Protein AF-0000000076347669 (afdb_homodimer)

Radius of gyration: 30.79 Å; Cα contacts (8 Å, |Δi|>4): 2193; chains: 2; bounding box: 63×97×78 Å

Organism: NCBI:txid165179

Sequence (1134 aa):
MANYYSNHPEIEFHLNHPLMKRVVDLKERNYVEKDQFEDAPVNYEDAIENYKRLLDITGDVAANIIEPNSEDVDLEGPHLENGRMIYASKTFENLDATRKAGLWGLSMPRRYGGLNLPNAIFSMASEIIAAADAGFQNIWSLQSCIDTLYEFGSEEQRQKYIPRICAGETMSMDLTEPDAGSDLQRVMLKATQDEDGTWRLNGVKRFITNGDSDIHLVLARSEEGTKDGRGLSMFIYDKRDGGVTVRHIEHKLGIHGSPTCELVYKNAKAELCGNTRLGLIKYVMALMNGARLGIAAQSVGVEQEAYNEGLAYAKERAQFGEKIINFPAVYDMLSRMKAKLDAGRSLLYCCARYVDIYKALEDIARDSKLTPEERQEMKKYTRLADAFTPLAKGMNSEYANQNAYDAISIHGGSGFIMEYKCQRLFRDARIFSIYEGTTQLQVVAAIRYITNGTYLNIIKEMLESEVSDELKALKARVAKLADLYEAAINKVKEANDQAVHDFLARRLYNMTGDIVMSLLILDDATKSPELFAKSANVYVRMAEEEVLGHSAYIQNFQVEDLDNFKAMANYYSNHPEIEFHLNHPLMKRVVDLKERNYVEKDQFEDAPVNYEDAIENYKRLLDITGDVAANIIEPNSEDVDLEGPHLENGRMIYASKTFENLDATRKAGLWGLSMPRRYGGLNLPNAIFSMASEIIAAADAGFQNIWSLQSCIDTLYEFGSEEQRQKYIPRICAGETMSMDLTEPDAGSDLQRVMLKATQDEDGTWRLNGVKRFITNGDSDIHLVLARSEEGTKDGRGLSMFIYDKRDGGVTVRHIEHKLGIHGSPTCELVYKNAKAELCGNTRLGLIKYVMALMNGARLGIAAQSVGVEQEAYNEGLAYAKERAQFGEKIINFPAVYDMLSRMKAKLDAGRSLLYCCARYVDIYKALEDIARDSKLTPEERQEMKKYTRLADAFTPLAKGMNSEYANQNAYDAISIHGGSGFIMEYKCQRLFRDARIFSIYEGTTQLQVVAAIRYITNGTYLNIIKEMLESEVSDELKALKARVAKLADLYEAAINKVKEANDQAVHDFLARRLYNMTGDIVMSLLILDDATKSPELFAKSANVYVRMAEEEVLGHSAYIQNFQVEDLDNFKA

Secondary structure (DSSP, 8-state):
---TTTT-HHHHHHHT-THHHHHHHHHTGGGGGGGT-TTS-SSHHHHHHHHHHHHHHHHHHIIIIIHHHHHHHHHH--EEETTEEE--HHHHHHHHHHHHTT-SS-SS-GGGT-----HHHHHHHHHHHHHH-HHHHHHHGGGGGHHHHHHHS-HHHHHHHHHHHHTT--EEEE--BTTBSS-GGG---EEEE-TTS-EEEEEEEEEEETTT-SEEEEEEE-STT--SGGGEEEEEEEGGG--EEEEEE--BSS-TTS-EEEEEEEEEEEEEES-TT-IIIIIIHHHHHHHHHHHHHHHHHHHHHHHHHHHHHHHH-EETTEEGGGSHHHHHHHHHHHHHHHHHHHHHHHHHHHHHHHHHHHHHHHHSPPPHHHHHHHHHHHHHHHHHHHHHHHHHHHHHHHHHHHHHHHHGGGGGBTTSHHHHHHHHHGGGGTTTS-HHHHHHHHHHHHHTTHHHHHHHHHHTS---GGGHHHHHHHHHHHHHHHHHHHHHHHT--HHHHHHHHHHHHHHHHHHHHHHHHHHHHHH-HHHHHHHHHHHHHHHHHHHHHHHHHHHH--GGGGGGT--/---TTTT-HHHHHHHT-THHHHHHHHHTGGGGGGGT-TTS-SSHHHHHHHHHHHHHHHHHHIIIIIHHHHHHHHHH--EEETTEEE--HHHHHHHHHHHHTT-SS-SS-GGGT-----HHHHHHHHHHHHHH-HHHHHHHGGGGGHHHHHHHS-HHHHHHHHHHHHTT--EEEE--BTTBSS-GGG---EEEE-TTS-EEEEEEEEEEETTT-SEEEEEEE-STT--SGGGEEEEEEEGGG--EEEEEE--BSS-TTS-EEEEEEEEEEEEEES-TT-IIIIIIHHHHHHHHHHHHHHHHHHHHHHHHHHHHHHHH-EETTEEGGGSHHHHHHHHHHHHHHHHHHHHHHHHHHHHHHHHHHHHHHHHSPPPHHHHHHHHHHHHHHHHHHHHHHHHHHHHHHHHHHHHHHHHGGGGGBTTSHHHHHHHHHGGGGTTTS-HHHHHHHHHHHHHTTHHHHHHHHHHTS---GGGHHHHHHHHHHHHHHHHHHHHHHHT--HHHHHHHHHHHHHHHHHHHHHHHHHHHHHH-HHHHHHHHHHHHHHHHHHHHHHHHHHHH--GGGGGGT--

Nearest PDB structures (foldseek):
  6ks9-assembly1_A  TM=8.276E-01  e=3.907E-28  Mycolicibacterium smegmatis
  5idu-assembly1_B  TM=8.616E-01  e=1.183E-20  Paraburkholderia phymatum STM815
  5jsc-assembly1_D  TM=8.800E-01  e=2.875E-20  Paraburkholderia xenovorans LB400
  5jsc-assembly1_A-2  TM=8.813E-01  e=6.115E-20  Paraburkholderia xenovorans LB400
  5jsc-assembly1_C  TM=8.609E-01  e=9.118E-20  Paraburkholderia xenovorans LB400

Solvent-accessible surface area (backbone atoms only — not comparable to full-atom values): 55102 Å² total; per-residue (Å²): 130,72,29,55,34,80,75,36,63,70,60,58,54,63,66,65,38,75,66,43,57,58,38,48,40,51,63,43,55,72,34,68,44,36,86,76,35,91,84,39,36,74,45,70,71,48,41,53,51,52,50,52,51,52,41,44,52,48,8,35,47,18,44,71,47,39,33,75,34,35,65,58,19,50,71,62,20,42,48,78,56,95,45,35,70,39,72,17,76,52,48,54,52,42,52,51,51,38,43,76,67,62,71,30,27,47,63,37,51,55,94,46,57,19,65,44,39,53,51,43,57,52,37,51,47,36,18,36,33,8,37,35,28,49,20,55,29,59,49,62,56,31,55,58,59,52,52,48,42,63,74,45,33,50,71,68,52,36,68,64,47,46,38,47,35,24,68,51,49,43,28,23,62,42,62,32,26,91,85,9,62,94,39,57,39,56,50,69,28,33,38,46,65,46,96,87,61,49,33,28,32,38,42,58,37,30,75,16,53,33,59,73,35,47,36,33,43,34,55,26,27,58,38,86,92,55,70,44,40,64,18,17,16,29,28,38,35,47,52,91,67,42,38,63,36,40,78,42,71,65,57,55,66,34,37,39,44,36,45,27,18,27,38,39,33,53,68,14,50,40,40,77,40,54,50,80,36,34,14,48,77,45,51,46,50,56,46,44,53,54,48,23,46,49,47,16,21,33,17,42,9,39,21,50,40,19,42,51,52,28,52,57,48,25,68,64,42,60,53,87,92,36,48,38,44,74,36,49,70,44,16,50,51,51,33,50,37,48,11,49,40,53,22,39,44,44,41,39,50,52,30,27,48,29,43,31,42,21,52,33,48,52,54,48,45,76,78,40,84,63,51,74,66,52,49,52,50,28,55,51,24,44,53,49,23,61,46,34,36,31,46,26,21,35,54,22,10,52,45,14,39,50,25,15,50,48,20,20,59,68,49,36,73,57,19,43,25,65,88,33,66,39,40,56,49,37,37,36,27,59,50,49,41,35,59,83,52,29,43,68,50,23,34,64,63,30,43,61,38,54,72,72,38,52,52,57,54,50,50,56,54,57,67,68,57,84,57,41,79,91,42,44,67,57,50,53,53,50,52,54,48,52,54,44,48,53,52,35,51,50,53,48,61,67,61,76,39,70,66,56,41,54,52,48,34,56,51,54,44,49,39,50,49,36,52,52,27,37,53,46,25,41,52,48,16,49,77,37,45,93,80,23,38,43,32,33,57,46,36,40,51,52,32,49,23,50,36,53,8,41,36,53,43,54,71,70,57,52,78,78,57,54,66,50,34,58,119,129,72,28,56,34,81,75,35,63,69,60,60,54,63,66,65,38,75,67,43,56,59,36,47,40,51,62,43,57,71,34,68,46,36,85,75,36,92,82,39,36,74,45,70,71,49,39,53,51,52,51,51,51,53,41,44,51,48,8,36,47,18,45,72,47,38,31,75,34,34,65,58,19,49,71,63,21,42,48,78,55,94,45,35,70,38,72,17,74,52,48,53,52,44,53,49,52,38,42,76,68,62,71,31,28,48,62,36,52,54,95,47,57,19,66,46,39,55,52,42,56,53,37,51,46,36,17,34,32,8,38,34,28,50,21,54,31,58,48,61,55,29,55,58,60,52,52,47,43,63,73,45,33,50,73,69,52,37,68,64,47,48,38,46,34,24,67,52,48,43,27,24,61,41,61,31,26,92,86,9,64,92,38,57,39,57,50,68,28,34,38,45,64,48,96,86,61,49,33,26,30,38,43,57,38,30,76,15,52,35,59,72,34,48,36,32,43,33,56,27,26,57,38,87,90,54,71,45,41,63,18,18,16,29,29,38,35,46,52,89,67,42,38,63,38,41,78,42,70,66,57,54,66,34,36,40,45,36,46,26,17,28,36,39,32,53,69,14,51,40,41,78,42,56,51,79,37,34,14,49,78,44,50,44,50,56,44,46,54,54,47,23,47,49,47,16,20,33,17,43,9,40,22,50,40,20,43,50,51,28,52,57,45,26,67,66,42,60,53,86,90,36,47,40,44,75,36,48,69,45,15,50,52,52,34,50,37,48,10,48,39,53,24,38,45,45,40,40,51,51,30,27,48,29,42,32,42,21,52,32,46,52,53,47,46,75,80,41,86,64,51,74,67,52,50,51,49,28,54,51,24,44,52,49,23,60,46,33,34,32,46,27,21,34,55,23,10,51,45,15,40,51,24,13,50,49,20,20,59,68,48,38,72,57,19,44,25,65,88,32,67,39,39,55,49,35,36,37,26,60,51,49,39,35,59,82,53,29,44,67,49,23,34,62,63,29,44,63,39,53,72,72,39,53,52,57,54,50,49,56,55,58,67,69,56,84,57,42,79,92,44,45,67,59,50,53,53,51,54,54,48,51,53,46,48,53,52,36,51,52,53,48,59,67,61,75,39,69,68,56,42,54,52,50,34,56,52,54,45,49,39,50,50,37,53,53,27,35,54,46,25,40,51,49,15,48,77,36,46,93,81,23,38,41,31,33,57,47,36,39,51,52,30,50,22,50,37,52,8,41,36,52,43,55,72,70,58,52,79,78,56,54,66,50,34,56,118

InterPro domains:
  IPR006091 Acyl-CoA dehydrogenase/oxidase, middle domain [PF02770] (173-267)
  IPR009075 Acyl-CoA dehydrogenase/oxidase, C-terminal [PF00441] (282-443)
  IPR009100 Acyl-CoA dehydrogenase/oxidase, N-terminal and middle domain superfamily [SSF56645] (50-269)
  IPR013786 Acyl-CoA dehydrogenase/oxidase, N-terminal [PF02771] (93-169)
  IPR020964 Acyl-CoA dehydrogenase, C-terminal [PF12186] (451-562)
  IPR036250 Acyl-CoA dehydrogenase-like, C-terminal [SSF47203] (282-453)
  IPR036797 Acyl-CoA dehydrogenase, C-terminal domain superfamily [G3DSA:1.20.120.470] (447-567)
  IPR036797 Acyl-CoA dehydrogenase, C-terminal domain superfamily [SSF158494] (442-563)
  IPR037069 Acyl-CoA dehydrogenase/oxidase, N-terminal domain superfamily [G3DSA:1.10.540.10] (45-170)
  IPR046373 Acyl-CoA oxidase/dehydrogenase, middle domain superfamily [G3DSA:2.40.110.10] (172-283)
  IPR052166 Diverse substrate specificity acyl-CoA dehydrogenase [PTHR42803] (1-557)

pLDDT: mean 97.21, std 2.48, range [75.25, 98.94]

Foldseek 3Di:
DFFLQVVACLLVLLLPDPLVQVLLCLLCVNVPCVPVDVLGANHDVRVSVSLVVLSRLLRCLLVPQLLVCALVQFVQFWDDDPLAIGFRPSLVVSLVSCLVSQVWQACPDVVLPHVSDALLSVLSSLLSNLLSPLLSSLFRSQSCLVVLLVQAADPVSSNVPSNVRSNRFTEWEFQADPVPDPNSQQAAFAWDADPVGWIFTFDKTFFIWQVNTQKYWYWHFHAPPGRGLQRIFIKIAGPVQDQKGFPDWDDALASRRTTTTMMGGGRGTIGTGHDGSCHVVPSVVVVLLSVLLSLLSSLLSLLVSLLVLLVVQQQPDDDPRGRNCPPPVSVLLSLQSLLLSSLLSLLSSVLSSLVSLLVSLSVVVVVDPDDPVSVVSNVVSVVVNQQSSLLSQLSSLVSQLSSLVSSLVSVDPVSVDSPRCSVNSNSHSPCSCPPSHHSLRSLVSNLVCLLVCVLLVVLVVLLPDDFDPVCVVLSVLLVVLSVLLVVLSVLQVVLVDVLSSSVLSSLSSLSSSLSSSLSSLRVSCRVPVVSRVSSSVSSSVVSSVSSVVSSVVSNPDHPVCVVVVDD/DFFLQVVDCLLVLLLPDPLVQVLLCLLCVNVPCVPVDVLGANHDVRVSVSLVVLSRLLRCLLVPQLLVCALVQFVQFWDDDPLAIGFRPSLVVSLVSCLVSQVWQACPDVVLPHVSDALLSVLSSLLSNLLSHLLSSLFRSQSCLVVLCVQAADPVSSNVPSNVRSNRFTEWEFQADPVPDPNSQQAAFAWDADPVGWIFTFDKTFFIWQVNTQKYWYWHFHAPPGRGLQRIFIKIAGVVQDQKGFPDWDDALASRRTTTTMMGGGRGTIGTGHDGSCHVVPSVVVVLLSVLLSLLSSLLSLLVSLLVLLVVQQQPDDDPRGRNCPPPVSVLLSLQSLLLSSLLSLLSSVLSSLVSLLVSLSVVVVVDPDDPVSVVSNVVSVVVNQQSSLLSQLSSLVSQLSSLVSSLVSVDPNSVDSPRCSVNSNSHSPCSCPPSHHSLRSLVSNLVCLLVCVLLVVLVVLLPDDFDPVCVVLSVLLVVLSVLLVVLSVLQVVLVDVLSSSVLSSLSSLSSSLSSSLSSLRVSCRVPVVSRVSSSVSSSVVSSVSSVVSSVVSNPDHPVCVVVVDD

Structure (mmCIF, N/CA/C/O backbone):
data_AF-0000000076347669-model_v1
#
loop_
_entity.id
_entity.type
_entity.pdbx_description
1 polymer 'Acyl-CoA dehydrogenase'
#
loop_
_atom_site.group_PDB
_atom_site.id
_atom_site.type_symbol
_atom_site.label_atom_id
_atom_site.label_alt_id
_atom_site.label_comp_id
_atom_site.label_asym_id
_atom_site.label_entity_id
_atom_site.label_seq_id
_atom_site.pdbx_PDB_ins_code
_atom_site.Cartn_x
_atom_site.Cartn_y
_atom_site.Cartn_z
_atom_site.occupancy
_atom_site.B_iso_or_equiv
_atom_site.auth_seq_id
_atom_site.auth_comp_id
_atom_site.auth_asym_id
_atom_site.auth_atom_id
_atom_site.pdbx_PDB_model_num
ATOM 1 N N . MET A 1 1 ? 29.5 13.734 10.719 1 75.25 1 MET A N 1
ATOM 2 C CA . MET A 1 1 ? 28.453 12.984 11.383 1 75.25 1 MET A CA 1
ATOM 3 C C . MET A 1 1 ? 27.141 13.078 10.609 1 75.25 1 MET A C 1
ATOM 5 O O . MET A 1 1 ? 26.859 14.094 9.969 1 75.25 1 MET A O 1
ATOM 9 N N . ALA A 1 2 ? 26.328 12.141 10.562 1 90.38 2 ALA A N 1
ATOM 10 C CA . ALA A 1 2 ? 25.047 12.117 9.867 1 90.38 2 ALA A CA 1
ATOM 11 C C . ALA A 1 2 ? 24.109 13.211 10.383 1 90.38 2 ALA A C 1
ATOM 13 O O . ALA A 1 2 ? 24.094 13.5 11.586 1 90.38 2 ALA A O 1
ATOM 14 N N . ASN A 1 3 ? 23.547 13.992 9.594 1 97.5 3 ASN A N 1
ATOM 15 C CA . ASN A 1 3 ? 22.609 15.055 9.938 1 97.5 3 ASN A CA 1
ATOM 16 C C . ASN A 1 3 ? 21.422 15.086 8.977 1 97.5 3 ASN A C 1
ATOM 18 O O . ASN A 1 3 ? 21.594 15.32 7.781 1 97.5 3 ASN A O 1
ATOM 22 N N . TYR A 1 4 ? 20.219 14.961 9.5 1 97.94 4 TYR A N 1
ATOM 23 C CA . TYR A 1 4 ? 19 14.828 8.688 1 97.94 4 TYR A CA 1
ATOM 24 C C . TYR A 1 4 ? 18.625 16.156 8.047 1 97.94 4 TYR A C 1
ATOM 26 O O . TYR A 1 4 ? 17.75 16.203 7.184 1 97.94 4 TYR A O 1
ATOM 34 N N . TYR A 1 5 ? 19.281 17.266 8.453 1 98.06 5 TYR A N 1
ATOM 35 C CA . TYR A 1 5 ? 19.062 18.547 7.809 1 98.06 5 TYR A CA 1
ATOM 36 C C . TYR A 1 5 ? 20.141 18.828 6.762 1 98.06 5 TYR A C 1
ATOM 38 O O . TYR A 1 5 ? 19.828 18.953 5.574 1 98.06 5 TYR A O 1
ATOM 46 N N . SER A 1 6 ? 21.406 18.812 7.129 1 97.06 6 SER A N 1
ATOM 47 C CA . SER A 1 6 ? 22.484 19.203 6.234 1 97.06 6 SER A CA 1
ATOM 48 C C . SER A 1 6 ? 22.672 18.188 5.113 1 97.06 6 SER A C 1
ATOM 50 O O . SER A 1 6 ? 23.234 18.516 4.059 1 97.06 6 SER A O 1
ATOM 52 N N . ASN A 1 7 ? 22.188 16.953 5.316 1 96.62 7 ASN A N 1
ATOM 53 C CA . ASN A 1 7 ? 22.266 15.938 4.273 1 96.62 7 ASN A CA 1
ATOM 54 C C . ASN A 1 7 ? 21.203 16.125 3.211 1 96.62 7 ASN A C 1
ATOM 56 O O . ASN A 1 7 ? 21.219 15.461 2.176 1 96.62 7 ASN A O 1
ATOM 60 N N . HIS A 1 8 ? 20.266 17.062 3.414 1 96.88 8 HIS A N 1
ATOM 61 C CA . HIS A 1 8 ? 19.156 17.297 2.484 1 96.88 8 HIS A CA 1
ATOM 62 C C . HIS A 1 8 ? 19.047 18.781 2.137 1 96.88 8 HIS A C 1
ATOM 64 O O . HIS A 1 8 ? 18.15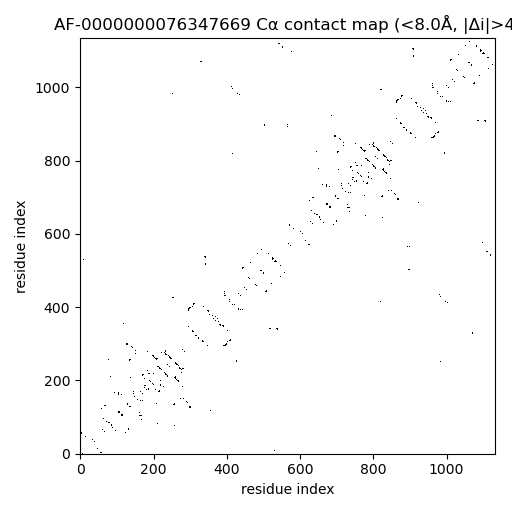6 19.469 2.643 1 96.88 8 HIS A O 1
ATOM 70 N N . PRO A 1 9 ? 19.844 19.188 1.197 1 97.44 9 PRO A N 1
ATOM 71 C CA . PRO A 1 9 ? 19.875 20.609 0.826 1 97.44 9 PRO A CA 1
ATOM 72 C C . PRO A 1 9 ? 18.516 21.125 0.353 1 97.44 9 PRO A C 1
ATOM 74 O O . PRO A 1 9 ? 18.297 22.344 0.31 1 97.44 9 PRO A O 1
ATOM 77 N N . GLU A 1 10 ? 17.578 20.266 -0.02 1 97.94 10 GLU A N 1
ATOM 78 C CA . GLU A 1 10 ? 16.25 20.641 -0.469 1 97.94 10 GLU A CA 1
ATOM 79 C C . GLU A 1 10 ? 15.5 21.406 0.62 1 97.94 10 GLU A C 1
ATOM 81 O O . GLU A 1 10 ? 14.711 22.312 0.323 1 97.94 10 GLU A O 1
ATOM 86 N N . ILE A 1 11 ? 15.75 21.047 1.915 1 98.06 11 ILE A N 1
ATOM 87 C CA . ILE A 1 11 ? 15.086 21.734 3.021 1 98.06 11 ILE A CA 1
ATOM 88 C C . ILE A 1 11 ? 15.562 23.172 3.098 1 98.06 11 ILE A C 1
ATOM 90 O O . ILE A 1 11 ? 14.758 24.109 3.186 1 98.06 11 ILE A O 1
ATOM 94 N N . GLU A 1 12 ? 16.891 23.359 3.059 1 97.06 12 GLU A N 1
ATOM 95 C CA . GLU A 1 12 ? 17.453 24.703 3.098 1 97.06 12 GLU A CA 1
ATOM 96 C C . GLU A 1 12 ? 16.969 25.547 1.924 1 97.06 12 GLU A C 1
ATOM 98 O O . GLU A 1 12 ? 16.766 26.766 2.059 1 97.06 12 GLU A O 1
ATOM 103 N N . PHE A 1 13 ? 16.781 24.969 0.773 1 98 13 PHE A N 1
ATOM 104 C CA . PHE A 1 13 ? 16.25 25.656 -0.398 1 98 13 PHE A CA 1
ATOM 105 C C . PHE A 1 13 ? 14.953 26.375 -0.06 1 98 13 PHE A C 1
ATOM 107 O O . PHE A 1 13 ? 14.781 27.547 -0.408 1 98 13 PHE A O 1
ATOM 114 N N . HIS A 1 14 ? 14.047 25.703 0.633 1 97.19 14 HIS A N 1
ATOM 115 C CA . HIS A 1 14 ? 12.727 26.266 0.92 1 97.19 14 HIS A CA 1
ATOM 116 C C . HIS A 1 14 ? 12.812 27.328 2.014 1 97.19 14 HIS A C 1
ATOM 118 O O . HIS A 1 14 ? 11.938 28.203 2.113 1 97.19 14 HIS A O 1
ATOM 124 N N . LEU A 1 15 ? 13.836 27.25 2.84 1 95.25 15 LEU A N 1
ATOM 125 C CA . LEU A 1 15 ? 14.062 28.266 3.855 1 95.25 15 LEU A CA 1
ATOM 126 C C . LEU A 1 15 ? 14.352 29.625 3.211 1 95.25 15 LEU A C 1
ATOM 128 O O . LEU A 1 15 ? 14.062 30.672 3.795 1 95.25 15 LEU A O 1
ATOM 132 N N . ASN A 1 16 ? 14.859 29.578 1.988 1 93.88 16 ASN A N 1
ATOM 133 C CA . ASN A 1 16 ? 15.297 30.797 1.311 1 93.88 16 ASN A CA 1
ATOM 134 C C . ASN A 1 16 ? 14.25 31.297 0.324 1 93.88 16 ASN A C 1
ATOM 136 O O . ASN A 1 16 ? 14.523 32.188 -0.478 1 93.88 16 ASN A O 1
ATOM 140 N N . HIS A 1 17 ? 13.086 30.75 0.32 1 95.5 17 HIS A N 1
ATOM 141 C CA . HIS A 1 17 ? 12.008 31.25 -0.528 1 95.5 17 HIS A CA 1
ATOM 142 C C . HIS A 1 17 ? 11.727 32.719 -0.267 1 95.5 17 HIS A C 1
ATOM 144 O O . HIS A 1 17 ? 11.75 33.156 0.881 1 95.5 17 HIS A O 1
ATOM 150 N N . PRO A 1 18 ? 11.367 33.469 -1.249 1 94.75 18 PRO A N 1
ATOM 151 C CA . PRO A 1 18 ? 11.188 34.906 -1.103 1 94.75 18 PRO A CA 1
ATOM 152 C C . PRO A 1 18 ? 10.078 35.281 -0.119 1 94.75 18 PRO A C 1
ATOM 154 O O . PRO A 1 18 ? 10.172 36.281 0.587 1 94.75 18 PRO A O 1
ATOM 157 N N . LEU A 1 19 ? 9.102 34.438 -0.042 1 96.81 19 LEU A N 1
ATOM 158 C CA . LEU A 1 19 ? 7.973 34.719 0.837 1 96.81 19 LEU A CA 1
ATOM 159 C C . LEU A 1 19 ? 8.391 34.625 2.303 1 96.81 19 LEU A C 1
ATOM 161 O O . LEU A 1 19 ? 7.676 35.125 3.186 1 96.81 19 LEU A O 1
ATOM 165 N N . MET A 1 20 ? 9.539 34.031 2.57 1 97.81 20 MET A N 1
ATOM 166 C CA . MET A 1 20 ? 10.008 33.875 3.945 1 97.81 20 MET A CA 1
ATOM 167 C C . MET A 1 20 ? 10.336 35.219 4.559 1 97.81 20 MET A C 1
ATOM 169 O O . MET A 1 20 ? 10.188 35.438 5.766 1 97.81 20 MET A O 1
ATOM 173 N N . LYS A 1 21 ? 10.758 36.188 3.719 1 97.69 21 LYS A N 1
ATOM 174 C CA . LYS A 1 21 ? 11.023 37.5 4.254 1 97.69 21 LYS A CA 1
ATOM 175 C C . LYS A 1 21 ? 9.766 38.125 4.879 1 97.69 21 LYS A C 1
ATOM 177 O O . LYS A 1 21 ? 9.805 38.625 5.992 1 97.69 21 LYS A O 1
ATOM 182 N N . ARG A 1 22 ? 8.641 38.031 4.098 1 97.88 22 ARG A N 1
ATOM 183 C CA . ARG A 1 22 ? 7.375 38.531 4.621 1 97.88 22 ARG A CA 1
ATOM 184 C C . ARG A 1 22 ? 6.977 37.781 5.887 1 97.88 22 ARG A C 1
ATOM 186 O O . ARG A 1 22 ? 6.527 38.375 6.863 1 97.88 22 ARG A O 1
ATOM 193 N N . VAL A 1 23 ? 7.121 36.438 5.91 1 98.31 23 VAL A N 1
ATOM 194 C CA . VAL A 1 23 ? 6.789 35.594 7.055 1 98.31 23 VAL A CA 1
ATOM 195 C C . VAL A 1 23 ? 7.598 36.031 8.273 1 98.31 23 VAL A C 1
ATOM 197 O O . VAL A 1 23 ? 7.039 36.25 9.359 1 98.31 23 VAL A O 1
ATOM 200 N N . VAL A 1 24 ? 8.914 36.281 8.07 1 98.06 24 VAL A N 1
ATOM 201 C CA . VAL A 1 24 ? 9.812 36.594 9.164 1 98.06 24 VAL A CA 1
ATOM 202 C C . VAL A 1 24 ? 9.5 38 9.688 1 98.06 24 VAL A C 1
ATOM 204 O O . VAL A 1 24 ? 9.453 38.219 10.898 1 98.06 24 VAL A O 1
ATOM 207 N N . ASP A 1 25 ? 9.289 38.938 8.742 1 97 25 ASP A N 1
ATOM 208 C CA . ASP A 1 25 ? 8.977 40.312 9.141 1 97 25 ASP A CA 1
ATOM 209 C C . ASP A 1 25 ? 7.703 40.375 9.977 1 97 25 ASP A C 1
ATOM 211 O O . ASP A 1 25 ? 7.629 41.125 10.961 1 97 25 ASP A O 1
ATOM 215 N N . LEU A 1 26 ? 6.723 39.594 9.555 1 97.31 26 LEU A N 1
ATOM 216 C CA . LEU A 1 26 ? 5.465 39.594 10.297 1 97.31 26 LEU A CA 1
ATOM 217 C C . LEU A 1 26 ? 5.637 38.906 11.648 1 97.31 26 LEU A C 1
ATOM 219 O O . LEU A 1 26 ? 5.195 39.438 12.672 1 97.31 26 LEU A O 1
ATOM 223 N N . LYS A 1 27 ? 6.312 37.719 11.672 1 96.69 27 LYS A N 1
ATOM 224 C CA . LYS A 1 27 ? 6.465 36.938 12.883 1 96.69 27 LYS A CA 1
ATOM 225 C C . LYS A 1 27 ? 7.285 37.688 13.938 1 96.69 27 LYS A C 1
ATOM 227 O O . LYS A 1 27 ? 6.984 37.594 15.133 1 96.69 27 LYS A O 1
ATOM 232 N N . GLU A 1 28 ? 8.312 38.469 13.492 1 96.75 28 GLU A N 1
ATOM 233 C CA . GLU A 1 28 ? 9.219 39.188 14.383 1 96.75 28 GLU A CA 1
ATOM 234 C C . GLU A 1 28 ? 8.75 40.625 14.625 1 96.75 28 GLU A C 1
ATOM 236 O O . GLU A 1 28 ? 9.43 41.375 15.312 1 96.75 28 GLU A O 1
ATOM 241 N N . ARG A 1 29 ? 7.629 40.938 14.086 1 94.56 29 ARG A N 1
ATOM 242 C CA . ARG A 1 29 ? 7.082 42.281 14.242 1 94.56 29 ARG A CA 1
ATOM 243 C C . ARG A 1 29 ? 8.125 43.344 13.898 1 94.56 29 ARG A C 1
ATOM 245 O O . ARG A 1 29 ? 8.375 44.25 14.695 1 94.56 29 ARG A O 1
ATOM 252 N N . ASN A 1 30 ? 8.633 43.094 12.719 1 93.56 30 ASN A N 1
ATOM 253 C CA . ASN A 1 30 ? 9.68 44 12.227 1 93.56 30 ASN A CA 1
ATOM 254 C C . ASN A 1 30 ? 10.781 44.188 13.258 1 93.56 30 ASN A C 1
ATOM 256 O O . ASN A 1 30 ? 11.242 45.312 13.477 1 93.56 30 ASN A O 1
ATOM 260 N N . TYR A 1 31 ? 11.094 43.219 14.078 1 95.81 31 TYR A N 1
ATOM 261 C CA . TYR A 1 31 ? 12.258 43 14.938 1 95.81 31 TYR A CA 1
ATOM 262 C C . TYR A 1 31 ? 12.188 43.906 16.156 1 95.81 31 TYR A C 1
ATOM 264 O O . TYR A 1 31 ? 13.211 44.406 16.625 1 95.81 31 TYR A O 1
ATOM 272 N N . VAL A 1 32 ? 11.047 44.156 16.641 1 93.38 32 VAL A N 1
ATOM 273 C CA . VAL A 1 32 ? 10.836 45.062 17.766 1 93.38 32 VAL A CA 1
ATOM 274 C C . VAL A 1 32 ? 11.375 44.406 19.047 1 93.38 32 VAL A C 1
ATOM 276 O O . VAL A 1 32 ? 11.703 45.094 20.016 1 93.38 32 VAL A O 1
ATOM 279 N N . GLU A 1 33 ? 11.531 43.094 19.078 1 94.12 33 GLU A N 1
ATOM 280 C CA . GLU A 1 33 ? 11.914 42.406 20.312 1 94.12 33 GLU A CA 1
ATOM 281 C C . GLU A 1 33 ? 13.43 42.25 20.422 1 94.12 33 GLU A C 1
ATOM 283 O O . GLU A 1 33 ? 13.93 41.656 21.359 1 94.12 33 GLU A O 1
ATOM 288 N N . LYS A 1 34 ? 14.156 42.812 19.469 1 93 34 LYS A N 1
ATOM 289 C CA . LYS A 1 34 ? 15.602 42.625 19.391 1 93 34 LYS A CA 1
ATOM 290 C C . LYS A 1 34 ? 16.297 43.062 20.672 1 93 34 LYS A C 1
ATOM 292 O O . LYS A 1 34 ? 17.344 42.531 21.031 1 93 34 LYS A O 1
ATOM 297 N N . ASP A 1 35 ? 15.695 44 21.406 1 93.25 35 ASP A N 1
ATOM 298 C CA . ASP A 1 35 ? 16.328 44.5 22.609 1 93.25 35 ASP A CA 1
ATOM 299 C C . ASP A 1 35 ? 15.703 43.906 23.859 1 93.25 35 ASP A C 1
ATOM 301 O O . ASP A 1 35 ? 16.172 44.156 24.984 1 93.25 35 ASP A O 1
ATOM 305 N N . GLN A 1 36 ? 14.742 43.188 23.672 1 94.06 36 GLN A N 1
ATOM 306 C CA . GLN A 1 36 ? 14.008 42.625 24.812 1 94.06 36 GLN A CA 1
ATOM 307 C C . GLN A 1 36 ? 14.438 41.188 25.094 1 94.06 36 GLN A C 1
ATOM 309 O O . GLN A 1 36 ? 14.43 40.75 26.25 1 94.06 36 GLN A O 1
ATOM 314 N N . PHE A 1 37 ? 14.727 40.469 24.047 1 94.88 37 PHE A N 1
ATOM 315 C CA . PHE A 1 37 ? 15.102 39.062 24.188 1 94.88 37 PHE A CA 1
ATOM 316 C C . PHE A 1 37 ? 16.438 38.781 23.5 1 94.88 37 PHE A C 1
ATOM 318 O O . PHE A 1 37 ? 16.656 39.25 22.375 1 94.88 37 PHE A O 1
ATOM 325 N N . GLU A 1 38 ? 17.281 38.062 24.141 1 90 38 GLU A N 1
ATOM 326 C CA . GLU A 1 38 ? 18.625 37.781 23.641 1 90 38 GLU A CA 1
ATOM 327 C C . GLU A 1 38 ? 18.578 36.969 22.344 1 90 38 GLU A C 1
ATOM 329 O O . GLU A 1 38 ? 19.438 37.156 21.469 1 90 38 GLU A O 1
ATOM 334 N N . ASP A 1 39 ? 17.609 36.188 22.219 1 89.94 39 ASP A N 1
ATOM 335 C CA . ASP A 1 39 ? 17.547 35.312 21.078 1 89.94 39 ASP A CA 1
ATOM 336 C C . ASP A 1 39 ? 16.703 35.906 19.953 1 89.94 39 ASP A C 1
ATOM 338 O O . ASP A 1 39 ? 16.531 35.281 18.891 1 89.94 39 ASP A O 1
ATOM 342 N N . ALA A 1 40 ? 16.141 37.062 20.141 1 96.25 40 ALA A N 1
ATOM 343 C CA . ALA A 1 40 ? 15.359 37.719 19.094 1 96.25 40 ALA A CA 1
ATOM 344 C C . ALA A 1 40 ? 16.266 38.25 17.969 1 96.25 40 ALA A C 1
ATOM 346 O O . ALA A 1 40 ? 17.281 38.875 18.234 1 96.25 40 ALA A O 1
ATOM 347 N N . PRO A 1 41 ? 15.914 37.906 16.797 1 97.19 41 PRO A N 1
ATOM 348 C CA . PRO A 1 41 ? 16.75 38.375 15.688 1 97.19 41 PRO A CA 1
ATOM 349 C C . PRO A 1 41 ? 16.688 39.875 15.484 1 97.19 41 PRO A C 1
ATOM 351 O O . PRO A 1 41 ? 15.664 40.5 15.766 1 97.19 41 PRO A O 1
ATOM 354 N N . VAL A 1 42 ? 17.75 40.469 14.898 1 97 42 VAL A N 1
ATOM 355 C CA . VAL A 1 42 ? 17.844 41.906 14.742 1 97 42 VAL A CA 1
ATOM 356 C C . VAL A 1 42 ? 17.438 42.312 13.32 1 97 42 VAL A C 1
ATOM 358 O O . VAL A 1 42 ? 17.109 43.469 13.062 1 97 42 VAL A O 1
ATOM 361 N N . ASN A 1 43 ? 17.5 41.406 12.422 1 96.88 43 ASN A N 1
ATOM 362 C CA . ASN A 1 43 ? 17.078 41.562 11.031 1 96.88 43 ASN A CA 1
ATOM 363 C C . ASN A 1 43 ? 16.781 40.219 10.375 1 96.88 43 ASN A C 1
ATOM 365 O O . ASN A 1 43 ? 16.797 39.188 11.039 1 96.88 43 ASN A O 1
ATOM 369 N N . TYR A 1 44 ? 16.391 40.25 9.125 1 97 44 TYR A N 1
ATOM 370 C CA . TYR A 1 44 ? 15.984 39.062 8.391 1 97 44 TYR A CA 1
ATOM 371 C C . TYR A 1 44 ? 17.109 38.031 8.336 1 97 44 TYR A C 1
ATOM 373 O O . TYR A 1 44 ? 16.906 36.844 8.586 1 97 44 TYR A O 1
ATOM 381 N N . GLU A 1 45 ? 18.344 38.469 8.031 1 97.19 45 GLU A N 1
ATOM 382 C CA . GLU A 1 45 ? 19.5 37.562 7.902 1 97.19 45 GLU A CA 1
ATOM 383 C C . GLU A 1 45 ? 19.781 36.844 9.219 1 97.19 45 GLU A C 1
ATOM 385 O O . GLU A 1 45 ? 20.109 35.656 9.227 1 97.19 45 GLU A O 1
ATOM 390 N N . ASP A 1 46 ? 19.641 37.656 10.266 1 97.38 46 ASP A N 1
ATOM 391 C CA . ASP A 1 46 ? 19.859 37.094 11.594 1 97.38 46 ASP A CA 1
ATOM 392 C C . ASP A 1 46 ? 18.797 36.031 11.906 1 97.38 46 ASP A C 1
ATOM 394 O O . ASP A 1 46 ? 19.125 35 12.492 1 97.38 46 ASP A O 1
ATOM 398 N N . ALA A 1 47 ? 17.562 36.25 11.57 1 97.5 47 ALA A N 1
ATOM 399 C CA . ALA A 1 47 ? 16.5 35.281 11.773 1 97.5 47 ALA A CA 1
ATOM 400 C C . ALA A 1 47 ? 16.766 34 11.008 1 97.5 47 ALA A C 1
ATOM 402 O O . ALA A 1 47 ? 16.641 32.906 11.562 1 97.5 47 ALA A O 1
ATOM 403 N N . ILE A 1 48 ? 17.125 34.125 9.734 1 97.62 48 ILE A N 1
ATOM 404 C CA . ILE A 1 48 ? 17.375 32.969 8.883 1 97.62 48 ILE A CA 1
ATOM 405 C C . ILE A 1 48 ? 18.531 32.156 9.461 1 97.62 48 ILE A C 1
ATOM 407 O O . ILE A 1 48 ? 18.484 30.922 9.453 1 97.62 48 ILE A O 1
ATOM 411 N N . GLU A 1 49 ? 19.547 32.844 9.938 1 97.19 49 GLU A N 1
ATOM 412 C CA . GLU A 1 49 ? 20.672 32.125 10.547 1 97.19 49 GLU A CA 1
ATOM 413 C C . GLU A 1 49 ? 20.234 31.375 11.789 1 97.19 49 GLU A C 1
ATOM 415 O O . GLU A 1 49 ? 20.688 30.25 12.031 1 97.19 49 GLU A O 1
ATOM 420 N N . ASN A 1 50 ? 19.375 32 12.609 1 96.94 50 ASN A N 1
ATOM 421 C CA . ASN A 1 50 ? 18.812 31.312 13.766 1 96.94 50 ASN A CA 1
ATOM 422 C C . ASN A 1 50 ? 18.047 30.062 13.352 1 96.94 50 ASN A C 1
ATOM 424 O O . ASN A 1 50 ? 18.156 29.016 14 1 96.94 50 ASN A O 1
ATOM 428 N N . TYR A 1 51 ? 17.234 30.188 12.281 1 98.12 51 TYR A N 1
ATOM 429 C CA . TYR A 1 51 ? 16.469 29.047 11.781 1 98.12 51 TYR A CA 1
ATOM 430 C C . TYR A 1 51 ? 17.391 27.922 11.328 1 98.12 51 TYR A C 1
ATOM 432 O O . TYR A 1 51 ? 17.156 26.75 11.633 1 98.12 51 TYR A O 1
ATOM 440 N N . LYS A 1 52 ? 18.453 28.266 10.609 1 97.94 52 LYS A N 1
ATOM 441 C CA . LYS A 1 52 ? 19.422 27.266 10.141 1 97.94 52 LYS A CA 1
ATOM 442 C C . LYS A 1 52 ? 20.062 26.531 11.312 1 97.94 52 LYS A C 1
ATOM 444 O O . LYS A 1 52 ? 20.234 25.312 11.266 1 97.94 52 LYS A O 1
ATOM 449 N N . ARG A 1 53 ? 20.438 27.281 12.305 1 97.38 53 ARG A N 1
ATOM 450 C CA . ARG A 1 53 ? 21.047 26.688 13.484 1 97.38 53 ARG A CA 1
ATOM 451 C C . ARG A 1 53 ? 20.094 25.719 14.18 1 97.38 53 ARG A C 1
ATOM 453 O O . ARG A 1 53 ? 20.5 24.625 14.57 1 97.38 53 ARG A O 1
ATOM 460 N N . LEU A 1 54 ? 18.875 26.172 14.352 1 97.81 54 LEU A N 1
ATOM 461 C CA . LEU A 1 54 ? 17.859 25.328 14.969 1 97.81 54 LEU A CA 1
ATOM 462 C C . LEU A 1 54 ? 17.656 24.031 14.172 1 97.81 54 LEU A C 1
ATOM 464 O O . LEU A 1 54 ? 17.578 22.953 14.75 1 97.81 54 LEU A O 1
ATOM 468 N N . LEU A 1 55 ? 17.547 24.125 12.859 1 98.62 55 LEU A N 1
ATOM 469 C CA . LEU A 1 55 ? 17.328 22.969 12 1 98.62 55 LEU A CA 1
ATOM 470 C C . LEU A 1 55 ? 18.531 22.047 12.016 1 98.62 55 LEU A C 1
ATOM 472 O O . LEU A 1 55 ? 18.391 20.828 11.93 1 98.62 55 LEU A O 1
ATOM 476 N N . ASP A 1 56 ? 19.719 22.656 12.109 1 98.56 56 ASP A N 1
ATOM 477 C CA . ASP A 1 56 ? 20.938 21.859 12.219 1 98.56 56 ASP A CA 1
ATOM 478 C C . ASP A 1 56 ? 20.953 21.047 13.508 1 98.56 56 ASP A C 1
ATOM 480 O O . ASP A 1 56 ? 21.312 19.859 13.5 1 98.56 56 ASP A O 1
ATOM 484 N N . ILE A 1 57 ? 20.578 21.688 14.602 1 98.5 57 ILE A N 1
ATOM 485 C CA . ILE A 1 57 ? 20.469 21 15.883 1 98.5 57 ILE A CA 1
ATOM 486 C C . ILE A 1 57 ? 19.438 19.891 15.797 1 98.5 57 ILE A C 1
ATOM 488 O O . ILE A 1 57 ? 19.672 18.766 16.266 1 98.5 57 ILE A O 1
ATOM 492 N N . THR A 1 58 ? 18.281 20.203 15.203 1 98.81 58 THR A N 1
ATOM 493 C CA . THR A 1 58 ? 17.219 19.219 15.016 1 98.81 58 THR A CA 1
ATOM 494 C C . THR A 1 58 ? 17.734 18.031 14.211 1 98.81 58 THR A C 1
ATOM 496 O O . THR A 1 58 ? 17.484 16.875 14.562 1 98.81 58 THR A O 1
ATOM 499 N N . GLY A 1 59 ? 18.422 18.328 13.078 1 98.81 59 GLY A N 1
ATOM 500 C CA . GLY A 1 59 ? 18.984 17.281 12.242 1 98.81 59 GLY A CA 1
ATOM 501 C C . GLY A 1 59 ? 19.969 16.391 12.977 1 98.81 59 GLY A C 1
ATOM 502 O O . GLY A 1 59 ? 20.016 15.172 12.75 1 98.81 59 GLY A O 1
ATOM 503 N N . ASP A 1 60 ? 20.766 17.016 13.828 1 98.69 60 ASP A N 1
ATOM 504 C CA . ASP A 1 60 ? 21.75 16.266 14.617 1 98.69 60 ASP A CA 1
ATOM 505 C C . ASP A 1 60 ? 21.078 15.344 15.617 1 98.69 60 ASP A C 1
ATOM 507 O O . ASP A 1 60 ? 21.422 14.164 15.711 1 98.69 60 ASP A O 1
ATOM 511 N N . VAL A 1 61 ? 20.109 15.859 16.359 1 98.81 61 VAL A N 1
ATOM 512 C CA . VAL A 1 61 ? 19.359 15.07 17.344 1 98.81 61 VAL A CA 1
ATOM 513 C C . VAL A 1 61 ? 18.641 13.93 16.625 1 98.81 61 VAL A C 1
ATOM 515 O O . VAL A 1 61 ? 18.609 12.797 17.125 1 98.81 61 VAL A O 1
ATOM 518 N N . ALA A 1 62 ? 18.047 14.203 15.477 1 98.81 62 ALA A N 1
ATOM 519 C CA . ALA A 1 62 ? 17.328 13.195 14.703 1 98.81 62 ALA A CA 1
ATOM 520 C C . ALA A 1 62 ? 18.266 12.07 14.258 1 98.81 62 ALA A C 1
ATOM 522 O O . ALA A 1 62 ? 17.938 10.891 14.398 1 98.81 62 ALA A O 1
ATOM 523 N N . ALA A 1 63 ? 19.438 12.422 13.789 1 98.56 63 ALA A N 1
ATOM 524 C CA . ALA A 1 63 ? 20.359 11.461 13.18 1 98.56 63 ALA A CA 1
ATOM 525 C C . ALA A 1 63 ? 21.062 10.633 14.25 1 98.56 63 ALA A C 1
ATOM 527 O O . ALA A 1 63 ? 21.344 9.453 14.039 1 98.56 63 ALA A O 1
ATOM 528 N N . ASN A 1 64 ? 21.344 11.203 15.406 1 98.44 64 ASN A N 1
ATOM 529 C CA . ASN A 1 64 ? 22.297 10.578 16.312 1 98.44 64 ASN A CA 1
ATOM 530 C C . ASN A 1 64 ? 21.625 10.094 17.594 1 98.44 64 ASN A C 1
ATOM 532 O O . ASN A 1 64 ? 22.234 9.383 18.391 1 98.44 64 ASN A O 1
ATOM 536 N N . ILE A 1 65 ? 20.375 10.406 17.766 1 98.62 65 ILE A N 1
ATOM 537 C CA . ILE A 1 65 ? 19.672 9.922 18.953 1 98.62 65 ILE A CA 1
ATOM 538 C C . ILE A 1 65 ? 18.359 9.266 18.531 1 98.62 65 ILE A C 1
ATOM 540 O O . ILE A 1 65 ? 18.141 8.07 18.766 1 98.62 65 ILE A O 1
ATOM 544 N N . ILE A 1 66 ? 17.5 9.977 17.844 1 98.81 66 ILE A N 1
ATOM 545 C CA . ILE A 1 66 ? 16.141 9.516 17.562 1 98.81 66 ILE A CA 1
ATOM 546 C C . ILE A 1 66 ? 16.188 8.32 16.609 1 98.81 66 ILE A C 1
ATOM 548 O O . ILE A 1 66 ? 15.578 7.285 16.875 1 98.81 66 ILE A O 1
ATOM 552 N N . GLU A 1 67 ? 16.906 8.445 15.477 1 98.69 67 GLU A N 1
ATOM 553 C CA . GLU A 1 67 ? 16.969 7.383 14.477 1 98.69 67 GLU A CA 1
ATOM 554 C C . GLU A 1 67 ? 17.578 6.113 15.062 1 98.69 67 GLU A C 1
ATOM 556 O O . GLU A 1 67 ? 17.031 5.023 14.914 1 98.69 67 GLU A O 1
ATOM 561 N N . PRO A 1 68 ? 18.688 6.184 15.789 1 98.38 68 PRO A N 1
ATOM 562 C CA . PRO A 1 68 ? 19.266 4.969 16.359 1 98.38 68 PRO A CA 1
ATOM 563 C C . PRO A 1 68 ? 18.312 4.266 17.328 1 98.38 68 PRO A C 1
ATOM 565 O O . PRO A 1 68 ? 18.422 3.049 17.516 1 98.38 68 PRO A O 1
ATOM 568 N N . ASN A 1 69 ? 17.359 5.016 17.938 1 98.69 69 ASN A N 1
ATOM 569 C CA . ASN A 1 69 ? 16.438 4.473 18.922 1 98.69 69 ASN A CA 1
ATOM 570 C C . ASN A 1 69 ? 15.195 3.889 18.25 1 98.69 69 ASN A C 1
ATOM 572 O O . ASN A 1 69 ? 14.43 3.154 18.891 1 98.69 69 ASN A O 1
ATOM 576 N N . SER A 1 70 ? 14.961 4.203 17.047 1 98.56 70 SER A N 1
ATOM 577 C CA . SER A 1 70 ? 13.664 4.039 16.406 1 98.56 70 SER A CA 1
ATOM 578 C C . SER A 1 70 ? 13.258 2.568 16.344 1 98.56 70 SER A C 1
ATOM 580 O O . SER A 1 70 ? 12.094 2.23 16.562 1 98.56 70 SER A O 1
ATOM 582 N N . GLU A 1 71 ? 14.148 1.61 15.992 1 98 71 GLU A N 1
ATOM 583 C CA . GLU A 1 71 ? 13.812 0.195 15.883 1 98 71 GLU A CA 1
ATOM 584 C C . GLU A 1 71 ? 13.445 -0.393 17.25 1 98 71 GLU A C 1
ATOM 586 O O . GLU A 1 71 ? 12.516 -1.194 17.359 1 98 71 GLU A O 1
ATOM 591 N N . ASP A 1 72 ? 14.195 -0.012 18.266 1 98.19 72 ASP A N 1
ATOM 592 C CA . ASP A 1 72 ? 13.898 -0.479 19.625 1 98.19 72 ASP A CA 1
ATOM 593 C C . ASP A 1 72 ? 12.531 0.028 20.094 1 98.19 72 ASP A C 1
ATOM 595 O O . ASP A 1 72 ? 11.789 -0.697 20.75 1 98.19 72 ASP A O 1
ATOM 599 N N . VAL A 1 73 ? 12.266 1.276 19.781 1 98.69 73 VAL A N 1
ATOM 600 C CA . VAL A 1 73 ? 10.984 1.865 20.141 1 98.69 73 VAL A CA 1
ATOM 601 C C . VAL A 1 73 ? 9.852 1.111 19.453 1 98.69 73 VAL A C 1
ATOM 603 O O . VAL A 1 73 ? 8.805 0.855 20.047 1 98.69 73 VAL A O 1
ATOM 606 N N . ASP A 1 74 ? 10.055 0.739 18.203 1 98.19 74 ASP A N 1
ATOM 607 C CA . ASP A 1 74 ? 9.055 -0.003 17.438 1 98.19 74 ASP A CA 1
ATOM 608 C C . ASP A 1 74 ? 8.789 -1.373 18.062 1 98.19 74 ASP A C 1
ATOM 610 O O . ASP A 1 74 ? 7.652 -1.844 18.078 1 98.19 74 ASP A O 1
ATOM 614 N N . LEU A 1 75 ? 9.805 -2 18.516 1 97.25 75 LEU A N 1
ATOM 615 C CA . LEU A 1 75 ? 9.711 -3.344 19.078 1 97.25 75 LEU A CA 1
ATOM 616 C C . LEU A 1 75 ? 9.07 -3.311 20.469 1 97.25 75 LEU A C 1
ATOM 618 O O . LEU A 1 75 ? 8.211 -4.145 20.781 1 97.25 75 LEU A O 1
ATOM 622 N N . GLU A 1 76 ? 9.445 -2.377 21.328 1 97.88 76 GLU A N 1
ATOM 623 C CA . GLU A 1 76 ? 9 -2.322 22.719 1 97.88 76 GLU A CA 1
ATOM 624 C C . GLU A 1 76 ? 7.605 -1.715 22.828 1 97.88 76 GLU A C 1
ATOM 626 O O . GLU A 1 76 ? 6.738 -2.26 23.516 1 97.88 76 GLU A O 1
ATOM 631 N N . GLY A 1 77 ? 7.375 -0.541 22.156 1 97.88 77 GLY A N 1
ATOM 632 C CA . GLY A 1 77 ? 6.133 0.205 22.25 1 97.88 77 GLY A CA 1
ATOM 633 C C . GLY A 1 77 ? 5.793 0.637 23.656 1 97.88 77 GLY A C 1
ATOM 634 O O . GLY A 1 77 ? 6.496 0.282 24.609 1 97.88 77 GLY A O 1
ATOM 635 N N . PRO A 1 78 ? 4.797 1.45 23.766 1 98.38 78 PRO A N 1
ATOM 636 C CA . PRO A 1 78 ? 4.312 1.843 25.094 1 98.38 78 PRO A CA 1
ATOM 637 C C . PRO A 1 78 ? 3.523 0.733 25.781 1 98.38 78 PRO A C 1
ATOM 639 O O . PRO A 1 78 ? 3.127 -0.242 25.141 1 98.38 78 PRO A O 1
ATOM 642 N N . HIS A 1 79 ? 3.342 0.849 27.078 1 97.81 79 HIS A N 1
ATOM 643 C CA . HIS A 1 79 ? 2.531 -0.128 27.797 1 97.81 79 HIS A CA 1
ATOM 644 C C . HIS A 1 79 ? 1.738 0.531 28.922 1 97.81 79 HIS A C 1
ATOM 646 O O . HIS A 1 79 ? 1.948 1.707 29.219 1 97.81 79 HIS A O 1
ATOM 652 N N . LEU A 1 80 ? 0.774 -0.201 29.406 1 97.88 80 LEU A N 1
ATOM 653 C CA . LEU A 1 80 ? -0.145 0.292 30.422 1 97.88 80 LEU A CA 1
ATOM 654 C C . LEU A 1 80 ? 0.239 -0.235 31.797 1 97.88 80 LEU A C 1
ATOM 656 O O . LEU A 1 80 ? 0.488 -1.431 31.969 1 97.88 80 LEU A O 1
ATOM 660 N N . GLU A 1 81 ? 0.369 0.589 32.75 1 97.12 81 GLU A N 1
ATOM 661 C CA . GLU A 1 81 ? 0.573 0.23 34.156 1 97.12 81 GLU A CA 1
ATOM 662 C C . GLU A 1 81 ? -0.326 1.054 35.062 1 97.12 81 GLU A C 1
ATOM 664 O O . GLU A 1 81 ? -0.205 2.279 35.125 1 97.12 81 GLU A O 1
ATOM 669 N N . ASN A 1 82 ? -1.184 0.407 35.812 1 96.62 82 ASN A N 1
ATOM 670 C CA . ASN A 1 82 ? -2.027 1.038 36.812 1 96.62 82 ASN A CA 1
ATOM 671 C C . ASN A 1 82 ? -2.84 2.189 36.219 1 96.62 82 ASN A C 1
ATOM 673 O O . ASN A 1 82 ? -2.857 3.289 36.781 1 96.62 82 ASN A O 1
ATOM 677 N N . GLY A 1 83 ? -3.336 1.952 35.031 1 97.19 83 GLY A N 1
ATOM 678 C CA . GLY A 1 83 ? -4.223 2.926 34.438 1 97.19 83 GLY A CA 1
ATOM 679 C C . GLY A 1 83 ? -3.482 4.105 33.812 1 97.19 83 GLY A C 1
ATOM 680 O O . GLY A 1 83 ? -4.094 5.121 33.5 1 97.19 83 GLY A O 1
ATOM 681 N N . ARG A 1 84 ? -2.176 3.934 33.719 1 98.12 84 ARG A N 1
ATOM 682 C CA . ARG A 1 84 ? -1.334 4.977 33.125 1 98.12 84 ARG A CA 1
ATOM 683 C C . ARG A 1 84 ? -0.511 4.434 31.969 1 98.12 84 ARG A C 1
ATOM 685 O O . ARG A 1 84 ? -0.061 3.285 32 1 98.12 84 ARG A O 1
ATOM 692 N N . MET A 1 85 ? -0.367 5.234 31.016 1 98.31 85 MET A N 1
ATOM 693 C CA . MET A 1 85 ? 0.46 4.887 29.875 1 98.31 85 MET A CA 1
ATOM 694 C C . MET A 1 85 ? 1.936 5.137 30.156 1 98.31 85 MET A C 1
ATOM 696 O O . MET A 1 85 ? 2.295 6.184 30.703 1 98.31 85 MET A O 1
ATOM 700 N N . ILE A 1 86 ? 2.783 4.207 29.906 1 98.25 86 ILE A N 1
ATOM 701 C CA . ILE A 1 86 ? 4.23 4.34 30.031 1 98.25 86 ILE A CA 1
ATOM 702 C C . ILE A 1 86 ? 4.879 4.258 28.656 1 98.25 86 ILE A C 1
ATOM 704 O O . ILE A 1 86 ? 4.691 3.275 27.938 1 98.25 86 ILE A O 1
ATOM 708 N N . TYR A 1 87 ? 5.637 5.262 28.297 1 98.38 87 TYR A N 1
ATOM 709 C CA . TYR A 1 87 ? 6.336 5.258 27.016 1 98.38 87 TYR A CA 1
ATOM 710 C C . TYR A 1 87 ? 7.32 4.098 26.938 1 98.38 87 TYR A C 1
ATOM 712 O O . TYR A 1 87 ? 7.734 3.553 27.953 1 98.38 87 TYR A O 1
ATOM 720 N N . ALA A 1 88 ? 7.672 3.748 25.688 1 98.19 88 ALA A N 1
ATOM 721 C CA . ALA A 1 88 ? 8.836 2.889 25.516 1 98.19 88 ALA A CA 1
ATOM 722 C C . ALA A 1 88 ? 10.086 3.525 26.109 1 98.19 88 ALA A C 1
ATOM 724 O O . ALA A 1 88 ? 10.219 4.754 26.125 1 98.19 88 ALA A O 1
ATOM 725 N N . SER A 1 89 ? 11.031 2.746 26.531 1 98.19 89 SER A N 1
ATOM 726 C CA . SER A 1 89 ? 12.219 3.211 27.25 1 98.19 89 SER A CA 1
ATOM 727 C C . SER A 1 89 ? 12.984 4.238 26.422 1 98.19 89 SER A C 1
ATOM 729 O O . SER A 1 89 ? 13.367 5.293 26.938 1 98.19 89 SER A O 1
ATOM 731 N N . LYS A 1 90 ? 13.148 3.977 25.156 1 98.62 90 LYS A N 1
ATOM 732 C CA . LYS A 1 90 ? 13.961 4.855 24.312 1 98.62 90 LYS A CA 1
ATOM 733 C C . LYS A 1 90 ? 13.172 6.074 23.859 1 98.62 90 LYS A C 1
ATOM 735 O O . LYS A 1 90 ? 13.75 7.07 23.422 1 98.62 90 LYS A O 1
ATOM 740 N N . THR A 1 91 ? 11.836 6.035 23.984 1 98.62 91 THR A N 1
ATOM 741 C CA . THR A 1 91 ? 11.047 7.242 23.766 1 98.62 91 THR A CA 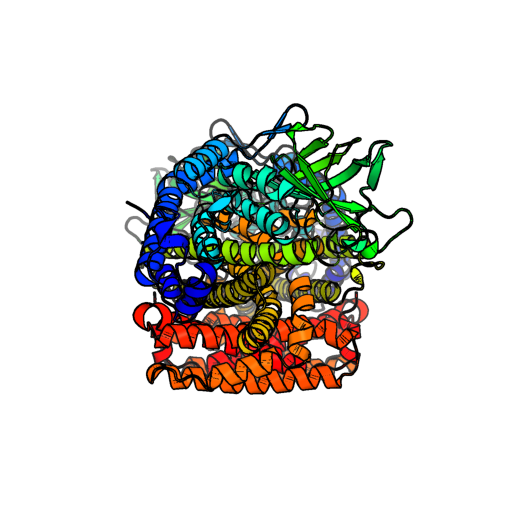1
ATOM 742 C C . THR A 1 91 ? 11.352 8.289 24.828 1 98.62 91 THR A C 1
ATOM 744 O O . THR A 1 91 ? 11.391 9.492 24.531 1 98.62 91 THR A O 1
ATOM 747 N N . PHE A 1 92 ? 11.602 7.859 26.094 1 97.94 92 PHE A N 1
ATOM 748 C CA . PHE A 1 92 ? 11.992 8.773 27.156 1 97.94 92 PHE A CA 1
ATOM 749 C C . PHE A 1 92 ? 13.312 9.461 26.828 1 97.94 92 PHE A C 1
ATOM 751 O O . PHE A 1 92 ? 13.477 10.656 27.078 1 97.94 92 PHE A O 1
ATOM 758 N N . GLU A 1 93 ? 14.195 8.695 26.203 1 98.56 93 GLU A N 1
ATOM 759 C CA . GLU A 1 93 ? 15.477 9.258 25.781 1 98.56 93 GLU A CA 1
ATOM 760 C C . GLU A 1 93 ? 15.289 10.328 24.719 1 98.56 93 GLU A C 1
ATOM 762 O O . GLU A 1 93 ? 15.961 11.367 24.75 1 98.56 93 GLU A O 1
ATOM 767 N N . ASN A 1 94 ? 14.43 10.039 23.797 1 98.88 94 ASN A N 1
ATOM 768 C CA . ASN A 1 94 ? 14.148 11 22.734 1 98.88 94 ASN A CA 1
ATOM 769 C C . ASN A 1 94 ? 13.539 12.281 23.281 1 98.88 94 ASN A C 1
ATOM 771 O O . ASN A 1 94 ? 13.891 13.383 22.859 1 98.88 94 ASN A O 1
ATOM 775 N N . LEU A 1 95 ? 12.578 12.125 24.234 1 98.62 95 LEU A N 1
ATOM 776 C CA . LEU A 1 95 ? 11.961 13.281 24.875 1 98.62 95 LEU A CA 1
ATOM 777 C C . LEU A 1 95 ? 13 14.109 25.625 1 98.62 95 LEU A C 1
ATOM 779 O O . LEU A 1 95 ? 13.047 15.336 25.484 1 98.62 95 LEU A O 1
ATOM 783 N N . ASP A 1 96 ? 13.828 13.43 26.359 1 98.5 96 ASP A N 1
ATOM 784 C CA . ASP A 1 96 ? 14.867 14.109 27.109 1 98.5 96 ASP A CA 1
ATOM 785 C C . ASP A 1 96 ? 15.828 14.859 26.188 1 98.5 96 ASP A C 1
ATOM 787 O O . ASP A 1 96 ? 16.188 16 26.438 1 98.5 96 ASP A O 1
ATOM 791 N N . ALA A 1 97 ? 16.219 14.188 25.094 1 98.69 97 ALA A N 1
ATOM 792 C CA . ALA A 1 97 ? 17.141 14.781 24.141 1 98.69 97 ALA A CA 1
ATOM 793 C C . ALA A 1 97 ? 16.547 16.031 23.516 1 98.69 97 ALA A C 1
ATOM 795 O O . ALA A 1 97 ? 17.25 17.031 23.328 1 98.69 97 ALA A O 1
ATOM 796 N N . THR A 1 98 ? 15.297 16.031 23.156 1 98.75 98 THR A N 1
ATOM 797 C CA . THR A 1 98 ? 14.672 17.172 22.516 1 98.75 98 THR A CA 1
ATOM 798 C C . THR A 1 98 ? 14.469 18.312 23.516 1 98.75 98 THR A C 1
ATOM 800 O O . THR A 1 98 ? 14.555 19.484 23.156 1 98.75 98 THR A O 1
ATOM 803 N N . ARG A 1 99 ? 14.227 17.969 24.766 1 98.38 99 ARG A N 1
ATOM 804 C CA . ARG A 1 99 ? 14.133 18.984 25.812 1 98.38 99 ARG A CA 1
ATOM 805 C C . ARG A 1 99 ? 15.461 19.688 26.016 1 98.38 99 ARG A C 1
ATOM 807 O O . ARG A 1 99 ? 15.523 20.922 26.016 1 98.38 99 ARG A O 1
ATOM 814 N N . LYS A 1 100 ? 16.5 18.891 26.094 1 98.31 100 LYS A N 1
ATOM 815 C CA . LYS A 1 100 ? 17.828 19.438 26.312 1 98.31 100 LYS A CA 1
ATOM 816 C C . LYS A 1 100 ? 18.281 20.281 25.125 1 98.31 100 LYS A C 1
ATOM 818 O O . LYS A 1 100 ? 19 21.266 25.297 1 98.31 100 LYS A O 1
ATOM 823 N N . ALA A 1 101 ? 17.781 19.906 23.969 1 98.25 101 ALA A N 1
ATOM 824 C CA . ALA A 1 101 ? 18.156 20.609 22.75 1 98.25 101 ALA A CA 1
ATOM 825 C C . ALA A 1 101 ? 17.312 21.859 22.547 1 98.25 101 ALA A C 1
ATOM 827 O O . ALA A 1 101 ? 17.547 22.641 21.625 1 98.25 101 ALA A O 1
ATOM 828 N N . GLY A 1 102 ? 16.312 22.078 23.406 1 97.31 102 GLY A N 1
ATOM 829 C CA . GLY A 1 102 ? 15.461 23.266 23.297 1 97.31 102 GLY A CA 1
ATOM 830 C C . GLY A 1 102 ? 14.5 23.188 22.125 1 97.31 102 GLY A C 1
ATOM 831 O O . GLY A 1 102 ? 14.211 24.219 21.5 1 97.31 102 GLY A O 1
ATOM 832 N N . LEU A 1 103 ? 13.984 22.047 21.797 1 98.56 103 LEU A N 1
ATOM 833 C CA . LEU A 1 103 ? 13.141 21.875 20.609 1 98.56 103 LEU A CA 1
ATOM 834 C C . LEU A 1 103 ? 11.672 21.844 21 1 98.56 103 LEU A C 1
ATOM 836 O O . LEU A 1 103 ? 10.875 21.125 20.391 1 98.56 103 LEU A O 1
ATOM 840 N N . TRP A 1 104 ? 11.289 22.516 22.047 1 98.5 104 TRP A N 1
ATOM 841 C CA . TRP A 1 104 ? 9.906 22.625 22.5 1 98.5 104 TRP A CA 1
ATOM 842 C C . TRP A 1 104 ? 9.461 24.078 22.562 1 98.5 104 TRP A C 1
ATOM 844 O O . TRP A 1 104 ? 10.297 24.984 22.688 1 98.5 104 TRP A O 1
ATOM 854 N N . GLY A 1 105 ? 8.141 24.297 22.422 1 97.88 105 GLY A N 1
ATOM 855 C CA . GLY A 1 105 ? 7.609 25.656 22.375 1 97.88 105 GLY A CA 1
ATOM 856 C C . GLY A 1 105 ? 8.07 26.438 21.156 1 97.88 105 GLY A C 1
ATOM 857 O O . GLY A 1 105 ? 8.297 27.641 21.234 1 97.88 105 GLY A O 1
ATOM 858 N N . LEU A 1 106 ? 8.258 25.766 20.062 1 97.62 106 LEU A N 1
ATOM 859 C CA . LEU A 1 106 ? 8.922 26.328 18.891 1 97.62 106 LEU A CA 1
ATOM 860 C C . LEU A 1 106 ? 8.156 27.531 18.359 1 97.62 106 LEU A C 1
ATOM 862 O O . LEU A 1 106 ? 8.758 28.562 18.016 1 97.62 106 LEU A O 1
ATOM 866 N N . SER A 1 107 ? 6.844 27.422 18.281 1 96 107 SER A N 1
ATOM 867 C CA . SER A 1 107 ? 6.051 28.453 17.625 1 96 107 SER A CA 1
ATOM 868 C C . SER A 1 107 ? 5.543 29.484 18.625 1 96 107 SER A C 1
ATOM 870 O O . SER A 1 107 ? 4.988 30.516 18.234 1 96 107 SER A O 1
ATOM 872 N N . MET A 1 108 ? 5.695 29.281 19.953 1 97.81 108 MET A N 1
ATOM 873 C CA . MET A 1 108 ? 5.121 30.156 20.969 1 97.81 108 MET A CA 1
ATOM 874 C C . MET A 1 108 ? 5.957 31.422 21.141 1 97.81 108 MET A C 1
ATOM 876 O O . MET A 1 108 ? 7.176 31.391 20.969 1 97.81 108 MET A O 1
ATOM 880 N N . PRO A 1 109 ? 5.348 32.531 21.5 1 96.94 109 PRO A N 1
ATOM 881 C CA . PRO A 1 109 ? 6.074 33.781 21.734 1 96.94 109 PRO A CA 1
ATOM 882 C C . PRO A 1 109 ? 7.137 33.656 22.828 1 96.94 109 PRO A C 1
ATOM 884 O O . PRO A 1 109 ? 6.953 32.906 23.781 1 96.94 109 PRO A O 1
ATOM 887 N N . ARG A 1 110 ? 8.133 34.469 22.672 1 97.25 110 ARG A N 1
ATOM 888 C CA . ARG A 1 110 ? 9.25 34.469 23.609 1 97.25 110 ARG A CA 1
ATOM 889 C C . ARG A 1 110 ? 8.797 34.875 25.016 1 97.25 110 ARG A C 1
ATOM 891 O O . ARG A 1 110 ? 9.328 34.375 26.016 1 97.25 110 ARG A O 1
ATOM 898 N N . ARG A 1 111 ? 7.766 35.75 25.109 1 95.69 111 ARG A N 1
ATOM 899 C CA . ARG A 1 111 ? 7.281 36.219 26.406 1 95.69 111 ARG A CA 1
ATOM 900 C C . ARG A 1 111 ? 6.75 35.062 27.25 1 95.69 111 ARG A C 1
ATOM 902 O O . ARG A 1 111 ? 6.648 35.156 28.469 1 95.69 111 ARG A O 1
ATOM 909 N N . TYR A 1 112 ? 6.418 33.875 26.641 1 97.5 112 TYR A N 1
ATOM 910 C CA . TYR A 1 112 ? 5.941 32.688 27.359 1 97.5 112 TYR A CA 1
ATOM 911 C C . TYR A 1 112 ? 7.016 31.625 27.422 1 97.5 112 TYR A C 1
ATOM 913 O O . TYR A 1 112 ? 6.75 30.5 27.844 1 97.5 112 TYR A O 1
ATOM 921 N N . GLY A 1 113 ? 8.188 31.938 26.922 1 96.56 113 GLY A N 1
ATOM 922 C CA . GLY A 1 113 ? 9.289 30.984 26.953 1 96.56 113 GLY A CA 1
ATOM 923 C C . GLY A 1 113 ? 9.477 30.234 25.641 1 96.56 113 GLY A C 1
ATOM 924 O O . GLY A 1 113 ? 10.266 29.297 25.578 1 96.56 113 GLY A O 1
ATOM 925 N N . GLY A 1 114 ? 8.773 30.609 24.625 1 97.56 114 GLY A N 1
ATOM 926 C CA . GLY A 1 114 ? 8.891 29.953 23.328 1 97.56 114 GLY A CA 1
ATOM 927 C C . GLY A 1 114 ? 10.008 30.531 22.469 1 97.56 114 GLY A C 1
ATOM 928 O O . GLY A 1 114 ? 10.766 31.391 22.922 1 97.56 114 GLY A O 1
ATOM 929 N N . LEU A 1 115 ? 10.109 29.969 21.266 1 97.12 115 LEU A N 1
ATOM 930 C CA . LEU A 1 115 ? 11.188 30.375 20.375 1 97.12 115 LEU A CA 1
ATOM 931 C C . LEU A 1 115 ? 10.664 31.297 19.281 1 97.12 115 LEU A C 1
ATOM 933 O O . LEU A 1 115 ? 11.453 31.844 18.5 1 97.12 115 LEU A O 1
ATOM 937 N N . ASN A 1 116 ? 9.352 31.484 19.188 1 97.56 116 ASN A N 1
ATOM 938 C CA . ASN A 1 116 ? 8.68 32.406 18.281 1 97.56 116 ASN A CA 1
ATOM 939 C C . ASN A 1 116 ? 9.008 32.094 16.828 1 97.56 116 ASN A C 1
ATOM 941 O O . ASN A 1 116 ? 9.203 33 16.016 1 97.56 116 ASN A O 1
ATOM 945 N N . LEU A 1 117 ? 9.078 30.812 16.484 1 97.62 117 LEU A N 1
ATOM 946 C CA . LEU A 1 117 ? 9.414 30.375 15.125 1 97.62 117 LEU A CA 1
ATOM 947 C C . LEU A 1 117 ? 8.156 30.266 14.266 1 97.62 117 LEU A C 1
ATOM 949 O O . LEU A 1 117 ? 7.074 29.953 14.781 1 97.62 117 LEU A O 1
ATOM 953 N N . PRO A 1 118 ? 8.289 30.547 12.945 1 97.62 118 PRO A N 1
ATOM 954 C CA . PRO A 1 118 ? 7.172 30.312 12.016 1 97.62 118 PRO A CA 1
ATOM 955 C C . PRO A 1 118 ? 6.805 28.844 11.883 1 97.62 118 PRO A C 1
ATOM 957 O O . PRO A 1 118 ? 7.625 27.969 12.18 1 97.62 118 PRO A O 1
ATOM 960 N N . ASN A 1 119 ? 5.59 28.578 11.422 1 97.25 119 ASN A N 1
ATOM 961 C CA . ASN A 1 119 ? 5.121 27.219 11.172 1 97.25 119 ASN A CA 1
ATOM 962 C C . ASN A 1 119 ? 5.957 26.531 10.102 1 97.25 119 ASN A C 1
ATOM 964 O O . ASN A 1 119 ? 6.137 25.312 10.141 1 97.25 119 ASN A O 1
ATOM 968 N N . ALA A 1 120 ? 6.445 27.25 9.141 1 98.44 120 ALA A N 1
ATOM 969 C CA . ALA A 1 120 ? 7.312 26.672 8.117 1 98.44 120 ALA A CA 1
ATOM 970 C C . ALA A 1 120 ? 8.508 25.969 8.75 1 98.44 120 ALA A C 1
ATOM 972 O O . ALA A 1 120 ? 8.867 24.859 8.344 1 98.44 120 ALA A O 1
ATOM 973 N N . ILE A 1 121 ? 9.133 26.625 9.773 1 98.5 121 ILE A N 1
ATOM 974 C CA . ILE A 1 121 ? 10.289 26.047 10.445 1 98.5 121 ILE A CA 1
ATOM 975 C C . ILE A 1 121 ? 9.859 24.844 11.281 1 98.5 121 ILE A C 1
ATOM 977 O O . ILE A 1 121 ? 10.562 23.828 11.328 1 98.5 121 ILE A O 1
ATOM 981 N N . PHE A 1 122 ? 8.711 24.984 11.93 1 98.31 122 PHE A N 1
ATOM 982 C CA . PHE A 1 122 ? 8.164 23.859 12.664 1 98.31 122 PHE A CA 1
ATOM 983 C C . PHE A 1 122 ? 7.918 22.672 11.734 1 98.31 122 PHE A C 1
ATOM 985 O O . PHE A 1 122 ? 8.188 21.531 12.094 1 98.31 122 PHE A O 1
ATOM 992 N N . SER A 1 123 ? 7.395 22.906 10.539 1 98.62 123 SER A N 1
ATOM 993 C CA . SER A 1 123 ? 7.156 21.875 9.539 1 98.62 123 SER A CA 1
ATOM 994 C C . SER A 1 123 ? 8.461 21.234 9.086 1 98.62 123 SER A C 1
ATOM 996 O O . SER A 1 123 ? 8.531 20.016 8.898 1 98.62 123 SER A O 1
ATOM 998 N N . MET A 1 124 ? 9.516 22.062 8.898 1 98.81 124 MET A N 1
ATOM 999 C CA . MET A 1 124 ? 10.82 21.531 8.523 1 98.81 124 MET A CA 1
ATOM 1000 C C . MET A 1 124 ? 11.367 20.609 9.617 1 98.81 124 MET A C 1
ATOM 1002 O O . MET A 1 124 ? 11.859 19.531 9.328 1 98.81 124 MET A O 1
ATOM 1006 N N . ALA A 1 125 ? 11.266 21.094 10.859 1 98.81 125 ALA A N 1
ATOM 1007 C CA . ALA A 1 125 ? 11.719 20.281 11.977 1 98.81 125 ALA A CA 1
ATOM 1008 C C . ALA A 1 125 ? 10.922 18.969 12.055 1 98.81 125 ALA A C 1
ATOM 1010 O O . ALA A 1 125 ? 11.484 17.906 12.336 1 98.81 125 ALA A O 1
ATOM 1011 N N . SER A 1 126 ? 9.633 19.062 11.805 1 98.81 126 SER A N 1
ATOM 1012 C CA . SER A 1 126 ? 8.766 17.891 11.82 1 98.81 126 SER A CA 1
ATOM 1013 C C . SER A 1 126 ? 9.164 16.891 10.734 1 98.81 126 SER A C 1
ATOM 1015 O O . SER A 1 126 ? 9.172 15.68 10.969 1 98.81 126 SER A O 1
ATOM 1017 N N . GLU A 1 127 ? 9.414 17.391 9.531 1 98.81 127 GLU A N 1
ATOM 1018 C CA . GLU A 1 127 ? 9.883 16.531 8.445 1 98.81 127 GLU A CA 1
ATOM 1019 C C . GLU A 1 127 ? 11.156 15.781 8.836 1 98.81 127 GLU A C 1
ATOM 1021 O O . GLU A 1 127 ? 11.266 14.578 8.617 1 98.81 127 GLU A O 1
ATOM 1026 N N . ILE A 1 128 ? 12.086 16.5 9.461 1 98.88 128 ILE A N 1
ATOM 1027 C CA . ILE A 1 128 ? 13.383 15.961 9.852 1 98.88 128 ILE A CA 1
ATOM 1028 C C . ILE A 1 128 ? 13.188 14.859 10.898 1 98.88 128 ILE A C 1
ATOM 1030 O O . ILE A 1 128 ? 13.711 13.75 10.75 1 98.88 128 ILE A O 1
ATOM 1034 N N . ILE A 1 129 ? 12.391 15.133 11.922 1 98.88 129 ILE A N 1
ATOM 1035 C CA . ILE A 1 129 ? 12.18 14.18 13 1 98.88 129 ILE A CA 1
ATOM 1036 C C . ILE A 1 129 ? 11.383 12.984 12.477 1 98.88 129 ILE A C 1
ATOM 1038 O O . ILE A 1 129 ? 11.656 11.836 12.852 1 98.88 129 ILE A O 1
ATOM 1042 N N . ALA A 1 130 ? 10.422 13.211 11.617 1 98.88 130 ALA A N 1
ATOM 1043 C CA . ALA A 1 130 ? 9.609 12.133 11.062 1 98.88 130 ALA A CA 1
ATOM 1044 C C . ALA A 1 130 ? 10.453 11.188 10.211 1 98.88 130 ALA A C 1
ATOM 1046 O O . ALA A 1 130 ? 10.203 9.977 10.188 1 98.88 130 ALA A O 1
ATOM 1047 N N . ALA A 1 131 ? 11.406 11.75 9.453 1 98.75 131 ALA A N 1
ATOM 1048 C CA . ALA A 1 131 ? 12.305 10.906 8.672 1 98.75 131 ALA A CA 1
ATOM 1049 C C . ALA A 1 131 ? 13.07 9.945 9.57 1 98.75 131 ALA A C 1
ATOM 1051 O O . ALA A 1 131 ? 13.32 8.797 9.195 1 98.75 131 ALA A O 1
ATOM 1052 N N . ALA A 1 132 ? 13.422 10.414 10.773 1 98.69 132 ALA A N 1
ATOM 1053 C CA . ALA A 1 132 ? 14.133 9.578 11.734 1 98.69 132 ALA A CA 1
ATOM 1054 C C . ALA A 1 132 ? 13.195 8.57 12.391 1 98.69 132 ALA A C 1
ATOM 1056 O O . ALA A 1 132 ? 13.531 7.387 12.5 1 98.69 132 ALA A O 1
ATOM 1057 N N . ASP A 1 133 ? 12.039 9.062 12.859 1 98.81 133 ASP A N 1
ATOM 1058 C CA . ASP A 1 133 ? 11.023 8.227 13.5 1 98.81 133 ASP A CA 1
ATOM 1059 C C . ASP A 1 133 ? 9.664 8.922 13.492 1 98.81 133 ASP A C 1
ATOM 1061 O O . ASP A 1 133 ? 9.406 9.812 14.305 1 98.81 133 ASP A O 1
ATOM 1065 N N . ALA A 1 134 ? 8.781 8.43 12.688 1 98.75 134 ALA A N 1
ATOM 1066 C CA . ALA A 1 134 ? 7.473 9.055 12.523 1 98.75 134 ALA A CA 1
ATOM 1067 C C . ALA A 1 134 ? 6.637 8.938 13.789 1 98.75 134 ALA A C 1
ATOM 1069 O O . ALA A 1 134 ? 5.844 9.828 14.109 1 98.75 134 ALA A O 1
ATOM 1070 N N . GLY A 1 135 ? 6.773 7.828 14.539 1 98.5 135 GLY A N 1
ATOM 1071 C CA . GLY A 1 135 ? 6.074 7.676 15.805 1 98.5 135 GLY A CA 1
ATOM 1072 C C . GLY A 1 135 ? 6.453 8.727 16.828 1 98.5 135 GLY A C 1
ATOM 1073 O O . GLY A 1 135 ? 5.586 9.273 17.516 1 98.5 135 GLY A O 1
ATOM 1074 N N . PHE A 1 136 ? 7.734 9.016 16.891 1 98.88 136 PHE A N 1
ATOM 1075 C CA . PHE A 1 136 ? 8.172 10.039 17.828 1 98.88 136 PHE A CA 1
ATOM 1076 C C . PHE A 1 136 ? 7.719 11.422 17.391 1 98.88 136 PHE A C 1
ATOM 1078 O O . PHE A 1 136 ? 7.328 12.25 18.203 1 98.88 136 PHE A O 1
ATOM 1085 N N . GLN A 1 137 ? 7.863 11.648 16.094 1 98.81 137 GLN A N 1
ATOM 1086 C CA . GLN A 1 137 ? 7.395 12.922 15.578 1 98.81 137 GLN A CA 1
ATOM 1087 C C . GLN A 1 137 ? 5.934 13.172 15.953 1 98.81 137 GLN A C 1
ATOM 1089 O O . GLN A 1 137 ? 5.543 14.297 16.25 1 98.81 137 GLN A O 1
ATOM 1094 N N . ASN A 1 138 ? 5.137 12.109 15.945 1 98.19 138 ASN A N 1
ATOM 1095 C CA . ASN A 1 138 ? 3.725 12.203 16.297 1 98.19 138 ASN A CA 1
ATOM 1096 C C . ASN A 1 138 ? 3.541 12.695 17.734 1 98.19 138 ASN A C 1
ATOM 1098 O O . ASN A 1 138 ? 2.646 13.5 18.016 1 98.19 138 ASN A O 1
ATOM 1102 N N . ILE A 1 139 ? 4.344 12.242 18.672 1 98.38 139 ILE A N 1
ATOM 1103 C CA . ILE A 1 139 ? 4.312 12.656 20.062 1 98.38 139 ILE A CA 1
ATOM 1104 C C . ILE A 1 139 ? 4.805 14.102 20.188 1 98.38 139 ILE A C 1
ATOM 1106 O O . ILE A 1 139 ? 4.105 14.961 20.719 1 98.38 139 ILE A O 1
ATOM 1110 N N . TRP A 1 140 ? 5.961 14.328 19.578 1 98.69 140 TRP A N 1
ATOM 1111 C CA . TRP A 1 140 ? 6.676 15.594 19.719 1 98.69 140 TRP A CA 1
ATOM 1112 C C . TRP A 1 140 ? 5.883 16.734 19.078 1 98.69 140 TRP A C 1
ATOM 1114 O O . TRP A 1 140 ? 5.832 17.844 19.641 1 98.69 140 TRP A O 1
ATOM 1124 N N . SER A 1 141 ? 5.234 16.469 17.969 1 98.06 141 SER A N 1
ATOM 1125 C CA . SER A 1 141 ? 4.586 17.531 17.219 1 98.06 141 SER A CA 1
ATOM 1126 C C . SER A 1 141 ? 3.277 17.953 17.875 1 98.06 141 SER A C 1
ATOM 1128 O O . SER A 1 141 ? 2.752 19.031 17.578 1 98.06 141 SER A O 1
ATOM 1130 N N . LEU A 1 142 ? 2.816 17.219 18.844 1 97.94 142 LEU A N 1
ATOM 1131 C CA . LEU A 1 142 ? 1.574 17.578 19.531 1 97.94 142 LEU A CA 1
ATOM 1132 C C . LEU A 1 142 ? 1.753 18.828 20.375 1 97.94 142 LEU A C 1
ATOM 1134 O O . LEU A 1 142 ? 0.771 19.438 20.812 1 97.94 142 LEU A O 1
ATOM 1138 N N . GLN A 1 143 ? 2.99 19.266 20.5 1 97.75 143 GLN A N 1
ATOM 1139 C CA . GLN A 1 143 ? 3.201 20.547 21.156 1 97.75 143 GLN A CA 1
ATOM 1140 C C . GLN A 1 143 ? 2.449 21.656 20.422 1 97.75 143 GLN A C 1
ATOM 1142 O O . GLN A 1 143 ? 2.105 22.688 21.031 1 97.75 143 GLN A O 1
ATOM 1147 N N . SER A 1 144 ? 2.092 21.391 19.172 1 96.56 144 SER A N 1
ATOM 1148 C CA . SER A 1 144 ? 1.414 22.406 18.375 1 96.56 144 SER A CA 1
ATOM 1149 C C . SER A 1 144 ? -0.024 22.609 18.844 1 96.56 144 SER A C 1
ATOM 1151 O O . SER A 1 144 ? -0.659 23.609 18.5 1 96.56 144 SER A O 1
ATOM 1153 N N . CYS A 1 145 ? -0.537 21.703 19.656 1 96.69 145 CYS A N 1
ATOM 1154 C CA . CYS A 1 145 ? -1.862 21.891 20.234 1 96.69 145 CYS A CA 1
ATOM 1155 C C . CYS A 1 145 ? -1.919 23.172 21.047 1 96.69 145 CYS A C 1
ATOM 1157 O O . CYS A 1 145 ? -2.979 23.797 21.172 1 96.69 145 CYS A O 1
ATOM 1159 N N . ILE A 1 146 ? -0.764 23.609 21.547 1 97.19 146 ILE A N 1
ATOM 1160 C CA . ILE A 1 146 ? -0.687 24.781 22.406 1 97.19 146 ILE A CA 1
ATOM 1161 C C . ILE A 1 146 ? -1.066 26.031 21.625 1 97.19 146 ILE A C 1
ATOM 1163 O O . ILE A 1 146 ? -1.46 27.047 22.219 1 97.19 146 ILE A O 1
ATOM 1167 N N . ASP A 1 147 ? -0.985 25.922 20.266 1 96.5 147 ASP A N 1
ATOM 1168 C CA . ASP A 1 147 ? -1.387 27.031 19.422 1 96.5 147 ASP A CA 1
ATOM 1169 C C . ASP A 1 147 ? -2.855 27.391 19.641 1 96.5 147 ASP A C 1
ATOM 1171 O O . ASP A 1 147 ? -3.225 28.562 19.609 1 96.5 147 ASP A O 1
ATOM 1175 N N . THR A 1 148 ? -3.637 26.391 19.812 1 95.5 148 THR A N 1
ATOM 1176 C CA . THR A 1 148 ? -5.059 26.609 20.047 1 95.5 148 THR A CA 1
ATOM 1177 C C . THR A 1 148 ? -5.281 27.375 21.344 1 95.5 148 THR A C 1
ATOM 1179 O O . THR A 1 148 ? -6.098 28.297 21.406 1 95.5 148 THR A O 1
ATOM 1182 N N . LEU A 1 149 ? -4.562 27.016 22.344 1 95.94 149 LEU A N 1
ATOM 1183 C CA . LEU A 1 149 ? -4.66 27.719 23.625 1 95.94 149 LEU A CA 1
ATOM 1184 C C . LEU A 1 149 ? -4.129 29.141 23.5 1 95.94 149 LEU A C 1
ATOM 1186 O O . LEU A 1 149 ? -4.668 30.062 24.109 1 95.94 149 LEU A O 1
ATOM 1190 N N . TYR A 1 150 ? -3.104 29.297 22.781 1 97.25 150 TYR A N 1
ATOM 1191 C CA . TYR A 1 150 ? -2.555 30.625 22.547 1 97.25 150 TYR A CA 1
ATOM 1192 C C . TYR A 1 150 ? -3.574 31.516 21.844 1 97.25 150 TYR A C 1
ATOM 1194 O O . TYR A 1 150 ? -3.74 32.688 22.203 1 97.25 150 TYR A O 1
ATOM 1202 N N . GLU A 1 151 ? -4.27 30.984 20.891 1 96.38 151 GLU A N 1
ATOM 1203 C CA . GLU A 1 151 ? -5.168 31.766 20.031 1 96.38 151 GLU A CA 1
ATOM 1204 C C . GLU A 1 151 ? -6.484 32.062 20.75 1 96.38 151 GLU A C 1
ATOM 1206 O O . GLU A 1 151 ? -7.07 33.125 20.562 1 96.38 151 GLU A O 1
ATOM 1211 N N . PHE A 1 152 ? -6.934 31.109 21.625 1 96.81 152 PHE A N 1
ATOM 1212 C CA . PHE A 1 152 ? -8.312 31.266 22.078 1 96.81 152 PHE A CA 1
ATOM 1213 C C . PHE A 1 152 ? -8.383 31.281 23.609 1 96.81 152 PHE A C 1
ATOM 1215 O O . PHE A 1 152 ? -9.422 31.609 24.188 1 96.81 152 PHE A O 1
ATOM 1222 N N . GLY A 1 153 ? -7.309 30.953 24.25 1 96.94 153 GLY A N 1
ATOM 1223 C CA . GLY A 1 153 ? -7.293 30.969 25.703 1 96.94 153 GLY A CA 1
ATOM 1224 C C . GLY A 1 153 ? -7.176 32.375 26.281 1 96.94 153 GLY A C 1
ATOM 1225 O O . GLY A 1 153 ? -6.902 33.344 25.562 1 96.94 153 GLY A O 1
ATOM 1226 N N . SER A 1 154 ? -7.434 32.5 27.609 1 96.88 154 SER A N 1
ATOM 1227 C CA . SER A 1 154 ? -7.227 33.75 28.344 1 96.88 154 SER A CA 1
ATOM 1228 C C . SER A 1 154 ? -5.746 33.969 28.641 1 96.88 154 SER A C 1
ATOM 1230 O O . SER A 1 154 ? -4.941 33.062 28.531 1 96.88 154 SER A O 1
ATOM 1232 N N . GLU A 1 155 ? -5.453 35.188 29 1 96.94 155 GLU A N 1
ATOM 1233 C CA . GLU A 1 155 ? -4.07 35.5 29.359 1 96.94 155 GLU A CA 1
ATOM 1234 C C . GLU A 1 155 ? -3.627 34.656 30.562 1 96.94 155 GLU A C 1
ATOM 1236 O O . GLU A 1 155 ? -2.479 34.219 30.625 1 96.94 155 GLU A O 1
ATOM 1241 N N . GLU A 1 156 ? -4.523 34.5 31.469 1 98 156 GLU A N 1
ATOM 1242 C CA . GLU A 1 156 ? -4.227 33.656 32.625 1 98 156 GLU A CA 1
ATOM 1243 C C . GLU A 1 156 ? -3.895 32.219 32.188 1 98 156 GLU A C 1
ATOM 1245 O O . GLU A 1 156 ? -2.957 31.625 32.719 1 98 156 GLU A O 1
ATOM 1250 N N . GLN A 1 157 ? -4.652 31.688 31.328 1 98.06 157 GLN A N 1
ATOM 1251 C CA . GLN A 1 157 ? -4.422 30.344 30.812 1 98.06 157 GLN A CA 1
ATOM 1252 C C . GLN A 1 157 ? -3.105 30.25 30.062 1 98.06 157 GLN A C 1
ATOM 1254 O O . GLN A 1 157 ? -2.361 29.281 30.203 1 98.06 157 GLN A O 1
ATOM 1259 N N . ARG A 1 158 ? -2.82 31.266 29.203 1 98.19 158 ARG A N 1
ATOM 1260 C CA . ARG A 1 158 ? -1.562 31.297 28.469 1 98.19 158 ARG A CA 1
ATOM 1261 C C . ARG A 1 158 ? -0.369 31.25 29.422 1 98.19 158 ARG A C 1
ATOM 1263 O O . ARG A 1 158 ? 0.557 30.469 29.219 1 98.19 158 ARG A O 1
ATOM 1270 N N . GLN A 1 159 ? -0.45 32.062 30.453 1 98.12 159 GLN A N 1
ATOM 1271 C CA . GLN A 1 159 ? 0.638 32.156 31.422 1 98.12 159 GLN A CA 1
ATOM 1272 C C . GLN A 1 159 ? 0.783 30.859 32.188 1 98.12 159 GLN A C 1
ATOM 1274 O O . GLN A 1 159 ? 1.89 30.484 32.594 1 98.12 159 GLN A O 1
ATOM 1279 N N . LYS A 1 160 ? -0.271 30.219 32.344 1 98.19 160 LYS A N 1
ATOM 1280 C CA . LYS A 1 160 ? -0.301 29 33.156 1 98.19 160 LYS A CA 1
ATOM 1281 C C . LYS A 1 160 ? 0.236 27.812 32.375 1 98.19 160 LYS A C 1
ATOM 1283 O O . LYS A 1 160 ? 0.975 26.984 32.938 1 98.19 160 LYS A O 1
ATOM 1288 N N . TYR A 1 161 ? -0.092 27.609 31.125 1 98.56 161 TYR A N 1
ATOM 1289 C CA . TYR A 1 161 ? 0.111 26.328 30.438 1 98.56 161 TYR A CA 1
ATOM 1290 C C . TYR A 1 161 ? 1.233 26.453 29.406 1 98.56 161 TYR A C 1
ATOM 1292 O O . TYR A 1 161 ? 1.996 25.5 29.203 1 98.56 161 TYR A O 1
ATOM 1300 N N . ILE A 1 162 ? 1.386 27.578 28.688 1 98.62 162 ILE A N 1
ATOM 1301 C CA . ILE A 1 162 ? 2.287 27.672 27.547 1 98.62 162 ILE A CA 1
ATOM 1302 C C . ILE A 1 162 ? 3.729 27.453 28.016 1 98.62 162 ILE A C 1
ATOM 1304 O O . ILE A 1 162 ? 4.477 26.703 27.391 1 98.62 162 ILE A O 1
ATOM 1308 N N . PRO A 1 163 ? 4.203 28.125 29.141 1 98.69 163 PRO A N 1
ATOM 1309 C CA . PRO A 1 163 ? 5.574 27.875 29.594 1 98.69 163 PRO A CA 1
ATOM 1310 C C . PRO A 1 163 ? 5.848 26.406 29.891 1 98.69 163 PRO A C 1
ATOM 1312 O O . PRO A 1 163 ? 6.973 25.938 29.719 1 98.69 163 PRO A O 1
ATOM 1315 N N . ARG A 1 164 ? 4.84 25.625 30.328 1 98.62 164 ARG A N 1
ATOM 1316 C CA . ARG A 1 164 ? 4.992 24.203 30.641 1 98.62 164 ARG A CA 1
ATOM 1317 C C . ARG A 1 164 ? 5.297 23.406 29.375 1 98.62 164 ARG A C 1
ATOM 1319 O O . ARG A 1 164 ? 6.16 22.531 29.375 1 98.62 164 ARG A O 1
ATOM 1326 N N . ILE A 1 165 ? 4.602 23.75 28.312 1 98.62 165 ILE A N 1
ATOM 1327 C CA . ILE A 1 165 ? 4.836 23.094 27.031 1 98.62 165 ILE A CA 1
ATOM 1328 C C . ILE A 1 165 ? 6.215 23.469 26.5 1 98.62 165 ILE A C 1
ATOM 1330 O O . ILE A 1 165 ? 6.941 22.625 25.969 1 98.62 165 ILE A O 1
ATOM 1334 N N . CYS A 1 166 ? 6.594 24.766 26.625 1 98.25 166 CYS A N 1
ATOM 1335 C CA . CYS A 1 166 ? 7.906 25.234 26.203 1 98.25 166 CYS A CA 1
ATOM 1336 C C . CYS A 1 166 ? 9.016 24.5 26.938 1 98.25 166 CYS A C 1
ATOM 1338 O O . CYS A 1 166 ? 10.117 24.328 26.422 1 98.25 166 CYS A O 1
ATOM 1340 N N . ALA A 1 167 ? 8.68 24.062 28.141 1 97.94 167 ALA A N 1
ATOM 1341 C CA . ALA A 1 167 ? 9.648 23.344 28.969 1 97.94 167 ALA A CA 1
ATOM 1342 C C . ALA A 1 167 ? 9.648 21.844 28.656 1 97.94 167 ALA A C 1
ATOM 1344 O O . ALA A 1 167 ? 10.461 21.094 29.188 1 97.94 167 ALA A O 1
ATOM 1345 N N . GLY A 1 168 ? 8.75 21.375 27.828 1 98.31 168 GLY A N 1
ATOM 1346 C CA . GLY A 1 168 ? 8.844 20.016 27.328 1 98.31 168 GLY A CA 1
ATOM 1347 C C . GLY A 1 168 ? 7.695 19.125 27.781 1 98.31 168 GLY A C 1
ATOM 1348 O O . GLY A 1 168 ? 7.711 17.922 27.547 1 98.31 168 GLY A O 1
ATOM 1349 N N . GLU A 1 169 ? 6.668 19.672 28.453 1 98.31 169 GLU A N 1
ATOM 1350 C CA . GLU A 1 169 ? 5.492 18.859 28.766 1 98.31 169 GLU A CA 1
ATOM 1351 C C . GLU A 1 169 ? 4.691 18.547 27.516 1 98.31 169 GLU A C 1
ATOM 1353 O O . GLU A 1 169 ? 4.688 19.312 26.562 1 98.31 169 GLU A O 1
ATOM 1358 N N . THR A 1 170 ? 4.051 17.375 27.5 1 98.5 170 THR A N 1
ATOM 1359 C CA . THR A 1 170 ? 3.432 16.859 26.297 1 98.5 170 THR A CA 1
ATOM 1360 C C . THR A 1 170 ? 1.935 17.156 26.281 1 98.5 170 THR A C 1
ATOM 1362 O O . THR A 1 170 ? 1.366 17.547 27.312 1 98.5 170 THR A O 1
ATOM 1365 N N . MET A 1 171 ? 1.335 17.062 25.125 1 98.5 171 MET A N 1
ATOM 1366 C CA . MET A 1 171 ? -0.077 17.391 24.969 1 98.5 171 MET A CA 1
ATOM 1367 C C . MET A 1 171 ? -0.806 16.312 24.188 1 98.5 171 MET A C 1
ATOM 1369 O O . MET A 1 171 ? -0.172 15.469 23.547 1 98.5 171 MET A O 1
ATOM 1373 N N . SER A 1 172 ? -2.086 16.297 24.266 1 98.12 172 SER A N 1
ATOM 1374 C CA . SER A 1 172 ? -2.971 15.508 23.406 1 98.12 172 SER A CA 1
ATOM 1375 C C . SER A 1 172 ? -4.23 16.297 23.047 1 98.12 172 SER A C 1
ATOM 1377 O O . SER A 1 172 ? -4.578 17.25 23.719 1 98.12 172 SER A O 1
ATOM 1379 N N . MET A 1 173 ? -4.793 16.047 21.969 1 97.25 173 MET A N 1
ATOM 1380 C CA . MET A 1 173 ? -6.125 16.484 21.578 1 97.25 173 MET A CA 1
ATOM 1381 C C . MET A 1 173 ? -7.133 15.344 21.672 1 97.25 173 MET A C 1
ATOM 1383 O O . MET A 1 173 ? -6.992 14.328 21 1 97.25 173 MET A O 1
ATOM 1387 N N . ASP A 1 174 ? -8.086 15.5 22.484 1 98.12 174 ASP A N 1
ATOM 1388 C CA . ASP A 1 174 ? -9.07 14.453 22.781 1 98.12 174 ASP A CA 1
ATOM 1389 C C . ASP A 1 174 ? -10.398 14.742 22.094 1 98.12 174 ASP A C 1
ATOM 1391 O O . ASP A 1 174 ? -11.312 15.297 22.703 1 98.12 174 ASP A O 1
ATOM 1395 N N . LEU A 1 175 ? -10.562 14.219 20.938 1 97 175 LEU A N 1
ATOM 1396 C CA . LEU A 1 175 ? -11.742 14.547 20.141 1 97 175 LEU A CA 1
ATOM 1397 C C . LEU A 1 175 ? -12.602 13.312 19.922 1 97 175 LEU A C 1
ATOM 1399 O O . LEU A 1 175 ? -13.797 13.312 20.25 1 97 175 LEU A O 1
ATOM 1403 N N . THR A 1 176 ? -11.992 12.242 19.469 1 95.19 176 THR A N 1
ATOM 1404 C CA . THR A 1 176 ? -12.672 11.078 18.922 1 95.19 176 THR A CA 1
ATOM 1405 C C . THR A 1 176 ? -13.297 10.242 20.047 1 95.19 176 THR A C 1
ATOM 1407 O O . THR A 1 176 ? -12.727 10.117 21.125 1 95.19 176 THR A O 1
ATOM 1410 N N . GLU A 1 177 ? -14.438 9.812 19.781 1 95.62 177 GLU A N 1
ATOM 1411 C CA . GLU A 1 177 ? -15.164 8.867 20.625 1 95.62 177 GLU A CA 1
ATOM 1412 C C . GLU A 1 177 ? -15.578 7.633 19.828 1 95.62 177 GLU A C 1
ATOM 1414 O O . GLU A 1 177 ? -15.484 7.609 18.609 1 95.62 177 GLU A O 1
ATOM 1419 N N . PRO A 1 178 ? -15.93 6.562 20.469 1 88.25 178 PRO A N 1
ATOM 1420 C CA . PRO A 1 178 ? -16.281 5.332 19.766 1 88.25 178 PRO A CA 1
ATOM 1421 C C . PRO A 1 178 ? -17.312 5.559 18.656 1 88.25 178 PRO A C 1
ATOM 1423 O O . PRO A 1 178 ? -17.172 5.035 17.547 1 88.25 178 PRO A O 1
ATOM 1426 N N . ASP A 1 179 ? -18.281 6.395 18.875 1 86 179 ASP A N 1
ATOM 1427 C CA . ASP A 1 179 ? -19.359 6.578 17.906 1 86 179 ASP A CA 1
ATOM 1428 C C . ASP A 1 179 ? -19.188 7.887 17.125 1 86 179 ASP A C 1
ATOM 1430 O O . ASP A 1 179 ? -20.047 8.258 16.328 1 86 179 ASP A O 1
ATOM 1434 N N . ALA A 1 180 ? -18.125 8.641 17.453 1 88.25 180 ALA A N 1
ATOM 1435 C CA . ALA A 1 180 ? -17.844 9.906 16.781 1 88.25 180 ALA A CA 1
ATOM 1436 C C . ALA A 1 180 ? -16.391 9.961 16.297 1 88.25 180 ALA A C 1
ATOM 1438 O O . ALA A 1 180 ? -15.508 10.406 17.031 1 88.25 180 ALA A O 1
ATOM 1439 N N . GLY A 1 181 ? -16.172 9.586 15.086 1 87 181 GLY A N 1
ATOM 1440 C CA . GLY A 1 181 ? -14.875 9.695 14.438 1 87 181 GLY A CA 1
ATOM 1441 C C . GLY A 1 181 ? -14.742 10.945 13.586 1 87 181 GLY A C 1
ATOM 1442 O O . GLY A 1 181 ? -14.492 12.031 14.109 1 87 181 GLY A O 1
ATOM 1443 N N . SER A 1 182 ? -15.102 10.789 12.305 1 83.75 182 SER A N 1
ATOM 1444 C CA . SER A 1 182 ? -15.109 11.938 11.406 1 83.75 182 SER A CA 1
ATOM 1445 C C . SER A 1 182 ? -16.266 12.875 11.719 1 83.75 182 SER A C 1
ATOM 1447 O O . SER A 1 182 ? -16.172 14.086 11.484 1 83.75 182 SER A O 1
ATOM 1449 N N . ASP A 1 183 ? -17.297 12.359 12.289 1 90.25 183 ASP A N 1
ATOM 1450 C CA . ASP A 1 183 ? -18.484 13.125 12.648 1 90.25 183 ASP A CA 1
ATOM 1451 C C . ASP A 1 183 ? -18.391 13.641 14.078 1 90.25 183 ASP A C 1
ATOM 1453 O O . ASP A 1 183 ? -19.172 13.234 14.945 1 90.25 183 ASP A O 1
ATOM 1457 N N . LEU A 1 184 ? -17.672 14.664 14.344 1 92.44 184 LEU A N 1
ATOM 1458 C CA . LEU A 1 184 ? -17.375 15.18 15.672 1 92.44 184 LEU A CA 1
ATOM 1459 C C . LEU A 1 184 ? -18.609 15.828 16.297 1 92.44 184 LEU A C 1
ATOM 1461 O O . LEU A 1 184 ? -18.656 16.047 17.5 1 92.44 184 LEU A O 1
ATOM 1465 N N . GLN A 1 185 ? -19.562 16.172 15.445 1 92.81 185 GLN A N 1
ATOM 1466 C CA . GLN A 1 185 ? -20.766 16.797 16 1 92.81 185 GLN A CA 1
ATOM 1467 C C . GLN A 1 185 ? -21.5 15.852 16.938 1 92.81 185 GLN A C 1
ATOM 1469 O O . GLN A 1 185 ? -22.281 16.281 17.781 1 92.81 185 GLN A O 1
ATOM 1474 N N . ARG A 1 186 ? -21.203 14.57 16.859 1 92.69 186 ARG A N 1
ATOM 1475 C CA . ARG A 1 186 ? -21.906 13.547 17.609 1 92.69 186 ARG A CA 1
ATOM 1476 C C . ARG A 1 186 ? -21.219 13.281 18.953 1 92.69 186 ARG A C 1
ATOM 1478 O O . ARG A 1 186 ? -21.688 12.461 19.75 1 92.69 186 ARG A O 1
ATOM 1485 N N . VAL A 1 187 ? -20.203 13.992 19.266 1 95.62 187 VAL A N 1
ATOM 1486 C CA . VAL A 1 187 ? -19.484 13.836 20.531 1 95.62 187 VAL A CA 1
ATOM 1487 C C . VAL A 1 187 ? -20.469 13.914 21.703 1 95.62 187 VAL A C 1
ATOM 1489 O O . VAL A 1 187 ? -21.344 14.773 21.719 1 95.62 187 VAL A O 1
ATOM 1492 N N . MET A 1 188 ? -20.219 12.984 22.703 1 95.31 188 MET A N 1
ATOM 1493 C CA . MET A 1 188 ? -21.188 12.883 23.797 1 95.31 188 MET A CA 1
ATOM 1494 C C . MET A 1 188 ? -20.5 13.109 25.141 1 95.31 188 MET A C 1
ATOM 1496 O O . MET A 1 188 ? -21.188 13.32 26.156 1 95.31 188 MET A O 1
ATOM 1500 N N . LEU A 1 189 ? -19.156 13.031 25.234 1 97.94 189 LEU A N 1
ATOM 1501 C CA . LEU A 1 189 ? -18.516 13.336 26.5 1 97.94 189 LEU A CA 1
ATOM 1502 C C . LEU A 1 189 ? -19.109 14.594 27.125 1 97.94 189 LEU A C 1
ATOM 1504 O O . LEU A 1 189 ? -19.172 15.641 26.484 1 97.94 189 LEU A O 1
ATOM 1508 N N . LYS A 1 190 ? -19.5 14.492 28.375 1 98.06 190 LYS A N 1
ATOM 1509 C CA . LYS A 1 190 ? -20.281 15.539 29 1 98.06 190 LYS A CA 1
ATOM 1510 C C . LYS A 1 190 ? -19.406 16.469 29.828 1 98.06 190 LYS A C 1
ATOM 1512 O O . LYS A 1 190 ? -18.5 16.016 30.531 1 98.06 190 LYS A O 1
ATOM 1517 N N . ALA A 1 191 ? -19.656 17.734 29.672 1 98.56 191 ALA A N 1
ATOM 1518 C CA . ALA A 1 191 ? -19.094 18.766 30.531 1 98.56 191 ALA A CA 1
ATOM 1519 C C . ALA A 1 191 ? -20.172 19.422 31.391 1 98.56 191 ALA A C 1
ATOM 1521 O O . ALA A 1 191 ? -21.156 19.969 30.859 1 98.56 191 ALA A O 1
ATOM 1522 N N . THR A 1 192 ? -20.031 19.281 32.625 1 97.44 192 THR A N 1
ATOM 1523 C CA . THR A 1 192 ? -20.953 19.906 33.562 1 97.44 192 THR A CA 1
ATOM 1524 C C . THR A 1 192 ? -20.188 20.828 34.531 1 97.44 192 THR A C 1
ATOM 1526 O O . THR A 1 192 ? -18.969 20.812 34.562 1 97.44 192 THR A O 1
ATOM 1529 N N . GLN A 1 193 ? -20.984 21.641 35.219 1 96.44 193 GLN A N 1
ATOM 1530 C CA . GLN A 1 193 ? -20.359 22.547 36.188 1 96.44 193 GLN A CA 1
ATOM 1531 C C . GLN A 1 193 ? -20.812 22.234 37.594 1 96.44 193 GLN A C 1
ATOM 1533 O O . GLN A 1 193 ? -22 22.016 37.844 1 96.44 193 GLN A O 1
ATOM 1538 N N . ASP A 1 194 ? -19.844 22.234 38.469 1 96.25 194 ASP A N 1
ATOM 1539 C CA . ASP A 1 194 ? -20.156 22.203 39.875 1 96.25 194 ASP A CA 1
ATOM 1540 C C . ASP A 1 194 ? -20.766 23.531 40.344 1 96.25 194 ASP A C 1
ATOM 1542 O O . ASP A 1 194 ? -20.781 24.5 39.594 1 96.25 194 ASP A O 1
ATOM 1546 N N . GLU A 1 195 ? -21.156 23.516 41.656 1 95.94 195 GLU A N 1
ATOM 1547 C CA . GLU A 1 195 ? -21.781 24.703 42.25 1 95.94 195 GLU A CA 1
ATOM 1548 C C . GLU A 1 195 ? -20.812 25.875 42.25 1 95.94 195 GLU A C 1
ATOM 1550 O O . GLU A 1 195 ? -21.219 27.031 42.094 1 95.94 195 GLU A O 1
ATOM 1555 N N . ASP A 1 196 ? -19.609 25.562 42.344 1 95.12 196 ASP A N 1
ATOM 1556 C CA . ASP A 1 196 ? -18.609 26.625 42.438 1 95.12 196 ASP A CA 1
ATOM 1557 C C . ASP A 1 196 ? -18.109 27.047 41.031 1 95.12 196 ASP A C 1
ATOM 1559 O O . ASP A 1 196 ? -17.188 27.844 40.938 1 95.12 196 ASP A O 1
ATOM 1563 N N . GLY A 1 197 ? -18.578 26.438 40.062 1 95.19 197 GLY A N 1
ATOM 1564 C CA . GLY A 1 197 ? -18.266 26.844 38.688 1 95.19 197 GLY A CA 1
ATOM 1565 C C . GLY A 1 197 ? -17.219 25.953 38.031 1 95.19 197 GLY A C 1
ATOM 1566 O O . GLY A 1 197 ? -16.922 26.109 36.844 1 95.19 197 GLY A O 1
ATOM 1567 N N . THR A 1 198 ? -16.781 25.062 38.781 1 96.5 198 THR A N 1
ATOM 1568 C CA . THR A 1 198 ? -15.75 24.172 38.25 1 96.5 198 THR A CA 1
ATOM 1569 C C . THR A 1 198 ? -16.344 23.219 37.219 1 96.5 198 THR A C 1
ATOM 1571 O O . THR A 1 198 ? -17.359 22.562 37.5 1 96.5 198 THR A O 1
ATOM 1574 N N . TRP A 1 199 ? -15.672 23.109 36.062 1 98.25 199 TRP A N 1
ATOM 1575 C CA . TRP A 1 199 ? -16.125 22.172 35.031 1 98.25 199 TRP A CA 1
ATOM 1576 C C . TRP A 1 199 ? -15.664 20.75 35.344 1 98.25 199 TRP A C 1
ATOM 1578 O O . TRP A 1 199 ? -14.547 20.547 35.812 1 98.25 199 TRP A O 1
ATOM 1588 N N . ARG A 1 200 ? -16.547 19.812 35.094 1 98.56 200 ARG A N 1
ATOM 1589 C CA . ARG A 1 200 ? -16.297 18.391 35.25 1 98.56 200 ARG A CA 1
ATOM 1590 C C . ARG A 1 200 ? -16.562 17.641 33.938 1 98.56 200 ARG A C 1
ATOM 1592 O O . ARG A 1 200 ? -17.609 17.844 33.312 1 98.56 200 ARG A O 1
ATOM 1599 N N . LEU A 1 201 ? -15.633 16.844 33.562 1 98.81 201 LEU A N 1
ATOM 1600 C CA . LEU A 1 201 ? -15.805 16.031 32.344 1 98.81 201 LEU A CA 1
ATOM 1601 C C . LEU A 1 201 ? -16.109 14.586 32.719 1 98.81 201 LEU A C 1
ATOM 1603 O O . LEU A 1 201 ? -15.484 14.023 33.625 1 98.81 201 LEU A O 1
ATOM 1607 N N . ASN A 1 202 ? -17.078 13.984 32.125 1 98.69 202 ASN A N 1
ATOM 1608 C CA . ASN A 1 202 ? -17.469 12.594 32.312 1 98.69 202 ASN A CA 1
ATOM 1609 C C . ASN A 1 202 ? -17.75 11.914 30.969 1 98.69 202 ASN A C 1
ATOM 1611 O O . ASN A 1 202 ? -18.516 12.43 30.156 1 98.69 202 ASN A O 1
ATOM 1615 N N . GLY A 1 203 ? -17.125 10.844 30.734 1 98.12 203 GLY A N 1
ATOM 1616 C CA . GLY A 1 203 ? -17.328 10.109 29.5 1 98.12 203 GLY A CA 1
ATOM 1617 C C . GLY A 1 203 ? -16.078 9.391 29.016 1 98.12 203 GLY A C 1
ATOM 1618 O O . GLY A 1 203 ? -15.219 9.023 29.812 1 98.12 203 GLY A O 1
ATOM 1619 N N . VAL A 1 204 ? -16.062 9.078 27.719 1 97.94 204 VAL A N 1
ATOM 1620 C CA . VAL A 1 204 ? -14.984 8.258 27.188 1 97.94 204 VAL A CA 1
ATOM 1621 C C . VAL A 1 204 ? -14.469 8.852 25.875 1 97.94 204 VAL A C 1
ATOM 1623 O O . VAL A 1 204 ? -15.25 9.406 25.094 1 97.94 204 VAL A O 1
ATOM 1626 N N . LYS A 1 205 ? -13.219 8.891 25.719 1 98.12 205 LYS A N 1
ATOM 1627 C CA . LYS A 1 205 ? -12.555 9.164 24.453 1 98.12 205 LYS A CA 1
ATOM 1628 C C . LYS A 1 205 ? -11.797 7.941 23.938 1 98.12 205 LYS A C 1
ATOM 1630 O O . LYS A 1 205 ? -11.352 7.105 24.734 1 98.12 205 LYS A O 1
ATOM 1635 N N . ARG A 1 206 ? -11.742 7.844 22.641 1 95.75 206 ARG A N 1
ATOM 1636 C CA . ARG A 1 206 ? -11.047 6.734 21.984 1 95.75 206 ARG A CA 1
ATOM 1637 C C . ARG A 1 206 ? -10.102 7.238 20.906 1 95.75 206 ARG A C 1
ATOM 1639 O O . ARG A 1 206 ? -10.328 8.297 20.312 1 95.75 206 ARG A O 1
ATOM 1646 N N . PHE A 1 207 ? -8.992 6.492 20.672 1 97.69 207 PHE A N 1
ATOM 1647 C CA . PHE A 1 207 ? -8.008 6.797 19.656 1 97.69 207 PHE A CA 1
ATOM 1648 C C . PHE A 1 207 ? -7.324 8.133 19.938 1 97.69 207 PHE A C 1
ATOM 1650 O O . PHE A 1 207 ? -7.133 8.945 19.031 1 97.69 207 PHE A O 1
ATOM 1657 N N . ILE A 1 208 ? -6.977 8.305 21.172 1 98.25 208 ILE A N 1
ATOM 1658 C CA . ILE A 1 208 ? -6.316 9.555 21.531 1 98.25 208 ILE A CA 1
ATOM 1659 C C . ILE A 1 208 ? -4.801 9.375 21.484 1 98.25 208 ILE A C 1
ATOM 1661 O O . ILE A 1 208 ? -4.219 8.695 22.328 1 98.25 208 ILE A O 1
ATOM 1665 N N . THR A 1 209 ? -4.188 9.961 20.469 1 98.12 209 THR A N 1
ATOM 1666 C CA . THR A 1 209 ? -2.732 9.945 20.359 1 98.12 209 THR A CA 1
ATOM 1667 C C . THR A 1 209 ? -2.09 10.625 21.562 1 98.12 209 THR A C 1
ATOM 1669 O O . THR A 1 209 ? -2.455 11.75 21.906 1 98.12 209 THR A O 1
ATOM 1672 N N . ASN A 1 210 ? -1.243 9.961 22.188 1 98.44 210 ASN A N 1
ATOM 1673 C CA . ASN A 1 210 ? -0.549 10.445 23.375 1 98.44 210 ASN A CA 1
ATOM 1674 C C . ASN A 1 210 ? -1.523 10.742 24.516 1 98.44 210 ASN A C 1
ATOM 1676 O O . ASN A 1 210 ? -1.418 11.781 25.172 1 98.44 210 ASN A O 1
ATOM 1680 N N . GLY A 1 211 ? -2.516 9.859 24.75 1 97.69 211 GLY A N 1
ATOM 1681 C CA . GLY A 1 211 ? -3.709 10.07 25.547 1 97.69 211 GLY A CA 1
ATOM 1682 C C . GLY A 1 211 ? -3.41 10.219 27.031 1 97.69 211 GLY A C 1
ATOM 1683 O O . GLY A 1 211 ? -4.281 10.602 27.812 1 97.69 211 GLY A O 1
ATOM 1684 N N . ASP A 1 212 ? -2.184 10.008 27.531 1 98 212 ASP A N 1
ATOM 1685 C CA . ASP A 1 212 ? -1.817 10.219 28.922 1 98 212 ASP A CA 1
ATOM 1686 C C . ASP A 1 212 ? -0.78 11.328 29.062 1 98 212 ASP A C 1
ATOM 1688 O O . ASP A 1 212 ? 0.065 11.289 29.953 1 98 212 ASP A O 1
ATOM 1692 N N . SER A 1 213 ? -0.834 12.281 28.141 1 98.44 213 SER A N 1
ATOM 1693 C CA . SER A 1 213 ? 0.052 13.445 28.156 1 98.44 213 SER A CA 1
ATOM 1694 C C . SER A 1 213 ? -0.234 14.352 29.344 1 98.44 213 SER A C 1
ATOM 1696 O O . SER A 1 213 ? -1.155 14.094 30.125 1 98.44 213 SER A O 1
ATOM 1698 N N . ASP A 1 214 ? 0.53 15.391 29.5 1 98.62 214 ASP A N 1
ATOM 1699 C CA . ASP A 1 214 ? 0.44 16.281 30.656 1 98.62 214 ASP A CA 1
ATOM 1700 C C . ASP A 1 214 ? -0.787 17.188 30.562 1 98.62 214 ASP A C 1
ATOM 1702 O O . ASP A 1 214 ? -1.472 17.422 31.547 1 98.62 214 ASP A O 1
ATOM 1706 N N . ILE A 1 215 ? -1.001 17.766 29.422 1 98.75 215 ILE A N 1
ATOM 1707 C CA . ILE A 1 215 ? -2.102 18.688 29.188 1 98.75 215 ILE A CA 1
ATOM 1708 C C . ILE A 1 215 ? -2.938 18.234 28 1 98.75 215 ILE A C 1
ATOM 1710 O O . ILE A 1 215 ? -2.391 17.844 26.969 1 98.75 215 ILE A O 1
ATOM 1714 N N . HIS A 1 216 ? -4.258 18.203 28.125 1 98.69 216 HIS A N 1
ATOM 1715 C CA . HIS A 1 216 ? -5.172 17.781 27.062 1 98.69 216 HIS A CA 1
ATOM 1716 C C . HIS A 1 216 ? -6.074 18.922 26.625 1 98.69 216 HIS A C 1
ATOM 1718 O O . HIS A 1 216 ? -6.523 19.719 27.453 1 98.69 216 HIS A O 1
ATOM 1724 N N . LEU A 1 217 ? -6.289 19.047 25.375 1 98.38 217 LEU A N 1
ATOM 1725 C CA . LEU A 1 217 ? -7.445 19.766 24.859 1 98.38 217 LEU A CA 1
ATOM 1726 C C . LEU A 1 217 ? -8.586 18.812 24.531 1 98.38 217 LEU A C 1
ATOM 1728 O O . LEU A 1 217 ? -8.43 17.922 23.688 1 98.38 217 LEU A O 1
ATOM 1732 N N . VAL A 1 218 ? -9.719 18.984 25.172 1 98.56 218 VAL A N 1
ATOM 1733 C CA . VAL A 1 218 ? -10.789 17.984 25.141 1 98.56 218 VAL A CA 1
ATOM 1734 C C . VAL A 1 218 ? -12.055 18.625 24.562 1 98.56 218 VAL A C 1
ATOM 1736 O O . VAL A 1 218 ? -12.523 19.656 25.047 1 98.56 218 VAL A O 1
ATOM 1739 N N . LEU A 1 219 ? -12.602 18.047 23.516 1 98.44 219 LEU A N 1
ATOM 1740 C CA . LEU A 1 219 ? -13.914 18.438 23.016 1 98.44 219 LEU A CA 1
ATOM 1741 C C . LEU A 1 219 ? -15.023 17.75 23.797 1 98.44 219 LEU A C 1
ATOM 1743 O O . LEU A 1 219 ? -15.039 16.516 23.906 1 98.44 219 LEU A O 1
ATOM 1747 N N . ALA A 1 220 ? -15.883 18.516 24.375 1 98.5 220 ALA A N 1
ATOM 1748 C CA . ALA A 1 220 ? -16.969 17.938 25.172 1 98.5 220 ALA A CA 1
ATOM 1749 C C . ALA A 1 220 ? -18.266 18.719 24.984 1 98.5 220 ALA A C 1
ATOM 1751 O O . ALA A 1 220 ? -18.234 19.891 24.578 1 98.5 220 ALA A O 1
ATOM 1752 N N . ARG A 1 221 ? -19.328 18.031 25.266 1 98.25 221 ARG A N 1
ATOM 1753 C CA . ARG A 1 221 ? -20.641 18.656 25.125 1 98.25 221 ARG A CA 1
ATOM 1754 C C . ARG A 1 221 ? -21.016 19.422 26.391 1 98.25 221 ARG A C 1
ATOM 1756 O O . ARG A 1 221 ? -21.281 18.828 27.438 1 98.25 221 ARG A O 1
ATOM 1763 N N . SER A 1 222 ? -21.094 20.719 26.297 1 97.75 222 SER A N 1
ATOM 1764 C CA . SER A 1 222 ? -21.359 21.594 27.438 1 97.75 222 SER A CA 1
ATOM 1765 C C . SER A 1 222 ? -22.812 22.031 27.469 1 97.75 222 SER A C 1
ATOM 1767 O O . SER A 1 222 ? -23.281 22.578 28.469 1 97.75 222 SER A O 1
ATOM 1769 N N . GLU A 1 223 ? -23.484 21.906 26.266 1 96.62 223 GLU A N 1
ATOM 1770 C CA . GLU A 1 223 ? -24.891 22.281 26.188 1 96.62 223 GLU A CA 1
ATOM 1771 C C . GLU A 1 223 ? -25.797 21.047 26.172 1 96.62 223 GLU A C 1
ATOM 1773 O O . GLU A 1 223 ? -26 20.438 25.125 1 96.62 223 GLU A O 1
ATOM 1778 N N . GLU A 1 224 ? -26.422 20.812 27.312 1 91.75 224 GLU A N 1
ATOM 1779 C CA . GLU A 1 224 ? -27.266 19.641 27.438 1 91.75 224 GLU A CA 1
ATOM 1780 C C . GLU A 1 224 ? -28.375 19.641 26.391 1 91.75 224 GLU A C 1
ATOM 1782 O O . GLU A 1 224 ? -28.953 20.688 26.109 1 91.75 224 GLU A O 1
ATOM 1787 N N . GLY A 1 225 ? -28.656 18.547 25.891 1 92.25 225 GLY A N 1
ATOM 1788 C CA . GLY A 1 225 ? -29.781 18.391 24.984 1 92.25 225 GLY A CA 1
ATOM 1789 C C . GLY A 1 225 ? -29.422 18.688 23.547 1 92.25 225 GLY A C 1
ATOM 1790 O O . GLY A 1 225 ? -30.234 18.484 22.641 1 92.25 225 GLY A O 1
ATOM 1791 N N . THR A 1 226 ? -28.25 19.188 23.297 1 93.44 226 THR A N 1
ATOM 1792 C CA . THR A 1 226 ? -27.844 19.484 21.922 1 93.44 226 THR A CA 1
ATOM 1793 C C . THR A 1 226 ? -27.234 18.25 21.281 1 93.44 226 THR A C 1
ATOM 1795 O O . THR A 1 226 ? -26.781 17.328 21.969 1 93.44 226 THR A O 1
ATOM 1798 N N . LYS A 1 227 ? -27.375 18.219 19.938 1 89.44 227 LYS A N 1
ATOM 1799 C CA . LYS A 1 227 ? -26.844 17.062 19.203 1 89.44 227 LYS A CA 1
ATOM 1800 C C . LYS A 1 227 ? -25.938 17.516 18.062 1 89.44 227 LYS A C 1
ATOM 1802 O O . LYS A 1 227 ? -25.484 16.688 17.266 1 89.44 227 LYS A O 1
ATOM 1807 N N . ASP A 1 228 ? -25.734 18.828 18.047 1 93.19 228 ASP A N 1
ATOM 1808 C CA . ASP A 1 228 ? -24.922 19.359 16.953 1 93.19 228 ASP A CA 1
ATOM 1809 C C . ASP A 1 228 ? -23.688 20.094 17.5 1 93.19 228 ASP A C 1
ATOM 1811 O O . ASP A 1 228 ? -23.438 20.094 18.703 1 93.19 228 ASP A O 1
ATOM 1815 N N . GLY A 1 229 ? -22.922 20.641 16.609 1 93.94 229 GLY A N 1
ATOM 1816 C CA . GLY A 1 229 ? -21.641 21.234 16.938 1 93.94 229 GLY A CA 1
ATOM 1817 C C . GLY A 1 229 ? -21.766 22.438 17.844 1 93.94 229 GLY A C 1
ATOM 1818 O O . GLY A 1 229 ? -20.828 22.781 18.562 1 93.94 229 GLY A O 1
ATOM 1819 N N . ARG A 1 230 ? -22.891 23.062 17.953 1 94.12 230 ARG A N 1
ATOM 1820 C CA . ARG A 1 230 ? -23.109 24.266 18.75 1 94.12 230 ARG A CA 1
ATOM 1821 C C . ARG A 1 230 ? -23.219 23.922 20.234 1 94.12 230 ARG A C 1
ATOM 1823 O O . ARG A 1 230 ? -23.141 24.812 21.078 1 94.12 230 ARG A O 1
ATOM 1830 N N . GLY A 1 231 ? -23.297 22.734 20.469 1 96.75 231 GLY A N 1
ATOM 1831 C CA . GLY A 1 231 ? -23.344 22.297 21.859 1 96.75 231 GLY A CA 1
ATOM 1832 C C . GLY A 1 231 ? -22 21.891 22.406 1 96.75 231 GLY A C 1
ATOM 1833 O O . GLY A 1 231 ? -21.875 21.484 23.547 1 96.75 231 GLY A O 1
ATOM 1834 N N . LEU A 1 232 ? -21 22.047 21.578 1 98.06 232 LEU A N 1
ATOM 1835 C CA . LEU A 1 232 ? -19.688 21.516 21.938 1 98.06 232 LEU A CA 1
ATOM 1836 C C . LEU A 1 232 ? -18.719 22.656 22.297 1 98.06 232 LEU A C 1
ATOM 1838 O O . LEU A 1 232 ? -18.734 23.703 21.641 1 98.06 232 LEU A O 1
ATOM 1842 N N . SER A 1 233 ? -18 22.469 23.312 1 98.31 233 SER A N 1
ATOM 1843 C CA . SER A 1 233 ? -16.984 23.406 23.797 1 98.31 233 SER A CA 1
ATOM 1844 C C . SER A 1 233 ? -15.633 22.719 23.953 1 98.31 233 SER A C 1
ATOM 1846 O O . SER A 1 233 ? -15.555 21.484 23.953 1 98.31 233 SER A O 1
ATOM 1848 N N . MET A 1 234 ? -14.594 23.484 23.984 1 98.12 234 MET A N 1
ATOM 1849 C CA . MET A 1 234 ? -13.234 22.984 24.172 1 98.12 234 MET A CA 1
ATOM 1850 C C . MET A 1 234 ? -12.773 23.188 25.609 1 98.12 234 MET A C 1
ATOM 1852 O O . MET A 1 234 ? -12.984 24.25 26.188 1 98.12 234 MET A O 1
ATOM 1856 N N . PHE A 1 235 ? -12.195 22.172 26.188 1 98.62 235 PHE A N 1
ATOM 1857 C CA . PHE A 1 235 ? -11.75 22.234 27.578 1 98.62 235 PHE A CA 1
ATOM 1858 C C . PHE A 1 235 ? -10.273 21.875 27.672 1 98.62 235 PHE A C 1
ATOM 1860 O O . PHE A 1 235 ? -9.727 21.188 26.812 1 98.62 235 PHE A O 1
ATOM 1867 N N . ILE A 1 236 ? -9.625 22.375 28.703 1 98.69 236 ILE A N 1
ATOM 1868 C CA . ILE A 1 236 ? -8.258 22.031 29.078 1 98.69 236 ILE A CA 1
ATOM 1869 C C . ILE A 1 236 ? -8.266 21.109 30.281 1 98.69 236 ILE A C 1
ATOM 1871 O O . ILE A 1 236 ? -8.812 21.453 31.328 1 98.69 236 ILE A O 1
ATOM 1875 N N . TYR A 1 237 ? -7.738 19.969 30.172 1 98.69 237 TYR A N 1
ATOM 1876 C CA . TYR A 1 237 ? -7.547 19.031 31.281 1 98.69 237 TYR A CA 1
ATOM 1877 C C . TYR A 1 237 ? -6.07 18.891 31.625 1 98.69 237 TYR A C 1
ATOM 1879 O O . TYR A 1 237 ? -5.238 18.656 30.75 1 98.69 237 TYR A O 1
ATOM 1887 N N . ASP A 1 238 ? -5.699 19.109 32.844 1 98.69 238 ASP A N 1
ATOM 1888 C CA . ASP A 1 238 ? -4.363 18.906 33.375 1 98.69 238 ASP A CA 1
ATOM 1889 C C . ASP A 1 238 ? -4.262 17.562 34.094 1 98.69 238 ASP A C 1
ATOM 1891 O O . ASP A 1 238 ? -4.957 17.328 35.094 1 98.69 238 ASP A O 1
ATOM 1895 N N . LYS A 1 239 ? -3.412 16.781 33.625 1 98.38 239 LYS A N 1
ATOM 1896 C CA . LYS A 1 239 ? -3.26 15.438 34.156 1 98.38 239 LYS A CA 1
ATOM 1897 C C . LYS A 1 239 ? -3.062 15.484 35.688 1 98.38 239 LYS A C 1
ATOM 1899 O O . LYS A 1 239 ? -3.5 14.586 36.406 1 98.38 239 LYS A O 1
ATOM 1904 N N . ARG A 1 240 ? -2.482 16.484 36.25 1 97.56 240 ARG A N 1
ATOM 1905 C CA . ARG A 1 240 ? -2.193 16.656 37.656 1 97.56 240 ARG A CA 1
ATOM 1906 C C . ARG A 1 240 ? -3.48 16.719 38.469 1 97.56 240 ARG A C 1
ATOM 1908 O O . ARG A 1 240 ? -3.471 16.469 39.688 1 97.56 240 ARG A O 1
ATOM 1915 N N . ASP A 1 241 ? -4.574 17.031 37.812 1 97.44 241 ASP A N 1
ATOM 1916 C CA . ASP A 1 241 ? -5.848 17.188 38.531 1 97.44 241 ASP A CA 1
ATOM 1917 C C . ASP A 1 241 ? -6.543 15.852 38.719 1 97.44 241 ASP A C 1
ATOM 1919 O O . ASP A 1 241 ? -7.508 15.742 39.469 1 97.44 241 ASP A O 1
ATOM 1923 N N . GLY A 1 242 ? -6.09 14.82 38.031 1 97.31 242 GLY A N 1
ATOM 1924 C CA . GLY A 1 242 ? -6.707 13.508 38.156 1 97.31 242 GLY A CA 1
ATOM 1925 C C . GLY A 1 242 ? -8.062 13.422 37.5 1 97.31 242 GLY A C 1
ATOM 1926 O O . GLY A 1 242 ? -8.484 14.359 36.812 1 97.31 242 GLY A O 1
ATOM 1927 N N . GLY A 1 243 ? -8.68 12.219 37.625 1 98.31 243 GLY A N 1
ATOM 1928 C CA . GLY A 1 243 ? -10.023 12.047 37.094 1 98.31 243 GLY A CA 1
ATOM 1929 C C . GLY A 1 243 ? -10.062 11.398 35.719 1 98.31 243 GLY A C 1
ATOM 1930 O O . GLY A 1 243 ? -11.133 11.109 35.188 1 98.31 243 GLY A O 1
ATOM 1931 N N . VAL A 1 244 ? -8.914 11.195 35.156 1 98.62 244 VAL A N 1
ATOM 1932 C CA . VAL A 1 244 ? -8.844 10.523 33.875 1 98.62 244 VAL A CA 1
ATOM 1933 C C . VAL A 1 244 ? -7.949 9.297 33.969 1 98.62 244 VAL A C 1
ATOM 1935 O O . VAL A 1 244 ? -6.867 9.359 34.562 1 98.62 244 VAL A O 1
ATOM 1938 N N . THR A 1 245 ? -8.375 8.227 33.469 1 98.31 245 THR A N 1
ATOM 1939 C CA . THR A 1 245 ? -7.594 6.996 33.438 1 98.31 245 THR A CA 1
ATOM 1940 C C . THR A 1 245 ? -7.484 6.457 32 1 98.31 245 THR A C 1
ATOM 1942 O O . THR A 1 245 ? -8.398 6.629 31.203 1 98.31 245 THR A O 1
ATOM 1945 N N . VAL A 1 246 ? -6.344 5.879 31.719 1 98.62 246 VAL A N 1
ATOM 1946 C CA . VAL A 1 246 ? -6.164 5.164 30.453 1 98.62 246 VAL A CA 1
ATOM 1947 C C . VAL A 1 246 ? -6.738 3.754 30.578 1 98.62 246 VAL A C 1
ATOM 1949 O O . VAL A 1 246 ? -6.242 2.938 31.359 1 98.62 246 VAL A O 1
ATOM 1952 N N . ARG A 1 247 ? -7.715 3.516 29.922 1 97.5 247 ARG A N 1
ATOM 1953 C CA . ARG A 1 247 ? -8.367 2.213 29.984 1 97.5 247 ARG A CA 1
ATOM 1954 C C . ARG A 1 247 ? -7.613 1.181 29.156 1 97.5 247 ARG A C 1
ATOM 1956 O O . ARG A 1 247 ? -7.516 0.015 29.531 1 97.5 247 ARG A O 1
ATOM 1963 N N . HIS A 1 248 ? -7.133 1.72 28.047 1 95.94 248 HIS A N 1
ATOM 1964 C CA . HIS A 1 248 ? -6.516 0.819 27.078 1 95.94 248 HIS A CA 1
ATOM 1965 C C . HIS A 1 248 ? -5.57 1.573 26.141 1 95.94 248 HIS A C 1
ATOM 1967 O O . HIS A 1 248 ? -5.789 2.75 25.859 1 95.94 248 HIS A O 1
ATOM 1973 N N . ILE A 1 249 ? -4.422 0.923 25.797 1 97.94 249 ILE A N 1
ATOM 1974 C CA . ILE A 1 249 ? -3.572 1.402 24.703 1 97.94 249 ILE A CA 1
ATOM 1975 C C . ILE A 1 249 ? -3.812 0.563 23.453 1 97.94 249 ILE A C 1
ATOM 1977 O O . ILE A 1 249 ? -3.721 -0.666 23.5 1 97.94 249 ILE A O 1
ATOM 1981 N N . GLU A 1 250 ? -4.102 1.174 22.344 1 97.62 250 GLU A N 1
ATOM 1982 C CA . GLU A 1 250 ? -4.438 0.478 21.109 1 97.62 250 GLU A CA 1
ATOM 1983 C C . GLU A 1 250 ? -3.236 -0.295 20.578 1 97.62 250 GLU A C 1
ATOM 1985 O O . GLU A 1 250 ? -2.109 0.204 20.594 1 97.62 250 GLU A O 1
ATOM 1990 N N . HIS A 1 251 ? -3.371 -1.543 20.219 1 97.31 251 HIS A N 1
ATOM 1991 C CA . HIS A 1 251 ? -2.389 -2.322 19.484 1 97.31 251 HIS A CA 1
ATOM 1992 C C . HIS A 1 251 ? -2.482 -2.045 17.984 1 97.31 251 HIS A C 1
ATOM 1994 O O . HIS A 1 251 ? -3.365 -2.576 17.297 1 97.31 251 HIS A O 1
ATOM 2000 N N . LYS A 1 252 ? -1.481 -1.378 17.438 1 98.12 252 LYS A N 1
ATOM 2001 C CA . LYS A 1 252 ? -1.628 -0.774 16.125 1 98.12 252 LYS A CA 1
ATOM 2002 C C . LYS A 1 252 ? -0.718 -1.454 15.102 1 98.12 252 LYS A C 1
ATOM 2004 O O . LYS A 1 252 ? 0.253 -2.115 15.477 1 98.12 252 LYS A O 1
ATOM 2009 N N . LEU A 1 253 ? -0.99 -1.222 13.836 1 98.5 253 LEU A N 1
ATOM 2010 C CA . LEU A 1 253 ? -0.225 -1.706 12.695 1 98.5 253 LEU A CA 1
ATOM 2011 C C . LEU A 1 253 ? 1.146 -1.039 12.633 1 98.5 253 LEU A C 1
ATOM 2013 O O . LEU A 1 253 ? 2.139 -1.683 12.289 1 98.5 253 LEU A O 1
ATOM 2017 N N . GLY A 1 254 ? 1.235 0.219 12.914 1 98.5 254 GLY A N 1
ATOM 2018 C CA . GLY A 1 254 ? 2.453 1.012 12.844 1 98.5 254 GLY A CA 1
ATOM 2019 C C . GLY A 1 254 ? 2.471 2.162 13.836 1 98.5 254 GLY A C 1
ATOM 2020 O O . GLY A 1 254 ? 1.65 2.211 14.75 1 98.5 254 GLY A O 1
ATOM 2021 N N . ILE A 1 255 ? 3.547 3.016 13.734 1 98.38 255 ILE A N 1
ATOM 2022 C CA . ILE A 1 255 ? 3.766 4.129 14.648 1 98.38 255 ILE A CA 1
ATOM 2023 C C . ILE A 1 255 ? 3.709 3.635 16.094 1 98.38 255 ILE A C 1
ATOM 2025 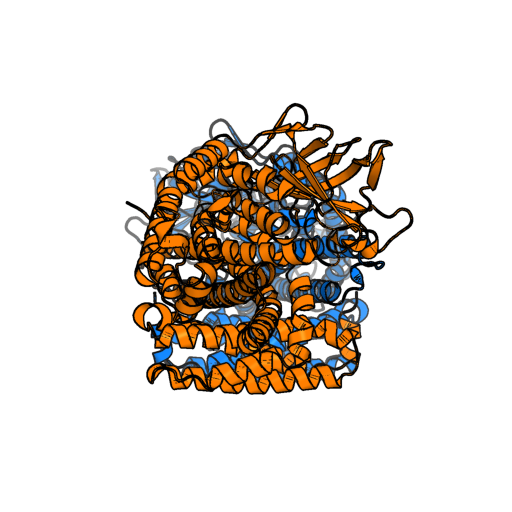O O . ILE A 1 255 ? 3.051 4.242 16.938 1 98.38 255 ILE A O 1
ATOM 2029 N N . HIS A 1 256 ? 4.34 2.553 16.328 1 98.06 256 HIS A N 1
ATOM 2030 C CA . HIS A 1 256 ? 4.223 1.847 17.594 1 98.06 256 HIS A CA 1
ATOM 2031 C C . HIS A 1 256 ? 4.684 2.721 18.766 1 98.06 256 HIS A C 1
ATOM 2033 O O . HIS A 1 256 ? 4.164 2.607 19.875 1 98.06 256 HIS A O 1
ATOM 2039 N N . GLY A 1 257 ? 5.641 3.562 18.5 1 98.25 257 GLY A N 1
ATOM 2040 C CA . GLY A 1 257 ? 6.191 4.379 19.562 1 98.25 257 GLY A CA 1
ATOM 2041 C C . GLY A 1 257 ? 5.207 5.395 20.109 1 98.25 257 GLY A C 1
ATOM 2042 O O . GLY A 1 257 ? 5.355 5.867 21.25 1 98.25 257 GLY A O 1
ATOM 2043 N N . SER A 1 258 ? 4.25 5.793 19.328 1 98.38 258 SER A N 1
ATOM 2044 C CA . SER A 1 258 ? 3.234 6.762 19.734 1 98.38 258 SER A CA 1
ATOM 2045 C C . SER A 1 258 ? 2.035 6.07 20.375 1 98.38 258 SER A C 1
ATOM 2047 O O . SER A 1 258 ? 1.295 5.348 19.703 1 98.38 258 SER A O 1
ATOM 2049 N N . PRO A 1 259 ? 1.855 6.258 21.672 1 98.62 259 PRO A N 1
ATOM 2050 C CA . PRO A 1 259 ? 0.686 5.629 22.297 1 98.62 259 PRO A CA 1
ATOM 2051 C C . PRO A 1 259 ? -0.633 6.223 21.812 1 98.62 259 PRO A C 1
ATOM 2053 O O . PRO A 1 259 ? -0.728 7.434 21.594 1 98.62 259 PRO A O 1
ATOM 2056 N N . THR A 1 260 ? -1.594 5.434 21.5 1 98.44 260 THR A N 1
ATOM 2057 C CA . THR A 1 260 ? -2.982 5.789 21.234 1 98.44 260 THR A CA 1
ATOM 2058 C C . THR A 1 260 ? -3.912 5.172 22.266 1 98.44 260 THR A C 1
ATOM 2060 O O . THR A 1 260 ? -3.979 3.949 22.406 1 98.44 260 THR A O 1
ATOM 2063 N N . CYS A 1 261 ? -4.641 6.012 23 1 98.44 261 CYS A N 1
ATOM 2064 C CA . CYS A 1 261 ? -5.262 5.543 24.234 1 98.44 261 CYS A CA 1
ATOM 2065 C C . CYS A 1 261 ? -6.777 5.668 24.172 1 98.44 261 CYS A C 1
ATOM 2067 O O . CYS A 1 261 ? -7.301 6.516 23.438 1 98.44 261 CYS A O 1
ATOM 2069 N N . GLU A 1 262 ? -7.43 4.797 24.797 1 98.12 262 GLU A N 1
ATOM 2070 C CA . GLU A 1 262 ? -8.805 5 25.25 1 98.12 262 GLU A CA 1
ATOM 2071 C C . GLU A 1 262 ? -8.836 5.59 26.656 1 98.12 262 GLU A C 1
ATOM 2073 O O . GLU A 1 262 ? -8.219 5.055 27.578 1 98.12 262 GLU A O 1
ATOM 2078 N N . LEU A 1 263 ? -9.562 6.652 26.781 1 98.62 263 LEU A N 1
ATOM 2079 C CA . LEU A 1 263 ? -9.555 7.395 28.031 1 98.62 263 LEU A CA 1
ATOM 2080 C C . LEU A 1 263 ? -10.938 7.391 28.672 1 98.62 263 LEU A C 1
ATOM 2082 O O . LEU A 1 263 ? -11.953 7.484 27.969 1 98.62 263 LEU A O 1
ATOM 2086 N N . VAL A 1 264 ? -10.961 7.266 29.984 1 98.75 264 VAL A N 1
ATOM 2087 C CA . VAL A 1 264 ? -12.18 7.398 30.766 1 98.75 264 VAL A CA 1
ATOM 2088 C C . VAL A 1 264 ? -12.086 8.625 31.672 1 98.75 264 VAL A C 1
ATOM 2090 O O . VAL A 1 264 ? -11.148 8.742 32.469 1 98.75 264 VAL A O 1
ATOM 2093 N N . TYR A 1 265 ? -13.023 9.516 31.5 1 98.75 265 TYR A N 1
ATOM 2094 C CA . TYR A 1 265 ? -13.164 10.695 32.344 1 98.75 265 TYR A CA 1
ATOM 2095 C C . TYR A 1 265 ? -14.195 10.477 33.438 1 98.75 265 TYR A C 1
ATOM 2097 O O . TYR A 1 265 ? -15.352 10.141 33.156 1 98.75 265 TYR A O 1
ATOM 2105 N N . LYS A 1 266 ? -13.773 10.625 34.625 1 98.62 266 LYS A N 1
ATOM 2106 C CA . LYS A 1 266 ? -14.664 10.523 35.75 1 98.62 266 LYS A CA 1
ATOM 2107 C C . LYS A 1 266 ? -14.555 11.758 36.656 1 98.62 266 LYS A C 1
ATOM 2109 O O . LYS A 1 266 ? -13.672 11.836 37.5 1 98.62 266 LYS A O 1
ATOM 2114 N N . ASN A 1 267 ? -15.516 12.586 36.531 1 98.44 267 ASN A N 1
ATOM 2115 C CA . ASN A 1 267 ? -15.547 13.852 37.25 1 98.44 267 ASN A CA 1
ATOM 2116 C C . ASN A 1 267 ? -14.203 14.578 37.156 1 98.44 267 ASN A C 1
ATOM 2118 O O . ASN A 1 267 ? -13.68 15.055 38.156 1 98.44 267 ASN A O 1
ATOM 2122 N N . ALA A 1 268 ? -13.648 14.578 36.031 1 98.75 268 ALA A N 1
ATOM 2123 C CA . ALA A 1 268 ? -12.344 15.203 35.812 1 98.75 268 ALA A CA 1
ATOM 2124 C C . ALA A 1 268 ? -12.453 16.719 35.781 1 98.75 268 ALA A C 1
ATOM 2126 O O . ALA A 1 268 ? -13.211 17.281 35 1 98.75 268 ALA A O 1
ATOM 2127 N N . LYS A 1 269 ? -11.727 17.328 36.594 1 98.62 269 LYS A N 1
ATOM 2128 C CA . LYS A 1 269 ? -11.695 18.797 36.625 1 98.62 269 LYS A CA 1
ATOM 2129 C C . LYS A 1 269 ? -11.094 19.344 35.344 1 98.62 269 LYS A C 1
ATOM 2131 O O . LYS A 1 269 ? -10.102 18.812 34.812 1 98.62 269 LYS A O 1
ATOM 2136 N N . ALA A 1 270 ? -11.695 20.391 34.781 1 98.56 270 ALA A N 1
ATOM 2137 C CA . ALA A 1 270 ? -11.203 21 33.562 1 98.56 270 ALA A CA 1
ATOM 2138 C C . ALA A 1 270 ? -11.469 22.5 33.531 1 98.56 270 ALA A C 1
ATOM 2140 O O . ALA A 1 270 ? -12.227 23.016 34.344 1 98.56 270 ALA A O 1
ATOM 2141 N N . GLU A 1 271 ? -10.828 23.141 32.625 1 98.19 271 GLU A N 1
ATOM 2142 C CA . GLU A 1 271 ? -11.031 24.562 32.375 1 98.19 271 GLU A CA 1
ATOM 2143 C C . GLU A 1 271 ? -11.57 24.812 30.969 1 98.19 271 GLU A C 1
ATOM 2145 O O . GLU A 1 271 ? -11.133 24.172 30.016 1 98.19 271 GLU A O 1
ATOM 2150 N N . LEU A 1 272 ? -12.555 25.688 30.906 1 98.19 272 LEU A N 1
ATOM 2151 C CA . LEU A 1 272 ? -13.078 26.062 29.594 1 98.19 272 LEU A CA 1
ATOM 2152 C C . LEU A 1 272 ? -12.039 26.844 28.812 1 98.19 272 LEU A C 1
ATOM 2154 O O . LEU A 1 272 ? -11.453 27.797 29.328 1 98.19 272 LEU A O 1
ATOM 2158 N N . CYS A 1 273 ? -11.719 26.469 27.656 1 97.62 273 CYS A N 1
ATOM 2159 C CA . CYS A 1 273 ? -10.891 27.234 26.734 1 97.62 273 CYS A CA 1
ATOM 2160 C C . CYS A 1 273 ? -11.742 28.078 25.797 1 97.62 273 CYS A C 1
ATOM 2162 O O . CYS A 1 273 ? -12.523 27.562 25 1 97.62 273 CYS A O 1
ATOM 2164 N N . GLY A 1 274 ? -11.547 29.328 25.844 1 96.94 274 GLY A N 1
ATOM 2165 C CA . GLY A 1 274 ? -12.375 30.219 25.047 1 96.94 274 GLY A CA 1
ATOM 2166 C C . GLY A 1 274 ? -13.805 30.297 25.547 1 96.94 274 GLY A C 1
ATOM 2167 O O . GLY A 1 274 ? -14.047 30.453 26.734 1 96.94 274 GLY A O 1
ATOM 2168 N N . ASN A 1 275 ? -14.75 30.234 24.484 1 97.06 275 ASN A N 1
ATOM 2169 C CA . ASN A 1 275 ? -16.172 30.359 24.812 1 97.06 275 ASN A CA 1
ATOM 2170 C C . ASN A 1 275 ? -16.906 29.047 24.609 1 97.06 275 ASN A C 1
ATOM 2172 O O . ASN A 1 275 ? -16.516 28.219 23.797 1 97.06 275 ASN A O 1
ATOM 2176 N N . THR A 1 276 ? -17.938 28.938 25.438 1 97 276 THR A N 1
ATOM 2177 C CA . THR A 1 276 ? -18.781 27.781 25.219 1 97 276 THR A CA 1
ATOM 2178 C C . THR A 1 276 ? -19.375 27.781 23.797 1 97 276 THR A C 1
ATOM 2180 O O . THR A 1 276 ? -19.438 28.844 23.156 1 97 276 THR A O 1
ATOM 2183 N N . ARG A 1 277 ? -19.656 26.688 23.281 1 96.38 277 ARG A N 1
ATOM 2184 C CA . ARG A 1 277 ? -20.391 26.484 22.047 1 96.38 277 ARG A CA 1
ATOM 2185 C C . ARG A 1 277 ? -19.5 26.719 20.828 1 96.38 277 ARG A C 1
ATOM 2187 O O . ARG A 1 277 ? -19.906 26.469 19.688 1 96.38 277 ARG A O 1
ATOM 2194 N N . LEU A 1 278 ? -18.25 27.094 21.047 1 97.06 278 LEU A N 1
ATOM 2195 C CA . LEU A 1 278 ? -17.359 27.375 19.922 1 97.06 278 LEU A CA 1
ATOM 2196 C C . LEU A 1 278 ? -16.328 26.281 19.766 1 97.06 278 LEU A C 1
ATOM 2198 O O . LEU A 1 278 ? -15.414 26.391 18.938 1 97.06 278 LEU A O 1
ATOM 2202 N N . GLY A 1 279 ? -16.422 25.266 20.578 1 95.94 279 GLY A N 1
ATOM 2203 C CA . GLY A 1 279 ? -15.438 24.203 20.594 1 95.94 279 GLY A CA 1
ATOM 2204 C C . GLY A 1 279 ? -15.203 23.594 19.234 1 95.94 279 GLY A C 1
ATOM 2205 O O . GLY A 1 279 ? -14.078 23.609 18.719 1 95.94 279 GLY A O 1
ATOM 2206 N N . LEU A 1 280 ? -16.25 23.062 18.625 1 94.69 280 LEU A N 1
ATOM 2207 C CA . LEU A 1 280 ? -16.109 22.391 17.328 1 94.69 280 LEU A CA 1
ATOM 2208 C C . LEU A 1 280 ? -16.109 23.406 16.188 1 94.69 280 LEU A C 1
ATOM 2210 O O . LEU A 1 280 ? -15.289 23.312 15.273 1 94.69 280 LEU A O 1
ATOM 2214 N N . ILE A 1 281 ? -16.953 24.406 16.234 1 91.81 281 ILE A N 1
ATOM 2215 C CA . ILE A 1 281 ? -17.25 25.312 15.117 1 91.81 281 ILE A CA 1
ATOM 2216 C C . ILE A 1 281 ? -16.047 26.203 14.836 1 91.81 281 ILE A C 1
ATOM 2218 O O . ILE A 1 281 ? -15.867 26.672 13.719 1 91.81 281 ILE A O 1
ATOM 2222 N N . LYS A 1 282 ? -15.211 26.359 15.898 1 94 282 LYS A N 1
ATOM 2223 C CA . LYS A 1 282 ? -14.109 27.281 15.703 1 94 282 LYS A CA 1
ATOM 2224 C C . LYS A 1 282 ? -12.789 26.688 16.203 1 94 282 LYS A C 1
ATOM 2226 O O . LYS A 1 282 ? -11.812 26.625 15.453 1 94 282 LYS A O 1
ATOM 2231 N N . TYR A 1 283 ? -12.734 26.25 17.391 1 95.19 283 TYR A N 1
ATOM 2232 C CA . TYR A 1 283 ? -11.469 25.906 18.016 1 95.19 283 TYR A CA 1
ATOM 2233 C C . TYR A 1 283 ? -10.906 24.609 17.469 1 95.19 283 TYR A C 1
ATOM 2235 O O . TYR A 1 283 ? -9.719 24.531 17.109 1 95.19 283 TYR A O 1
ATOM 2243 N N . VAL A 1 284 ? -11.758 23.594 17.312 1 92.62 284 VAL A N 1
ATOM 2244 C CA . VAL A 1 284 ? -11.305 22.312 16.781 1 92.62 284 VAL A CA 1
ATOM 2245 C C . VAL A 1 284 ? -10.93 22.484 15.305 1 92.62 284 VAL A C 1
ATOM 2247 O O . VAL A 1 284 ? -9.984 21.859 14.82 1 92.62 284 VAL A O 1
ATOM 2250 N N . MET A 1 285 ? -11.602 23.25 14.586 1 87.25 285 MET A N 1
ATOM 2251 C CA . MET A 1 285 ? -11.281 23.469 13.18 1 87.25 285 MET A CA 1
ATOM 2252 C C . MET A 1 285 ? -9.891 24.078 13.023 1 87.25 285 MET A C 1
ATOM 2254 O O . MET A 1 285 ? -9.117 23.656 12.164 1 87.25 285 MET A O 1
ATOM 2258 N N . ALA A 1 286 ? -9.617 25.062 13.852 1 88.44 286 ALA A N 1
ATOM 2259 C CA . ALA A 1 286 ? -8.281 25.656 13.852 1 88.44 286 ALA A CA 1
ATOM 2260 C C . ALA A 1 286 ? -7.219 24.625 14.211 1 88.44 286 ALA A C 1
ATOM 2262 O O . ALA A 1 286 ? -6.156 24.578 13.586 1 88.44 286 ALA A O 1
ATOM 2263 N N . LEU A 1 287 ? -7.543 23.859 15.195 1 91.06 287 LEU A N 1
ATOM 2264 C CA . LEU A 1 287 ? -6.648 22.797 15.664 1 91.06 287 LEU A CA 1
ATOM 2265 C C . LEU A 1 287 ? -6.387 21.781 14.562 1 91.06 287 LEU A C 1
ATOM 2267 O O . LEU A 1 287 ? -5.238 21.391 14.336 1 91.06 287 LEU A O 1
ATOM 2271 N N . MET A 1 288 ? -7.402 21.438 13.844 1 89.19 288 MET A N 1
ATOM 2272 C CA . MET A 1 288 ? -7.305 20.391 12.82 1 89.19 288 MET A CA 1
ATOM 2273 C C . MET A 1 288 ? -6.488 20.875 11.625 1 89.19 288 MET A C 1
ATOM 2275 O O . MET A 1 288 ? -5.766 20.094 11.016 1 89.19 288 MET A O 1
ATOM 2279 N N . ASN A 1 289 ? -6.602 22.078 11.281 1 89.62 289 ASN A N 1
ATOM 2280 C CA . ASN A 1 289 ? -5.812 22.609 10.172 1 89.62 289 ASN A CA 1
ATOM 2281 C C . ASN A 1 289 ? -4.316 22.547 10.477 1 89.62 289 ASN A C 1
ATOM 2283 O O . ASN A 1 289 ? -3.512 22.234 9.602 1 89.62 289 ASN A O 1
ATOM 2287 N N . GLY A 1 290 ? -3.998 22.891 11.719 1 92.75 290 GLY A N 1
ATOM 2288 C CA . GLY A 1 290 ? -2.609 22.75 12.125 1 92.75 290 GLY A CA 1
ATOM 2289 C C . GLY A 1 290 ? -2.129 21.312 12.109 1 92.75 290 GLY A C 1
ATOM 2290 O O . GLY A 1 290 ? -1.006 21.031 11.688 1 92.75 290 GLY A O 1
ATOM 2291 N N . ALA A 1 291 ? -3.004 20.453 12.57 1 95.06 291 ALA A N 1
ATOM 2292 C CA . ALA A 1 291 ? -2.664 19.031 12.617 1 95.06 291 ALA A CA 1
ATOM 2293 C C . ALA A 1 291 ? -2.461 18.469 11.211 1 95.06 291 ALA A C 1
ATOM 2295 O O . ALA A 1 291 ? -1.566 17.656 10.984 1 95.06 291 ALA A O 1
ATOM 2296 N N . ARG A 1 292 ? -3.316 18.859 10.312 1 97.25 292 ARG A N 1
ATOM 2297 C CA . ARG A 1 292 ? -3.227 18.391 8.938 1 97.25 292 ARG A CA 1
ATOM 2298 C C . ARG A 1 292 ? -1.911 18.828 8.297 1 97.25 292 ARG A C 1
ATOM 2300 O O . ARG A 1 292 ? -1.287 18.047 7.566 1 97.25 292 ARG A O 1
ATOM 2307 N N . LEU A 1 293 ? -1.496 20.062 8.531 1 97.94 293 LEU A N 1
ATOM 2308 C CA . LEU A 1 293 ? -0.191 20.5 8.055 1 97.94 293 LEU A CA 1
ATOM 2309 C C . LEU A 1 293 ? 0.926 19.672 8.664 1 97.94 293 LEU A C 1
ATOM 2311 O O . LEU A 1 293 ? 1.903 19.344 7.988 1 97.94 293 LEU A O 1
ATOM 2315 N N . GLY A 1 294 ? 0.764 19.359 9.977 1 98.12 294 GLY A N 1
ATOM 2316 C CA . GLY A 1 294 ? 1.717 18.5 10.648 1 98.12 294 GLY A CA 1
ATOM 2317 C C . GLY A 1 294 ? 1.822 17.125 10.016 1 98.12 294 GLY A C 1
ATOM 2318 O O . GLY A 1 294 ? 2.92 16.578 9.875 1 98.12 294 GLY A O 1
ATOM 2319 N N . ILE A 1 295 ? 0.698 16.547 9.617 1 98.56 295 ILE A N 1
ATOM 2320 C CA . ILE A 1 295 ? 0.687 15.227 9 1 98.56 295 ILE A CA 1
ATOM 2321 C C . ILE A 1 295 ? 1.344 15.297 7.621 1 98.56 295 ILE A C 1
ATOM 2323 O O . ILE A 1 295 ? 2.025 14.359 7.199 1 98.56 295 ILE A O 1
ATOM 2327 N N . ALA A 1 296 ? 1.114 16.422 6.887 1 98.88 296 ALA A N 1
ATOM 2328 C CA . ALA A 1 296 ? 1.812 16.609 5.617 1 98.88 296 ALA A CA 1
ATOM 2329 C C . ALA A 1 296 ? 3.324 16.562 5.812 1 98.88 296 ALA A C 1
ATOM 2331 O O . ALA A 1 296 ? 4.039 15.922 5.035 1 98.88 296 ALA A O 1
ATOM 2332 N N . ALA A 1 297 ? 3.818 17.219 6.852 1 98.88 297 ALA A N 1
ATOM 2333 C CA . ALA A 1 297 ? 5.25 17.234 7.145 1 98.88 297 ALA A CA 1
ATOM 2334 C C . ALA A 1 297 ? 5.742 15.836 7.531 1 98.88 297 ALA A C 1
ATOM 2336 O O . ALA A 1 297 ? 6.824 15.414 7.117 1 98.88 297 ALA A O 1
ATOM 2337 N N . GLN A 1 298 ? 4.953 15.148 8.391 1 98.81 298 GLN A N 1
ATOM 2338 C CA . GLN A 1 298 ? 5.254 13.766 8.758 1 98.81 298 GLN A CA 1
ATOM 2339 C C . GLN A 1 298 ? 5.383 12.891 7.516 1 98.81 298 GLN A C 1
ATOM 2341 O O . GLN A 1 298 ? 6.309 12.078 7.422 1 98.81 298 GLN A O 1
ATOM 2346 N N . SER A 1 299 ? 4.469 13.07 6.559 1 98.94 299 SER A N 1
ATOM 2347 C CA . SER A 1 299 ? 4.438 12.297 5.324 1 98.94 299 SER A CA 1
ATOM 2348 C C . SER A 1 299 ? 5.688 12.547 4.484 1 98.94 299 SER A C 1
ATOM 2350 O O . SER A 1 299 ? 6.309 11.609 3.988 1 98.94 299 SER A O 1
ATOM 2352 N N . VAL A 1 300 ? 6.059 13.812 4.336 1 98.94 300 VAL A N 1
ATOM 2353 C CA . VAL A 1 300 ? 7.238 14.156 3.553 1 98.94 300 VAL A CA 1
ATOM 2354 C C . VAL A 1 300 ? 8.484 13.547 4.199 1 98.94 300 VAL A C 1
ATOM 2356 O O . VAL A 1 300 ? 9.391 13.078 3.504 1 98.94 300 VAL A O 1
ATOM 2359 N N . GLY A 1 301 ? 8.555 13.578 5.539 1 98.94 301 GLY A N 1
ATOM 2360 C CA . GLY A 1 301 ? 9.664 12.953 6.238 1 98.94 301 GLY A CA 1
ATOM 2361 C C . GLY A 1 301 ? 9.812 11.477 5.926 1 98.94 301 GLY A C 1
ATOM 2362 O O . GLY A 1 301 ? 10.914 11.008 5.617 1 98.94 301 GLY A O 1
ATOM 2363 N N . VAL A 1 302 ? 8.703 10.75 5.98 1 98.94 302 VAL A N 1
ATOM 2364 C CA . VAL A 1 302 ? 8.734 9.312 5.727 1 98.94 302 VAL A CA 1
ATOM 2365 C C . VAL A 1 302 ? 9.008 9.055 4.246 1 98.94 302 VAL A C 1
ATOM 2367 O O . VAL A 1 302 ? 9.703 8.094 3.895 1 98.94 302 VAL A O 1
ATOM 2370 N N . GLU A 1 303 ? 8.469 9.953 3.318 1 98.81 303 GLU A N 1
ATOM 2371 C CA . GLU A 1 303 ? 8.82 9.867 1.904 1 98.81 303 GLU A CA 1
ATOM 2372 C C . GLU A 1 303 ? 10.328 9.938 1.705 1 98.81 303 GLU A C 1
ATOM 2374 O O . GLU A 1 303 ? 10.898 9.141 0.951 1 98.81 303 GLU A O 1
ATOM 2379 N N . GLN A 1 304 ? 10.953 10.883 2.369 1 98.81 304 GLN A N 1
ATOM 2380 C CA . GLN A 1 304 ? 12.391 11.086 2.26 1 98.81 304 GLN A CA 1
ATOM 2381 C C . GLN A 1 304 ? 13.156 9.852 2.715 1 98.81 304 GLN A C 1
ATOM 2383 O O . GLN A 1 304 ? 14.086 9.414 2.037 1 98.81 304 GLN A O 1
ATOM 2388 N N . GLU A 1 305 ? 12.766 9.336 3.889 1 98.81 305 GLU A N 1
ATOM 2389 C CA . GLU A 1 305 ? 13.5 8.195 4.43 1 98.81 305 GLU A CA 1
ATOM 2390 C C . GLU A 1 305 ? 13.305 6.949 3.57 1 98.81 305 GLU A C 1
ATOM 2392 O O . GLU A 1 305 ? 14.227 6.152 3.396 1 98.81 305 GLU A O 1
ATOM 2397 N N . ALA A 1 306 ? 12.07 6.707 3.053 1 98.88 306 ALA A N 1
ATOM 2398 C CA . ALA A 1 306 ? 11.812 5.598 2.137 1 98.88 306 ALA A CA 1
ATOM 2399 C C . ALA A 1 306 ? 12.695 5.695 0.897 1 98.88 306 ALA A C 1
ATOM 2401 O O . ALA A 1 306 ? 13.258 4.691 0.443 1 98.88 306 ALA A O 1
ATOM 2402 N N . TYR A 1 307 ? 12.773 6.934 0.314 1 98.75 307 TYR A N 1
ATOM 2403 C CA . TYR A 1 307 ? 13.648 7.168 -0.831 1 98.75 307 TYR A CA 1
ATOM 2404 C C . TYR A 1 307 ? 15.102 6.871 -0.478 1 98.75 307 TYR A C 1
ATOM 2406 O O . TYR A 1 307 ? 15.812 6.219 -1.244 1 98.75 307 TYR A O 1
ATOM 2414 N N . ASN A 1 308 ? 15.562 7.332 0.738 1 98.56 308 ASN A N 1
ATOM 2415 C CA . ASN A 1 308 ? 16.938 7.082 1.186 1 98.56 308 ASN A CA 1
ATOM 2416 C C . ASN A 1 308 ? 17.234 5.59 1.242 1 98.56 308 ASN A C 1
ATOM 2418 O O . ASN A 1 308 ? 18.297 5.148 0.778 1 98.56 308 ASN A O 1
ATOM 2422 N N . GLU A 1 309 ? 16.297 4.828 1.807 1 98.56 309 GLU A N 1
ATOM 2423 C CA . GLU A 1 309 ? 16.484 3.387 1.951 1 98.56 309 GLU A CA 1
ATOM 2424 C C . GLU A 1 309 ? 16.562 2.701 0.59 1 98.56 309 GLU A C 1
ATOM 2426 O O . GLU A 1 309 ? 17.438 1.865 0.355 1 98.56 309 GLU A O 1
ATOM 2431 N N . GLY A 1 310 ? 15.594 3.033 -0.297 1 98.56 310 GLY A N 1
ATOM 2432 C CA . GLY A 1 310 ? 15.594 2.447 -1.628 1 98.56 310 GLY A CA 1
ATOM 2433 C C . GLY A 1 310 ? 16.859 2.758 -2.414 1 98.56 310 GLY A C 1
ATOM 2434 O O . GLY A 1 310 ? 17.438 1.871 -3.047 1 98.56 310 GLY A O 1
ATOM 2435 N N . LEU A 1 311 ? 17.281 4.027 -2.363 1 98.44 311 LEU A N 1
ATOM 2436 C CA . LEU A 1 311 ? 18.469 4.473 -3.088 1 98.44 311 LEU A CA 1
ATOM 2437 C C . LEU A 1 311 ? 19.719 3.758 -2.574 1 98.44 311 LEU A C 1
ATOM 2439 O O . LEU A 1 311 ? 20.531 3.268 -3.365 1 98.44 311 LEU A O 1
ATOM 2443 N N . ALA A 1 312 ? 19.906 3.746 -1.225 1 98.19 312 ALA A N 1
ATOM 2444 C CA . ALA A 1 312 ? 21.078 3.105 -0.622 1 98.19 312 ALA A CA 1
ATOM 2445 C C . ALA A 1 312 ? 21.156 1.631 -1.007 1 98.19 312 ALA A C 1
ATOM 2447 O O . ALA A 1 312 ? 22.219 1.132 -1.366 1 98.19 312 ALA A O 1
ATOM 2448 N N . TYR A 1 313 ? 20.047 0.922 -0.94 1 98.25 313 TYR A N 1
ATOM 2449 C CA . TYR A 1 313 ? 20 -0.497 -1.277 1 98.25 313 TYR A CA 1
ATOM 2450 C C . TYR A 1 313 ? 20.312 -0.716 -2.752 1 98.25 313 TYR A C 1
ATOM 2452 O O . TYR A 1 313 ? 21.062 -1.629 -3.104 1 98.25 313 TYR A O 1
ATOM 2460 N N . ALA A 1 314 ? 19.734 0.086 -3.623 1 98.31 314 ALA A N 1
ATOM 2461 C CA . ALA A 1 314 ? 19.906 -0.056 -5.066 1 98.31 314 ALA A CA 1
ATOM 2462 C C . ALA A 1 314 ? 21.359 0.171 -5.469 1 98.31 314 ALA A C 1
ATOM 2464 O O . ALA A 1 314 ? 21.859 -0.458 -6.406 1 98.31 314 ALA A O 1
ATOM 2465 N N . LYS A 1 315 ? 22.062 1.09 -4.773 1 98.06 315 LYS A N 1
ATOM 2466 C CA . LYS A 1 315 ? 23.453 1.41 -5.07 1 98.06 315 LYS A CA 1
ATOM 2467 C C . LYS A 1 315 ? 24.375 0.25 -4.703 1 98.06 315 LYS A C 1
ATOM 2469 O O . LYS A 1 315 ? 25.438 0.081 -5.301 1 98.06 315 LYS A O 1
ATOM 2474 N N . GLU A 1 316 ? 23.938 -0.574 -3.77 1 96.88 316 GLU A N 1
ATOM 2475 C CA . GLU A 1 316 ? 24.812 -1.62 -3.234 1 96.88 316 GLU A CA 1
ATOM 2476 C C . GLU A 1 316 ? 24.469 -2.98 -3.836 1 96.88 316 GLU A C 1
ATOM 2478 O O . GLU A 1 316 ? 25.359 -3.752 -4.184 1 96.88 316 GLU A O 1
ATOM 2483 N N . ARG A 1 317 ? 23.25 -3.299 -3.926 1 95.62 317 ARG A N 1
ATOM 2484 C CA . ARG A 1 317 ? 22.797 -4.609 -4.383 1 95.62 317 ARG A CA 1
ATOM 2485 C C . ARG A 1 317 ? 23.125 -4.812 -5.859 1 95.62 317 ARG A C 1
ATOM 2487 O O . ARG A 1 317 ? 22.969 -3.896 -6.668 1 95.62 317 ARG A O 1
ATOM 2494 N N . ALA A 1 318 ? 23.641 -5.984 -6.195 1 94.38 318 ALA A N 1
ATOM 2495 C CA . ALA A 1 318 ? 23.922 -6.332 -7.586 1 94.38 318 ALA A CA 1
ATOM 2496 C C . ALA A 1 318 ? 23.234 -7.629 -7.98 1 94.38 318 ALA A C 1
ATOM 2498 O O . ALA A 1 318 ? 23.141 -8.562 -7.18 1 94.38 318 ALA A O 1
ATOM 2499 N N . GLN A 1 319 ? 22.609 -7.68 -9.094 1 90.69 319 GLN A N 1
ATOM 2500 C CA . GLN A 1 319 ? 22.031 -8.844 -9.766 1 90.69 319 GLN A CA 1
ATOM 2501 C C . GLN A 1 319 ? 22.344 -8.82 -11.258 1 90.69 319 GLN A C 1
ATOM 2503 O O . GLN A 1 319 ? 22.516 -7.75 -11.852 1 90.69 319 GLN A O 1
ATOM 2508 N N . PHE A 1 320 ? 22.422 -10.016 -11.859 1 91.38 320 PHE A N 1
ATOM 2509 C CA . PHE A 1 320 ? 22.688 -10.164 -13.289 1 91.38 320 PHE A CA 1
ATOM 2510 C C . PHE A 1 320 ? 23.953 -9.438 -13.688 1 91.38 320 PHE A C 1
ATOM 2512 O O . PHE A 1 320 ? 24.016 -8.805 -14.75 1 91.38 320 PHE A O 1
ATOM 2519 N N . GLY A 1 321 ? 24.891 -9.344 -12.758 1 90.12 321 GLY A N 1
ATOM 2520 C CA . GLY A 1 321 ? 26.234 -8.836 -13.031 1 90.12 321 GLY A CA 1
ATOM 2521 C C . GLY A 1 321 ? 26.312 -7.32 -12.969 1 90.12 321 GLY A C 1
ATOM 2522 O O . GLY A 1 321 ? 27.328 -6.73 -13.328 1 90.12 321 GLY A O 1
ATOM 2523 N N . GLU A 1 322 ? 25.219 -6.711 -12.516 1 94 322 GLU A N 1
ATOM 2524 C CA . GLU A 1 322 ? 25.188 -5.254 -12.477 1 94 322 GLU A CA 1
ATOM 2525 C C . GLU A 1 322 ? 24.453 -4.758 -11.227 1 94 322 GLU A C 1
ATOM 2527 O O . GLU A 1 322 ? 23.609 -5.461 -10.672 1 94 322 GLU A O 1
ATOM 2532 N N . LYS A 1 323 ? 24.875 -3.508 -10.734 1 96.69 323 LYS A N 1
ATOM 2533 C CA . LYS A 1 323 ? 24.125 -2.885 -9.648 1 96.69 323 LYS A CA 1
ATOM 2534 C C . LYS A 1 323 ? 22.672 -2.629 -10.062 1 96.69 323 LYS A C 1
ATOM 2536 O O . LYS A 1 323 ? 22.406 -2.203 -11.188 1 96.69 323 LYS A O 1
ATOM 2541 N N . ILE A 1 324 ? 21.75 -2.842 -9.164 1 96.75 324 ILE A N 1
ATOM 2542 C CA . ILE A 1 324 ? 20.344 -2.82 -9.586 1 96.75 324 ILE A CA 1
ATOM 2543 C C . ILE A 1 324 ? 19.906 -1.378 -9.82 1 96.75 324 ILE A C 1
ATOM 2545 O O . ILE A 1 324 ? 18.875 -1.136 -10.453 1 96.75 324 ILE A O 1
ATOM 2549 N N . ILE A 1 325 ? 20.672 -0.357 -9.336 1 97.88 325 ILE A N 1
ATOM 2550 C CA . ILE A 1 325 ? 20.344 1.048 -9.57 1 97.88 325 ILE A CA 1
ATOM 2551 C C . ILE A 1 325 ? 20.359 1.34 -11.07 1 97.88 325 ILE A C 1
ATOM 2553 O O . ILE A 1 325 ? 19.766 2.32 -11.523 1 97.88 325 ILE A O 1
ATOM 2557 N N . ASN A 1 326 ? 21.016 0.458 -11.867 1 96.75 326 ASN A N 1
ATOM 2558 C CA . ASN A 1 326 ? 21.156 0.669 -13.305 1 96.75 326 ASN A CA 1
ATOM 2559 C C . ASN A 1 326 ? 20.031 -0.009 -14.078 1 96.75 326 ASN A C 1
ATOM 2561 O O . ASN A 1 326 ? 19.938 0.144 -15.297 1 96.75 326 ASN A O 1
ATOM 2565 N N . PHE A 1 327 ? 19.172 -0.786 -13.398 1 95.75 327 PHE A N 1
ATOM 2566 C CA . PHE A 1 327 ? 18.016 -1.414 -14.047 1 95.75 327 PHE A CA 1
ATOM 2567 C C . PHE A 1 327 ? 16.922 -0.395 -14.297 1 95.75 327 PHE A C 1
ATOM 2569 O O . PHE A 1 327 ? 16.5 0.315 -13.383 1 95.75 327 PHE A O 1
ATOM 2576 N N . PRO A 1 328 ? 16.375 -0.294 -15.5 1 95.88 328 PRO A N 1
ATOM 2577 C CA . PRO A 1 328 ? 15.305 0.667 -15.797 1 95.88 328 PRO A CA 1
ATOM 2578 C C . PRO A 1 328 ? 14.117 0.55 -14.836 1 95.88 328 PRO A C 1
ATOM 2580 O O . PRO A 1 328 ? 13.562 1.565 -14.406 1 95.88 328 PRO A O 1
ATOM 2583 N N . ALA A 1 329 ? 13.766 -0.632 -14.453 1 95.38 329 ALA A N 1
ATOM 2584 C CA . ALA A 1 329 ? 12.641 -0.836 -13.547 1 95.38 329 ALA A CA 1
ATOM 2585 C C . ALA A 1 329 ? 12.922 -0.22 -12.18 1 95.38 329 ALA A C 1
ATOM 2587 O O . ALA A 1 329 ? 12.008 0.276 -11.516 1 95.38 329 ALA A O 1
ATOM 2588 N N . VAL A 1 330 ? 14.211 -0.222 -11.742 1 97.5 330 VAL A N 1
ATOM 2589 C CA . VAL A 1 330 ? 14.586 0.27 -10.422 1 97.5 330 VAL A CA 1
ATOM 2590 C C . VAL A 1 330 ? 14.711 1.791 -10.453 1 97.5 330 VAL A C 1
ATOM 2592 O O . VAL A 1 330 ? 14.164 2.484 -9.594 1 97.5 330 VAL A O 1
ATOM 2595 N N . TYR A 1 331 ? 15.453 2.326 -11.492 1 97.94 331 TYR A N 1
ATOM 2596 C CA . TYR A 1 331 ? 15.602 3.777 -11.492 1 97.94 331 TYR A CA 1
ATOM 2597 C C . TYR A 1 331 ? 14.281 4.457 -11.859 1 97.94 331 TYR A C 1
ATOM 2599 O O . TYR A 1 331 ? 14.07 5.629 -11.531 1 97.94 331 TYR A O 1
ATOM 2607 N N . ASP A 1 332 ? 13.305 3.742 -12.523 1 97.81 332 ASP A N 1
ATOM 2608 C CA . ASP A 1 332 ? 11.953 4.27 -12.695 1 97.81 332 ASP A CA 1
ATOM 2609 C C . ASP A 1 332 ? 11.273 4.48 -11.344 1 97.81 332 ASP A C 1
ATOM 2611 O O . ASP A 1 332 ? 10.695 5.543 -11.094 1 97.81 332 ASP A O 1
ATOM 2615 N N . MET A 1 333 ? 11.336 3.479 -10.43 1 98.06 333 MET A N 1
ATOM 2616 C CA . MET A 1 333 ? 10.742 3.596 -9.102 1 98.06 333 MET A CA 1
ATOM 2617 C C . MET A 1 333 ? 11.422 4.699 -8.297 1 98.06 333 MET A C 1
ATOM 2619 O O . MET A 1 333 ? 10.75 5.543 -7.699 1 98.06 333 MET A O 1
ATOM 2623 N N . LEU A 1 334 ? 12.766 4.742 -8.352 1 98.75 334 LEU A N 1
ATOM 2624 C CA . LEU A 1 334 ? 13.523 5.715 -7.578 1 98.75 334 LEU A CA 1
ATOM 2625 C C . LEU A 1 334 ? 13.227 7.137 -8.039 1 98.75 334 LEU A C 1
ATOM 2627 O O . LEU A 1 334 ? 13.062 8.039 -7.223 1 98.75 334 LEU A O 1
ATOM 2631 N N . SER A 1 335 ? 13.164 7.312 -9.406 1 98.69 335 SER A N 1
ATOM 2632 C CA . SER A 1 335 ? 12.922 8.648 -9.938 1 98.69 335 SER A CA 1
ATOM 2633 C C . SER A 1 335 ? 11.516 9.141 -9.586 1 98.69 335 SER A C 1
ATOM 2635 O O . SER A 1 335 ? 11.32 10.312 -9.273 1 98.69 335 SER A O 1
ATOM 2637 N N . ARG A 1 336 ? 10.555 8.297 -9.602 1 98.5 336 ARG A N 1
ATOM 2638 C CA . ARG A 1 336 ? 9.195 8.672 -9.234 1 98.5 336 ARG A CA 1
ATOM 2639 C C . ARG A 1 336 ? 9.102 8.969 -7.738 1 98.5 336 ARG A C 1
ATOM 2641 O O . ARG A 1 336 ? 8.391 9.891 -7.328 1 98.5 336 ARG A O 1
ATOM 2648 N N . MET A 1 337 ? 9.773 8.141 -6.91 1 98.81 337 MET A N 1
ATOM 2649 C CA . MET A 1 337 ? 9.82 8.398 -5.473 1 98.81 337 MET A CA 1
ATOM 2650 C C . MET A 1 337 ? 10.367 9.797 -5.195 1 98.81 337 MET A C 1
ATOM 2652 O O . MET A 1 337 ? 9.781 10.555 -4.422 1 98.81 337 MET A O 1
ATOM 2656 N N . LYS A 1 338 ? 11.445 10.125 -5.871 1 98.81 338 LYS A N 1
ATOM 2657 C CA . LYS A 1 338 ? 12.109 11.406 -5.664 1 98.81 338 LYS A CA 1
ATOM 2658 C C . LYS A 1 338 ? 11.25 12.555 -6.18 1 98.81 338 LYS A C 1
ATOM 2660 O O . LYS A 1 338 ? 11.172 13.617 -5.551 1 98.81 338 LYS A O 1
ATOM 2665 N N . ALA A 1 339 ? 10.602 12.359 -7.305 1 98.88 339 ALA A N 1
ATOM 2666 C CA . ALA A 1 339 ? 9.742 13.383 -7.887 1 98.88 339 ALA A CA 1
ATOM 2667 C C . ALA A 1 339 ? 8.555 13.688 -6.977 1 98.88 339 ALA A C 1
ATOM 2669 O O . ALA A 1 339 ? 8.219 14.852 -6.758 1 98.88 339 ALA A O 1
ATOM 2670 N N . LYS A 1 340 ? 7.926 12.648 -6.449 1 98.88 340 LYS A N 1
ATOM 2671 C CA . LYS A 1 340 ? 6.816 12.82 -5.52 1 98.88 340 LYS A CA 1
ATOM 2672 C C . LYS A 1 340 ? 7.273 13.523 -4.242 1 98.88 340 LYS A C 1
ATOM 2674 O O . LYS A 1 340 ? 6.582 14.406 -3.732 1 98.88 340 LYS A O 1
ATOM 2679 N N . LEU A 1 341 ? 8.438 13.133 -3.777 1 98.88 341 LEU A N 1
ATOM 2680 C CA . LEU A 1 341 ? 9.023 13.727 -2.58 1 98.88 341 LEU A CA 1
ATOM 2681 C C . LEU A 1 341 ? 9.258 15.219 -2.779 1 98.88 341 LEU A C 1
ATOM 2683 O O . LEU A 1 341 ? 8.82 16.031 -1.963 1 98.88 341 LEU A O 1
ATOM 2687 N N . ASP A 1 342 ? 9.891 15.57 -3.898 1 98.88 342 ASP A N 1
ATOM 2688 C CA . ASP A 1 342 ? 10.25 16.953 -4.152 1 98.88 342 ASP A CA 1
ATOM 2689 C C . ASP A 1 342 ? 9 17.812 -4.41 1 98.88 342 ASP A C 1
ATOM 2691 O O . ASP A 1 342 ? 8.875 18.906 -3.873 1 98.88 342 ASP A O 1
ATOM 2695 N N . ALA A 1 343 ? 8.086 17.297 -5.188 1 98.94 343 ALA A N 1
ATOM 2696 C CA . ALA A 1 343 ? 6.848 18.031 -5.457 1 98.94 343 ALA A CA 1
ATOM 2697 C C . ALA A 1 343 ? 6.004 18.156 -4.195 1 98.94 343 ALA A C 1
ATOM 2699 O O . ALA A 1 343 ? 5.422 19.219 -3.936 1 98.94 343 ALA A O 1
ATOM 2700 N N . GLY A 1 344 ? 5.898 17.062 -3.439 1 98.88 344 GLY A N 1
ATOM 2701 C CA . GLY A 1 344 ? 5.168 17.078 -2.186 1 98.88 344 GLY A CA 1
ATOM 2702 C C . GLY A 1 344 ? 5.75 18.047 -1.17 1 98.88 344 GLY A C 1
ATOM 2703 O O . GLY A 1 344 ? 5.012 18.734 -0.455 1 98.88 344 GLY A O 1
ATOM 2704 N N . ARG A 1 345 ? 7.074 18.109 -1.092 1 98.81 345 ARG A N 1
ATOM 2705 C CA . ARG A 1 345 ? 7.762 19.047 -0.206 1 98.81 345 ARG A CA 1
ATOM 2706 C C . ARG A 1 345 ? 7.48 20.484 -0.611 1 98.81 345 ARG A C 1
ATOM 2708 O O . ARG A 1 345 ? 7.258 21.344 0.245 1 98.81 345 ARG A O 1
ATOM 2715 N N . SER A 1 346 ? 7.504 20.719 -1.922 1 98.88 346 SER A N 1
ATOM 2716 C CA . SER A 1 346 ? 7.168 22.047 -2.412 1 98.88 346 SER A CA 1
ATOM 2717 C C . SER A 1 346 ? 5.766 22.469 -1.984 1 98.88 346 SER A C 1
ATOM 2719 O O . SER A 1 346 ? 5.547 23.609 -1.563 1 98.88 346 SER A O 1
ATOM 2721 N N . LEU A 1 347 ? 4.836 21.578 -2.098 1 98.94 347 LEU A N 1
ATOM 2722 C CA . LEU A 1 347 ? 3.459 21.844 -1.694 1 98.94 347 LEU A CA 1
ATOM 2723 C C . LEU A 1 347 ? 3.369 22.094 -0.192 1 98.94 347 LEU A C 1
ATOM 2725 O O . LEU A 1 347 ? 2.672 23 0.249 1 98.94 347 LEU A O 1
ATOM 2729 N N . LEU A 1 348 ? 4.047 21.266 0.593 1 98.88 348 LEU A N 1
ATOM 2730 C CA . LEU A 1 348 ? 4.062 21.406 2.045 1 98.88 348 LEU A CA 1
ATOM 2731 C C . LEU A 1 348 ? 4.527 22.797 2.457 1 98.88 348 LEU A C 1
ATOM 2733 O O . LEU A 1 348 ? 3.84 23.484 3.219 1 98.88 348 LEU A O 1
ATOM 2737 N N . TYR A 1 349 ? 5.645 23.25 1.921 1 98.81 349 TYR A N 1
ATOM 2738 C CA . TYR A 1 349 ? 6.246 24.484 2.391 1 98.81 349 TYR A CA 1
ATOM 2739 C C . TYR A 1 349 ? 5.523 25.703 1.808 1 98.81 349 TYR A C 1
ATOM 2741 O O . TYR A 1 349 ? 5.445 26.75 2.445 1 98.81 349 TYR A O 1
ATOM 2749 N N . CYS A 1 350 ? 4.922 25.531 0.611 1 98.69 350 CYS A N 1
ATOM 2750 C CA . CYS A 1 350 ? 4.023 26.562 0.109 1 98.69 350 CYS A CA 1
ATOM 2751 C C . CYS A 1 350 ? 2.861 26.797 1.069 1 98.69 350 CYS A C 1
ATOM 2753 O O . CYS A 1 350 ? 2.594 27.922 1.473 1 98.69 350 CYS A O 1
ATOM 2755 N N . CYS A 1 351 ? 2.24 25.719 1.451 1 98.75 351 CYS A N 1
ATOM 2756 C CA . CYS A 1 351 ? 1.108 25.781 2.369 1 98.75 351 CYS A CA 1
ATOM 2757 C C . CYS A 1 351 ? 1.53 26.344 3.719 1 98.75 351 CYS A C 1
ATOM 2759 O O . CYS A 1 351 ? 0.833 27.188 4.285 1 98.75 351 CYS A O 1
ATOM 2761 N N . ALA A 1 352 ? 2.674 25.906 4.219 1 98.69 352 ALA A N 1
ATOM 2762 C CA . ALA A 1 352 ? 3.156 26.359 5.52 1 98.69 352 ALA A CA 1
ATOM 2763 C C . ALA A 1 352 ? 3.354 27.875 5.535 1 98.69 352 ALA A C 1
ATOM 2765 O O . ALA A 1 352 ? 3.016 28.531 6.516 1 98.69 352 ALA A O 1
ATOM 2766 N N . ARG A 1 353 ? 3.887 28.453 4.461 1 98.69 353 ARG A N 1
ATOM 2767 C CA . ARG A 1 353 ? 4.098 29.906 4.387 1 98.69 353 ARG A CA 1
ATOM 2768 C C . ARG A 1 353 ? 2.77 30.641 4.348 1 98.69 353 ARG A C 1
ATOM 2770 O O . ARG A 1 353 ? 2.635 31.719 4.941 1 98.69 353 ARG A O 1
ATOM 2777 N N . TYR A 1 354 ? 1.765 30.078 3.576 1 98.56 354 TYR A N 1
ATOM 2778 C CA . TYR A 1 354 ? 0.436 30.688 3.572 1 98.56 354 TYR A CA 1
ATOM 2779 C C . TYR A 1 354 ? -0.146 30.719 4.98 1 98.56 354 TYR A C 1
ATOM 2781 O O . TYR A 1 354 ? -0.702 31.75 5.398 1 98.56 354 TYR A O 1
ATOM 2789 N N . VAL A 1 355 ? 0.03 29.641 5.707 1 98.25 355 VAL A N 1
ATOM 2790 C CA . VAL A 1 355 ? -0.463 29.531 7.078 1 98.25 355 VAL A CA 1
ATOM 2791 C C . VAL A 1 355 ? 0.255 30.547 7.961 1 98.25 355 VAL A C 1
ATOM 2793 O O . VAL A 1 355 ? -0.371 31.203 8.797 1 98.25 355 VAL A O 1
ATOM 2796 N N . ASP A 1 356 ? 1.551 30.734 7.773 1 98.44 356 ASP A N 1
ATOM 2797 C CA . ASP A 1 356 ? 2.34 31.656 8.578 1 98.44 356 ASP A CA 1
ATOM 2798 C C . ASP A 1 356 ? 1.845 33.094 8.406 1 98.44 356 ASP A C 1
ATOM 2800 O O . ASP A 1 356 ? 1.693 33.812 9.391 1 98.44 356 ASP A O 1
ATOM 2804 N N . ILE A 1 357 ? 1.572 33.5 7.188 1 98.31 357 ILE A N 1
ATOM 2805 C CA . ILE A 1 357 ? 1.217 34.875 6.914 1 98.31 357 ILE A CA 1
ATOM 2806 C C . ILE A 1 357 ? -0.132 35.188 7.551 1 98.31 357 ILE A C 1
ATOM 2808 O O . ILE A 1 357 ? -0.259 36.188 8.281 1 98.31 357 ILE A O 1
ATOM 2812 N N . TYR A 1 358 ? -1.133 34.375 7.324 1 96.62 358 TYR A N 1
ATOM 2813 C CA . TYR A 1 358 ? -2.432 34.75 7.875 1 96.62 358 TYR A CA 1
ATOM 2814 C C . TYR A 1 358 ? -2.434 34.625 9.391 1 96.62 358 TYR A C 1
ATOM 2816 O O . TYR A 1 358 ? -3.055 35.438 10.086 1 96.62 358 TYR A O 1
ATOM 2824 N N . LYS A 1 359 ? -1.717 33.656 9.984 1 96.56 359 LYS A N 1
ATOM 2825 C CA . LYS A 1 359 ? -1.678 33.5 11.438 1 96.56 359 LYS A CA 1
ATOM 2826 C C . LYS A 1 359 ? -0.954 34.688 12.086 1 96.56 359 LYS A C 1
ATOM 2828 O O . LYS A 1 359 ? -1.328 35.125 13.172 1 96.56 359 LYS A O 1
ATOM 2833 N N . ALA A 1 360 ? 0.179 35.125 11.453 1 97.12 360 ALA A N 1
ATOM 2834 C CA . ALA A 1 360 ? 0.905 36.281 11.977 1 97.12 360 ALA A CA 1
ATOM 2835 C C . ALA A 1 360 ? 0.038 37.531 11.938 1 97.12 360 ALA A C 1
ATOM 2837 O O . ALA A 1 360 ? 0.048 38.312 12.883 1 97.12 360 ALA A O 1
ATOM 2838 N N . LEU A 1 361 ? -0.678 37.719 10.836 1 98 361 LEU A N 1
ATOM 2839 C CA . LEU A 1 361 ? -1.548 38.875 10.719 1 98 361 LEU A CA 1
ATOM 2840 C C . LEU A 1 361 ? -2.705 38.781 11.703 1 98 361 LEU A C 1
ATOM 2842 O O . LEU A 1 361 ? -3.125 39.812 12.258 1 98 361 LEU A O 1
ATOM 2846 N N . GLU A 1 362 ? -3.197 37.562 11.914 1 96.19 362 GLU A N 1
ATOM 2847 C CA . GLU A 1 362 ? -4.227 37.375 12.938 1 96.19 362 GLU A CA 1
ATOM 2848 C C . GLU A 1 362 ? -3.693 37.75 14.32 1 96.19 362 GLU A C 1
ATOM 2850 O O . GLU A 1 362 ? -4.418 38.312 15.148 1 96.19 362 GLU A O 1
ATOM 2855 N N . ASP A 1 363 ? -2.521 37.375 14.578 1 95.69 363 ASP A N 1
ATOM 2856 C CA . ASP A 1 363 ? -1.894 37.656 15.859 1 95.69 363 ASP A CA 1
ATOM 2857 C C . ASP A 1 363 ? -1.708 39.156 16.031 1 95.69 363 ASP A C 1
ATOM 2859 O O . ASP A 1 363 ? -1.989 39.719 17.109 1 95.69 363 ASP A O 1
ATOM 2863 N N . ILE A 1 364 ? -1.251 39.844 15.023 1 95.81 364 ILE A N 1
ATOM 2864 C CA . ILE A 1 364 ? -1.065 41.281 15.055 1 95.81 364 ILE A CA 1
ATOM 2865 C C . ILE A 1 364 ? -2.41 41.969 15.273 1 95.81 364 ILE A C 1
ATOM 2867 O O . ILE A 1 364 ? -2.494 42.969 15.992 1 95.81 364 ILE A O 1
ATOM 2871 N N . ALA A 1 365 ? -3.41 41.375 14.688 1 95.94 365 ALA A N 1
ATOM 2872 C CA . ALA A 1 365 ? -4.746 41.969 14.773 1 95.94 365 ALA A CA 1
ATOM 2873 C C . ALA A 1 365 ? -5.277 41.938 16.203 1 95.94 365 ALA A C 1
ATOM 2875 O O . ALA A 1 365 ? -6.152 42.719 16.562 1 95.94 365 ALA A O 1
ATOM 2876 N N . ARG A 1 366 ? -4.812 41 17.016 1 90.75 366 ARG A N 1
ATOM 2877 C CA . ARG A 1 366 ? -5.223 40.906 18.422 1 90.75 366 ARG A CA 1
ATOM 2878 C C . ARG A 1 366 ? -4.668 42.094 19.219 1 90.75 366 ARG A C 1
ATOM 2880 O O . ARG A 1 366 ? -5.277 42.531 20.203 1 90.75 366 ARG A O 1
ATOM 2887 N N . ASP A 1 367 ? -3.574 42.688 18.844 1 89.31 367 ASP A N 1
ATOM 2888 C CA . ASP A 1 367 ? -2.891 43.75 19.594 1 89.31 367 ASP A CA 1
ATOM 2889 C C . ASP A 1 367 ? -3.17 45.125 19 1 89.31 367 ASP A C 1
ATOM 2891 O O . ASP A 1 367 ? -3.125 46.125 19.703 1 89.31 367 ASP A O 1
ATOM 2895 N N . SER A 1 368 ? -3.295 45.125 17.656 1 92.19 368 SER A N 1
ATOM 2896 C CA . SER A 1 368 ? -3.48 46.406 16.969 1 92.19 368 SER A CA 1
ATOM 2897 C C . SER A 1 368 ? -4.344 46.25 15.727 1 92.19 368 SER A C 1
ATOM 2899 O O . SER A 1 368 ? -4.453 45.125 15.18 1 92.19 368 SER A O 1
ATOM 2901 N N . LYS A 1 369 ? -4.938 47.375 15.266 1 95.62 369 LYS A N 1
ATOM 2902 C CA . LYS A 1 369 ? -5.754 47.344 14.055 1 95.62 369 LYS A CA 1
ATOM 2903 C C . LYS A 1 369 ? -4.883 47.188 12.812 1 95.62 369 LYS A C 1
ATOM 2905 O O . LYS A 1 369 ? -3.898 47.906 12.633 1 95.62 369 LYS A O 1
ATOM 2910 N N . LEU A 1 370 ? -5.199 46.219 12.031 1 97.25 370 LEU A N 1
ATOM 2911 C CA . LEU A 1 370 ? -4.48 46.031 10.781 1 97.25 370 LEU A CA 1
ATOM 2912 C C . LEU A 1 370 ? -4.789 47.125 9.797 1 97.25 370 LEU A C 1
ATOM 2914 O O . LEU A 1 370 ? -5.898 47.688 9.789 1 97.25 370 LEU A O 1
ATOM 2918 N N . THR A 1 371 ? -3.834 47.562 8.984 1 96.88 371 THR A N 1
ATOM 2919 C CA . THR A 1 371 ? -4.109 48.469 7.867 1 96.88 371 THR A CA 1
ATOM 2920 C C . THR A 1 371 ? -5.035 47.781 6.855 1 96.88 371 THR A C 1
ATOM 2922 O O . THR A 1 371 ? -5.199 46.562 6.875 1 96.88 371 THR A O 1
ATOM 2925 N N . PRO A 1 372 ? -5.688 48.594 6.027 1 97.25 372 PRO A N 1
ATOM 2926 C CA . PRO A 1 372 ? -6.531 48 4.984 1 97.25 372 PRO A CA 1
ATOM 2927 C C . PRO A 1 372 ? -5.777 47 4.117 1 97.25 372 PRO A C 1
ATOM 2929 O O . PRO A 1 372 ? -6.332 45.969 3.738 1 97.25 372 PRO A O 1
ATOM 2932 N N . GLU A 1 373 ? -4.57 47.281 3.84 1 97.25 373 GLU A N 1
ATOM 2933 C CA . GLU A 1 373 ? -3.74 46.406 3.033 1 97.25 373 GLU A CA 1
ATOM 2934 C C . GLU A 1 373 ? -3.459 45.094 3.764 1 97.25 373 GLU A C 1
ATOM 2936 O O . GLU A 1 373 ? -3.516 44 3.166 1 97.25 373 GLU A O 1
ATOM 2941 N N . GLU A 1 374 ? -3.166 45.156 5.035 1 96.75 374 GLU A N 1
ATOM 2942 C CA . GLU A 1 374 ? -2.898 44 5.848 1 96.75 374 GLU A CA 1
ATOM 2943 C C . GLU A 1 374 ? -4.145 43.125 5.984 1 96.75 374 GLU A C 1
ATOM 2945 O O . GLU A 1 374 ? -4.055 41.875 6.008 1 96.75 374 GLU A O 1
ATOM 2950 N N . ARG A 1 375 ? -5.254 43.75 6.117 1 97.69 375 ARG A N 1
ATOM 2951 C CA . ARG A 1 375 ? -6.516 43.031 6.211 1 97.69 375 ARG A CA 1
ATOM 2952 C C . ARG A 1 375 ? -6.785 42.219 4.938 1 97.69 375 ARG A C 1
ATOM 2954 O O . ARG A 1 375 ? -7.27 41.094 4.996 1 97.69 375 ARG A O 1
ATOM 2961 N N . GLN A 1 376 ? -6.543 42.906 3.814 1 97.88 376 GLN A N 1
ATOM 2962 C CA . GLN A 1 376 ? -6.715 42.219 2.533 1 97.88 376 GLN A CA 1
ATOM 2963 C C . GLN A 1 376 ? -5.738 41.062 2.389 1 97.88 376 GLN A C 1
ATOM 2965 O O . GLN A 1 376 ? -6.098 40 1.858 1 97.88 376 GLN A O 1
ATOM 2970 N N . GLU A 1 377 ? -4.547 41.281 2.836 1 98 377 GLU A N 1
ATOM 2971 C CA . GLU A 1 377 ? -3.531 40.219 2.812 1 98 377 GLU A CA 1
ATOM 2972 C C . GLU A 1 377 ? -3.938 39.031 3.691 1 98 377 GLU A C 1
ATOM 2974 O O . GLU A 1 377 ? -3.783 37.875 3.295 1 98 377 GLU A O 1
ATOM 2979 N N . MET A 1 378 ? -4.426 39.344 4.863 1 98 378 MET A N 1
ATOM 2980 C CA . MET A 1 378 ? -4.875 38.312 5.785 1 98 378 MET A CA 1
ATOM 2981 C C . MET A 1 378 ? -5.984 37.469 5.156 1 98 378 MET A C 1
ATOM 2983 O O . MET A 1 378 ? -5.965 36.25 5.242 1 98 378 MET A O 1
ATOM 2987 N N . LYS A 1 379 ? -6.93 38.125 4.547 1 97.5 379 LYS A N 1
ATOM 2988 C CA . LYS A 1 379 ? -8.039 37.438 3.891 1 97.5 379 LYS A CA 1
ATOM 2989 C C . LYS A 1 379 ? -7.527 36.531 2.766 1 97.5 379 LYS A C 1
ATOM 2991 O O . LYS A 1 379 ? -7.973 35.406 2.627 1 97.5 379 LYS A O 1
ATOM 2996 N N . LYS A 1 380 ? -6.641 37.062 1.974 1 97.38 380 LYS A N 1
ATOM 2997 C CA . LYS A 1 380 ? -6.07 36.312 0.855 1 97.38 380 LYS A CA 1
ATOM 2998 C C . LYS A 1 380 ? -5.371 35.062 1.338 1 97.38 380 LYS A C 1
ATOM 3000 O O . LYS A 1 380 ? -5.648 33.969 0.84 1 97.38 380 LYS A O 1
ATOM 3005 N N . TYR A 1 381 ? -4.57 35.188 2.326 1 97.94 381 TYR A N 1
ATOM 3006 C CA . TYR A 1 381 ? -3.748 34.062 2.758 1 97.94 381 TYR A CA 1
ATOM 3007 C C . TYR A 1 381 ? -4.551 33.094 3.623 1 97.94 381 TYR A C 1
ATOM 3009 O O . TYR A 1 381 ? -4.223 31.906 3.713 1 97.94 381 TYR A O 1
ATOM 3017 N N . THR A 1 382 ? -5.605 33.594 4.273 1 97 382 THR A N 1
ATOM 3018 C CA . THR A 1 382 ? -6.535 32.656 4.926 1 97 382 THR A CA 1
ATOM 3019 C C . THR A 1 382 ? -7.168 31.719 3.908 1 97 382 THR A C 1
ATOM 3021 O O . THR A 1 382 ? -7.207 30.516 4.117 1 97 382 THR A O 1
ATOM 3024 N N . ARG A 1 383 ? -7.586 32.281 2.832 1 96.12 383 ARG A N 1
ATOM 3025 C CA . ARG A 1 383 ? -8.211 31.5 1.775 1 96.12 383 ARG A CA 1
ATOM 3026 C C . ARG A 1 383 ? -7.223 30.516 1.168 1 96.12 383 ARG A C 1
ATOM 3028 O O . ARG A 1 383 ? -7.566 29.359 0.915 1 96.12 383 ARG A O 1
ATOM 3035 N N . LEU A 1 384 ? -6.039 30.938 0.93 1 97.62 384 LEU A N 1
ATOM 3036 C CA . LEU A 1 384 ? -5.008 30.078 0.359 1 97.62 384 LEU A CA 1
ATOM 3037 C C . LEU A 1 384 ? -4.672 28.938 1.304 1 97.62 384 LEU A C 1
ATOM 3039 O O . LEU A 1 384 ? -4.555 27.781 0.873 1 97.62 384 LEU A O 1
ATOM 3043 N N . ALA A 1 385 ? -4.531 29.297 2.584 1 97.75 385 ALA A N 1
ATOM 3044 C CA . ALA A 1 385 ? -4.223 28.266 3.576 1 97.75 385 ALA A CA 1
ATOM 3045 C C . ALA A 1 385 ? -5.344 27.234 3.664 1 97.75 385 ALA A C 1
ATOM 3047 O O . ALA A 1 385 ? -5.086 26.031 3.742 1 97.75 385 ALA A O 1
ATOM 3048 N N . ASP A 1 386 ? -6.57 27.688 3.637 1 96.31 386 ASP A N 1
ATOM 3049 C CA . ASP A 1 386 ? -7.727 26.797 3.707 1 96.31 386 ASP A CA 1
ATOM 3050 C C . ASP A 1 386 ? -7.773 25.859 2.504 1 96.31 386 ASP A C 1
ATOM 3052 O O . ASP A 1 386 ? -8.164 24.703 2.631 1 96.31 386 ASP A O 1
ATOM 3056 N N . ALA A 1 387 ? -7.383 26.359 1.375 1 97.5 387 ALA A N 1
ATOM 3057 C CA . ALA A 1 387 ? -7.43 25.578 0.141 1 97.5 387 ALA A CA 1
ATOM 3058 C C . ALA A 1 387 ? -6.27 24.594 0.068 1 97.5 387 ALA A C 1
ATOM 3060 O O . ALA A 1 387 ? -6.441 23.453 -0.355 1 97.5 387 ALA A O 1
ATOM 3061 N N . PHE A 1 388 ? -5.094 24.969 0.513 1 98.56 388 PHE A N 1
ATOM 3062 C CA . PHE A 1 388 ? -3.889 24.188 0.255 1 98.56 388 PHE A CA 1
ATOM 3063 C C . PHE A 1 388 ? -3.67 23.156 1.35 1 98.56 388 PHE A C 1
ATOM 3065 O O . PHE A 1 388 ? -2.977 22.156 1.138 1 98.56 388 PHE A O 1
ATOM 3072 N N . THR A 1 389 ? -4.234 23.375 2.543 1 98.5 389 THR A N 1
ATOM 3073 C CA . THR A 1 389 ? -3.996 22.469 3.658 1 98.5 389 THR A CA 1
ATOM 3074 C C . THR A 1 389 ? -4.52 21.078 3.34 1 98.5 389 THR A C 1
ATOM 3076 O O . THR A 1 389 ? -3.791 20.078 3.475 1 98.5 389 THR A O 1
ATOM 3079 N N . PRO A 1 390 ? -5.793 20.969 2.854 1 98.19 390 PRO A N 1
ATOM 3080 C CA . PRO A 1 390 ? -6.258 19.625 2.529 1 98.19 390 PRO A CA 1
ATOM 3081 C C . PRO A 1 390 ? -5.488 19 1.37 1 98.19 390 PRO A C 1
ATOM 3083 O O . PRO A 1 390 ? -5.305 17.766 1.331 1 98.19 390 PRO A O 1
ATOM 3086 N N . LEU A 1 391 ? -4.953 19.797 0.463 1 98.56 391 LEU A N 1
ATOM 3087 C CA . LEU A 1 391 ? -4.145 19.297 -0.641 1 98.56 391 LEU A CA 1
ATOM 3088 C C . LEU A 1 391 ? -2.809 18.75 -0.135 1 98.56 391 LEU A C 1
ATOM 3090 O O . LEU A 1 391 ? -2.375 17.672 -0.542 1 98.56 391 LEU A O 1
ATOM 3094 N N . ALA A 1 392 ? -2.182 19.531 0.749 1 98.81 392 ALA A N 1
ATOM 3095 C CA . ALA A 1 392 ? -0.886 19.141 1.297 1 98.81 392 ALA A CA 1
ATOM 3096 C C . ALA A 1 392 ? -0.996 17.844 2.086 1 98.81 392 ALA A C 1
ATOM 3098 O O . ALA A 1 392 ? -0.176 16.938 1.917 1 98.81 392 ALA A O 1
ATOM 3099 N N . LYS A 1 393 ? -2.014 17.766 2.898 1 98.69 393 LYS A N 1
ATOM 3100 C CA . LYS A 1 393 ? -2.211 16.594 3.725 1 98.69 393 LYS A CA 1
ATOM 3101 C C . LYS A 1 393 ? -2.547 15.367 2.869 1 98.69 393 LYS A C 1
ATOM 3103 O O . LYS A 1 393 ? -1.897 14.328 2.98 1 98.69 393 LYS A O 1
ATOM 3108 N N . GLY A 1 394 ? -3.51 15.508 1.998 1 98.62 394 GLY A N 1
ATOM 3109 C CA . GLY A 1 394 ? -4.004 14.367 1.243 1 98.62 394 GLY A CA 1
ATOM 3110 C C . GLY A 1 394 ? -2.994 13.836 0.246 1 98.62 394 GLY A C 1
ATOM 3111 O O . GLY A 1 394 ? -2.762 12.625 0.18 1 98.62 394 GLY A O 1
ATOM 3112 N N . MET A 1 395 ? -2.32 14.672 -0.536 1 98.81 395 MET A N 1
ATOM 3113 C CA . MET A 1 395 ? -1.378 14.242 -1.563 1 98.81 395 MET A CA 1
ATOM 3114 C C . MET A 1 395 ? -0.139 13.609 -0.935 1 98.81 395 MET A C 1
ATOM 3116 O O . MET A 1 395 ? 0.297 12.539 -1.354 1 98.81 395 MET A O 1
ATOM 3120 N N . ASN A 1 396 ? 0.37 14.273 0.081 1 98.94 396 ASN A N 1
ATOM 3121 C CA . ASN A 1 396 ? 1.621 13.789 0.654 1 98.94 396 ASN A CA 1
ATOM 3122 C C . ASN A 1 396 ? 1.416 12.492 1.435 1 98.94 396 ASN A C 1
ATOM 3124 O O . ASN A 1 396 ? 2.301 11.641 1.465 1 98.94 396 ASN A O 1
ATOM 3128 N N . SER A 1 397 ? 0.245 12.352 2.135 1 98.81 397 SER A N 1
ATOM 3129 C CA . SER A 1 397 ? -0.016 11.109 2.852 1 98.81 397 SER A CA 1
ATOM 3130 C C . SER A 1 397 ? -0.081 9.922 1.896 1 98.81 397 SER A C 1
ATOM 3132 O O . SER A 1 397 ? 0.471 8.859 2.182 1 98.81 397 SER A O 1
ATOM 3134 N N . GLU A 1 398 ? -0.703 10.102 0.714 1 98.81 398 GLU A N 1
ATOM 3135 C CA . GLU A 1 398 ? -0.77 9.047 -0.286 1 98.81 398 GLU A CA 1
ATOM 3136 C C . GLU A 1 398 ? 0.604 8.766 -0.891 1 98.81 398 GLU A C 1
ATOM 3138 O O . GLU A 1 398 ? 0.947 7.617 -1.165 1 98.81 398 GLU A O 1
ATOM 3143 N N . TYR A 1 399 ? 1.407 9.844 -1.115 1 98.88 399 TYR A N 1
ATOM 3144 C CA . TYR A 1 399 ? 2.746 9.672 -1.666 1 98.88 399 TYR A CA 1
ATOM 3145 C C . TYR A 1 399 ? 3.646 8.922 -0.689 1 98.88 399 TYR A C 1
ATOM 3147 O O . TYR A 1 399 ? 4.488 8.117 -1.101 1 98.88 399 TYR A O 1
ATOM 3155 N N . ALA A 1 400 ? 3.475 9.203 0.618 1 98.94 400 ALA A N 1
ATOM 3156 C CA . ALA A 1 400 ? 4.262 8.484 1.615 1 98.94 400 ALA A CA 1
ATOM 3157 C C . ALA A 1 400 ? 3.975 6.988 1.565 1 98.94 400 ALA A C 1
ATOM 3159 O O . ALA A 1 400 ? 4.895 6.172 1.663 1 98.94 400 ALA A O 1
ATOM 3160 N N . ASN A 1 401 ? 2.693 6.629 1.422 1 98.81 401 ASN A N 1
ATOM 3161 C CA . ASN A 1 401 ? 2.314 5.227 1.297 1 98.81 401 ASN A CA 1
ATOM 3162 C C . ASN A 1 401 ? 2.938 4.582 0.06 1 98.81 401 ASN A C 1
ATOM 3164 O O . ASN A 1 401 ? 3.482 3.48 0.135 1 98.81 401 ASN A O 1
ATOM 3168 N N . GLN A 1 402 ? 2.924 5.277 -1.055 1 98.69 402 GLN A N 1
ATOM 3169 C CA . GLN A 1 402 ? 3.451 4.73 -2.299 1 98.69 402 GLN A CA 1
ATOM 3170 C C . GLN A 1 402 ? 4.973 4.605 -2.244 1 98.69 402 GLN A C 1
ATOM 3172 O O . GLN A 1 402 ? 5.535 3.605 -2.695 1 98.69 402 GLN A O 1
ATOM 3177 N N . ASN A 1 403 ? 5.66 5.68 -1.729 1 98.88 403 ASN A N 1
ATOM 3178 C CA . ASN A 1 403 ? 7.117 5.629 -1.626 1 98.88 403 ASN A CA 1
ATOM 3179 C C . ASN A 1 403 ? 7.574 4.48 -0.732 1 98.88 403 ASN A C 1
ATOM 3181 O O . ASN A 1 403 ? 8.555 3.805 -1.04 1 98.88 403 ASN A O 1
ATOM 3185 N N . ALA A 1 404 ? 6.867 4.297 0.406 1 98.88 404 ALA A N 1
ATOM 3186 C CA . ALA A 1 404 ? 7.215 3.195 1.298 1 98.88 404 ALA A CA 1
ATOM 3187 C C . ALA A 1 404 ? 6.98 1.847 0.622 1 98.88 404 ALA A C 1
ATOM 3189 O O . ALA A 1 404 ? 7.77 0.914 0.794 1 98.88 404 ALA A O 1
ATOM 3190 N N . TYR A 1 405 ? 5.922 1.737 -0.154 1 98.75 405 TYR A N 1
ATOM 3191 C CA . TYR A 1 405 ? 5.637 0.535 -0.929 1 98.75 405 TYR A CA 1
ATOM 3192 C C . TYR A 1 405 ? 6.758 0.244 -1.919 1 98.75 405 TYR A C 1
ATOM 3194 O O . TYR A 1 405 ? 7.227 -0.892 -2.02 1 98.75 405 TYR A O 1
ATOM 3202 N N . ASP A 1 406 ? 7.207 1.227 -2.639 1 98.75 406 ASP A N 1
ATOM 3203 C CA . ASP A 1 406 ? 8.234 1.068 -3.662 1 98.75 406 ASP A CA 1
ATOM 3204 C C . ASP A 1 406 ? 9.586 0.74 -3.033 1 98.75 406 ASP A C 1
ATOM 3206 O O . ASP A 1 406 ? 10.383 -0.002 -3.613 1 98.75 406 ASP A O 1
ATOM 3210 N N . ALA A 1 407 ? 9.844 1.322 -1.845 1 98.88 407 ALA A N 1
ATOM 3211 C CA . ALA A 1 407 ? 11.094 1.011 -1.153 1 98.88 407 ALA A CA 1
ATOM 3212 C C . ALA A 1 407 ? 11.211 -0.485 -0.875 1 98.88 407 ALA A C 1
ATOM 3214 O O . ALA A 1 407 ? 12.273 -1.078 -1.06 1 98.88 407 ALA A O 1
ATOM 3215 N N . ILE A 1 408 ? 10.133 -1.11 -0.486 1 98.75 408 ILE A N 1
ATOM 3216 C CA . ILE A 1 408 ? 10.133 -2.551 -0.252 1 98.75 408 ILE A CA 1
ATOM 3217 C C . ILE A 1 408 ? 10.367 -3.287 -1.569 1 98.75 408 ILE A C 1
ATOM 3219 O O . ILE A 1 408 ? 11.117 -4.266 -1.615 1 98.75 408 ILE A O 1
ATOM 3223 N N . SER A 1 409 ? 9.734 -2.801 -2.629 1 98.5 409 SER A N 1
ATOM 3224 C CA . SER A 1 409 ? 9.891 -3.432 -3.934 1 98.5 409 SER A CA 1
ATOM 3225 C C . SER A 1 409 ? 11.352 -3.42 -4.379 1 98.5 409 SER A C 1
ATOM 3227 O O . SER A 1 409 ? 11.844 -4.406 -4.93 1 98.5 409 SER A O 1
ATOM 3229 N N . ILE A 1 410 ? 12.031 -2.336 -4.129 1 98.38 410 ILE A N 1
ATOM 3230 C CA . ILE A 1 410 ? 13.43 -2.199 -4.516 1 98.38 410 ILE A CA 1
ATOM 3231 C C . ILE A 1 410 ? 14.281 -3.182 -3.717 1 98.38 410 ILE A C 1
ATOM 3233 O O . ILE A 1 410 ? 15.211 -3.787 -4.258 1 98.38 410 ILE A O 1
ATOM 3237 N N . HIS A 1 411 ? 13.914 -3.447 -2.461 1 97.94 411 HIS A N 1
ATOM 3238 C CA . HIS A 1 411 ? 14.656 -4.359 -1.597 1 97.94 411 HIS A CA 1
ATOM 3239 C C . HIS A 1 411 ? 14.336 -5.812 -1.931 1 97.94 411 HIS A C 1
ATOM 3241 O O . HIS A 1 411 ? 15.102 -6.719 -1.588 1 97.94 411 HIS A O 1
ATOM 3247 N N . GLY A 1 412 ? 13.188 -6.074 -2.605 1 96.31 412 GLY A N 1
ATOM 3248 C CA . GLY A 1 412 ? 12.766 -7.445 -2.852 1 96.31 412 GLY A CA 1
ATOM 3249 C C . GLY A 1 412 ? 12.422 -8.203 -1.58 1 96.31 412 GLY A C 1
ATOM 3250 O O . GLY A 1 412 ? 11.727 -7.676 -0.707 1 96.31 412 GLY A O 1
ATOM 3251 N N . GLY A 1 413 ? 12.82 -9.414 -1.466 1 96.38 413 GLY A N 1
ATOM 3252 C CA . GLY A 1 413 ? 12.539 -10.234 -0.301 1 96.38 413 GLY A CA 1
ATOM 3253 C C . GLY A 1 413 ? 13.07 -9.648 0.99 1 96.38 413 GLY A C 1
ATOM 3254 O O . GLY A 1 413 ? 12.43 -9.758 2.039 1 96.38 413 GLY A O 1
ATOM 3255 N N . SER A 1 414 ? 14.227 -8.984 0.89 1 96.81 414 SER A N 1
ATOM 3256 C CA . SER A 1 414 ? 14.82 -8.367 2.072 1 96.81 414 SER A CA 1
ATOM 3257 C C . SER A 1 414 ? 13.898 -7.305 2.66 1 96.81 414 SER A C 1
ATOM 3259 O O . SER A 1 414 ? 13.828 -7.145 3.881 1 96.81 414 SER A O 1
ATOM 3261 N N . GLY A 1 415 ? 13.18 -6.582 1.794 1 97.94 415 GLY A N 1
ATOM 3262 C CA . GLY A 1 415 ? 12.297 -5.516 2.248 1 97.94 415 GLY A CA 1
ATOM 3263 C C . GLY A 1 415 ? 11.109 -6.023 3.049 1 97.94 415 GLY A C 1
ATOM 3264 O O . GLY A 1 415 ? 10.438 -5.25 3.727 1 97.94 415 GLY A O 1
ATOM 3265 N N . PHE A 1 416 ? 10.883 -7.352 3 1 98.06 416 PHE A N 1
ATOM 3266 C CA . PHE A 1 416 ? 9.758 -7.984 3.666 1 98.06 416 PHE A CA 1
ATOM 3267 C C . PHE A 1 416 ? 10.156 -8.508 5.039 1 98.06 416 PHE A C 1
ATOM 3269 O O . PHE A 1 416 ? 9.312 -9 5.797 1 98.06 416 PHE A O 1
ATOM 3276 N N . ILE A 1 417 ? 11.477 -8.383 5.371 1 97.81 417 ILE A N 1
ATOM 3277 C CA . ILE A 1 417 ? 12.023 -8.875 6.629 1 97.81 417 ILE A CA 1
ATOM 3278 C C . ILE A 1 417 ? 12.062 -7.742 7.652 1 97.81 417 ILE A C 1
ATOM 3280 O O . ILE A 1 417 ? 12.422 -6.609 7.32 1 97.81 417 ILE A O 1
ATOM 3284 N N . MET A 1 418 ? 11.75 -8.039 8.859 1 97.12 418 MET A N 1
ATOM 3285 C CA . MET A 1 418 ? 11.531 -7.051 9.906 1 97.12 418 MET A CA 1
ATOM 3286 C C . MET A 1 418 ? 12.836 -6.336 10.258 1 97.12 418 MET A C 1
ATOM 3288 O O . MET A 1 418 ? 12.812 -5.254 10.844 1 97.12 418 MET A O 1
ATOM 3292 N N . GLU A 1 419 ? 13.977 -6.891 9.812 1 95.38 419 GLU A N 1
ATOM 3293 C CA . GLU A 1 419 ? 15.273 -6.301 10.117 1 95.38 419 GLU A CA 1
ATOM 3294 C C . GLU A 1 419 ? 15.539 -5.07 9.258 1 95.38 419 GLU A C 1
ATOM 3296 O O . GLU A 1 419 ? 16.438 -4.281 9.555 1 95.38 419 GLU A O 1
ATOM 3301 N N . TYR A 1 420 ? 14.836 -4.973 8.172 1 97.06 420 TYR A N 1
ATOM 3302 C CA . TYR A 1 420 ? 15.023 -3.824 7.293 1 97.06 420 TYR A CA 1
ATOM 3303 C C . TYR A 1 420 ? 14.055 -2.703 7.645 1 97.06 420 TYR A C 1
ATOM 3305 O O . TYR A 1 420 ? 12.875 -2.955 7.922 1 97.06 420 TYR A O 1
ATOM 3313 N N . LYS A 1 421 ? 14.531 -1.492 7.617 1 97.25 421 LYS A N 1
ATOM 3314 C CA . LYS A 1 421 ? 13.805 -0.299 8.039 1 97.25 421 LYS A CA 1
ATOM 3315 C C . LYS A 1 421 ? 12.594 -0.052 7.145 1 97.25 421 LYS A C 1
ATOM 3317 O O . LYS A 1 421 ? 11.562 0.448 7.605 1 97.25 421 LYS A O 1
ATOM 3322 N N . CYS A 1 422 ? 12.609 -0.428 5.848 1 98.31 422 CYS A N 1
ATOM 3323 C CA . CYS A 1 422 ? 11.594 -0.057 4.863 1 98.31 422 CYS A CA 1
ATOM 3324 C C . CYS A 1 422 ? 10.234 -0.635 5.238 1 98.31 422 CYS A C 1
ATOM 3326 O O . CYS A 1 422 ? 9.203 -0.017 4.98 1 98.31 422 CYS A O 1
ATOM 3328 N N . GLN A 1 423 ? 10.203 -1.866 5.859 1 98.5 423 GLN A N 1
ATOM 3329 C CA . GLN A 1 423 ? 8.914 -2.426 6.25 1 98.5 423 GLN A CA 1
ATOM 3330 C C . GLN A 1 423 ? 8.273 -1.608 7.367 1 98.5 423 GLN A C 1
ATOM 3332 O O . GLN A 1 423 ? 7.051 -1.461 7.414 1 98.5 423 GLN A O 1
ATOM 3337 N N . ARG A 1 424 ? 9.031 -1.068 8.344 1 98.5 424 ARG A N 1
ATOM 3338 C CA . ARG A 1 424 ? 8.484 -0.203 9.383 1 98.5 424 ARG A CA 1
ATOM 3339 C C . ARG A 1 424 ? 7.906 1.073 8.773 1 98.5 424 ARG A C 1
ATOM 3341 O O . ARG A 1 424 ? 6.828 1.523 9.18 1 98.5 424 ARG A O 1
ATOM 3348 N N . LEU A 1 425 ? 8.711 1.692 7.793 1 98.88 425 LEU A N 1
ATOM 3349 C CA . LEU A 1 425 ? 8.227 2.891 7.117 1 98.88 425 LEU A CA 1
ATOM 3350 C C . LEU A 1 425 ? 6.887 2.625 6.434 1 98.88 425 LEU A C 1
ATOM 3352 O O . LEU A 1 425 ? 5.992 3.475 6.457 1 98.88 425 LEU A O 1
ATOM 3356 N N . PHE A 1 426 ? 6.73 1.397 5.93 1 98.88 426 PHE A N 1
ATOM 3357 C CA . PHE A 1 426 ? 5.508 0.964 5.266 1 98.88 426 PHE A CA 1
ATOM 3358 C C . PHE A 1 426 ? 4.359 0.859 6.258 1 98.88 426 PHE A C 1
ATOM 3360 O O . PHE A 1 426 ? 3.266 1.366 6.004 1 98.88 426 PHE A O 1
ATOM 3367 N N . ARG A 1 427 ? 4.547 0.284 7.352 1 98.81 427 ARG A N 1
ATOM 3368 C CA . ARG A 1 427 ? 3.527 0.166 8.391 1 98.81 427 ARG A CA 1
ATOM 3369 C C . ARG A 1 427 ? 3.162 1.534 8.953 1 98.81 427 ARG A C 1
ATOM 3371 O O . ARG A 1 427 ? 1.982 1.832 9.156 1 98.81 427 ARG A O 1
ATOM 3378 N N . ASP A 1 428 ? 4.148 2.389 9.148 1 98.81 428 ASP A N 1
ATOM 3379 C CA . ASP A 1 428 ? 3.93 3.703 9.742 1 98.81 428 ASP A CA 1
ATOM 3380 C C . ASP A 1 428 ? 3.127 4.602 8.797 1 98.81 428 ASP A C 1
ATOM 3382 O O . ASP A 1 428 ? 2.225 5.316 9.242 1 98.81 428 ASP A O 1
ATOM 3386 N N . ALA A 1 429 ? 3.43 4.586 7.516 1 98.88 429 ALA A N 1
ATOM 3387 C CA . ALA A 1 429 ? 2.842 5.5 6.543 1 98.88 429 ALA A CA 1
ATOM 3388 C C . ALA A 1 429 ? 1.335 5.281 6.426 1 98.88 429 ALA A C 1
ATOM 3390 O O . ALA A 1 429 ? 0.593 6.203 6.082 1 98.88 429 ALA A O 1
ATOM 3391 N N . ARG A 1 430 ? 0.912 4.059 6.809 1 98.75 430 ARG A N 1
ATOM 3392 C CA . ARG A 1 430 ? -0.454 3.662 6.484 1 98.75 430 ARG A CA 1
ATOM 3393 C C . ARG A 1 430 ? -1.467 4.547 7.203 1 98.75 430 ARG A C 1
ATOM 3395 O O . ARG A 1 430 ? -2.539 4.832 6.668 1 98.75 430 ARG A O 1
ATOM 3402 N N . ILE A 1 431 ? -1.168 5.066 8.344 1 98.62 431 ILE A N 1
ATOM 3403 C CA . ILE A 1 431 ? -2.113 5.824 9.156 1 98.62 431 ILE A CA 1
ATOM 3404 C C . ILE A 1 431 ? -2.197 7.262 8.641 1 98.62 431 ILE A C 1
ATOM 3406 O O . ILE A 1 431 ? -3.135 7.992 8.977 1 98.62 431 ILE A O 1
ATOM 3410 N N . PHE A 1 432 ? -1.229 7.73 7.781 1 98.75 432 PHE A N 1
ATOM 3411 C CA . PHE A 1 432 ? -1.144 9.125 7.375 1 98.75 432 PHE A CA 1
ATOM 3412 C C . PHE A 1 432 ? -2.359 9.523 6.547 1 98.75 432 PHE A C 1
ATOM 3414 O O . PHE A 1 432 ? -2.787 10.68 6.578 1 98.75 432 PHE A O 1
ATOM 3421 N N . SER A 1 433 ? -2.945 8.555 5.855 1 98.31 433 SER A N 1
ATOM 3422 C CA . SER A 1 433 ? -4.109 8.828 5.02 1 98.31 433 SER A CA 1
ATOM 3423 C C . SER A 1 433 ? -5.406 8.633 5.797 1 98.31 433 SER A C 1
ATOM 3425 O O . SER A 1 433 ? -6.492 8.633 5.215 1 98.31 433 SER A O 1
ATOM 3427 N N . ILE A 1 434 ? -5.309 8.43 7.141 1 97.62 434 ILE A N 1
ATOM 3428 C CA . ILE A 1 434 ? -6.496 8.109 7.93 1 97.62 434 ILE A CA 1
ATOM 3429 C C . ILE A 1 434 ? -6.699 9.164 9.016 1 97.62 434 ILE A C 1
ATOM 3431 O O . ILE A 1 434 ? -7.734 9.836 9.047 1 97.62 434 ILE A O 1
ATOM 3435 N N . TYR A 1 435 ? -5.66 9.352 9.875 1 95.69 435 TYR A N 1
ATOM 3436 C CA . TYR A 1 435 ? -5.91 10.25 11 1 95.69 435 TYR A CA 1
ATOM 3437 C C . TYR A 1 435 ? -5.82 11.703 10.57 1 95.69 435 TYR A C 1
ATOM 3439 O O . TYR A 1 435 ? -5.305 12.008 9.484 1 95.69 435 TYR A O 1
ATOM 3447 N N . GLU A 1 436 ? -6.492 12.586 11.336 1 94.75 436 GLU A N 1
ATOM 3448 C CA . GLU A 1 436 ? -6.652 14.016 11.062 1 94.75 436 GLU A CA 1
ATOM 3449 C C . GLU A 1 436 ? -7.414 14.242 9.766 1 94.75 436 GLU A C 1
ATOM 3451 O O . GLU A 1 436 ? -7.168 15.227 9.055 1 94.75 436 GLU A O 1
ATOM 3456 N N . GLY A 1 437 ? -8.328 13.297 9.477 1 94.06 437 GLY A N 1
ATOM 3457 C CA . GLY A 1 437 ? -9.125 13.328 8.258 1 94.06 437 GLY A CA 1
ATOM 3458 C C . GLY A 1 437 ? -8.586 12.414 7.168 1 94.06 437 GLY A C 1
ATOM 3459 O O . GLY A 1 437 ? -7.473 12.617 6.68 1 94.06 437 GLY A O 1
ATOM 3460 N N . THR A 1 438 ? -9.383 11.414 6.793 1 96.06 438 THR A N 1
ATOM 3461 C CA . THR A 1 438 ? -9 10.484 5.734 1 96.06 438 THR A CA 1
ATOM 3462 C C . THR A 1 438 ? -8.766 11.227 4.422 1 96.06 438 THR A C 1
ATOM 3464 O O . THR A 1 438 ? -9.125 12.398 4.293 1 96.06 438 THR A O 1
ATOM 3467 N N . THR A 1 439 ? -8.133 10.594 3.463 1 97.56 439 THR A N 1
ATOM 3468 C CA . THR A 1 439 ? -7.973 11.172 2.135 1 97.56 439 THR A CA 1
ATOM 3469 C C . THR A 1 439 ? -9.32 11.609 1.571 1 97.56 439 THR A C 1
ATOM 3471 O O . THR A 1 439 ? -9.43 12.656 0.93 1 97.56 439 THR A O 1
ATOM 3474 N N . GLN A 1 440 ? -10.398 10.875 1.801 1 96.62 440 GLN A N 1
ATOM 3475 C CA . GLN A 1 440 ? -11.742 11.195 1.326 1 96.62 440 GLN A CA 1
ATOM 3476 C C . GLN A 1 440 ? -12.258 12.477 1.965 1 96.62 440 GLN A C 1
ATOM 3478 O O . GLN A 1 440 ? -12.93 13.281 1.308 1 96.62 440 GLN A O 1
ATOM 3483 N N . LEU A 1 441 ? -11.906 12.664 3.225 1 95.62 441 LEU A N 1
ATOM 3484 C CA . LEU A 1 441 ? -12.336 13.891 3.896 1 95.62 441 LEU A CA 1
ATOM 3485 C C . LEU A 1 441 ? -11.539 15.094 3.395 1 95.62 441 LEU A C 1
ATOM 3487 O O . LEU A 1 441 ? -12.055 16.219 3.361 1 95.62 441 LEU A O 1
ATOM 3491 N N . GLN A 1 442 ? -10.242 14.875 3.025 1 97.94 442 GLN A N 1
ATOM 3492 C CA . GLN A 1 442 ? -9.484 15.953 2.406 1 97.94 442 GLN A CA 1
ATOM 3493 C C . GLN A 1 442 ? -10.117 16.375 1.081 1 97.94 442 GLN A C 1
ATOM 3495 O O . GLN A 1 442 ? -10.141 17.562 0.749 1 97.94 442 GLN A O 1
ATOM 3500 N N . VAL A 1 443 ? -10.617 15.398 0.346 1 98.12 443 VAL A N 1
ATOM 3501 C CA . VAL A 1 443 ? -11.32 15.68 -0.903 1 98.12 443 VAL A CA 1
ATOM 3502 C C . VAL A 1 443 ? -12.547 16.547 -0.624 1 98.12 443 VAL A C 1
ATOM 3504 O O . VAL A 1 443 ? -12.789 17.531 -1.314 1 98.12 443 VAL A O 1
ATOM 3507 N N . VAL A 1 444 ? -13.273 16.203 0.415 1 95.62 444 VAL A N 1
ATOM 3508 C CA . VAL A 1 444 ? -14.477 16.938 0.789 1 95.62 444 VAL A CA 1
ATOM 3509 C C . VAL A 1 444 ? -14.102 18.375 1.176 1 95.62 444 VAL A C 1
ATOM 3511 O O . VAL A 1 444 ? -14.797 19.328 0.815 1 95.62 444 VAL A O 1
ATOM 3514 N N . ALA A 1 445 ? -13 18.484 1.842 1 95.38 445 ALA A N 1
ATOM 3515 C CA . ALA A 1 445 ? -12.562 19.797 2.301 1 95.38 445 ALA A CA 1
ATOM 3516 C C . ALA A 1 445 ? -12.109 20.672 1.13 1 95.38 445 ALA A C 1
ATOM 3518 O O . ALA A 1 445 ? -12.289 21.891 1.149 1 95.38 445 ALA A O 1
ATOM 3519 N N . ALA A 1 446 ? -11.57 20.078 0.087 1 97.88 446 ALA A N 1
ATOM 3520 C CA . ALA A 1 446 ? -10.961 20.812 -1.01 1 97.88 446 ALA A CA 1
ATOM 3521 C C . ALA A 1 446 ? -11.977 21.109 -2.107 1 97.88 446 ALA A C 1
ATOM 3523 O O . ALA A 1 446 ? -11.812 22.062 -2.875 1 97.88 446 ALA A O 1
ATOM 3524 N N . ILE A 1 447 ? -13.039 20.328 -2.248 1 97.38 447 ILE A N 1
ATOM 3525 C CA . ILE A 1 447 ? -13.906 20.312 -3.424 1 97.38 447 ILE A CA 1
ATOM 3526 C C . ILE A 1 447 ? -14.562 21.688 -3.592 1 97.38 447 ILE A C 1
ATOM 3528 O O . ILE A 1 447 ? -14.797 22.141 -4.715 1 97.38 447 ILE A O 1
ATOM 3532 N N . ARG A 1 448 ? -14.922 22.359 -2.469 1 95.62 448 ARG A N 1
ATOM 3533 C CA . ARG A 1 448 ? -15.547 23.672 -2.572 1 95.62 448 ARG A CA 1
ATOM 3534 C C . ARG A 1 448 ? -14.633 24.656 -3.291 1 95.62 448 ARG A C 1
ATOM 3536 O O . ARG A 1 448 ? -15.094 25.484 -4.082 1 95.62 448 ARG A O 1
ATOM 3543 N N . TYR A 1 449 ? -13.344 24.609 -3.059 1 97.5 449 TYR A N 1
ATOM 3544 C CA . TYR A 1 449 ? -12.375 25.5 -3.688 1 97.5 449 TYR A CA 1
ATOM 3545 C C . TYR A 1 449 ? -12.125 25.094 -5.141 1 97.5 449 TYR A C 1
ATOM 3547 O O . TYR A 1 449 ? -11.711 25.922 -5.953 1 97.5 449 TYR A O 1
ATOM 3555 N N . ILE A 1 450 ? -12.367 23.812 -5.43 1 98.12 450 ILE A N 1
ATOM 3556 C CA . ILE A 1 450 ? -12.242 23.344 -6.801 1 98.12 450 ILE A CA 1
ATOM 3557 C C . ILE A 1 450 ? -13.406 23.844 -7.637 1 98.12 450 ILE A C 1
ATOM 3559 O O . ILE A 1 450 ? -13.211 24.438 -8.7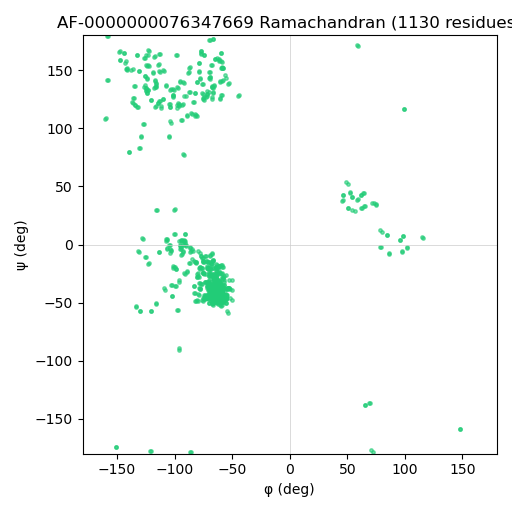03 1 98.12 450 ILE A O 1
ATOM 3563 N N . THR A 1 451 ? -14.578 23.734 -7.137 1 96 451 THR A N 1
ATOM 3564 C CA . THR A 1 451 ? -15.781 24.016 -7.918 1 96 451 THR A CA 1
ATOM 3565 C C . THR A 1 451 ? -16.047 25.516 -7.996 1 96 451 THR A C 1
ATOM 3567 O O . THR A 1 451 ? -16.656 26 -8.953 1 96 451 THR A O 1
ATOM 3570 N N . ASN A 1 452 ? -15.602 26.281 -6.961 1 95.44 452 ASN A N 1
ATOM 3571 C CA . ASN A 1 452 ? -15.867 27.719 -7.012 1 95.44 452 ASN A CA 1
ATOM 3572 C C . ASN A 1 452 ? -14.789 28.453 -7.781 1 95.44 452 ASN A C 1
ATOM 3574 O O . ASN A 1 452 ? -14.812 29.688 -7.871 1 95.44 452 ASN A O 1
ATOM 3578 N N . GLY A 1 453 ? -13.734 27.75 -8.258 1 96.31 453 GLY A N 1
ATOM 3579 C CA . GLY A 1 453 ? -12.766 28.344 -9.172 1 96.31 453 GLY A CA 1
ATOM 3580 C C . GLY A 1 453 ? -11.531 28.875 -8.469 1 96.31 453 GLY A C 1
ATOM 3581 O O . GLY A 1 453 ? -10.617 29.375 -9.117 1 96.31 453 GLY A O 1
ATOM 3582 N N . THR A 1 454 ? -11.438 28.672 -7.164 1 97.19 454 THR A N 1
ATOM 3583 C CA . THR A 1 454 ? -10.297 29.156 -6.402 1 97.19 454 THR A CA 1
ATOM 3584 C C . THR A 1 454 ? -9 28.547 -6.906 1 97.19 454 THR A C 1
ATOM 3586 O O . THR A 1 454 ? -8.047 29.25 -7.234 1 97.19 454 THR A O 1
ATOM 3589 N N . TYR A 1 455 ? -8.922 27.25 -7.012 1 98.44 455 TYR A N 1
ATOM 3590 C CA . TYR A 1 455 ? -7.719 26.578 -7.477 1 98.44 455 TYR A CA 1
ATOM 3591 C C . TYR A 1 455 ? -7.402 26.953 -8.914 1 98.44 455 TYR A C 1
ATOM 3593 O O . TYR A 1 455 ? -6.238 27.172 -9.273 1 98.44 455 TYR A O 1
ATOM 3601 N N . LEU A 1 456 ? -8.438 27 -9.758 1 98.31 456 LEU A N 1
ATOM 3602 C CA . LEU A 1 456 ? -8.234 27.344 -11.156 1 98.31 456 LEU A CA 1
ATOM 3603 C C . LEU A 1 456 ? -7.586 28.719 -11.289 1 98.31 456 LEU A C 1
ATOM 3605 O O . LEU A 1 456 ? -6.668 28.891 -12.094 1 98.31 456 LEU A O 1
ATOM 3609 N N . ASN A 1 457 ? -8.102 29.672 -10.516 1 98 457 ASN A N 1
ATOM 3610 C CA . ASN A 1 457 ? -7.535 31.016 -10.547 1 98 457 ASN A CA 1
ATOM 3611 C C . ASN A 1 457 ? -6.082 31.016 -10.086 1 98 457 ASN A C 1
ATOM 3613 O O . ASN A 1 457 ? -5.242 31.703 -10.672 1 98 457 ASN A O 1
ATOM 3617 N N . ILE A 1 458 ? -5.789 30.266 -9.055 1 98.06 458 ILE A N 1
ATOM 3618 C CA . ILE A 1 458 ? -4.426 30.156 -8.547 1 98.06 458 ILE A CA 1
ATOM 3619 C C . ILE A 1 458 ? -3.523 29.531 -9.609 1 98.06 458 ILE A C 1
ATOM 3621 O O . ILE A 1 458 ? -2.404 30 -9.836 1 98.06 458 ILE A O 1
ATOM 3625 N N . ILE A 1 459 ? -3.965 28.469 -10.258 1 98.69 459 ILE A N 1
ATOM 3626 C CA . ILE A 1 459 ? -3.225 27.766 -11.305 1 98.69 459 ILE A CA 1
ATOM 3627 C C . ILE A 1 459 ? -2.916 28.719 -12.453 1 98.69 459 ILE A C 1
ATOM 3629 O O . ILE A 1 459 ? -1.79 28.766 -12.953 1 98.69 459 ILE A O 1
ATOM 3633 N N . LYS A 1 460 ? -3.906 29.5 -12.844 1 98.25 460 LYS A N 1
ATOM 3634 C CA . LYS A 1 460 ? -3.709 30.453 -13.922 1 98.25 460 LYS A CA 1
ATOM 3635 C C . LYS A 1 460 ? -2.676 31.516 -13.531 1 98.25 460 LYS A C 1
ATOM 3637 O O . LYS A 1 460 ? -1.854 31.922 -14.359 1 98.25 460 LYS A O 1
ATOM 3642 N N . GLU A 1 461 ? -2.75 31.938 -12.305 1 97.44 461 GLU A N 1
ATOM 3643 C CA . GLU A 1 461 ? -1.758 32.875 -11.812 1 97.44 461 GLU A CA 1
ATOM 3644 C C . GLU A 1 461 ? -0.359 32.281 -11.82 1 97.44 461 GLU A C 1
ATOM 3646 O O . GLU A 1 461 ? 0.606 32.906 -12.227 1 97.44 461 GLU A O 1
ATOM 3651 N N . MET A 1 462 ? -0.24 31.047 -11.328 1 97.75 462 MET A N 1
ATOM 3652 C CA . MET A 1 462 ? 1.047 30.359 -11.297 1 97.75 462 MET A CA 1
ATOM 3653 C C . MET A 1 462 ? 1.604 30.188 -12.703 1 97.75 462 MET A C 1
ATOM 3655 O O . MET A 1 462 ? 2.818 30.25 -12.906 1 97.75 462 MET A O 1
ATOM 3659 N N . LEU A 1 463 ? 0.755 29.969 -13.672 1 98.31 463 LEU A N 1
ATOM 3660 C CA . LEU A 1 463 ? 1.154 29.734 -15.055 1 98.31 463 LEU A CA 1
ATOM 3661 C C . LEU A 1 463 ? 1.74 31 -15.672 1 98.31 463 LEU A C 1
ATOM 3663 O O . LEU A 1 463 ? 2.426 30.938 -16.688 1 98.31 463 LEU A O 1
ATOM 3667 N N . GLU A 1 464 ? 1.518 32.156 -15.07 1 97.25 464 GLU A N 1
ATOM 3668 C CA . GLU A 1 464 ? 2.055 33.406 -15.562 1 97.25 464 GLU A CA 1
ATOM 3669 C C . GLU A 1 464 ? 3.527 33.562 -15.203 1 97.25 464 GLU A C 1
ATOM 3671 O O . GLU A 1 464 ? 4.238 34.375 -15.797 1 97.25 464 GLU A O 1
ATOM 3676 N N . SER A 1 465 ? 3.986 32.812 -14.211 1 95.31 465 SER A N 1
ATOM 3677 C CA . SER A 1 465 ? 5.375 32.906 -13.773 1 95.31 465 SER A CA 1
ATOM 3678 C C . SER A 1 465 ? 6.324 32.344 -14.836 1 95.31 465 SER A C 1
ATOM 3680 O O . SER A 1 465 ? 6.012 31.359 -15.5 1 95.31 465 SER A O 1
ATOM 3682 N N . GLU A 1 466 ? 7.504 32.969 -15.016 1 95.75 466 GLU A N 1
ATOM 3683 C CA . GLU A 1 466 ? 8.508 32.5 -15.977 1 95.75 466 GLU A CA 1
ATOM 3684 C C . GLU A 1 466 ? 9.273 31.312 -15.43 1 95.75 466 GLU A C 1
ATOM 3686 O O . GLU A 1 466 ? 9.5 31.219 -14.219 1 95.75 466 GLU A O 1
ATOM 3691 N N . VAL A 1 467 ? 9.594 30.391 -16.281 1 97.94 467 VAL A N 1
ATOM 3692 C CA . VAL A 1 467 ? 10.461 29.266 -15.945 1 97.94 467 VAL A CA 1
ATOM 3693 C C . VAL A 1 467 ? 11.727 29.312 -16.797 1 97.94 467 VAL A C 1
ATOM 3695 O O . VAL A 1 467 ? 11.797 30.078 -17.766 1 97.94 467 VAL A O 1
ATOM 3698 N N . SER A 1 468 ? 12.805 28.625 -16.406 1 97.62 468 SER A N 1
ATOM 3699 C CA . SER A 1 468 ? 14.023 28.562 -17.219 1 97.62 468 SER A CA 1
ATOM 3700 C C . SER A 1 468 ? 13.742 27.984 -18.594 1 97.62 468 SER A C 1
ATOM 3702 O O . SER A 1 468 ? 12.75 27.281 -18.797 1 97.62 468 SER A O 1
ATOM 3704 N N . ASP A 1 469 ? 14.562 28.25 -19.594 1 97.31 469 ASP A N 1
ATOM 3705 C CA . ASP A 1 469 ? 14.367 27.875 -20.984 1 97.31 469 ASP A CA 1
ATOM 3706 C C . ASP A 1 469 ? 14.188 26.359 -21.125 1 97.31 469 ASP A C 1
ATOM 3708 O O . ASP A 1 469 ? 13.367 25.906 -21.922 1 97.31 469 ASP A O 1
ATOM 3712 N N . GLU A 1 470 ? 14.922 25.641 -20.359 1 96 470 GLU A N 1
ATOM 3713 C CA . GLU A 1 470 ? 14.922 24.188 -20.469 1 96 470 GLU A CA 1
ATOM 3714 C C . GLU A 1 470 ? 13.609 23.594 -19.953 1 96 470 GLU A C 1
ATOM 3716 O O . GLU A 1 470 ? 13.289 22.453 -20.266 1 96 470 GLU A O 1
ATOM 3721 N N . LEU A 1 471 ? 12.82 24.406 -19.203 1 98.06 471 LEU A N 1
ATOM 3722 C CA . LEU A 1 471 ? 11.609 23.891 -18.578 1 98.06 471 LEU A CA 1
ATOM 3723 C C . LEU A 1 471 ? 10.367 24.406 -19.297 1 98.06 471 LEU A C 1
ATOM 3725 O O . LEU A 1 471 ? 9.242 24.047 -18.938 1 98.06 471 LEU A O 1
ATOM 3729 N N . LYS A 1 472 ? 10.492 25.281 -20.312 1 98.12 472 LYS A N 1
ATOM 3730 C CA . LYS A 1 472 ? 9.367 25.891 -21 1 98.12 472 LYS A CA 1
ATOM 3731 C C . LYS A 1 472 ? 8.453 24.844 -21.625 1 98.12 472 LYS A C 1
ATOM 3733 O O . LYS A 1 472 ? 7.227 25 -21.625 1 98.12 472 LYS A O 1
ATOM 3738 N N . ALA A 1 473 ? 9.109 23.797 -22.172 1 97.5 473 ALA A N 1
ATOM 3739 C CA . ALA A 1 473 ? 8.305 22.734 -22.781 1 97.5 473 ALA A CA 1
ATOM 3740 C C . ALA A 1 473 ? 7.445 22.031 -21.734 1 97.5 473 ALA A C 1
ATOM 3742 O O . ALA A 1 473 ? 6.305 21.656 -22.016 1 97.5 473 ALA A O 1
ATOM 3743 N N . LEU A 1 474 ? 8.008 21.781 -20.562 1 98.31 474 LEU A N 1
ATOM 3744 C CA . LEU A 1 474 ? 7.254 21.172 -19.484 1 98.31 474 LEU A CA 1
ATOM 3745 C C . LEU A 1 474 ? 6.113 22.078 -19.031 1 98.31 474 LEU A C 1
ATOM 3747 O O . LEU A 1 474 ? 5.004 21.609 -18.781 1 98.31 474 LEU A O 1
ATOM 3751 N N . LYS A 1 475 ? 6.41 23.344 -18.891 1 98.62 475 LYS A N 1
ATOM 3752 C CA . LYS A 1 475 ? 5.371 24.297 -18.5 1 98.62 475 LYS A CA 1
ATOM 3753 C C . LYS A 1 475 ? 4.219 24.297 -19.5 1 98.62 475 LYS A C 1
ATOM 3755 O O . LYS A 1 475 ? 3.053 24.391 -19.109 1 98.62 475 LYS A O 1
ATOM 3760 N N . ALA A 1 476 ? 4.531 24.25 -20.766 1 98.44 476 ALA A N 1
ATOM 3761 C CA . ALA A 1 476 ? 3.508 24.203 -21.812 1 98.44 476 ALA A CA 1
ATOM 3762 C C . ALA A 1 476 ? 2.604 22.984 -21.641 1 98.44 476 ALA A C 1
ATOM 3764 O O . ALA A 1 476 ? 1.397 23.062 -21.891 1 98.44 476 ALA A O 1
ATOM 3765 N N . ARG A 1 477 ? 3.201 21.828 -21.25 1 98.25 477 ARG A N 1
ATOM 3766 C CA . ARG A 1 477 ? 2.406 20.641 -20.969 1 98.25 477 ARG A CA 1
ATOM 3767 C C . ARG A 1 477 ? 1.426 20.906 -19.828 1 98.25 477 ARG A C 1
ATOM 3769 O O . ARG A 1 477 ? 0.256 20.531 -19.906 1 98.25 477 ARG A O 1
ATOM 3776 N N . VAL A 1 478 ? 1.917 21.562 -18.781 1 98.88 478 VAL A N 1
ATOM 3777 C CA . VAL A 1 478 ? 1.088 21.812 -17.609 1 98.88 478 VAL A CA 1
ATOM 3778 C C . VAL A 1 478 ? -0.045 22.781 -17.969 1 98.88 478 VAL A C 1
ATOM 3780 O O . VAL A 1 478 ? -1.162 22.641 -17.469 1 98.88 478 VAL A O 1
ATOM 3783 N N . ALA A 1 479 ? 0.23 23.75 -18.797 1 98.81 479 ALA A N 1
ATOM 3784 C CA . ALA A 1 479 ? -0.798 24.672 -19.25 1 98.81 479 ALA A CA 1
ATOM 3785 C C . ALA A 1 479 ? -1.944 23.938 -19.938 1 98.81 479 ALA A C 1
ATOM 3787 O O . ALA A 1 479 ? -3.113 24.281 -19.734 1 98.81 479 ALA A O 1
ATOM 3788 N N . LYS A 1 480 ? -1.581 22.969 -20.766 1 98.69 480 LYS A N 1
ATOM 3789 C CA . LYS A 1 480 ? -2.607 22.156 -21.422 1 98.69 480 LYS A CA 1
ATOM 3790 C C . LYS A 1 480 ? -3.424 21.375 -20.406 1 98.69 480 LYS A C 1
ATOM 3792 O O . LYS A 1 480 ? -4.625 21.172 -20.594 1 98.69 480 LYS A O 1
ATOM 3797 N N . LEU A 1 481 ? -2.754 20.891 -19.359 1 98.81 481 LEU A N 1
ATOM 3798 C CA . LEU A 1 481 ? -3.457 20.172 -18.297 1 98.81 481 LEU A CA 1
ATOM 3799 C C . LEU A 1 481 ? -4.453 21.078 -17.594 1 98.81 481 LEU A C 1
ATOM 3801 O O . LEU A 1 481 ? -5.531 20.625 -17.188 1 98.81 481 LEU A O 1
ATOM 3805 N N . ALA A 1 482 ? -4.07 22.328 -17.359 1 98.81 482 ALA A N 1
ATOM 3806 C CA . ALA A 1 482 ? -4.965 23.297 -16.719 1 98.81 482 ALA A CA 1
ATOM 3807 C C . ALA A 1 482 ? -6.238 23.484 -17.547 1 98.81 482 ALA A C 1
ATOM 3809 O O . ALA A 1 482 ? -7.328 23.625 -16.984 1 98.81 482 ALA A O 1
ATOM 3810 N N . ASP A 1 483 ? -6.113 23.484 -18.875 1 98.75 483 ASP A N 1
ATOM 3811 C CA . ASP A 1 483 ? -7.277 23.594 -19.75 1 98.75 483 ASP A CA 1
ATOM 3812 C C . ASP A 1 483 ? -8.203 22.391 -19.594 1 98.75 483 ASP A C 1
ATOM 3814 O O . ASP A 1 483 ? -9.422 22.531 -19.531 1 98.75 483 ASP A O 1
ATOM 3818 N N . LEU A 1 484 ? -7.605 21.234 -19.562 1 98.75 484 LEU A N 1
ATOM 3819 C CA . LEU A 1 484 ? -8.375 20 -19.359 1 98.75 484 LEU A CA 1
ATOM 3820 C C . LEU A 1 484 ? -9.062 20.016 -18 1 98.75 484 LEU A C 1
ATOM 3822 O O . LEU A 1 484 ? -10.195 19.547 -17.875 1 98.75 484 LEU A O 1
ATOM 3826 N N . TYR A 1 485 ? -8.344 20.516 -17.031 1 98.75 485 TYR A N 1
ATOM 3827 C CA . TYR A 1 485 ? -8.859 20.641 -15.672 1 98.75 485 TYR A CA 1
ATOM 3828 C C . TYR A 1 485 ? -10.086 21.547 -15.633 1 98.75 485 TYR A C 1
ATOM 3830 O O . TYR A 1 485 ? -11.102 21.203 -15.039 1 98.75 485 TYR A O 1
ATOM 3838 N N . GLU A 1 486 ? -10 22.656 -16.234 1 98.69 486 GLU A N 1
ATOM 3839 C CA . GLU A 1 486 ? -11.125 23.578 -16.297 1 98.69 486 GLU A CA 1
ATOM 3840 C C . GLU A 1 486 ? -12.32 22.938 -16.984 1 98.69 486 GLU A C 1
ATOM 3842 O O . GLU A 1 486 ? -13.461 23.078 -16.531 1 98.69 486 GLU A O 1
ATOM 3847 N N . ALA A 1 487 ? -12.062 22.234 -18.078 1 98.69 487 ALA A N 1
ATOM 3848 C CA . ALA A 1 487 ? -13.125 21.547 -18.797 1 98.69 487 ALA A CA 1
ATOM 3849 C C . ALA A 1 487 ? -13.781 20.484 -17.906 1 98.69 487 ALA A C 1
ATOM 3851 O O . ALA A 1 487 ? -15 20.281 -17.969 1 98.69 487 ALA A O 1
ATOM 3852 N N . ALA A 1 488 ? -12.984 19.781 -17.109 1 98.62 488 ALA A N 1
ATOM 3853 C CA . ALA A 1 488 ? -13.5 18.75 -16.219 1 98.62 488 ALA A CA 1
ATOM 3854 C C . ALA A 1 488 ? -14.391 19.359 -15.133 1 98.62 488 ALA A C 1
ATOM 3856 O O . ALA A 1 488 ? -15.453 18.812 -14.812 1 98.62 488 ALA A O 1
ATOM 3857 N N . ILE A 1 489 ? -13.922 20.484 -14.555 1 98.31 489 ILE A N 1
ATOM 3858 C CA . ILE A 1 489 ? -14.719 21.172 -13.547 1 98.31 489 ILE A CA 1
ATOM 3859 C C . ILE A 1 489 ? -16.078 21.562 -14.133 1 98.31 489 ILE A C 1
ATOM 3861 O O . ILE A 1 489 ? -17.109 21.344 -13.5 1 98.31 489 ILE A O 1
ATOM 3865 N N . ASN A 1 490 ? -16.047 22.094 -15.344 1 98 490 ASN A N 1
ATOM 3866 C CA . ASN A 1 490 ? -17.281 22.516 -15.992 1 98 490 ASN A CA 1
ATOM 3867 C C . ASN A 1 490 ? -18.219 21.344 -16.266 1 98 490 ASN A C 1
ATOM 3869 O O . ASN A 1 490 ? -19.422 21.438 -16.062 1 98 490 ASN A O 1
ATOM 3873 N N . LYS A 1 491 ? -17.625 20.219 -16.688 1 97.88 491 LYS A N 1
ATOM 3874 C CA . LYS A 1 491 ? -18.406 19.016 -16.938 1 97.88 491 LYS A CA 1
ATOM 3875 C C . LYS A 1 491 ? -19.109 18.547 -15.672 1 97.88 491 LYS A C 1
ATOM 3877 O O . LYS A 1 491 ? -20.281 18.172 -15.711 1 97.88 491 LYS A O 1
ATOM 3882 N N . VAL A 1 492 ? -18.422 18.531 -14.586 1 97.5 492 VAL A N 1
ATOM 3883 C CA . VAL A 1 492 ? -18.969 18.062 -13.32 1 97.5 492 VAL A CA 1
ATOM 3884 C C . VAL A 1 492 ? -20.078 19 -12.859 1 97.5 492 VAL A C 1
ATOM 3886 O O . VAL A 1 492 ? -21.141 18.562 -12.414 1 97.5 492 VAL A O 1
ATOM 3889 N N . LYS A 1 493 ? -19.875 20.281 -12.984 1 95.25 493 LYS A N 1
ATOM 3890 C CA . LYS A 1 493 ? -20.859 21.266 -12.578 1 95.25 493 LYS A CA 1
ATOM 3891 C C . LYS A 1 493 ? -22.141 21.156 -13.422 1 95.25 493 LYS A C 1
ATOM 3893 O O . LYS A 1 493 ? -23.25 21.328 -12.914 1 95.25 493 LYS A O 1
ATOM 3898 N N . GLU A 1 494 ? -21.984 20.828 -14.641 1 95.12 494 GLU A N 1
ATOM 3899 C CA . GLU A 1 494 ? -23.109 20.734 -15.578 1 95.12 494 GLU A CA 1
ATOM 3900 C C . GLU A 1 494 ? -24 19.547 -15.25 1 95.12 494 GLU A C 1
ATOM 3902 O O . GLU A 1 494 ? -25.188 19.547 -15.602 1 95.12 494 GLU A O 1
ATOM 3907 N N . ALA A 1 495 ? -23.422 18.578 -14.656 1 93.19 495 ALA A N 1
ATOM 3908 C CA . ALA A 1 495 ? -24.219 17.391 -14.328 1 93.19 495 ALA A CA 1
ATOM 3909 C C . ALA A 1 495 ? -25.375 17.75 -13.391 1 93.19 495 ALA A C 1
ATOM 3911 O O . ALA A 1 495 ? -26.406 17.078 -13.375 1 93.19 495 ALA A O 1
ATOM 3912 N N . ASN A 1 496 ? -25.281 18.828 -12.625 1 91.88 496 ASN A N 1
ATOM 3913 C CA . ASN A 1 496 ? -26.281 19.312 -11.672 1 91.88 496 ASN A CA 1
ATOM 3914 C C . ASN A 1 496 ? -26.812 18.172 -10.812 1 91.88 496 ASN A C 1
ATOM 3916 O O . ASN A 1 496 ? -28.031 18 -10.68 1 91.88 496 ASN A O 1
ATOM 3920 N N . ASP A 1 497 ? -26.016 17.281 -10.43 1 93.88 497 ASP A N 1
ATOM 3921 C CA . ASP A 1 497 ? -26.312 16.125 -9.578 1 93.88 497 ASP A CA 1
ATOM 3922 C C . ASP A 1 497 ? -25.266 15.977 -8.477 1 93.88 497 ASP A C 1
ATOM 3924 O O . ASP A 1 497 ? -24.094 15.711 -8.758 1 93.88 497 ASP A O 1
ATOM 3928 N N . GLN A 1 498 ? -25.703 16.078 -7.246 1 93.75 498 GLN A N 1
ATOM 3929 C CA . GLN A 1 498 ? -24.781 16.125 -6.109 1 93.75 498 GLN A CA 1
ATOM 3930 C C . GLN A 1 498 ? -24.031 14.805 -5.953 1 93.75 498 GLN A C 1
ATOM 3932 O O . GLN A 1 498 ? -22.859 14.797 -5.578 1 93.75 498 GLN A O 1
ATOM 3937 N N . ALA A 1 499 ? -24.719 13.742 -6.184 1 92.94 499 ALA A N 1
ATOM 3938 C CA . ALA A 1 499 ? -24.062 12.438 -6.051 1 92.94 499 ALA A CA 1
ATOM 3939 C C . ALA A 1 499 ? -22.938 12.289 -7.059 1 92.94 499 ALA A C 1
ATOM 3941 O O . ALA A 1 499 ? -21.891 11.711 -6.746 1 92.94 499 ALA A O 1
ATOM 3942 N N . VAL A 1 500 ? -23.156 12.789 -8.266 1 95.56 500 VAL A N 1
ATOM 3943 C CA . VAL A 1 500 ? -22.141 12.75 -9.312 1 95.56 500 VAL A CA 1
ATOM 3944 C C . VAL A 1 500 ? -20.984 13.672 -8.93 1 95.56 500 VAL A C 1
ATOM 3946 O O . VAL A 1 500 ? -19.812 13.32 -9.125 1 95.56 500 VAL A O 1
ATOM 3949 N N . HIS A 1 501 ? -21.344 14.867 -8.383 1 96.62 501 HIS A N 1
ATOM 3950 C CA . HIS A 1 501 ? -20.312 15.781 -7.91 1 96.62 501 HIS A CA 1
ATOM 3951 C C . HIS A 1 501 ? -19.422 15.117 -6.879 1 96.62 501 HIS A C 1
ATOM 3953 O O . HIS A 1 501 ? -18.188 15.164 -6.992 1 96.62 501 HIS A O 1
ATOM 3959 N N . ASP A 1 502 ? -20.047 14.414 -5.945 1 96.31 502 ASP A N 1
ATOM 3960 C CA . ASP A 1 502 ? -19.312 13.773 -4.859 1 96.31 502 ASP A CA 1
ATOM 3961 C C . ASP A 1 502 ? -18.484 12.602 -5.379 1 96.31 502 ASP A C 1
ATOM 3963 O O . ASP A 1 502 ? -17.359 12.383 -4.93 1 96.31 502 ASP A O 1
ATOM 3967 N N . PHE A 1 503 ? -19.031 11.875 -6.316 1 97.31 503 PHE A N 1
ATOM 3968 C CA . PHE A 1 503 ? -18.375 10.695 -6.855 1 97.31 503 PHE A CA 1
ATOM 3969 C C . PHE A 1 503 ? -17.141 11.078 -7.652 1 97.31 503 PHE A C 1
ATOM 3971 O O . PHE A 1 503 ? -16.109 10.398 -7.57 1 97.31 503 PHE A O 1
ATOM 3978 N N . LEU A 1 504 ? -17.188 12.156 -8.406 1 98.12 504 LEU A N 1
ATOM 3979 C CA . LEU A 1 504 ? -16.094 12.547 -9.297 1 98.12 504 LEU A CA 1
ATOM 3980 C C . LEU A 1 504 ? -15.125 13.477 -8.594 1 98.12 504 LEU A C 1
ATOM 3982 O O . LEU A 1 504 ? -14.086 13.844 -9.156 1 98.12 504 LEU A O 1
ATOM 3986 N N . ALA A 1 505 ? -15.406 13.805 -7.309 1 98.25 505 ALA A N 1
ATOM 3987 C CA . ALA A 1 505 ? -14.633 14.781 -6.555 1 98.25 505 ALA A CA 1
ATOM 3988 C C . ALA A 1 505 ? -13.188 14.336 -6.395 1 98.25 505 ALA A C 1
ATOM 3990 O O . ALA A 1 505 ? -12.266 15.156 -6.465 1 98.25 505 ALA A O 1
ATOM 3991 N N . ARG A 1 506 ? -12.969 13.055 -6.18 1 98.25 506 ARG A N 1
ATOM 3992 C CA . ARG A 1 506 ? -11.617 12.547 -5.961 1 98.25 506 ARG A CA 1
ATOM 3993 C C . ARG A 1 506 ? -10.734 12.773 -7.188 1 98.25 506 ARG A C 1
ATOM 3995 O O . ARG A 1 506 ? -9.57 13.141 -7.062 1 98.25 506 ARG A O 1
ATOM 4002 N N . ARG A 1 507 ? -11.273 12.531 -8.391 1 98.69 507 ARG A N 1
ATOM 4003 C CA . ARG A 1 507 ? -10.508 12.727 -9.617 1 98.69 507 ARG A CA 1
ATOM 4004 C C . ARG A 1 507 ? -10.164 14.203 -9.82 1 98.69 507 ARG A C 1
ATOM 4006 O O . ARG A 1 507 ? -9.055 14.539 -10.219 1 98.69 507 ARG A O 1
ATOM 4013 N N . LEU A 1 508 ? -11.172 15.07 -9.516 1 98.75 508 LEU A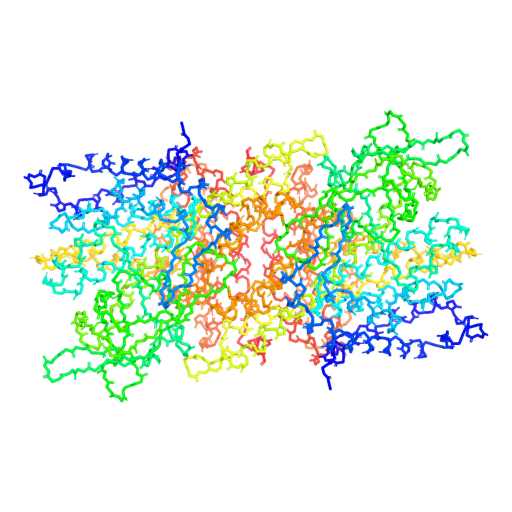 N 1
ATOM 4014 C CA . LEU A 1 508 ? -10.906 16.5 -9.594 1 98.75 508 LEU A CA 1
ATOM 4015 C C . LEU A 1 508 ? -9.828 16.906 -8.594 1 98.75 508 LEU A C 1
ATOM 4017 O O . LEU A 1 508 ? -8.961 17.734 -8.906 1 98.75 508 LEU A O 1
ATOM 4021 N N . TYR A 1 509 ? -9.922 16.344 -7.418 1 98.81 509 TYR A N 1
ATOM 4022 C CA . TYR A 1 509 ? -8.938 16.594 -6.367 1 98.81 509 TYR A CA 1
ATOM 4023 C C . TYR A 1 509 ? -7.539 16.188 -6.824 1 98.81 509 TYR A C 1
ATOM 4025 O O . TYR A 1 509 ? -6.582 16.953 -6.656 1 98.81 509 TYR A O 1
ATOM 4033 N N . ASN A 1 510 ? -7.406 15.016 -7.43 1 98.81 510 ASN A N 1
ATOM 4034 C CA . ASN A 1 510 ? -6.121 14.539 -7.918 1 98.81 510 ASN A CA 1
ATOM 4035 C C . ASN A 1 510 ? -5.57 15.43 -9.023 1 98.81 510 ASN A C 1
ATOM 4037 O O . ASN A 1 510 ? -4.375 15.734 -9.047 1 98.81 510 ASN A O 1
ATOM 4041 N N . MET A 1 511 ? -6.43 15.82 -9.953 1 98.88 511 MET A N 1
ATOM 4042 C CA . MET A 1 511 ? -6.016 16.734 -11.016 1 98.88 511 MET A CA 1
ATOM 4043 C C . MET A 1 511 ? -5.473 18.031 -10.438 1 98.88 511 MET A C 1
ATOM 4045 O O . MET A 1 511 ? -4.453 18.547 -10.898 1 98.88 511 MET A O 1
ATOM 4049 N N . THR A 1 512 ? -6.207 18.531 -9.414 1 98.94 512 THR A N 1
ATOM 4050 C CA . THR A 1 512 ? -5.789 19.766 -8.75 1 98.94 512 THR A CA 1
ATOM 4051 C C . THR A 1 512 ? -4.391 19.609 -8.164 1 98.94 512 THR A C 1
ATOM 4053 O O . THR A 1 512 ? -3.512 20.438 -8.422 1 98.94 512 THR A O 1
ATOM 4056 N N . GLY A 1 513 ? -4.195 18.531 -7.359 1 98.88 513 GLY A N 1
ATOM 4057 C CA . GLY A 1 513 ? -2.9 18.312 -6.734 1 98.88 513 GLY A CA 1
ATOM 4058 C C . GLY A 1 513 ? -1.773 18.156 -7.738 1 98.88 513 GLY A C 1
ATOM 4059 O O . GLY A 1 513 ? -0.705 18.75 -7.574 1 98.88 513 GLY A O 1
ATOM 4060 N N . ASP A 1 514 ? -2.012 17.406 -8.82 1 98.88 514 ASP A N 1
ATOM 4061 C CA . ASP A 1 514 ? -1.014 17.125 -9.852 1 98.88 514 ASP A CA 1
ATOM 4062 C C . ASP A 1 514 ? -0.578 18.422 -10.547 1 98.88 514 ASP A C 1
ATOM 4064 O O . ASP A 1 514 ? 0.615 18.641 -10.766 1 98.88 514 ASP A O 1
ATOM 4068 N N . ILE A 1 515 ? -1.536 19.234 -10.883 1 98.94 515 ILE A N 1
ATOM 4069 C CA . ILE A 1 515 ? -1.239 20.453 -11.633 1 98.94 515 ILE A CA 1
ATOM 4070 C C . ILE A 1 515 ? -0.54 21.469 -10.734 1 98.94 515 ILE A C 1
ATOM 4072 O O . ILE A 1 515 ? 0.476 22.047 -11.117 1 98.94 515 ILE A O 1
ATOM 4076 N N . VAL A 1 516 ? -1.072 21.641 -9.508 1 98.94 516 VAL A N 1
ATOM 4077 C CA . VAL A 1 516 ? -0.48 22.578 -8.57 1 98.94 516 VAL A CA 1
ATOM 4078 C C . VAL A 1 516 ? 0.958 22.172 -8.258 1 98.94 516 VAL A C 1
ATOM 4080 O O . VAL A 1 516 ? 1.87 23 -8.312 1 98.94 516 VAL A O 1
ATOM 4083 N N . MET A 1 517 ? 1.201 20.938 -7.988 1 98.94 517 MET A N 1
ATOM 4084 C CA . MET A 1 517 ? 2.533 20.453 -7.629 1 98.94 517 MET A CA 1
ATOM 4085 C C . MET A 1 517 ? 3.475 20.516 -8.828 1 98.94 517 MET A C 1
ATOM 4087 O O . MET A 1 517 ? 4.676 20.75 -8.672 1 98.94 517 MET A O 1
ATOM 4091 N N . SER A 1 518 ? 2.947 20.281 -10.062 1 98.94 518 SER A N 1
ATOM 4092 C CA . SER A 1 518 ? 3.758 20.453 -11.266 1 98.94 518 SER A CA 1
ATOM 4093 C C . SER A 1 518 ? 4.273 21.875 -11.383 1 98.94 518 SER A C 1
ATOM 4095 O O . SER A 1 518 ? 5.445 22.094 -11.688 1 98.94 518 SER A O 1
ATOM 4097 N N . LEU A 1 519 ? 3.375 22.828 -11.117 1 98.88 519 LEU A N 1
ATOM 4098 C CA . LEU A 1 519 ? 3.748 24.219 -11.242 1 98.88 519 LEU A CA 1
ATOM 4099 C C . LEU A 1 519 ? 4.727 24.625 -10.141 1 98.88 519 LEU A C 1
ATOM 4101 O O . LEU A 1 519 ? 5.664 25.391 -10.383 1 98.88 519 LEU A O 1
ATOM 4105 N N . LEU A 1 520 ? 4.523 24.109 -8.938 1 98.81 520 LEU A N 1
ATOM 4106 C CA . LEU A 1 520 ? 5.422 24.406 -7.824 1 98.81 520 LEU A CA 1
ATOM 4107 C C . LEU A 1 520 ? 6.82 23.859 -8.094 1 98.81 520 LEU A C 1
ATOM 4109 O O . LEU A 1 520 ? 7.816 24.562 -7.855 1 98.81 520 LEU A O 1
ATOM 4113 N N . ILE A 1 521 ? 6.938 22.625 -8.555 1 98.81 521 ILE A N 1
ATOM 4114 C CA . ILE A 1 521 ? 8.242 22 -8.742 1 98.81 521 ILE A CA 1
ATOM 4115 C C . ILE A 1 521 ? 8.953 22.656 -9.93 1 98.81 521 ILE A C 1
ATOM 4117 O O . ILE A 1 521 ? 10.18 22.75 -9.953 1 98.81 521 ILE A O 1
ATOM 4121 N N . LEU A 1 522 ? 8.195 23.109 -10.977 1 98.81 522 LEU A N 1
ATOM 4122 C CA . LEU A 1 522 ? 8.789 23.844 -12.086 1 98.81 522 LEU A CA 1
ATOM 4123 C C . LEU A 1 522 ? 9.414 25.141 -11.594 1 98.81 522 LEU A C 1
ATOM 4125 O O . LEU A 1 522 ? 10.5 25.531 -12.039 1 98.81 522 LEU A O 1
ATOM 4129 N N . ASP A 1 523 ? 8.695 25.812 -10.688 1 98.44 523 ASP A N 1
ATOM 4130 C CA . ASP A 1 523 ? 9.234 27.031 -10.086 1 98.44 523 ASP A CA 1
ATOM 4131 C C . ASP A 1 523 ? 10.523 26.75 -9.328 1 98.44 523 ASP A C 1
ATOM 4133 O O . ASP A 1 523 ? 11.508 27.469 -9.461 1 98.44 523 ASP A O 1
ATOM 4137 N N . ASP A 1 524 ? 10.562 25.688 -8.516 1 98.44 524 ASP A N 1
ATOM 4138 C CA . ASP A 1 524 ? 11.742 25.297 -7.754 1 98.44 524 ASP A CA 1
ATOM 4139 C C . ASP A 1 524 ? 12.898 24.922 -8.68 1 98.44 524 ASP A C 1
ATOM 4141 O O . ASP A 1 524 ? 14.047 25.297 -8.43 1 98.44 524 ASP A O 1
ATOM 4145 N N . ALA A 1 525 ? 12.547 24.156 -9.719 1 98.62 525 ALA A N 1
ATOM 4146 C CA . ALA A 1 525 ? 13.57 23.719 -10.664 1 98.62 525 ALA A CA 1
ATOM 4147 C C . ALA A 1 525 ? 14.172 24.906 -11.406 1 98.62 525 ALA A C 1
ATOM 4149 O O . ALA A 1 525 ? 15.336 24.875 -11.797 1 98.62 525 ALA A O 1
ATOM 4150 N N . THR A 1 526 ? 13.367 25.953 -11.664 1 98.44 526 THR A N 1
ATOM 4151 C CA . THR A 1 526 ? 13.859 27.172 -12.289 1 98.44 526 THR A CA 1
ATOM 4152 C C . THR A 1 526 ? 14.914 27.844 -11.422 1 98.44 526 THR A C 1
ATOM 4154 O O . THR A 1 526 ? 15.922 28.344 -11.93 1 98.44 526 THR A O 1
ATOM 4157 N N . LYS A 1 527 ? 14.727 27.828 -10.148 1 97.56 527 LYS A N 1
ATOM 4158 C CA . LYS A 1 527 ? 15.617 28.5 -9.203 1 97.56 527 LYS A CA 1
ATOM 4159 C C . LYS A 1 527 ? 16.828 27.625 -8.883 1 97.56 527 LYS A C 1
ATOM 4161 O O . LYS A 1 527 ? 17.906 28.156 -8.609 1 97.56 527 LYS A O 1
ATOM 4166 N N . SER A 1 528 ? 16.625 26.359 -8.828 1 98.19 528 SER A N 1
ATOM 4167 C CA . SER A 1 528 ? 17.703 25.406 -8.547 1 98.19 528 SER A CA 1
ATOM 4168 C C . SER A 1 528 ? 17.594 24.172 -9.414 1 98.19 528 SER A C 1
ATOM 4170 O O . SER A 1 528 ? 17.141 23.109 -8.945 1 98.19 528 SER A O 1
ATOM 4172 N N . PRO A 1 529 ? 18.031 24.266 -10.656 1 97.81 529 PRO A N 1
ATOM 4173 C CA . PRO A 1 529 ? 17.938 23.109 -11.555 1 97.81 529 PRO A CA 1
ATOM 4174 C C . PRO A 1 529 ? 18.734 21.906 -11.062 1 97.81 529 PRO A C 1
ATOM 4176 O O . PRO A 1 529 ? 18.328 20.766 -11.289 1 97.81 529 PRO A O 1
ATOM 4179 N N . GLU A 1 530 ? 19.828 22.141 -10.344 1 96.88 530 GLU A N 1
ATOM 4180 C CA . GLU A 1 530 ? 20.672 21.047 -9.859 1 96.88 530 GLU A CA 1
ATOM 4181 C C . GLU A 1 530 ? 19.922 20.172 -8.867 1 96.88 530 GLU A C 1
ATOM 4183 O O . GLU A 1 530 ? 20.156 18.953 -8.805 1 96.88 530 GLU A O 1
ATOM 4188 N N . LEU A 1 531 ? 18.953 20.719 -8.18 1 97.88 531 LEU A N 1
ATOM 4189 C CA . LEU A 1 531 ? 18.234 19.969 -7.148 1 97.88 531 LEU A CA 1
ATOM 4190 C C . LEU A 1 531 ? 16.953 19.391 -7.711 1 97.88 531 LEU A C 1
ATOM 4192 O O . LEU A 1 531 ? 16.484 18.344 -7.238 1 97.88 531 LEU A O 1
ATOM 4196 N N . PHE A 1 532 ? 16.328 20.109 -8.727 1 98.5 532 PHE A N 1
ATOM 4197 C CA . PHE A 1 532 ? 14.914 19.781 -8.906 1 98.5 532 PHE A CA 1
ATOM 4198 C C . PHE A 1 532 ? 14.602 19.531 -10.375 1 98.5 532 PHE A C 1
ATOM 4200 O O . PHE A 1 532 ? 13.484 19.125 -10.719 1 98.5 532 PHE A O 1
ATOM 4207 N N . ALA A 1 533 ? 15.555 19.734 -11.32 1 98.19 533 ALA A N 1
ATOM 4208 C CA . ALA A 1 533 ? 15.258 19.625 -12.742 1 98.19 533 ALA A CA 1
ATOM 4209 C C . ALA A 1 533 ? 14.781 18.219 -13.102 1 98.19 533 ALA A C 1
ATOM 4211 O O . ALA A 1 533 ? 13.812 18.047 -13.844 1 98.19 533 ALA A O 1
ATOM 4212 N N . LYS A 1 534 ? 15.477 17.172 -12.617 1 98.19 534 LYS A N 1
ATOM 4213 C CA . LYS A 1 534 ? 15.078 15.789 -12.891 1 98.19 534 LYS A CA 1
ATOM 4214 C C . LYS A 1 534 ? 13.695 15.492 -12.312 1 98.19 534 LYS A C 1
ATOM 4216 O O . LYS A 1 534 ? 12.852 14.891 -12.977 1 98.19 534 LYS A O 1
ATOM 4221 N N . SER A 1 535 ? 13.477 15.938 -11.086 1 98.69 535 SER A N 1
ATOM 4222 C CA . SER A 1 535 ? 12.188 15.734 -10.445 1 98.69 535 SER A CA 1
ATOM 4223 C C . SER A 1 535 ? 11.07 16.422 -11.219 1 98.69 535 SER A C 1
ATOM 4225 O O . SER A 1 535 ? 9.961 15.898 -11.32 1 98.69 535 SER A O 1
ATOM 4227 N N . ALA A 1 536 ? 11.336 17.625 -11.695 1 98.81 536 ALA A N 1
ATOM 4228 C CA . ALA A 1 536 ? 10.336 18.344 -12.477 1 98.81 536 ALA A CA 1
ATOM 4229 C C . ALA A 1 536 ? 9.977 17.578 -13.742 1 98.81 536 ALA A C 1
ATOM 4231 O O . ALA A 1 536 ? 8.797 17.469 -14.102 1 98.81 536 ALA A O 1
ATOM 4232 N N . ASN A 1 537 ? 11.016 17.031 -14.414 1 98.69 537 ASN A N 1
ATOM 4233 C CA . ASN A 1 537 ? 10.805 16.266 -15.633 1 98.69 537 ASN A CA 1
ATOM 4234 C C . ASN A 1 537 ? 9.969 15.016 -15.359 1 98.69 537 ASN A C 1
ATOM 4236 O O . ASN A 1 537 ? 9.031 14.711 -16.109 1 98.69 537 ASN A O 1
ATOM 4240 N N . VAL A 1 538 ? 10.305 14.359 -14.297 1 98.69 538 VAL A N 1
ATOM 4241 C CA . VAL A 1 538 ? 9.617 13.117 -13.969 1 98.69 538 VAL A CA 1
ATOM 4242 C C . VAL A 1 538 ? 8.195 13.414 -13.5 1 98.69 538 VAL A C 1
ATOM 4244 O O . VAL A 1 538 ? 7.238 12.789 -13.969 1 98.69 538 VAL A O 1
ATOM 4247 N N . TYR A 1 539 ? 7.984 14.383 -12.609 1 98.88 539 TYR A N 1
ATOM 4248 C CA . TYR A 1 539 ? 6.691 14.633 -11.984 1 98.88 539 TYR A CA 1
ATOM 4249 C C . TYR A 1 539 ? 5.68 15.133 -13.008 1 98.88 539 TYR A C 1
ATOM 4251 O O . TYR A 1 539 ? 4.52 14.719 -13 1 98.88 539 TYR A O 1
ATOM 4259 N N . VAL A 1 540 ? 6.066 16.109 -13.844 1 98.88 540 VAL A N 1
ATOM 4260 C CA . VAL A 1 540 ? 5.141 16.688 -14.805 1 98.88 540 VAL A CA 1
ATOM 4261 C C . VAL A 1 540 ? 4.621 15.602 -15.75 1 98.88 540 VAL A C 1
ATOM 4263 O O . VAL A 1 540 ? 3.439 15.594 -16.094 1 98.88 540 VAL A O 1
ATOM 4266 N N . ARG A 1 541 ? 5.488 14.703 -16.141 1 98.44 541 ARG A N 1
ATOM 4267 C CA . ARG A 1 541 ? 5.078 13.625 -17.031 1 98.44 541 ARG A CA 1
ATOM 4268 C C . ARG A 1 541 ? 4.117 12.672 -16.328 1 98.44 541 ARG A C 1
ATOM 4270 O O . ARG A 1 541 ? 3.145 12.203 -16.922 1 98.44 541 ARG A O 1
ATOM 4277 N N . MET A 1 542 ? 4.43 12.375 -15.062 1 98.31 542 MET A N 1
ATOM 4278 C CA . MET A 1 542 ? 3.523 11.547 -14.266 1 98.31 542 MET A CA 1
ATOM 4279 C C . MET A 1 542 ? 2.166 12.227 -14.109 1 98.31 542 MET A C 1
ATOM 4281 O O . MET A 1 542 ? 1.125 11.578 -14.234 1 98.31 542 MET A O 1
ATOM 4285 N N . ALA A 1 543 ? 2.215 13.523 -13.766 1 98.75 543 ALA A N 1
ATOM 4286 C CA . ALA A 1 543 ? 0.992 14.305 -13.609 1 98.75 543 ALA A CA 1
ATOM 4287 C C . ALA A 1 543 ? 0.18 14.328 -14.898 1 98.75 543 ALA A C 1
ATOM 4289 O O . ALA A 1 543 ? -1.047 14.211 -14.867 1 98.75 543 ALA A O 1
ATOM 4290 N N . GLU A 1 544 ? 0.861 14.562 -16.031 1 98.75 544 GLU A N 1
ATOM 4291 C CA . GLU A 1 544 ? 0.191 14.578 -17.344 1 98.75 544 GLU A CA 1
ATOM 4292 C C . GLU A 1 544 ? -0.533 13.258 -17.594 1 98.75 544 GLU A C 1
ATOM 4294 O O . GLU A 1 544 ? -1.69 13.258 -18.031 1 98.75 544 GLU A O 1
ATOM 4299 N N . GLU A 1 545 ? 0.187 12.172 -17.344 1 98.62 545 GLU A N 1
ATOM 4300 C CA . GLU A 1 545 ? -0.383 10.836 -17.516 1 98.62 545 GLU A CA 1
ATOM 4301 C C . GLU A 1 545 ? -1.668 10.68 -16.703 1 98.62 545 GLU A C 1
ATOM 4303 O O . GLU A 1 545 ? -2.682 10.211 -17.219 1 98.62 545 GLU A O 1
ATOM 4308 N N . GLU A 1 546 ? -1.666 11.102 -15.445 1 98.56 546 GLU A N 1
ATOM 4309 C CA . GLU A 1 546 ? -2.803 10.945 -14.547 1 98.56 546 GLU A CA 1
ATOM 4310 C C . GLU A 1 546 ? -3.939 11.891 -14.922 1 98.56 546 GLU A C 1
ATOM 4312 O O . GLU A 1 546 ? -5.105 11.492 -14.953 1 98.56 546 GLU A O 1
ATOM 4317 N N . VAL A 1 547 ? -3.637 13.148 -15.18 1 98.81 547 VAL A N 1
ATOM 4318 C CA . VAL A 1 547 ? -4.645 14.164 -15.461 1 98.81 547 VAL A CA 1
ATOM 4319 C C . VAL A 1 547 ? -5.379 13.82 -16.75 1 98.81 547 VAL A C 1
ATOM 4321 O O . VAL A 1 547 ? -6.598 14 -16.844 1 98.81 547 VAL A O 1
ATOM 4324 N N . LEU A 1 548 ? -4.633 13.336 -17.766 1 98.69 548 LEU A N 1
ATOM 4325 C CA . LEU A 1 548 ? -5.273 12.945 -19.016 1 98.69 548 LEU A CA 1
ATOM 4326 C C . LEU A 1 548 ? -6.277 11.82 -18.797 1 98.69 548 LEU A C 1
ATOM 4328 O O . LEU A 1 548 ? -7.379 11.844 -19.344 1 98.69 548 LEU A O 1
ATOM 4332 N N . GLY A 1 549 ? -5.859 10.844 -17.953 1 98.56 549 GLY A N 1
ATOM 4333 C CA . GLY A 1 549 ? -6.777 9.773 -17.609 1 98.56 549 GLY A CA 1
ATOM 4334 C C . GLY A 1 549 ? -8.016 10.258 -16.875 1 98.56 549 GLY A C 1
ATOM 4335 O O . GLY A 1 549 ? -9.133 9.883 -17.219 1 98.56 549 GLY A O 1
ATOM 4336 N N . HIS A 1 550 ? -7.84 11.086 -15.859 1 98.75 550 HIS A N 1
ATOM 4337 C CA . HIS A 1 550 ? -8.945 11.609 -15.062 1 98.75 550 HIS A CA 1
ATOM 4338 C C . HIS A 1 550 ? -9.883 12.461 -15.922 1 98.75 550 HIS A C 1
ATOM 4340 O O . HIS A 1 550 ? -11.102 12.383 -15.773 1 98.75 550 HIS A O 1
ATOM 4346 N N . SER A 1 551 ? -9.266 13.328 -16.75 1 98.69 551 SER A N 1
ATOM 4347 C CA . SER A 1 551 ? -10.062 14.18 -17.609 1 98.69 551 SER A CA 1
ATOM 4348 C C . SER A 1 551 ? -10.961 13.359 -18.531 1 98.69 551 SER A C 1
ATOM 4350 O O . SER A 1 551 ? -12.148 13.656 -18.672 1 98.69 551 SER A O 1
ATOM 4352 N N . ALA A 1 552 ? -10.414 12.336 -19.156 1 98.31 552 ALA A N 1
ATOM 4353 C CA . ALA A 1 552 ? -11.195 11.477 -20.031 1 98.31 552 ALA A CA 1
ATOM 4354 C C . ALA A 1 552 ? -12.312 10.773 -19.266 1 98.31 552 ALA A C 1
ATOM 4356 O O . ALA A 1 552 ? -13.438 10.664 -19.766 1 98.31 552 ALA A O 1
ATOM 4357 N N . TYR A 1 553 ? -12 10.281 -18.062 1 98.56 553 TYR A N 1
ATOM 4358 C CA . TYR A 1 553 ? -13 9.617 -17.234 1 98.56 553 TYR A CA 1
ATOM 4359 C C . TYR A 1 553 ? -14.172 10.539 -16.938 1 98.56 553 TYR A C 1
ATOM 4361 O O . TYR A 1 553 ? -15.328 10.148 -17.094 1 98.56 553 TYR A O 1
ATOM 4369 N N . ILE A 1 554 ? -13.875 11.75 -16.5 1 98.56 554 ILE A N 1
ATOM 4370 C CA . ILE A 1 554 ? -14.891 12.727 -16.125 1 98.56 554 ILE A CA 1
ATOM 4371 C C . ILE A 1 554 ? -15.734 13.102 -17.344 1 98.56 554 ILE A C 1
ATOM 4373 O O . ILE A 1 554 ? -16.969 13.141 -17.266 1 98.56 554 ILE A O 1
ATOM 4377 N N . GLN A 1 555 ? -15.047 13.352 -18.516 1 98.12 555 GLN A N 1
ATOM 4378 C CA . GLN A 1 555 ? -15.75 13.781 -19.719 1 98.12 555 GLN A CA 1
ATOM 4379 C C . GLN A 1 555 ? -16.703 12.695 -20.219 1 98.12 555 GLN A C 1
ATOM 4381 O O . GLN A 1 555 ? -17.75 13 -20.797 1 98.12 555 GLN A O 1
ATOM 4386 N N . ASN A 1 556 ? -16.359 11.414 -19.938 1 96.88 556 ASN A N 1
ATOM 4387 C CA . ASN A 1 556 ? -17.156 10.297 -20.453 1 96.88 556 ASN A CA 1
ATOM 4388 C C . ASN A 1 556 ? -18.188 9.828 -19.438 1 96.88 556 ASN A C 1
ATOM 4390 O O . ASN A 1 556 ? -18.984 8.938 -19.734 1 96.88 556 ASN A O 1
ATOM 4394 N N . PHE A 1 557 ? -18.25 10.414 -18.281 1 97.25 557 PHE A N 1
ATOM 4395 C CA . PHE A 1 557 ? -19.125 9.938 -17.219 1 97.25 557 PHE A CA 1
ATOM 4396 C C . PHE A 1 557 ? -20.516 10.555 -17.344 1 97.25 557 PHE A C 1
ATOM 4398 O O . PHE A 1 557 ? -20.641 11.758 -17.594 1 97.25 557 PHE A O 1
ATOM 4405 N N . GLN A 1 558 ? -21.562 9.781 -17.281 1 95.62 558 GLN A N 1
ATOM 4406 C CA . GLN A 1 558 ? -22.953 10.219 -17.281 1 95.62 558 GLN A CA 1
ATOM 4407 C C . GLN A 1 558 ? -23.625 9.914 -15.938 1 95.62 558 GLN A C 1
ATOM 4409 O O . GLN A 1 558 ? -23.219 8.992 -15.234 1 95.62 558 GLN A O 1
ATOM 4414 N N . VAL A 1 559 ? -24.641 10.664 -15.625 1 95.44 559 VAL A N 1
ATOM 4415 C CA . VAL A 1 559 ? -25.328 10.555 -14.336 1 95.44 559 VAL A CA 1
ATOM 4416 C C . VAL A 1 559 ? -25.844 9.125 -14.148 1 95.44 559 VAL A C 1
ATOM 4418 O O . VAL A 1 559 ? -25.734 8.57 -13.055 1 95.44 559 VAL A O 1
ATOM 4421 N N . GLU A 1 560 ? -26.312 8.5 -15.258 1 95.06 560 GLU A N 1
ATOM 4422 C CA . GLU A 1 560 ? -26.891 7.164 -15.188 1 95.06 560 GLU A CA 1
ATOM 4423 C C . GLU A 1 560 ? -25.828 6.117 -14.867 1 95.06 560 GLU A C 1
ATOM 4425 O O . GLU A 1 560 ? -26.141 5.027 -14.391 1 95.06 560 GLU A O 1
ATOM 4430 N N . ASP A 1 561 ? -24.578 6.43 -15.102 1 95.88 561 ASP A N 1
ATOM 4431 C CA . ASP A 1 561 ? -23.484 5.5 -14.844 1 95.88 561 ASP A CA 1
ATOM 4432 C C . ASP A 1 561 ? -23.312 5.242 -13.344 1 95.88 561 ASP A C 1
ATOM 4434 O O . ASP A 1 561 ? -22.812 4.195 -12.938 1 95.88 561 ASP A O 1
ATOM 4438 N N . LEU A 1 562 ? -23.703 6.199 -12.484 1 96.38 562 LEU A N 1
ATOM 4439 C CA . LEU A 1 562 ? -23.5 6.16 -11.047 1 96.38 562 LEU A CA 1
ATOM 4440 C C . LEU A 1 562 ? -24.141 4.922 -10.43 1 96.38 562 LEU A C 1
ATOM 4442 O O . LEU A 1 562 ? -23.625 4.379 -9.445 1 96.38 562 LEU A O 1
ATOM 4446 N N . ASP A 1 563 ? -25.203 4.426 -11.039 1 95.88 563 ASP A N 1
ATOM 4447 C CA . ASP A 1 563 ? -25.938 3.285 -10.508 1 95.88 563 ASP A CA 1
ATOM 4448 C C . ASP A 1 563 ? -25.062 2.029 -10.492 1 95.88 563 ASP A C 1
ATOM 4450 O O . ASP A 1 563 ? -25.266 1.141 -9.664 1 95.88 563 ASP A O 1
ATOM 4454 N N . ASN A 1 564 ? -24.078 1.971 -11.336 1 96.69 564 ASN A N 1
ATOM 4455 C CA . ASN A 1 564 ? -23.203 0.805 -11.43 1 96.69 564 ASN A CA 1
ATOM 4456 C C . ASN A 1 564 ? -22.219 0.745 -10.258 1 96.69 564 ASN A C 1
ATOM 4458 O O . ASN A 1 564 ? -21.609 -0.295 -10.016 1 96.69 564 ASN A O 1
ATOM 4462 N N . PHE A 1 565 ? -22.062 1.818 -9.523 1 97 565 PHE A N 1
ATOM 4463 C CA . PHE A 1 565 ? -21.062 1.91 -8.484 1 97 565 PHE A CA 1
ATOM 4464 C C . PHE A 1 565 ? -21.688 1.716 -7.105 1 97 565 PHE A C 1
ATOM 4466 O O . PHE A 1 565 ? -20.984 1.418 -6.133 1 97 565 PHE A O 1
ATOM 4473 N N . LYS A 1 566 ? -22.938 1.883 -7.039 1 91.94 566 LYS A N 1
ATOM 4474 C CA . LYS A 1 566 ? -23.625 1.773 -5.754 1 91.94 566 LYS A CA 1
ATOM 4475 C C . LYS A 1 566 ? -23.766 0.315 -5.332 1 91.94 566 LYS A C 1
ATOM 4477 O O . LYS A 1 566 ? -24.016 -0.558 -6.164 1 91.94 566 LYS A O 1
ATOM 4482 N N . ALA A 1 567 ? -23.328 -0.004 -4.172 1 78.12 567 ALA A N 1
ATOM 4483 C CA . ALA A 1 567 ? -23.297 -1.35 -3.604 1 78.12 567 ALA A CA 1
ATOM 4484 C C . ALA A 1 567 ? -24.719 -1.886 -3.408 1 78.12 567 ALA A C 1
ATOM 4486 O O . ALA A 1 567 ? -25.656 -1.114 -3.197 1 78.12 567 ALA A O 1
ATOM 4487 N N . MET B 1 1 ? -24.234 -22.812 7.582 1 75.31 1 MET B N 1
ATOM 4488 C CA . MET B 1 1 ? -22.859 -22.609 8.062 1 75.31 1 MET B CA 1
ATOM 4489 C C . MET B 1 1 ? -22.031 -21.844 7.043 1 75.31 1 MET B C 1
ATOM 4491 O O . MET B 1 1 ? -22.266 -21.969 5.836 1 75.31 1 MET B O 1
ATOM 4495 N N . ALA B 1 2 ? -21.141 -21.031 7.387 1 90.94 2 ALA B N 1
ATOM 4496 C CA . ALA B 1 2 ? -20.281 -20.234 6.504 1 90.94 2 ALA B CA 1
ATOM 4497 C C . ALA B 1 2 ? -19.469 -21.141 5.59 1 90.94 2 ALA B C 1
ATOM 4499 O O . ALA B 1 2 ? -19 -22.203 6.008 1 90.94 2 ALA B O 1
ATOM 4500 N N . ASN B 1 3 ? -19.438 -20.969 4.344 1 97.62 3 ASN B N 1
ATOM 4501 C CA . ASN B 1 3 ? -18.688 -21.719 3.354 1 97.62 3 ASN B CA 1
ATOM 4502 C C . ASN B 1 3 ? -18.031 -20.797 2.33 1 97.62 3 ASN B C 1
ATOM 4504 O O . ASN B 1 3 ? -18.719 -20.094 1.59 1 97.62 3 ASN B O 1
ATOM 4508 N N . TYR B 1 4 ? -16.719 -20.859 2.205 1 98 4 TYR B N 1
ATOM 4509 C CA . TYR B 1 4 ? -15.945 -19.938 1.376 1 98 4 TYR B CA 1
ATOM 4510 C C . TYR B 1 4 ? -16.141 -20.234 -0.104 1 98 4 TYR B C 1
ATOM 4512 O O . TYR B 1 4 ? -15.711 -19.469 -0.965 1 98 4 TYR B O 1
ATOM 4520 N N . TYR B 1 5 ? -16.797 -21.375 -0.436 1 98.06 5 TYR B N 1
ATOM 4521 C CA . TYR B 1 5 ? -17.125 -21.688 -1.822 1 98.06 5 TYR B CA 1
ATOM 4522 C C . TYR B 1 5 ? -18.562 -21.312 -2.139 1 98.06 5 TYR B C 1
ATOM 4524 O O . TYR B 1 5 ? -18.812 -20.453 -2.98 1 98.06 5 TYR B O 1
ATOM 4532 N N . SER B 1 6 ? -19.531 -21.828 -1.391 1 97.06 6 SER B N 1
ATOM 4533 C CA . SER B 1 6 ? -20.938 -21.625 -1.709 1 97.06 6 SER B CA 1
ATOM 4534 C C . SER B 1 6 ? -21.359 -20.188 -1.478 1 97.06 6 SER B C 1
ATOM 4536 O O . SER B 1 6 ? -22.359 -19.719 -2.053 1 97.06 6 SER B O 1
ATOM 4538 N N . ASN B 1 7 ? -20.594 -19.453 -0.67 1 96.62 7 ASN B N 1
ATOM 4539 C CA . ASN B 1 7 ? -20.906 -18.047 -0.433 1 96.62 7 ASN B CA 1
ATOM 4540 C C . ASN B 1 7 ? -20.422 -17.156 -1.582 1 96.62 7 ASN B C 1
ATOM 4542 O O . ASN B 1 7 ? -20.734 -15.969 -1.629 1 96.62 7 ASN B O 1
ATOM 4546 N N . HIS B 1 8 ? -19.703 -17.719 -2.559 1 96.88 8 HIS B N 1
ATOM 4547 C CA . HIS B 1 8 ? -19.156 -16.969 -3.678 1 96.88 8 HIS B CA 1
ATOM 4548 C C . HIS B 1 8 ? -19.484 -17.641 -5.008 1 96.88 8 HIS B C 1
ATOM 4550 O O . HIS B 1 8 ? -18.625 -18.281 -5.617 1 96.88 8 HIS B O 1
ATOM 4556 N N . PRO B 1 9 ? -20.656 -17.359 -5.484 1 97.5 9 PRO B N 1
ATOM 4557 C CA . PRO B 1 9 ? -21.125 -18 -6.711 1 97.5 9 PRO B CA 1
ATOM 4558 C C . PRO B 1 9 ? -20.234 -17.719 -7.91 1 97.5 9 PRO B C 1
ATOM 4560 O O . PRO B 1 9 ? -20.297 -18.422 -8.922 1 97.5 9 PRO B O 1
ATOM 4563 N N . GLU B 1 10 ? -19.375 -16.688 -7.855 1 98 10 GLU B N 1
ATOM 4564 C CA . GLU B 1 10 ? -18.453 -16.344 -8.938 1 98 10 GLU B CA 1
ATOM 4565 C C . GLU B 1 10 ? -17.5 -17.484 -9.234 1 98 10 GLU B C 1
ATOM 4567 O O . GLU B 1 10 ? -17.094 -17.688 -10.383 1 98 10 GLU B O 1
ATOM 4572 N N . ILE B 1 11 ? -17.125 -18.266 -8.172 1 98.12 11 ILE B N 1
ATOM 4573 C CA . ILE B 1 11 ? -16.203 -19.391 -8.367 1 98.12 11 ILE B CA 1
ATOM 4574 C C . ILE B 1 11 ? -16.891 -20.469 -9.195 1 98.12 11 ILE B C 1
ATOM 4576 O O . ILE B 1 11 ? -16.312 -20.969 -10.172 1 98.12 11 ILE B O 1
ATOM 4580 N N . GLU B 1 12 ? -18.109 -20.828 -8.805 1 97.19 12 GLU B N 1
ATOM 4581 C CA . GLU B 1 12 ? -18.875 -21.828 -9.547 1 97.19 12 GLU B CA 1
ATOM 4582 C C . GLU B 1 12 ? -19.094 -21.406 -10.992 1 97.19 12 GLU B C 1
ATOM 4584 O O . GLU B 1 12 ? -19.094 -22.25 -11.898 1 97.19 12 GLU B O 1
ATOM 4589 N N . PHE B 1 13 ? -19.297 -20.141 -11.258 1 98 13 PHE B N 1
ATOM 4590 C CA . PHE B 1 13 ? -19.438 -19.609 -12.602 1 98 13 PHE B CA 1
ATOM 4591 C C . PHE B 1 13 ? -18.297 -20.078 -13.5 1 98 13 PHE B C 1
ATOM 4593 O O . PHE B 1 13 ? -18.516 -20.531 -14.617 1 98 13 PHE B O 1
ATOM 4600 N N . HIS B 1 14 ? -17.062 -19.969 -13 1 97.31 14 HIS B N 1
ATOM 4601 C CA . HIS B 1 14 ? -15.891 -20.281 -13.805 1 97.31 14 HIS B CA 1
ATOM 4602 C C . HIS B 1 14 ? -15.719 -21.797 -13.969 1 97.31 14 HIS B C 1
ATOM 4604 O O . HIS B 1 14 ? -15.07 -22.25 -14.914 1 97.31 14 HIS B O 1
ATOM 4610 N N . LEU B 1 15 ? -16.266 -22.547 -13.039 1 95.5 15 LEU B N 1
ATOM 4611 C CA . LEU B 1 15 ? -16.25 -24 -13.148 1 95.5 15 LEU B CA 1
ATOM 4612 C C . LEU B 1 15 ? -17.031 -24.453 -14.375 1 95.5 15 LEU B C 1
ATOM 4614 O O . LEU B 1 15 ? -16.75 -25.5 -14.945 1 95.5 15 LEU B O 1
ATOM 4618 N N . ASN B 1 16 ? -17.984 -23.641 -14.789 1 94.06 16 ASN B N 1
ATOM 4619 C CA . ASN B 1 16 ? -18.906 -24.031 -15.859 1 94.06 16 ASN B CA 1
ATOM 4620 C C . ASN B 1 16 ? -18.484 -23.406 -17.188 1 94.06 16 ASN B C 1
ATOM 4622 O O . ASN B 1 16 ? -19.25 -23.438 -18.156 1 94.06 16 ASN B O 1
ATOM 4626 N N . HIS B 1 17 ? -17.359 -22.797 -17.281 1 95.62 17 HIS B N 1
ATOM 4627 C CA . HIS B 1 17 ? -16.844 -22.266 -18.531 1 95.62 17 HIS B CA 1
ATOM 4628 C C . HIS B 1 17 ? -16.781 -23.359 -19.609 1 95.62 17 HIS B C 1
ATOM 4630 O O . HIS B 1 17 ? -16.422 -24.5 -19.328 1 95.62 17 HIS B O 1
ATOM 4636 N N . PRO B 1 18 ? -17.047 -23.047 -20.828 1 94.88 18 PRO B N 1
ATOM 4637 C CA . PRO B 1 18 ? -17.109 -24.047 -21.906 1 94.88 18 PRO B CA 1
ATOM 4638 C C . PRO B 1 18 ? -15.789 -24.781 -22.109 1 94.88 18 PRO B C 1
ATOM 4640 O O . PRO B 1 18 ? -15.781 -25.969 -22.453 1 94.88 18 PRO B O 1
ATOM 4643 N N . LEU B 1 19 ? -14.727 -24.094 -21.859 1 96.81 19 LEU B N 1
ATOM 4644 C CA . LEU B 1 19 ? -13.414 -24.703 -22.078 1 96.81 19 LEU B CA 1
ATOM 4645 C C . LEU B 1 19 ? -13.156 -25.812 -21.078 1 96.81 19 LEU B C 1
ATOM 4647 O O . LEU B 1 19 ? -12.25 -26.625 -21.266 1 96.81 19 LEU B O 1
ATOM 4651 N N . MET B 1 20 ? -13.93 -25.844 -19.984 1 97.81 20 MET B N 1
ATOM 4652 C CA . MET B 1 20 ? -13.742 -26.859 -18.953 1 97.81 20 MET B CA 1
ATOM 4653 C C . MET B 1 20 ? -14.047 -28.25 -19.5 1 97.81 20 MET B C 1
ATOM 4655 O O . MET B 1 20 ? -13.445 -29.234 -19.062 1 97.81 20 MET B O 1
ATOM 4659 N N . LYS B 1 21 ? -14.961 -28.328 -20.469 1 97.75 21 LYS B N 1
ATOM 4660 C CA . LYS B 1 21 ? -15.234 -29.625 -21.062 1 97.75 21 LYS B CA 1
ATOM 4661 C C . LYS B 1 21 ? -13.977 -30.219 -21.688 1 97.75 21 LYS B C 1
ATOM 4663 O O . LYS B 1 21 ? -13.664 -31.391 -21.484 1 97.75 21 LYS B O 1
ATOM 4668 N N . ARG B 1 22 ? -13.297 -29.359 -22.516 1 97.88 22 ARG B N 1
ATOM 4669 C CA . ARG B 1 22 ? -12.055 -29.812 -23.125 1 97.88 22 ARG B CA 1
ATOM 4670 C C . ARG B 1 22 ? -11.023 -30.188 -22.062 1 97.88 22 ARG B C 1
ATOM 4672 O O . ARG B 1 22 ? -10.344 -31.203 -22.188 1 97.88 22 ARG B O 1
ATOM 4679 N N . VAL B 1 23 ? -10.875 -29.391 -21.016 1 98.31 23 VAL B N 1
ATOM 4680 C CA . VAL B 1 23 ? -9.938 -29.625 -19.922 1 98.31 23 VAL B CA 1
ATOM 4681 C C . VAL B 1 23 ? -10.234 -30.969 -19.266 1 98.31 23 VAL B C 1
ATOM 4683 O O . VAL B 1 23 ? -9.328 -31.781 -19.062 1 98.31 23 VAL B O 1
ATOM 4686 N N . VAL B 1 24 ? -11.531 -31.234 -19 1 98.06 24 VAL B N 1
ATOM 4687 C CA . VAL B 1 24 ? -11.945 -32.438 -18.281 1 98.06 24 VAL B CA 1
ATOM 4688 C C . VAL B 1 24 ? -11.734 -33.656 -19.172 1 98.06 24 VAL B C 1
ATOM 4690 O O . VAL B 1 24 ? -11.227 -34.688 -18.719 1 98.06 24 VAL B O 1
ATOM 4693 N N . ASP B 1 25 ? -12.125 -33.531 -20.469 1 97.06 25 ASP B N 1
ATOM 4694 C CA . ASP B 1 25 ? -11.961 -34.656 -21.391 1 97.06 25 ASP B CA 1
ATOM 4695 C C . ASP B 1 25 ? -10.492 -35.062 -21.516 1 97.06 25 ASP B C 1
ATOM 4697 O O . ASP B 1 25 ? -10.172 -36.25 -21.562 1 97.06 25 ASP B O 1
ATOM 4701 N N . LEU B 1 26 ? -9.648 -34.062 -21.578 1 97.31 26 LEU B N 1
ATOM 4702 C CA . LEU B 1 26 ? -8.219 -34.312 -21.703 1 97.31 26 LEU B CA 1
ATOM 4703 C C . LEU B 1 26 ? -7.672 -34.938 -20.406 1 97.31 26 LEU B C 1
ATOM 4705 O O . LEU B 1 26 ? -6.965 -35.938 -20.438 1 97.31 26 LEU B O 1
ATOM 4709 N N . LYS B 1 27 ? -8.023 -34.312 -19.234 1 96.62 27 LYS B N 1
ATOM 4710 C CA . LYS B 1 27 ? -7.496 -34.719 -17.938 1 96.62 27 LYS B CA 1
ATOM 4711 C C . LYS B 1 27 ? -7.934 -36.156 -17.594 1 96.62 27 LYS B C 1
ATOM 4713 O O . LYS B 1 27 ? -7.16 -36.938 -17.031 1 96.62 27 LYS B O 1
ATOM 4718 N N . GLU B 1 28 ? -9.195 -36.531 -18 1 96.69 28 GLU B N 1
ATOM 4719 C CA . GLU B 1 28 ? -9.773 -37.844 -17.672 1 96.69 28 GLU B CA 1
ATOM 4720 C C . GLU B 1 28 ? -9.539 -38.844 -18.797 1 96.69 28 GLU B C 1
ATOM 4722 O O . GLU B 1 28 ? -10.023 -39.969 -18.734 1 96.69 28 GLU B O 1
ATOM 4727 N N . ARG B 1 29 ? -8.828 -38.438 -19.797 1 94.5 29 ARG B N 1
ATOM 4728 C CA . ARG B 1 29 ? -8.547 -39.281 -20.938 1 94.5 29 ARG B CA 1
ATOM 4729 C C . ARG B 1 29 ? -9.828 -39.938 -21.469 1 94.5 29 ARG B C 1
ATOM 4731 O O . ARG B 1 29 ? -9.898 -41.156 -21.625 1 94.5 29 ARG B O 1
ATOM 4738 N N . ASN B 1 30 ? -10.727 -39 -21.703 1 93.62 30 ASN B N 1
ATOM 4739 C CA . ASN B 1 30 ? -12.039 -39.438 -22.188 1 93.62 30 ASN B CA 1
ATOM 4740 C C . ASN B 1 30 ? -12.633 -40.531 -21.328 1 93.62 30 ASN B C 1
ATOM 4742 O O . ASN B 1 30 ? -13.172 -41.5 -21.859 1 93.62 30 ASN B O 1
ATOM 4746 N N . TYR B 1 31 ? -12.367 -40.562 -20.047 1 95.81 31 TYR B N 1
ATOM 4747 C CA . TYR B 1 31 ? -13.008 -41.312 -18.969 1 95.81 31 TYR B CA 1
ATOM 4748 C C . TYR B 1 31 ? -12.625 -42.781 -19.016 1 95.81 31 TYR B C 1
ATOM 4750 O O . TYR B 1 31 ? -13.445 -43.656 -18.703 1 95.81 31 TYR B O 1
ATOM 4758 N N . VAL B 1 32 ? -11.461 -43.062 -19.406 1 93.38 32 VAL B N 1
ATOM 4759 C CA . VAL B 1 32 ? -10.992 -44.438 -19.547 1 93.38 32 VAL B CA 1
ATOM 4760 C C . VAL B 1 32 ? -10.805 -45.062 -18.172 1 93.38 32 VAL B C 1
ATOM 4762 O O . VAL B 1 32 ? -10.844 -46.281 -18.047 1 93.38 32 VAL B O 1
ATOM 4765 N N . GLU B 1 33 ? -10.664 -44.281 -17.125 1 94 33 GLU B N 1
ATOM 4766 C CA . GLU B 1 33 ? -10.344 -44.812 -15.805 1 94 33 GLU B CA 1
ATOM 4767 C C . GLU B 1 33 ? -11.609 -45.125 -15.008 1 94 33 GLU B C 1
ATOM 4769 O O . GLU B 1 33 ? -11.539 -45.5 -13.844 1 94 33 GLU B O 1
ATOM 4774 N N . LYS B 1 34 ? -12.766 -44.906 -15.617 1 92.94 34 LYS B N 1
ATOM 4775 C CA . LYS B 1 34 ? -14.047 -45.031 -14.922 1 92.94 34 LYS B CA 1
ATOM 4776 C C . LYS B 1 34 ? -14.211 -46.406 -14.289 1 92.94 34 LYS B C 1
ATOM 4778 O O . LYS B 1 34 ? -14.883 -46.562 -13.266 1 92.94 34 LYS B O 1
ATOM 4783 N N . ASP B 1 35 ? -13.555 -47.406 -14.82 1 93.06 35 ASP B N 1
ATOM 4784 C CA . ASP B 1 35 ? -13.719 -48.781 -14.32 1 93.06 35 ASP B CA 1
ATOM 4785 C C . ASP B 1 35 ? -12.523 -49.188 -13.461 1 93.06 35 ASP B C 1
ATOM 4787 O O . ASP B 1 35 ? -12.523 -50.281 -12.867 1 93.06 35 ASP B O 1
ATOM 4791 N N . GLN B 1 36 ? -11.609 -48.375 -13.43 1 93.94 36 GLN B N 1
ATOM 4792 C CA . GLN B 1 36 ? -10.383 -48.719 -12.719 1 93.94 36 GLN B CA 1
ATOM 4793 C C . GLN B 1 36 ? -10.359 -48.094 -11.328 1 93.94 36 GLN B C 1
ATOM 4795 O O . GLN B 1 36 ? -9.773 -48.656 -10.398 1 93.94 36 GLN B O 1
ATOM 4800 N N . PHE B 1 37 ? -10.906 -46.906 -11.234 1 94.81 37 PHE B N 1
ATOM 4801 C CA . PHE B 1 37 ? -10.906 -46.188 -9.961 1 94.81 37 PHE B CA 1
ATOM 4802 C C . PHE B 1 37 ? -12.32 -45.781 -9.578 1 94.81 37 PHE B C 1
ATOM 4804 O O . PHE B 1 37 ? -13.078 -45.281 -10.414 1 94.81 37 PHE B O 1
ATOM 4811 N N . GLU B 1 38 ? -12.664 -45.938 -8.344 1 89.94 38 GLU B N 1
ATOM 4812 C CA . GLU B 1 38 ? -14.016 -45.656 -7.852 1 89.94 38 GLU B CA 1
ATOM 4813 C C . GLU B 1 38 ? -14.344 -44.188 -7.953 1 89.94 38 GLU B C 1
ATOM 4815 O O . GLU B 1 38 ? -15.5 -43.812 -8.188 1 89.94 38 GLU B O 1
ATOM 4820 N N . ASP B 1 39 ? -13.383 -43.406 -7.836 1 89.75 39 ASP B N 1
ATOM 4821 C CA . ASP B 1 39 ? -13.617 -41.938 -7.805 1 89.75 39 ASP B CA 1
ATOM 4822 C C . ASP B 1 39 ? -13.453 -41.344 -9.195 1 89.75 39 ASP B C 1
ATOM 4824 O O . ASP B 1 39 ? -13.625 -40.125 -9.367 1 89.75 39 ASP B O 1
ATOM 4828 N N . ALA B 1 40 ? -13.117 -42.094 -10.188 1 96.19 40 ALA B N 1
ATOM 4829 C CA . ALA B 1 40 ? -12.984 -41.594 -11.547 1 96.19 40 ALA B CA 1
ATOM 4830 C C . ALA B 1 40 ? -14.352 -41.281 -12.156 1 96.19 40 ALA B C 1
ATOM 4832 O O . ALA B 1 40 ? -15.273 -42.094 -12.07 1 96.19 40 ALA B O 1
ATOM 4833 N N . PRO B 1 41 ? -14.469 -40.125 -12.688 1 97.19 41 PRO B N 1
ATOM 4834 C CA . PRO B 1 41 ? -15.766 -39.781 -13.266 1 97.19 41 PRO B CA 1
ATOM 4835 C C . PRO B 1 41 ? -16.094 -40.594 -14.516 1 97.19 41 PRO B C 1
ATOM 4837 O O . PRO B 1 41 ? -15.195 -40.969 -15.25 1 97.19 41 PRO B O 1
ATOM 4840 N N . VAL B 1 42 ? -17.391 -40.75 -14.812 1 97.06 42 VAL B N 1
ATOM 4841 C CA . VAL B 1 42 ? -17.812 -41.562 -15.93 1 97.06 42 VAL B CA 1
ATOM 4842 C C . VAL B 1 42 ? -18.125 -40.688 -17.141 1 97.06 42 VAL B C 1
ATOM 4844 O O . VAL B 1 42 ? -18.188 -41.188 -18.281 1 97.06 42 VAL B O 1
ATOM 4847 N N . ASN B 1 43 ? -18.375 -39.469 -16.938 1 96.94 43 ASN B N 1
ATOM 4848 C CA . ASN B 1 43 ? -18.609 -38.469 -17.969 1 96.94 43 ASN B CA 1
ATOM 4849 C C . ASN B 1 43 ? -18.359 -37.062 -17.438 1 96.94 43 ASN B C 1
ATOM 4851 O O . ASN B 1 43 ? -17.875 -36.875 -16.312 1 96.94 43 ASN B O 1
ATOM 4855 N N . TYR B 1 44 ? -18.531 -36.062 -18.297 1 97 44 TYR B N 1
ATOM 4856 C CA . TYR B 1 44 ? -18.234 -34.688 -17.969 1 97 44 TYR B CA 1
ATOM 4857 C C . TYR B 1 44 ? -19.047 -34.219 -16.781 1 97 44 TYR B C 1
ATOM 4859 O O . TYR B 1 44 ? -18.516 -33.594 -15.852 1 97 44 TYR B O 1
ATOM 4867 N N . GLU B 1 45 ? -20.375 -34.5 -16.734 1 97.19 45 GLU B N 1
ATOM 4868 C CA . GLU B 1 45 ? -21.266 -34.062 -15.672 1 97.19 45 GLU B CA 1
ATOM 4869 C C . GLU B 1 45 ? -20.828 -34.625 -14.32 1 97.19 45 GLU B C 1
ATOM 4871 O O . GLU B 1 45 ? -20.875 -33.938 -13.305 1 97.19 45 GLU B O 1
ATOM 4876 N N . ASP B 1 46 ? -20.438 -35.906 -14.422 1 97.44 46 ASP B N 1
ATOM 4877 C CA . ASP B 1 46 ? -19.953 -36.562 -13.211 1 97.44 46 ASP B CA 1
ATOM 4878 C C . ASP B 1 46 ? -18.688 -35.906 -12.688 1 97.44 46 ASP B C 1
ATOM 4880 O O . ASP B 1 46 ? -18.516 -35.719 -11.484 1 97.44 46 ASP B O 1
ATOM 4884 N N . ALA B 1 47 ? -17.781 -35.531 -13.547 1 97.5 47 ALA B N 1
ATOM 4885 C CA . ALA B 1 47 ? -16.547 -34.844 -13.164 1 97.5 47 ALA B CA 1
ATOM 4886 C C . ALA B 1 47 ? -16.844 -33.5 -12.508 1 97.5 47 ALA B C 1
ATOM 4888 O O . ALA B 1 47 ? -16.281 -33.188 -11.453 1 97.5 47 ALA B O 1
ATOM 4889 N N . ILE B 1 48 ? -17.719 -32.719 -13.133 1 97.62 48 ILE B N 1
ATOM 4890 C CA . ILE B 1 48 ? -18.062 -31.406 -12.625 1 97.62 48 ILE B CA 1
ATOM 4891 C C . ILE B 1 48 ? -18.688 -31.547 -11.234 1 97.62 48 ILE B C 1
ATOM 4893 O O . ILE B 1 48 ? -18.406 -30.734 -10.344 1 97.62 48 ILE B O 1
ATOM 4897 N N . GLU B 1 49 ? -19.516 -32.531 -11.062 1 97.19 49 GLU B N 1
ATOM 4898 C CA . GLU B 1 49 ? -20.125 -32.75 -9.758 1 97.19 49 GLU B CA 1
ATOM 4899 C C . GLU B 1 49 ? -19.062 -33.094 -8.711 1 97.19 49 GLU B C 1
ATOM 4901 O O . GLU B 1 49 ? -19.141 -32.656 -7.566 1 97.19 49 GLU B O 1
ATOM 4906 N N . ASN B 1 50 ? -18.094 -33.938 -9.102 1 96.94 50 ASN B N 1
ATOM 4907 C CA . ASN B 1 50 ? -16.969 -34.25 -8.211 1 96.94 50 ASN B CA 1
ATOM 4908 C C . ASN B 1 50 ? -16.219 -32.969 -7.82 1 96.94 50 ASN B C 1
ATOM 4910 O O . ASN B 1 50 ? -15.836 -32.812 -6.66 1 96.94 50 ASN B O 1
ATOM 4914 N N . TYR B 1 51 ? -15.961 -32.094 -8.82 1 98.19 51 TYR B N 1
ATOM 4915 C CA . TYR B 1 51 ? -15.258 -30.844 -8.555 1 98.19 51 TYR B CA 1
ATOM 4916 C C . TYR B 1 51 ? -16.047 -29.969 -7.582 1 98.19 51 TYR B C 1
ATOM 4918 O O . TYR B 1 51 ? -15.461 -29.391 -6.652 1 98.19 51 TYR B O 1
ATOM 4926 N N . LYS B 1 52 ? -17.359 -29.859 -7.777 1 98 52 LYS B N 1
ATOM 4927 C CA . LYS B 1 52 ? -18.203 -29.078 -6.891 1 98 52 LYS B CA 1
ATOM 4928 C C . LYS B 1 52 ? -18.141 -29.594 -5.461 1 98 52 LYS B C 1
ATOM 4930 O O . LYS B 1 52 ? -18.078 -28.812 -4.508 1 98 52 LYS B O 1
ATOM 4935 N N . ARG B 1 53 ? -18.203 -30.891 -5.332 1 97.38 53 ARG B N 1
ATOM 4936 C CA . ARG B 1 53 ? -18.156 -31.5 -4.012 1 97.38 53 ARG B CA 1
ATOM 4937 C C . ARG B 1 53 ? -16.828 -31.203 -3.324 1 97.38 53 ARG B C 1
ATOM 4939 O O . ARG B 1 53 ? -16.797 -30.859 -2.139 1 97.38 53 ARG B O 1
ATOM 4946 N N . LEU B 1 54 ? -15.758 -31.375 -4.066 1 97.81 54 LEU B N 1
ATOM 4947 C CA . LEU B 1 54 ? -14.43 -31.094 -3.531 1 97.81 54 LEU B CA 1
ATOM 4948 C C . LEU B 1 54 ? -14.328 -29.625 -3.086 1 97.81 54 LEU B C 1
ATOM 4950 O O . LEU B 1 54 ? -13.797 -29.344 -2.014 1 97.81 54 LEU B O 1
ATOM 4954 N N . LEU B 1 55 ? -14.781 -28.703 -3.896 1 98.62 55 LEU B N 1
ATOM 4955 C CA . LEU B 1 55 ? -14.711 -27.281 -3.59 1 98.62 55 LEU B CA 1
ATOM 4956 C C . LEU B 1 55 ? -15.602 -26.938 -2.395 1 98.62 55 LEU B C 1
ATOM 4958 O O . LEU B 1 55 ? -15.266 -26.062 -1.596 1 98.62 55 LEU B O 1
ATOM 4962 N N . ASP B 1 56 ? -16.719 -27.625 -2.309 1 98.56 56 ASP B N 1
ATOM 4963 C CA . ASP B 1 56 ? -17.609 -27.438 -1.158 1 98.56 56 ASP B CA 1
ATOM 4964 C C . ASP B 1 56 ? -16.922 -27.875 0.135 1 98.56 56 ASP B C 1
ATOM 4966 O O . ASP B 1 56 ? -17 -27.188 1.152 1 98.56 56 ASP B O 1
ATOM 4970 N N . ILE B 1 57 ? -16.266 -29.016 0.092 1 98.5 57 ILE B N 1
ATOM 4971 C CA . ILE B 1 57 ? -15.508 -29.5 1.237 1 98.5 57 ILE B CA 1
ATOM 4972 C C . ILE B 1 57 ? -14.398 -28.516 1.579 1 98.5 57 ILE B C 1
ATOM 4974 O O . ILE B 1 57 ? -14.188 -28.188 2.75 1 98.5 57 ILE B O 1
ATOM 4978 N N . THR B 1 58 ? -13.68 -28.062 0.551 1 98.81 58 THR B N 1
ATOM 4979 C CA . THR B 1 58 ? -12.625 -27.078 0.746 1 98.81 58 THR B CA 1
ATOM 4980 C C . THR B 1 58 ? -13.18 -25.812 1.409 1 98.81 58 THR B C 1
ATOM 4982 O O . THR B 1 58 ? -12.57 -25.281 2.342 1 98.81 58 THR B O 1
ATOM 4985 N N . GLY B 1 59 ? -14.32 -25.312 0.871 1 98.81 59 GLY B N 1
ATOM 4986 C CA . GLY B 1 59 ? -14.953 -24.125 1.433 1 98.81 59 GLY B CA 1
ATOM 4987 C C . GLY B 1 59 ? -15.344 -24.297 2.887 1 98.81 59 GLY B C 1
ATOM 4988 O O . GLY B 1 59 ? -15.234 -23.359 3.68 1 98.81 59 GLY B O 1
ATOM 4989 N N . ASP B 1 60 ? -15.82 -25.484 3.209 1 98.69 60 ASP B N 1
ATOM 4990 C CA . ASP B 1 60 ? -16.219 -25.781 4.578 1 98.69 60 ASP B CA 1
ATOM 4991 C C . ASP B 1 60 ? -15.016 -25.797 5.516 1 98.69 60 ASP B C 1
ATOM 4993 O O . ASP B 1 60 ? -15.047 -25.172 6.582 1 98.69 60 ASP B O 1
ATOM 4997 N N . VAL B 1 61 ? -13.953 -26.484 5.133 1 98.81 61 VAL B N 1
ATOM 4998 C CA . VAL B 1 61 ? -12.734 -26.547 5.926 1 98.81 61 VAL B CA 1
ATOM 4999 C C . VAL B 1 61 ? -12.148 -25.141 6.09 1 98.81 61 VAL B C 1
ATOM 5001 O O . VAL B 1 61 ? -11.695 -24.781 7.18 1 98.81 61 VAL B O 1
ATOM 5004 N N . ALA B 1 62 ? -12.172 -24.359 5.035 1 98.81 62 ALA B N 1
ATOM 5005 C CA . ALA B 1 62 ? -11.656 -22.984 5.062 1 98.81 62 ALA B CA 1
ATOM 5006 C C . ALA B 1 62 ? -12.438 -22.125 6.047 1 98.81 62 ALA B C 1
ATOM 5008 O O . ALA B 1 62 ? -11.852 -21.406 6.855 1 98.81 62 ALA B O 1
ATOM 5009 N N . ALA B 1 63 ? -13.742 -22.234 6.023 1 98.56 63 ALA B N 1
ATOM 5010 C CA . ALA B 1 63 ? -14.617 -21.359 6.793 1 98.56 63 ALA B CA 1
ATOM 5011 C C . ALA B 1 63 ? -14.633 -21.75 8.266 1 98.56 63 ALA B C 1
ATOM 5013 O O . ALA B 1 63 ? -14.734 -20.891 9.148 1 98.56 63 ALA B O 1
ATOM 5014 N N . ASN B 1 64 ? -14.516 -23.016 8.57 1 98.44 64 ASN B N 1
ATOM 5015 C CA . ASN B 1 64 ? -14.867 -23.484 9.914 1 98.44 64 ASN B CA 1
ATOM 5016 C C . ASN B 1 64 ? -13.641 -23.984 10.672 1 98.44 64 ASN B C 1
ATOM 5018 O O . ASN B 1 64 ? -13.703 -24.234 11.875 1 98.44 64 ASN B O 1
ATOM 5022 N N . ILE B 1 65 ? -12.516 -24.062 10.016 1 98.62 65 ILE B N 1
ATOM 5023 C CA . ILE B 1 65 ? -11.305 -24.484 10.711 1 98.62 65 ILE B CA 1
ATOM 5024 C C . ILE B 1 65 ? -10.18 -23.5 10.43 1 98.62 65 ILE B C 1
ATOM 5026 O O . ILE B 1 65 ? -9.656 -22.859 11.344 1 98.62 65 ILE B O 1
ATOM 5030 N N . ILE B 1 66 ? -9.836 -23.281 9.18 1 98.81 66 ILE B N 1
ATOM 5031 C CA . ILE B 1 66 ? -8.664 -22.5 8.805 1 98.81 66 ILE B CA 1
ATOM 5032 C C . ILE B 1 66 ? -8.859 -21.047 9.203 1 98.81 66 ILE B C 1
ATOM 5034 O O . ILE B 1 66 ? -8 -20.453 9.859 1 98.81 66 ILE B O 1
ATOM 5038 N N . GLU B 1 67 ? -9.992 -20.422 8.812 1 98.75 67 GLU B N 1
ATOM 5039 C CA . GLU B 1 67 ? -10.258 -19.016 9.094 1 98.75 67 GLU B CA 1
ATOM 5040 C C . GLU B 1 67 ? -10.312 -18.75 10.594 1 98.75 67 GLU B C 1
ATOM 5042 O O . GLU B 1 67 ? -9.664 -17.828 11.094 1 98.75 67 GLU B O 1
ATOM 5047 N N . PRO B 1 68 ? -11 -19.562 11.383 1 98.38 68 PRO B N 1
ATOM 5048 C CA . PRO B 1 68 ? -11.031 -19.312 12.828 1 98.38 68 PRO B CA 1
ATOM 5049 C C . PRO B 1 68 ? -9.648 -19.391 13.469 1 98.38 68 PRO B C 1
ATOM 5051 O O . PRO B 1 68 ? -9.414 -18.766 14.508 1 98.38 68 PRO B O 1
ATOM 5054 N N . ASN B 1 69 ? -8.703 -20.141 12.844 1 98.69 69 ASN B N 1
ATOM 5055 C CA . ASN B 1 69 ? -7.359 -20.328 13.383 1 98.69 69 ASN B CA 1
ATOM 5056 C C . ASN B 1 69 ? -6.414 -19.203 12.945 1 98.69 69 ASN B C 1
ATOM 5058 O O . ASN B 1 69 ? -5.332 -19.047 13.508 1 98.69 69 ASN B O 1
ATOM 5062 N N . SER B 1 70 ? -6.777 -18.469 11.969 1 98.56 70 SER B N 1
ATOM 5063 C CA . SER B 1 70 ? -5.855 -17.625 11.211 1 98.56 70 SER B CA 1
ATOM 5064 C C . SER B 1 70 ? -5.23 -16.547 12.094 1 98.56 70 SER B C 1
ATOM 5066 O O . SER B 1 70 ? -4.035 -16.266 11.984 1 98.56 70 SER B O 1
ATOM 5068 N N . GLU B 1 71 ? -5.969 -15.859 12.992 1 98 71 GLU B N 1
ATOM 5069 C CA . GLU B 1 71 ? -5.43 -14.797 13.836 1 98 71 GLU B CA 1
ATOM 5070 C C . GLU B 1 71 ? -4.43 -15.344 14.844 1 98 71 GLU B C 1
ATOM 5072 O O . GLU B 1 71 ? -3.4 -14.727 15.109 1 98 71 GLU B O 1
ATOM 5077 N N . ASP B 1 72 ? -4.742 -16.5 15.422 1 98.25 72 ASP B N 1
ATOM 5078 C CA . ASP B 1 72 ? -3.826 -17.141 16.359 1 98.25 72 ASP B CA 1
ATOM 5079 C C . ASP B 1 72 ? -2.523 -17.531 15.672 1 98.25 72 ASP B C 1
ATOM 5081 O O . ASP B 1 72 ? -1.444 -17.406 16.25 1 98.25 72 ASP B O 1
ATOM 5085 N N . VAL B 1 73 ? -2.658 -18.062 14.484 1 98.69 73 VAL B N 1
ATOM 5086 C CA . VAL B 1 73 ? -1.486 -18.453 13.711 1 98.69 73 VAL B CA 1
ATOM 5087 C C . VAL B 1 73 ? -0.622 -17.234 13.422 1 98.69 73 VAL B C 1
ATOM 5089 O O . VAL B 1 73 ? 0.607 -17.297 13.5 1 98.69 73 VAL B O 1
ATOM 5092 N N . ASP B 1 74 ? -1.239 -16.109 13.117 1 98.19 74 ASP B N 1
ATOM 5093 C CA . ASP B 1 74 ? -0.519 -14.867 12.844 1 98.19 74 ASP B CA 1
ATOM 5094 C C . ASP B 1 74 ? 0.245 -14.398 14.078 1 98.19 74 ASP B C 1
ATOM 5096 O O . ASP B 1 74 ? 1.362 -13.891 13.969 1 98.19 74 ASP B O 1
ATOM 5100 N N . LEU B 1 75 ? -0.336 -14.523 15.203 1 97.25 75 LEU B N 1
ATOM 5101 C CA . LEU B 1 75 ? 0.248 -14.062 16.453 1 97.25 75 LEU B CA 1
ATOM 5102 C C . LEU B 1 75 ? 1.384 -14.977 16.906 1 97.25 75 LEU B C 1
ATOM 5104 O O . LEU B 1 75 ? 2.438 -14.5 17.328 1 97.25 75 LEU B O 1
ATOM 5108 N N . GLU B 1 76 ? 1.218 -16.297 16.828 1 97.88 76 GLU B N 1
ATOM 5109 C CA . GLU B 1 76 ? 2.174 -17.266 17.344 1 97.88 76 GLU B CA 1
ATOM 5110 C C . GLU B 1 76 ? 3.338 -17.469 16.375 1 97.88 76 GLU B C 1
ATOM 5112 O O . GLU B 1 76 ? 4.5 -17.453 16.781 1 97.88 76 GLU B O 1
ATOM 5117 N N . GLY B 1 77 ? 3.029 -17.672 15.055 1 97.94 77 GLY B N 1
ATOM 5118 C CA . GLY B 1 77 ? 4.023 -17.969 14.031 1 97.94 77 GLY B CA 1
ATOM 5119 C C . GLY B 1 77 ? 4.824 -19.234 14.328 1 97.94 77 GLY B C 1
ATOM 5120 O O . GLY B 1 77 ? 4.66 -19.844 15.383 1 97.94 77 GLY B O 1
ATOM 5121 N N . PRO B 1 78 ? 5.594 -19.625 13.367 1 98.38 78 PRO B N 1
ATOM 5122 C CA . PRO B 1 78 ? 6.496 -20.75 13.578 1 98.38 78 PRO B CA 1
ATOM 5123 C C . PRO B 1 78 ? 7.703 -20.391 14.445 1 98.38 78 PRO B C 1
ATOM 5125 O O . PRO B 1 78 ? 7.98 -19.203 14.656 1 98.38 78 PRO B O 1
ATOM 5128 N N . HIS B 1 79 ? 8.375 -21.391 14.969 1 97.81 79 HIS B N 1
ATOM 5129 C CA . HIS B 1 79 ? 9.586 -21.141 15.742 1 97.81 79 HIS B CA 1
ATOM 5130 C C . HIS B 1 79 ? 10.625 -22.234 15.523 1 97.81 79 HIS B C 1
ATOM 5132 O O . HIS B 1 79 ? 10.328 -23.25 14.898 1 97.81 79 HIS B O 1
ATOM 5138 N N . LEU B 1 80 ? 11.828 -21.922 15.922 1 97.88 80 LEU B N 1
ATOM 5139 C CA . LEU B 1 80 ? 12.969 -22.812 15.719 1 97.88 80 LEU B CA 1
ATOM 5140 C C . LEU B 1 80 ? 13.305 -23.562 17 1 97.88 80 LEU B C 1
ATOM 5142 O O . LEU B 1 80 ? 13.398 -22.969 18.062 1 97.88 80 LEU B O 1
ATOM 5146 N N . GLU B 1 81 ? 13.422 -24.812 16.938 1 97.12 81 GLU B N 1
ATOM 5147 C CA . GLU B 1 81 ? 13.891 -25.672 18.031 1 97.12 81 GLU B CA 1
ATOM 5148 C C . GLU B 1 81 ? 14.906 -26.688 17.531 1 97.12 81 GLU B C 1
ATOM 5150 O O . GLU B 1 81 ? 14.578 -27.547 16.719 1 97.12 81 GLU B O 1
ATOM 5155 N N . ASN B 1 82 ? 16.109 -26.656 18.062 1 96.62 82 ASN B N 1
ATOM 5156 C CA . ASN B 1 82 ? 17.141 -27.641 17.781 1 96.62 82 ASN B CA 1
ATOM 5157 C C . ASN B 1 82 ? 17.391 -27.781 16.281 1 96.62 82 ASN B C 1
ATOM 5159 O O . ASN B 1 82 ? 17.406 -28.906 15.75 1 96.62 82 ASN B O 1
ATOM 5163 N N . GLY B 1 83 ? 17.391 -26.656 15.617 1 97.12 83 GLY B N 1
ATOM 5164 C CA . GLY B 1 83 ? 17.719 -26.656 14.203 1 97.12 83 GLY B CA 1
ATOM 5165 C C . GLY B 1 83 ? 16.578 -27.109 13.32 1 97.12 83 GLY B C 1
ATOM 5166 O O . GLY B 1 83 ? 16.781 -27.406 12.141 1 97.12 83 GLY B O 1
ATOM 5167 N N . ARG B 1 84 ? 15.398 -27.188 13.93 1 98.12 84 ARG B N 1
ATOM 5168 C CA . ARG B 1 84 ? 14.203 -27.594 13.203 1 98.12 84 ARG B CA 1
ATOM 5169 C C . ARG B 1 84 ? 13.102 -26.547 13.328 1 98.12 84 ARG B C 1
ATOM 5171 O O . ARG B 1 84 ? 12.938 -25.938 14.383 1 98.12 84 ARG B O 1
ATOM 5178 N N . MET B 1 85 ? 12.422 -26.391 12.289 1 98.31 85 MET B N 1
ATOM 5179 C CA . MET B 1 85 ? 11.281 -25.484 12.273 1 98.31 85 MET B CA 1
ATOM 5180 C C . MET B 1 85 ? 10.039 -26.156 12.852 1 98.31 85 MET B C 1
ATOM 5182 O O . MET B 1 85 ? 9.734 -27.297 12.516 1 98.31 85 MET B O 1
ATOM 5186 N N . ILE B 1 86 ? 9.367 -25.531 13.758 1 98.25 86 ILE B N 1
ATOM 5187 C CA . ILE B 1 86 ? 8.109 -26 14.328 1 98.25 86 ILE B CA 1
ATOM 5188 C C . ILE B 1 86 ? 6.977 -25.062 13.922 1 98.25 86 ILE B C 1
ATOM 5190 O O . ILE B 1 86 ? 7.043 -23.859 14.18 1 98.25 86 ILE B O 1
ATOM 5194 N N . TYR B 1 87 ? 5.957 -25.594 13.297 1 98.38 87 TYR B N 1
ATOM 5195 C CA . TYR B 1 87 ? 4.805 -24.797 12.906 1 98.38 87 TYR B CA 1
ATOM 5196 C C . TYR B 1 87 ? 4.129 -24.188 14.125 1 98.38 87 TYR B C 1
ATOM 5198 O O . TYR B 1 87 ? 4.293 -24.672 15.25 1 98.38 87 TYR B O 1
ATOM 5206 N N . ALA B 1 88 ? 3.377 -23.109 13.875 1 98.25 88 ALA B N 1
ATOM 5207 C CA . ALA B 1 88 ? 2.438 -22.656 14.898 1 98.25 88 ALA B CA 1
ATOM 5208 C C . ALA B 1 88 ? 1.452 -23.75 15.266 1 98.25 88 ALA B C 1
ATOM 5210 O O . ALA B 1 88 ? 1.098 -24.578 14.422 1 98.25 88 ALA B O 1
ATOM 5211 N N . SER B 1 89 ? 0.949 -23.75 16.469 1 98.19 89 SER B N 1
ATOM 5212 C CA . SER B 1 89 ? 0.095 -24.812 16.984 1 98.19 89 SER B CA 1
ATOM 5213 C C . SER B 1 89 ? -1.134 -25.016 16.109 1 98.19 89 SER B C 1
ATOM 5215 O O . SER B 1 89 ? -1.471 -26.141 15.758 1 98.19 89 SER B O 1
ATOM 5217 N N . LYS B 1 90 ? -1.752 -23.938 15.695 1 98.62 90 LYS B N 1
ATOM 5218 C CA . LYS B 1 90 ? -2.998 -24.062 14.945 1 98.62 90 LYS B CA 1
ATOM 5219 C C . LYS B 1 90 ? -2.725 -24.344 13.469 1 98.62 90 LYS B C 1
ATOM 5221 O O . LYS B 1 90 ? -3.619 -24.766 12.742 1 98.62 90 LYS B O 1
ATOM 5226 N N . THR B 1 91 ? -1.484 -24.141 13.008 1 98.69 91 THR B N 1
ATOM 5227 C CA . THR B 1 91 ? -1.111 -24.594 11.672 1 98.69 91 THR B CA 1
ATOM 5228 C C . THR B 1 91 ? -1.151 -26.109 11.586 1 98.69 91 THR B C 1
ATOM 5230 O O . THR B 1 91 ? -1.549 -26.672 10.562 1 98.69 91 THR B O 1
ATOM 5233 N N . PHE B 1 92 ? -0.759 -26.812 12.688 1 97.94 92 PHE B N 1
ATOM 5234 C CA . PHE B 1 92 ? -0.845 -28.266 12.742 1 97.94 92 PHE B CA 1
ATOM 5235 C C . PHE B 1 92 ? -2.291 -28.734 12.602 1 97.94 92 PHE B C 1
ATOM 5237 O O . PHE B 1 92 ? -2.572 -29.719 11.914 1 97.94 92 PHE B O 1
ATOM 5244 N N . GLU B 1 93 ? -3.176 -27.953 13.203 1 98.56 93 GLU B N 1
ATOM 5245 C CA . GLU B 1 93 ? -4.598 -28.281 13.102 1 98.56 93 GLU B CA 1
ATOM 5246 C C . GLU B 1 93 ? -5.09 -28.141 11.664 1 98.56 93 GLU B C 1
ATOM 5248 O O . GLU B 1 93 ? -5.875 -28.969 11.195 1 98.56 93 GLU B O 1
ATOM 5253 N N . ASN B 1 94 ? -4.664 -27.094 11.023 1 98.88 94 ASN B N 1
ATOM 5254 C CA . ASN B 1 94 ? -5.051 -26.875 9.641 1 98.88 94 ASN B CA 1
ATOM 5255 C C . ASN B 1 94 ? -4.535 -27.984 8.727 1 98.88 94 ASN B C 1
ATOM 5257 O O . ASN B 1 94 ? -5.25 -28.438 7.836 1 98.88 94 ASN B O 1
ATOM 5261 N N . LEU B 1 95 ? -3.256 -28.375 8.953 1 98.69 95 LEU B N 1
ATOM 5262 C CA . LEU B 1 95 ? -2.674 -29.469 8.18 1 98.69 95 LEU B CA 1
ATOM 5263 C C . LEU B 1 95 ? -3.453 -30.766 8.398 1 98.69 95 LEU B C 1
ATOM 5265 O O . LEU B 1 95 ? -3.793 -31.469 7.438 1 98.69 95 LEU B O 1
ATOM 5269 N N . ASP B 1 96 ? -3.734 -31.047 9.633 1 98.5 96 ASP B N 1
ATOM 5270 C CA . ASP B 1 96 ? -4.484 -32.25 9.961 1 98.5 96 ASP B CA 1
ATOM 5271 C C . ASP B 1 96 ? -5.867 -32.219 9.32 1 98.5 96 ASP B C 1
ATOM 5273 O O . ASP B 1 96 ? -6.309 -33.219 8.75 1 98.5 96 ASP B O 1
ATOM 5277 N N . ALA B 1 97 ? -6.535 -31.078 9.406 1 98.69 97 ALA B N 1
ATOM 5278 C CA . ALA B 1 97 ? -7.875 -30.938 8.844 1 98.69 97 ALA B CA 1
ATOM 5279 C C . ALA B 1 97 ? -7.863 -31.156 7.332 1 98.69 97 ALA B C 1
ATOM 5281 O O . ALA B 1 97 ? -8.758 -31.812 6.789 1 98.69 97 ALA B O 1
ATOM 5282 N N . THR B 1 98 ? -6.895 -30.641 6.629 1 98.75 98 THR B N 1
ATOM 5283 C CA . THR B 1 98 ? -6.836 -30.766 5.18 1 98.75 98 THR B CA 1
ATOM 5284 C C . THR B 1 98 ? -6.461 -32.188 4.785 1 98.75 98 THR B C 1
ATOM 5286 O O . THR B 1 98 ? -6.926 -32.719 3.762 1 98.75 98 THR B O 1
ATOM 5289 N N . ARG B 1 99 ? -5.652 -32.875 5.605 1 98.44 99 ARG B N 1
ATOM 5290 C CA . ARG B 1 99 ? -5.336 -34.281 5.375 1 98.44 99 ARG B CA 1
ATOM 5291 C C . ARG B 1 99 ? -6.578 -35.156 5.508 1 98.44 99 ARG B C 1
ATOM 5293 O O . ARG B 1 99 ? -6.879 -35.938 4.621 1 98.44 99 ARG B O 1
ATOM 5300 N N . LYS B 1 100 ? -7.301 -34.906 6.562 1 98.31 100 LYS B N 1
ATOM 5301 C CA . LYS B 1 100 ? -8.508 -35.688 6.832 1 98.31 100 LYS B CA 1
ATOM 5302 C C . LYS B 1 100 ? -9.57 -35.438 5.766 1 98.31 100 LYS B C 1
ATOM 5304 O O . LYS B 1 100 ? -10.336 -36.344 5.426 1 98.31 100 LYS B O 1
ATOM 5309 N N . ALA B 1 101 ? -9.531 -34.25 5.223 1 98.25 101 ALA B N 1
ATOM 5310 C CA . ALA B 1 101 ? -10.516 -33.875 4.215 1 98.25 101 ALA B CA 1
ATOM 5311 C C . ALA B 1 101 ? -10.094 -34.344 2.828 1 98.25 101 ALA B C 1
ATOM 5313 O O . ALA B 1 101 ? -10.844 -34.219 1.86 1 98.25 101 ALA B O 1
ATOM 5314 N N . GLY B 1 102 ? -8.906 -34.938 2.703 1 97.38 102 GLY B N 1
ATOM 5315 C CA . GLY B 1 102 ? -8.422 -35.438 1.429 1 97.38 102 GLY B CA 1
ATOM 5316 C C . GLY B 1 102 ? -8.039 -34.344 0.452 1 97.38 102 GLY B C 1
ATOM 5317 O O . GLY B 1 102 ? -8.258 -34.469 -0.754 1 97.38 102 GLY B O 1
ATOM 5318 N N . LEU B 1 103 ? -7.5 -33.25 0.911 1 98.56 103 LEU B N 1
ATOM 5319 C CA . LEU B 1 103 ? -7.203 -32.094 0.066 1 98.56 103 LEU B CA 1
ATOM 5320 C C . LEU B 1 103 ? -5.727 -32.062 -0.314 1 98.56 103 LEU B C 1
ATOM 5322 O O . LEU B 1 103 ? -5.137 -30.984 -0.439 1 98.56 103 LEU B O 1
ATOM 5326 N N . TRP B 1 104 ? -5.094 -33.188 -0.424 1 98.5 104 TRP B N 1
ATOM 5327 C CA . TRP B 1 104 ? -3.699 -33.312 -0.833 1 98.5 104 TRP B CA 1
ATOM 5328 C C . TRP B 1 104 ? -3.57 -34.219 -2.062 1 98.5 104 TRP B C 1
ATOM 5330 O O . TRP B 1 104 ? -4.438 -35.062 -2.32 1 98.5 104 TRP B O 1
ATOM 5340 N N . GLY B 1 105 ? -2.492 -34 -2.848 1 97.94 105 GLY B N 1
ATOM 5341 C CA . GLY B 1 105 ? -2.312 -34.719 -4.094 1 97.94 105 GLY B CA 1
ATOM 5342 C C . GLY B 1 105 ? -3.383 -34.406 -5.125 1 97.94 105 GLY B C 1
ATOM 5343 O O . GLY B 1 105 ? -3.785 -35.281 -5.887 1 97.94 105 GLY B O 1
ATOM 5344 N N . LEU B 1 106 ? -3.871 -33.219 -5.133 1 97.69 106 LEU B N 1
ATOM 5345 C CA . LEU B 1 106 ? -5.062 -32.844 -5.891 1 97.69 106 LEU B CA 1
ATOM 5346 C C . LEU B 1 106 ? -4.848 -33.062 -7.383 1 97.69 106 LEU B C 1
ATOM 5348 O O . LEU B 1 106 ? -5.723 -33.594 -8.07 1 97.69 106 LEU B O 1
ATOM 5352 N N . SER B 1 107 ? -3.695 -32.688 -7.891 1 96.12 107 SER B N 1
ATOM 5353 C CA . SER B 1 107 ? -3.477 -32.688 -9.328 1 96.12 107 SER B CA 1
ATOM 5354 C C . SER B 1 107 ? -2.814 -34 -9.781 1 96.12 107 SER B C 1
ATOM 5356 O O . SER B 1 107 ? -2.691 -34.25 -10.977 1 96.12 107 SER B O 1
ATOM 5358 N N . MET B 1 108 ? -2.361 -34.875 -8.867 1 97.81 108 MET B N 1
ATOM 5359 C CA . MET B 1 108 ? -1.598 -36.094 -9.203 1 97.81 108 MET B CA 1
ATOM 5360 C C . MET B 1 108 ? -2.52 -37.188 -9.695 1 97.81 108 MET B C 1
ATOM 5362 O O . MET B 1 108 ? -3.666 -37.281 -9.258 1 97.81 108 MET B O 1
ATOM 5366 N N . PRO B 1 109 ? -2.043 -38.031 -10.586 1 96.94 109 PRO B N 1
ATOM 5367 C CA . PRO B 1 109 ? -2.84 -39.156 -11.086 1 96.94 109 PRO B CA 1
ATOM 5368 C C . PRO B 1 109 ? -3.309 -40.094 -9.969 1 96.94 109 PRO B C 1
ATOM 5370 O O . PRO B 1 109 ? -2.6 -40.281 -8.977 1 96.94 109 PRO B O 1
ATOM 5373 N N . ARG B 1 110 ? -4.414 -40.719 -10.234 1 97.19 110 ARG B N 1
ATOM 5374 C CA . ARG B 1 110 ? -5.027 -41.656 -9.273 1 97.19 110 ARG B CA 1
ATOM 5375 C C . ARG B 1 110 ? -4.121 -42.844 -9.016 1 97.19 110 ARG B C 1
ATOM 5377 O O . ARG B 1 110 ? -4.086 -43.375 -7.898 1 97.19 110 ARG B O 1
ATOM 5384 N N . ARG B 1 111 ? -3.348 -43.281 -10.047 1 95.69 111 ARG B N 1
ATOM 5385 C CA . ARG B 1 111 ? -2.477 -44.438 -9.898 1 95.69 111 ARG B CA 1
ATOM 5386 C C . ARG B 1 111 ? -1.428 -44.188 -8.812 1 95.69 111 ARG B C 1
ATOM 5388 O O . ARG B 1 111 ? -0.855 -45.156 -8.281 1 95.69 111 ARG B O 1
ATOM 5395 N N . TYR B 1 112 ? -1.145 -42.938 -8.398 1 97.44 112 TYR B N 1
ATOM 5396 C CA . TYR B 1 112 ? -0.188 -42.625 -7.348 1 97.44 112 TYR B CA 1
ATOM 5397 C C . TYR B 1 112 ? -0.906 -42.188 -6.074 1 97.44 112 TYR B C 1
ATOM 5399 O O . TYR B 1 112 ? -0.27 -41.719 -5.125 1 97.44 112 TYR B O 1
ATOM 5407 N N . GLY B 1 113 ? -2.221 -42.25 -6.082 1 96.5 113 GLY B N 1
ATOM 5408 C CA . GLY B 1 113 ? -2.996 -41.875 -4.906 1 96.5 113 GLY B CA 1
ATOM 5409 C C . GLY B 1 113 ? -3.551 -40.469 -4.973 1 96.5 113 GLY B C 1
ATOM 5410 O O . GLY B 1 113 ? -4.098 -39.969 -3.992 1 96.5 113 GLY B O 1
ATOM 5411 N N . GLY B 1 114 ? -3.416 -39.812 -6.09 1 97.56 114 GLY B N 1
ATOM 5412 C CA . GLY B 1 114 ? -3.924 -38.469 -6.238 1 97.56 114 GLY B CA 1
ATOM 5413 C C . GLY B 1 114 ? -5.383 -38.406 -6.656 1 97.56 114 GLY B C 1
ATOM 5414 O O . GLY B 1 114 ? -6.043 -39.438 -6.742 1 97.56 114 GLY B O 1
ATOM 5415 N N . LEU B 1 115 ? -5.863 -37.156 -6.828 1 97.12 115 LEU B N 1
ATOM 5416 C CA . LEU B 1 115 ? -7.273 -37 -7.156 1 97.12 115 LEU B CA 1
ATOM 5417 C C . LEU B 1 115 ? -7.449 -36.656 -8.641 1 97.12 115 LEU B C 1
ATOM 5419 O O . LEU B 1 115 ? -8.578 -36.625 -9.133 1 97.12 115 LEU B O 1
ATOM 5423 N N . ASN B 1 116 ? -6.355 -36.469 -9.375 1 97.5 116 ASN B N 1
ATOM 5424 C CA . ASN B 1 116 ? -6.328 -36.25 -10.82 1 97.5 116 ASN B CA 1
ATOM 5425 C C . ASN B 1 116 ? -7.148 -35.031 -11.219 1 97.5 116 ASN B C 1
ATOM 5427 O O . ASN B 1 116 ? -7.836 -35.031 -12.242 1 97.5 116 ASN B O 1
ATOM 5431 N N . LEU B 1 117 ? -7.102 -33.969 -10.422 1 97.62 117 LEU B N 1
ATOM 5432 C CA . LEU B 1 117 ? -7.871 -32.75 -10.688 1 97.62 117 LEU B CA 1
ATOM 5433 C C . LEU B 1 117 ? -7.09 -31.812 -11.586 1 97.62 117 LEU B C 1
ATOM 5435 O O . LEU B 1 117 ? -5.855 -31.766 -11.531 1 97.62 117 LEU B O 1
ATOM 5439 N N . PRO B 1 118 ? -7.816 -31.031 -12.438 1 97.69 118 PRO B N 1
ATOM 5440 C CA . PRO B 1 118 ? -7.168 -29.969 -13.227 1 97.69 118 PRO B CA 1
ATOM 5441 C C . PRO B 1 118 ? -6.598 -28.859 -12.352 1 97.69 118 PRO B C 1
ATOM 5443 O O . PRO B 1 118 ? -7.031 -28.672 -11.211 1 97.69 118 PRO B O 1
ATOM 5446 N N . ASN B 1 119 ? -5.652 -28.094 -12.906 1 97.31 119 ASN B N 1
ATOM 5447 C CA . ASN B 1 119 ? -5.07 -26.953 -12.227 1 97.31 119 ASN B CA 1
ATOM 5448 C C . ASN B 1 119 ? -6.117 -25.875 -11.938 1 97.31 119 ASN B C 1
ATOM 5450 O O . ASN B 1 119 ? -6.016 -25.156 -10.938 1 97.31 119 ASN B O 1
ATOM 5454 N N . ALA B 1 120 ? -7.094 -25.734 -12.781 1 98.44 120 ALA B N 1
ATOM 5455 C CA . ALA B 1 120 ? -8.172 -24.781 -12.531 1 98.44 120 ALA B CA 1
ATOM 5456 C C . ALA B 1 120 ? -8.836 -25.031 -11.18 1 98.44 120 ALA B C 1
ATOM 5458 O O . ALA B 1 120 ? -9.094 -24.094 -10.422 1 98.44 120 ALA B O 1
ATOM 5459 N N . ILE B 1 121 ? -9.086 -26.344 -10.875 1 98.56 121 ILE B N 1
ATOM 5460 C CA . ILE B 1 121 ? -9.727 -26.688 -9.609 1 98.56 121 ILE B CA 1
ATOM 5461 C C . ILE B 1 121 ? -8.758 -26.453 -8.453 1 98.56 121 ILE B C 1
ATOM 5463 O O . ILE B 1 121 ? -9.156 -25.969 -7.391 1 98.56 121 ILE B O 1
ATOM 5467 N N . PHE B 1 122 ? -7.496 -26.797 -8.695 1 98.38 122 PHE B N 1
ATOM 5468 C CA . PHE B 1 122 ? -6.48 -26.516 -7.691 1 98.38 122 PHE B CA 1
ATOM 5469 C C . PHE B 1 122 ? -6.414 -25.016 -7.414 1 98.38 122 PHE B C 1
ATOM 5471 O O . PHE B 1 122 ? -6.273 -24.594 -6.262 1 98.38 122 PHE B O 1
ATOM 5478 N N . SER B 1 123 ? -6.492 -24.172 -8.438 1 98.62 123 SER B N 1
ATOM 5479 C CA . SER B 1 123 ? -6.484 -22.719 -8.297 1 98.62 123 SER B CA 1
ATOM 5480 C C . SER B 1 123 ? -7.707 -22.234 -7.523 1 98.62 123 SER B C 1
ATOM 5482 O O . SER B 1 123 ? -7.605 -21.328 -6.699 1 98.62 123 SER B O 1
ATOM 5484 N N . MET B 1 124 ? -8.875 -22.844 -7.797 1 98.81 124 MET B N 1
ATOM 5485 C CA . MET B 1 124 ? -10.086 -22.484 -7.062 1 98.81 124 MET B CA 1
ATOM 5486 C C . MET B 1 124 ? -9.938 -22.812 -5.582 1 98.81 124 MET B C 1
ATOM 5488 O O . MET B 1 124 ? -10.281 -22 -4.723 1 98.81 124 MET B O 1
ATOM 5492 N N . ALA B 1 125 ? -9.438 -24.016 -5.324 1 98.81 125 ALA B N 1
ATOM 5493 C CA . ALA B 1 125 ? -9.203 -24.406 -3.938 1 98.81 125 ALA B CA 1
ATOM 5494 C C . ALA B 1 125 ? -8.211 -23.469 -3.264 1 98.81 125 ALA B C 1
ATOM 5496 O O . ALA B 1 125 ? -8.383 -23.094 -2.1 1 98.81 125 ALA B O 1
ATOM 5497 N N . SER B 1 126 ? -7.18 -23.078 -3.988 1 98.81 126 SER B N 1
ATOM 5498 C CA . SER B 1 126 ? -6.168 -22.156 -3.477 1 98.81 126 SER B CA 1
ATOM 5499 C C . SER B 1 126 ? -6.773 -20.797 -3.154 1 98.81 126 SER B C 1
ATOM 5501 O O . SER B 1 126 ? -6.445 -20.203 -2.131 1 98.81 126 SER B O 1
ATOM 5503 N N . GLU B 1 127 ? -7.598 -20.281 -4.055 1 98.81 127 GLU B N 1
ATOM 5504 C CA . GLU B 1 127 ? -8.305 -19.031 -3.812 1 98.81 127 GLU B CA 1
ATOM 5505 C C . GLU B 1 127 ? -9.117 -19.094 -2.525 1 98.81 127 GLU B C 1
ATOM 5507 O O . GLU B 1 127 ? -9.07 -18.172 -1.707 1 98.81 127 GLU B O 1
ATOM 5512 N N . ILE B 1 128 ? -9.82 -20.188 -2.334 1 98.88 128 ILE B N 1
ATOM 5513 C CA . ILE B 1 128 ? -10.695 -20.391 -1.187 1 98.88 128 ILE B CA 1
ATOM 5514 C C . ILE B 1 128 ? -9.867 -20.406 0.097 1 98.88 128 ILE B C 1
ATOM 5516 O O . ILE B 1 128 ? -10.18 -19.703 1.054 1 98.88 128 ILE B O 1
ATOM 5520 N N . ILE B 1 129 ? -8.797 -21.188 0.113 1 98.88 129 ILE B N 1
ATOM 5521 C CA . ILE B 1 129 ? -7.973 -21.328 1.307 1 98.88 129 ILE B CA 1
ATOM 5522 C C . ILE B 1 129 ? -7.242 -20.016 1.583 1 98.88 129 ILE B C 1
ATOM 5524 O O . ILE B 1 129 ? -7.098 -19.609 2.738 1 98.88 129 ILE B O 1
ATOM 5528 N N . ALA B 1 130 ? -6.797 -19.344 0.553 1 98.88 130 ALA B N 1
ATOM 5529 C CA . ALA B 1 130 ? -6.086 -18.078 0.709 1 98.88 130 ALA B CA 1
ATOM 5530 C C . ALA B 1 130 ? -6.992 -17 1.311 1 98.88 130 ALA B C 1
ATOM 5532 O O . ALA B 1 130 ? -6.539 -16.156 2.09 1 98.88 130 ALA B O 1
ATOM 5533 N N . ALA B 1 131 ? -8.266 -17 0.893 1 98.81 131 ALA B N 1
ATOM 5534 C CA . ALA B 1 131 ? -9.219 -16.047 1.476 1 98.81 131 ALA B CA 1
ATOM 5535 C C . ALA B 1 131 ? -9.336 -16.25 2.984 1 98.81 131 ALA B C 1
ATOM 5537 O O . ALA B 1 131 ? -9.484 -15.289 3.734 1 98.81 131 ALA B O 1
ATOM 5538 N N . ALA B 1 132 ? -9.242 -17.516 3.412 1 98.75 132 ALA B N 1
ATOM 5539 C CA . ALA B 1 132 ? -9.312 -17.828 4.836 1 98.75 132 ALA B CA 1
ATOM 5540 C C . ALA B 1 132 ? -8.016 -17.469 5.547 1 98.75 132 ALA B C 1
ATOM 5542 O O . ALA B 1 132 ? -8.031 -16.875 6.621 1 98.75 132 ALA B O 1
ATOM 5543 N N . ASP B 1 133 ? -6.895 -17.906 4.961 1 98.81 133 ASP B N 1
ATOM 5544 C CA . ASP B 1 133 ? -5.562 -17.641 5.492 1 98.81 133 ASP B CA 1
ATOM 5545 C C . ASP B 1 133 ? -4.496 -17.812 4.414 1 98.81 133 ASP B C 1
ATOM 5547 O O . ASP B 1 133 ? -4.109 -18.938 4.082 1 98.81 133 ASP B O 1
ATOM 5551 N N . ALA B 1 134 ? -3.939 -16.719 3.988 1 98.75 134 ALA B N 1
ATOM 5552 C CA . ALA B 1 134 ? -2.973 -16.734 2.893 1 98.75 134 ALA B CA 1
ATOM 5553 C C . ALA B 1 134 ? -1.681 -17.438 3.311 1 98.75 134 ALA B C 1
ATOM 5555 O O . ALA B 1 134 ? -1.024 -18.078 2.492 1 98.75 134 ALA B O 1
ATOM 5556 N N . GLY B 1 135 ? -1.268 -17.312 4.582 1 98.56 135 GLY B N 1
ATOM 5557 C CA . GLY B 1 135 ? -0.092 -18 5.082 1 98.56 135 GLY B CA 1
ATOM 5558 C C . GLY B 1 135 ? -0.213 -19.516 5.004 1 98.56 135 GLY B C 1
ATOM 5559 O O . GLY B 1 135 ? 0.729 -20.188 4.594 1 98.56 135 GLY B O 1
ATOM 5560 N N . PHE B 1 136 ? -1.381 -20 5.352 1 98.88 136 PHE B N 1
ATOM 5561 C CA . PHE B 1 136 ? -1.578 -21.438 5.277 1 98.88 136 PHE B CA 1
ATOM 5562 C C . PHE B 1 136 ? -1.64 -21.906 3.83 1 98.88 136 PHE B C 1
ATOM 5564 O O . PHE B 1 136 ? -1.113 -22.969 3.49 1 98.88 136 PHE B O 1
ATOM 5571 N N . GLN B 1 137 ? -2.354 -21.125 3.043 1 98.88 137 GLN B N 1
ATOM 5572 C CA . GLN B 1 137 ? -2.406 -21.469 1.625 1 98.88 137 GLN B CA 1
ATOM 5573 C C . GLN B 1 137 ? -1.005 -21.609 1.04 1 98.88 137 GLN B C 1
ATOM 5575 O O . GLN B 1 137 ? -0.76 -22.484 0.198 1 98.88 137 GLN B O 1
ATOM 5580 N N . ASN B 1 138 ? -0.086 -20.75 1.484 1 98.31 138 ASN B N 1
ATOM 5581 C CA . ASN B 1 138 ? 1.295 -20.797 1.014 1 98.31 138 ASN B CA 1
ATOM 5582 C C . ASN B 1 138 ? 1.958 -22.125 1.335 1 98.31 138 ASN B C 1
ATOM 5584 O O . ASN B 1 138 ? 2.697 -22.672 0.514 1 98.31 138 ASN B O 1
ATOM 5588 N N . ILE B 1 139 ? 1.723 -22.688 2.504 1 98.44 139 ILE B N 1
ATOM 5589 C CA . ILE B 1 139 ? 2.25 -23.984 2.914 1 98.44 139 ILE B CA 1
ATOM 5590 C C . ILE B 1 139 ? 1.574 -25.094 2.111 1 98.44 139 ILE B C 1
ATOM 5592 O O . ILE B 1 139 ? 2.248 -25.906 1.472 1 98.44 139 ILE B O 1
ATOM 5596 N N . TRP B 1 140 ? 0.255 -25.031 2.1 1 98.75 140 TRP B N 1
ATOM 5597 C CA . TRP B 1 140 ? -0.576 -26.094 1.532 1 98.75 140 TRP B CA 1
ATOM 5598 C C . TRP B 1 140 ? -0.362 -26.203 0.026 1 98.75 140 TRP B C 1
ATOM 5600 O O . TRP B 1 140 ? -0.308 -27.312 -0.519 1 98.75 140 TRP B O 1
ATOM 5610 N N . SER B 1 141 ? -0.196 -25.078 -0.632 1 98.06 141 SER B N 1
ATOM 5611 C CA . SER B 1 141 ? -0.144 -25.062 -2.09 1 98.06 141 SER B CA 1
ATOM 5612 C C . SER B 1 141 ? 1.202 -25.578 -2.6 1 98.06 141 SER B C 1
ATOM 5614 O O . SER B 1 141 ? 1.333 -25.938 -3.77 1 98.06 141 SER B O 1
ATOM 5616 N N . LEU B 1 142 ? 2.168 -25.734 -1.722 1 98 142 LEU B N 1
ATOM 5617 C CA . LEU B 1 142 ? 3.482 -26.219 -2.131 1 98 142 LEU B CA 1
ATOM 5618 C C . LEU B 1 142 ? 3.42 -27.688 -2.541 1 98 142 LEU B C 1
ATOM 5620 O O . LEU B 1 142 ? 4.355 -28.203 -3.154 1 98 142 LEU B O 1
ATOM 5624 N N . GLN B 1 143 ? 2.283 -28.297 -2.273 1 97.81 143 GLN B N 1
ATOM 5625 C CA . GLN B 1 143 ? 2.107 -29.656 -2.795 1 97.81 143 GLN B CA 1
ATOM 5626 C C . GLN B 1 143 ? 2.254 -29.672 -4.312 1 97.81 143 GLN B C 1
ATOM 5628 O O . GLN B 1 143 ? 2.609 -30.703 -4.887 1 97.81 143 GLN B O 1
ATOM 5633 N N . SER B 1 144 ? 2.104 -28.516 -4.926 1 96.62 144 SER B N 1
ATOM 5634 C CA . SER B 1 144 ? 2.172 -28.438 -6.383 1 96.62 144 SER B CA 1
ATOM 5635 C C . SER B 1 144 ? 3.602 -28.625 -6.879 1 96.62 144 SER B C 1
ATOM 5637 O O . SER B 1 144 ? 3.824 -28.875 -8.062 1 96.62 144 SER B O 1
ATOM 5639 N N . CYS B 1 145 ? 4.578 -28.531 -5.992 1 96.75 145 CYS B N 1
ATOM 5640 C CA . CYS B 1 145 ? 5.957 -28.812 -6.379 1 96.75 145 CYS B CA 1
ATOM 5641 C C . CYS B 1 145 ? 6.09 -30.234 -6.914 1 96.75 145 CYS B C 1
ATOM 5643 O O . CYS B 1 145 ? 6.957 -30.516 -7.742 1 96.75 145 CYS B O 1
ATOM 5645 N N . ILE B 1 146 ? 5.18 -31.109 -6.5 1 97.19 146 ILE B N 1
ATOM 5646 C CA . ILE B 1 146 ? 5.234 -32.531 -6.871 1 97.19 146 ILE B CA 1
ATOM 5647 C C . ILE B 1 146 ? 5 -32.656 -8.375 1 97.19 146 ILE B C 1
ATOM 5649 O O . ILE B 1 146 ? 5.391 -33.656 -8.977 1 97.19 146 ILE B O 1
ATOM 5653 N N . ASP B 1 147 ? 4.391 -31.625 -8.984 1 96.56 147 ASP B N 1
ATOM 5654 C CA . ASP B 1 147 ? 4.176 -31.625 -10.43 1 96.56 147 ASP B CA 1
ATOM 5655 C C . ASP B 1 147 ? 5.504 -31.719 -11.18 1 96.56 147 ASP B C 1
ATOM 5657 O O . ASP B 1 147 ? 5.586 -32.375 -12.219 1 96.56 147 ASP B O 1
ATOM 5661 N N . THR B 1 148 ? 6.477 -31.047 -10.656 1 95.56 148 THR B N 1
ATOM 5662 C CA . THR B 1 148 ? 7.789 -31.078 -11.289 1 95.56 148 THR B CA 1
ATOM 5663 C C . THR B 1 148 ? 8.367 -32.5 -11.258 1 95.56 148 THR B C 1
ATOM 5665 O O . THR B 1 148 ? 8.938 -32.969 -12.25 1 95.56 148 THR B O 1
ATOM 5668 N N . LEU B 1 149 ? 8.211 -33.156 -10.156 1 95.94 149 LEU B N 1
ATOM 5669 C CA . LEU B 1 149 ? 8.68 -34.531 -10.039 1 95.94 149 LEU B CA 1
ATOM 5670 C C . LEU B 1 149 ? 7.867 -35.469 -10.938 1 95.94 149 LEU B C 1
ATOM 5672 O O . LEU B 1 149 ? 8.414 -36.406 -11.516 1 95.94 149 LEU B O 1
ATOM 5676 N N . TYR B 1 150 ? 6.629 -35.219 -11.023 1 97.25 150 TYR B N 1
ATOM 5677 C CA . TYR B 1 150 ? 5.777 -36 -11.906 1 97.25 150 TYR B CA 1
ATOM 5678 C C . TYR B 1 150 ? 6.215 -35.844 -13.359 1 97.25 150 TYR B C 1
ATOM 5680 O O . TYR B 1 150 ? 6.277 -36.844 -14.094 1 97.25 150 TYR B O 1
ATOM 5688 N N . GLU B 1 151 ? 6.547 -34.656 -13.75 1 96.31 151 GLU B N 1
ATOM 5689 C CA . GLU B 1 151 ? 6.84 -34.344 -15.148 1 96.31 151 GLU B CA 1
ATOM 5690 C C . GLU B 1 151 ? 8.25 -34.812 -15.531 1 96.31 151 GLU B C 1
ATOM 5692 O O . GLU B 1 151 ? 8.477 -35.25 -16.656 1 96.31 151 GLU B O 1
ATOM 5697 N N . PHE B 1 152 ? 9.195 -34.75 -14.547 1 96.81 152 PHE B N 1
ATOM 5698 C CA . PHE B 1 152 ? 10.578 -34.906 -14.992 1 96.81 152 PHE B CA 1
ATOM 5699 C C . PHE B 1 152 ? 11.266 -36.031 -14.234 1 96.81 152 PHE B C 1
ATOM 5701 O O . PHE B 1 152 ? 12.359 -36.469 -14.602 1 96.81 152 PHE B O 1
ATOM 5708 N N . GLY B 1 153 ? 10.648 -36.531 -13.203 1 96.88 153 GLY B N 1
ATOM 5709 C CA . GLY B 1 153 ? 11.227 -37.625 -12.438 1 96.88 153 GLY B CA 1
ATOM 5710 C C . GLY B 1 153 ? 11.094 -38.969 -13.117 1 96.88 153 GLY B C 1
ATOM 5711 O O . GLY B 1 153 ? 10.359 -39.094 -14.102 1 96.88 153 GLY B O 1
ATOM 5712 N N . SER B 1 154 ? 11.836 -39.969 -12.625 1 96.88 154 SER B N 1
ATOM 5713 C CA . SER B 1 154 ? 11.703 -41.344 -13.07 1 96.88 154 SER B CA 1
ATOM 5714 C C . SER B 1 154 ? 10.477 -42.031 -12.469 1 96.88 154 SER B C 1
ATOM 5716 O O . SER B 1 154 ? 9.898 -41.5 -11.508 1 96.88 154 SER B O 1
ATOM 5718 N N . GLU B 1 155 ? 10.117 -43.125 -13.062 1 96.88 155 GLU B N 1
ATOM 5719 C CA . GLU B 1 155 ? 8.977 -43.875 -12.508 1 96.88 155 GLU B CA 1
ATOM 5720 C C . GLU B 1 155 ? 9.25 -44.312 -11.078 1 96.88 155 GLU B C 1
ATOM 5722 O O . GLU B 1 155 ? 8.352 -44.312 -10.234 1 96.88 155 GLU B O 1
ATOM 5727 N N . GLU B 1 156 ? 10.453 -44.688 -10.844 1 97.94 156 GLU B N 1
ATOM 5728 C CA . GLU B 1 156 ? 10.844 -45.062 -9.484 1 97.94 156 GLU B CA 1
ATOM 5729 C C . GLU B 1 156 ? 10.656 -43.906 -8.516 1 97.94 156 GLU B C 1
ATOM 5731 O O . GLU B 1 156 ? 10.156 -44.094 -7.402 1 97.94 156 GLU B O 1
ATOM 5736 N N . GLN B 1 157 ? 11.07 -42.75 -8.891 1 98.06 157 GLN B N 1
ATOM 5737 C CA . GLN B 1 157 ? 10.93 -41.562 -8.07 1 98.06 157 GLN B CA 1
ATOM 5738 C C . GLN B 1 157 ? 9.461 -41.219 -7.867 1 98.06 157 GLN B C 1
ATOM 5740 O O . GLN B 1 157 ? 9.047 -40.844 -6.762 1 98.06 157 GLN B O 1
ATOM 5745 N N . ARG B 1 158 ? 8.648 -41.281 -8.945 1 98.12 158 ARG B N 1
ATOM 5746 C CA . ARG B 1 158 ? 7.219 -41.031 -8.844 1 98.12 158 ARG B CA 1
ATOM 5747 C C . ARG B 1 158 ? 6.562 -41.938 -7.816 1 98.12 158 ARG B C 1
ATOM 5749 O O . ARG B 1 158 ? 5.816 -41.469 -6.953 1 98.12 158 ARG B O 1
ATOM 5756 N N . GLN B 1 159 ? 6.895 -43.188 -7.914 1 98.12 159 GLN B N 1
ATOM 5757 C CA . GLN B 1 159 ? 6.312 -44.188 -7.016 1 98.12 159 GLN B CA 1
ATOM 5758 C C . GLN B 1 159 ? 6.77 -43.938 -5.578 1 98.12 159 GLN B C 1
ATOM 5760 O O . GLN B 1 159 ? 6.027 -44.219 -4.637 1 98.12 159 GLN B O 1
ATOM 5765 N N . LYS B 1 160 ? 7.898 -43.438 -5.457 1 98.19 160 LYS B N 1
ATOM 5766 C CA . LYS B 1 160 ? 8.508 -43.25 -4.145 1 98.19 160 LYS B CA 1
ATOM 5767 C C . LYS B 1 160 ? 7.945 -42.031 -3.445 1 98.19 160 LYS B C 1
ATOM 5769 O O . LYS B 1 160 ? 7.68 -42.062 -2.242 1 98.19 160 LYS B O 1
ATOM 5774 N N . TYR B 1 161 ? 7.758 -40.906 -4.094 1 98.56 161 TYR B N 1
ATOM 5775 C CA . TYR B 1 161 ? 7.539 -39.594 -3.441 1 98.56 161 TYR B CA 1
ATOM 5776 C C . TYR B 1 161 ? 6.094 -39.156 -3.602 1 98.56 161 TYR B C 1
ATOM 5778 O O . TYR B 1 161 ? 5.523 -38.562 -2.689 1 98.56 161 TYR B O 1
ATOM 5786 N N . ILE B 1 162 ? 5.434 -39.375 -4.754 1 98.62 162 ILE B N 1
ATOM 5787 C CA . ILE B 1 162 ? 4.137 -38.781 -5.059 1 98.62 162 ILE B CA 1
ATOM 5788 C C . ILE B 1 162 ? 3.096 -39.281 -4.055 1 98.62 162 ILE B C 1
ATOM 5790 O O . ILE B 1 162 ? 2.326 -38.5 -3.512 1 98.62 162 ILE B O 1
ATOM 5794 N N . PRO B 1 163 ? 3.012 -40.625 -3.75 1 98.69 163 PRO B N 1
ATOM 5795 C CA . PRO B 1 163 ? 2.033 -41.094 -2.76 1 98.69 163 PRO B CA 1
ATOM 5796 C C . PRO B 1 163 ? 2.211 -40.406 -1.399 1 98.69 163 PRO B C 1
ATOM 5798 O O . PRO B 1 163 ? 1.233 -40.188 -0.677 1 98.69 163 PRO B O 1
ATOM 5801 N N . ARG B 1 164 ? 3.438 -40.031 -0.998 1 98.62 164 ARG B N 1
ATOM 5802 C CA . ARG B 1 164 ? 3.715 -39.375 0.272 1 98.62 164 ARG B CA 1
ATOM 5803 C C . ARG B 1 164 ? 3.078 -38 0.317 1 98.62 164 ARG B C 1
ATOM 5805 O O . ARG B 1 164 ? 2.494 -37.594 1.33 1 98.62 164 ARG B O 1
ATOM 5812 N N . ILE B 1 165 ? 3.189 -37.281 -0.794 1 98.62 165 ILE B N 1
ATOM 5813 C CA . ILE B 1 165 ? 2.584 -35.969 -0.882 1 98.62 165 ILE B CA 1
ATOM 5814 C C . ILE B 1 165 ? 1.062 -36.094 -0.879 1 98.62 165 ILE B C 1
ATOM 5816 O O . ILE B 1 165 ? 0.368 -35.312 -0.233 1 98.62 165 ILE B O 1
ATOM 5820 N N . CYS B 1 166 ? 0.519 -37.094 -1.605 1 98.31 166 CYS B N 1
ATOM 5821 C CA . CYS B 1 166 ? -0.917 -37.344 -1.631 1 98.31 166 CYS B CA 1
ATOM 5822 C C . CYS B 1 166 ? -1.444 -37.625 -0.231 1 98.31 166 CYS B C 1
ATOM 5824 O O . CYS B 1 166 ? -2.609 -37.375 0.067 1 98.31 166 CYS B O 1
ATOM 5826 N N . ALA B 1 167 ? -0.557 -38.188 0.596 1 98 167 ALA B N 1
ATOM 5827 C CA . ALA B 1 167 ? -0.936 -38.531 1.964 1 98 167 ALA B CA 1
ATOM 5828 C C . ALA B 1 167 ? -0.765 -37.312 2.898 1 98 167 ALA B C 1
ATOM 5830 O O . ALA B 1 167 ? -1.112 -37.406 4.078 1 98 167 ALA B O 1
ATOM 5831 N N . GLY B 1 168 ? -0.222 -36.219 2.432 1 98.31 168 GLY B N 1
ATOM 5832 C CA . GLY B 1 168 ? -0.242 -35 3.215 1 98.31 168 GLY B CA 1
ATOM 5833 C C . GLY B 1 168 ? 1.141 -34.531 3.631 1 98.31 168 GLY B C 1
ATOM 5834 O O . GLY B 1 168 ? 1.275 -33.594 4.406 1 98.31 168 GLY B O 1
ATOM 5835 N N . GLU B 1 169 ? 2.229 -35.188 3.17 1 98.31 169 GLU B N 1
ATOM 5836 C CA . GLU B 1 169 ? 3.564 -34.656 3.445 1 98.31 169 GLU B CA 1
ATOM 5837 C C . GLU B 1 169 ? 3.822 -33.344 2.678 1 98.31 169 GLU B C 1
ATOM 5839 O O . GLU B 1 169 ? 3.275 -33.156 1.592 1 98.31 169 GLU B O 1
ATOM 5844 N N . THR B 1 170 ? 4.613 -32.469 3.266 1 98.5 170 THR B N 1
ATOM 5845 C CA . THR B 1 170 ? 4.766 -31.125 2.744 1 98.5 170 THR B CA 1
ATOM 5846 C C . THR B 1 170 ? 6.035 -31 1.907 1 98.5 170 THR B C 1
ATOM 5848 O O . THR B 1 170 ? 6.887 -31.891 1.936 1 98.5 170 THR B O 1
ATOM 5851 N N . MET B 1 171 ? 6.109 -29.969 1.113 1 98.56 171 MET B N 1
ATOM 5852 C CA . MET B 1 171 ? 7.234 -29.781 0.202 1 98.56 171 MET B CA 1
ATOM 5853 C C . MET B 1 171 ? 7.77 -28.359 0.285 1 98.56 171 MET B C 1
ATOM 5855 O O . MET B 1 171 ? 7.109 -27.469 0.83 1 98.56 171 MET B O 1
ATOM 5859 N N . SER B 1 172 ? 8.938 -28.156 -0.195 1 98.12 172 SER B N 1
ATOM 5860 C CA . SER B 1 172 ? 9.523 -26.844 -0.437 1 98.12 172 SER B CA 1
ATOM 5861 C C . SER B 1 172 ? 10.336 -26.828 -1.729 1 98.12 172 SER B C 1
ATOM 5863 O O . SER B 1 172 ? 10.727 -27.875 -2.232 1 98.12 172 SER B O 1
ATOM 5865 N N . MET B 1 173 ? 10.438 -25.75 -2.355 1 97.31 173 MET B N 1
ATOM 5866 C CA . MET B 1 173 ? 11.367 -25.484 -3.445 1 97.31 173 MET B CA 1
ATOM 5867 C C . MET B 1 173 ? 12.531 -24.625 -2.963 1 97.31 173 MET B C 1
ATOM 5869 O O . MET B 1 173 ? 12.336 -23.484 -2.514 1 97.31 173 MET B O 1
ATOM 5873 N N . ASP B 1 174 ? 13.688 -25.125 -3.041 1 98.12 174 ASP B N 1
ATOM 5874 C CA . ASP B 1 174 ? 14.883 -24.469 -2.52 1 98.12 174 ASP B CA 1
ATOM 5875 C C . ASP B 1 174 ? 15.727 -23.891 -3.65 1 98.12 174 ASP B C 1
ATOM 5877 O O . ASP B 1 174 ? 16.688 -24.516 -4.105 1 98.12 174 ASP B O 1
ATOM 5881 N N . LEU B 1 175 ? 15.508 -22.672 -3.943 1 97.06 175 LEU B N 1
ATOM 5882 C CA . LEU B 1 175 ? 16.156 -22.047 -5.094 1 97.06 175 LEU B CA 1
ATOM 5883 C C . LEU B 1 175 ? 17.078 -20.922 -4.66 1 97.06 175 LEU B C 1
ATOM 5885 O O . LEU B 1 175 ? 18.266 -20.922 -4.973 1 97.06 175 LEU B O 1
ATOM 5889 N N . THR B 1 176 ? 16.562 -20.031 -3.848 1 95.25 176 THR B N 1
ATOM 5890 C CA . THR B 1 176 ? 17.172 -18.734 -3.561 1 95.25 176 THR B CA 1
ATOM 5891 C C . THR B 1 176 ? 18.359 -18.891 -2.607 1 95.25 176 THR B C 1
ATOM 5893 O O . THR B 1 176 ? 18.328 -19.734 -1.706 1 95.25 176 THR B O 1
ATOM 5896 N N . GLU B 1 177 ? 19.344 -18.203 -2.902 1 95.69 177 GLU B N 1
ATOM 5897 C CA . GLU B 1 177 ? 20.531 -18.062 -2.053 1 95.69 177 GLU B CA 1
ATOM 5898 C C . GLU B 1 177 ? 20.812 -16.609 -1.731 1 95.69 177 GLU B C 1
ATOM 5900 O O . GLU B 1 177 ? 20.234 -15.703 -2.33 1 95.69 177 GLU B O 1
ATOM 5905 N N . PRO B 1 178 ? 21.609 -16.312 -0.75 1 88.38 178 PRO B N 1
ATOM 5906 C CA . PRO B 1 178 ? 21.859 -14.922 -0.362 1 88.38 178 PRO B CA 1
ATOM 5907 C C . PRO B 1 178 ? 22.281 -14.055 -1.541 1 88.38 178 PRO B C 1
ATOM 5909 O O . PRO B 1 178 ? 21.797 -12.93 -1.686 1 88.38 178 PRO B O 1
ATOM 5912 N N . ASP B 1 179 ? 23.062 -14.547 -2.459 1 86.12 179 ASP B N 1
ATOM 5913 C CA . ASP B 1 179 ? 23.578 -13.734 -3.555 1 86.12 179 ASP B CA 1
ATOM 5914 C C . ASP B 1 179 ? 22.859 -14.039 -4.859 1 86.12 179 ASP B C 1
ATOM 5916 O O . ASP B 1 179 ? 23.219 -13.523 -5.918 1 86.12 179 ASP B O 1
ATOM 5920 N N . ALA B 1 180 ? 21.891 -14.984 -4.793 1 88.25 180 ALA B N 1
ATOM 5921 C CA . ALA B 1 180 ? 21.109 -15.359 -5.973 1 88.25 180 ALA B CA 1
ATOM 5922 C C . ALA B 1 180 ? 19.625 -15.328 -5.68 1 88.25 180 ALA B C 1
ATOM 5924 O O . ALA B 1 180 ? 19.047 -16.344 -5.266 1 88.25 180 ALA B O 1
ATOM 5925 N N . GLY B 1 181 ? 18.984 -14.227 -5.934 1 87.12 181 GLY B N 1
ATOM 5926 C CA . GLY B 1 181 ? 17.531 -14.086 -5.82 1 87.12 181 GLY B CA 1
ATOM 5927 C C . GLY B 1 181 ? 16.812 -14.281 -7.141 1 87.12 181 GLY B C 1
ATOM 5928 O O . GLY B 1 181 ? 16.578 -15.422 -7.566 1 87.12 181 GLY B O 1
ATOM 5929 N N . SER B 1 182 ? 16.656 -13.172 -7.871 1 84.19 182 SER B N 1
ATOM 5930 C CA . SER B 1 182 ? 16.047 -13.25 -9.203 1 84.19 182 SER B CA 1
ATOM 5931 C C . SER B 1 182 ? 17.031 -13.852 -10.211 1 84.19 182 SER B C 1
ATOM 5933 O O . SER B 1 182 ? 16.609 -14.484 -11.18 1 84.19 182 SER B O 1
ATOM 5935 N N . ASP B 1 183 ? 18.266 -13.727 -9.953 1 90.44 183 ASP B N 1
ATOM 5936 C CA . ASP B 1 183 ? 19.328 -14.242 -10.82 1 90.44 183 ASP B CA 1
ATOM 5937 C C . ASP B 1 183 ? 19.734 -15.656 -10.406 1 90.44 183 ASP B C 1
ATOM 5939 O O . ASP B 1 183 ? 20.875 -15.875 -9.961 1 90.44 183 ASP B O 1
ATOM 5943 N N . LEU B 1 184 ? 19 -16.656 -10.719 1 92.62 184 LEU B N 1
ATOM 5944 C CA . LEU B 1 184 ? 19.188 -18.031 -10.266 1 92.62 184 LEU B CA 1
ATOM 5945 C C . LEU B 1 184 ? 20.406 -18.656 -10.93 1 92.62 184 LEU B C 1
ATOM 5947 O O . LEU B 1 184 ? 20.906 -19.688 -10.469 1 92.62 184 LEU B O 1
ATOM 5951 N N . GLN B 1 185 ? 20.844 -18.062 -12.023 1 92.94 185 GLN B N 1
ATOM 5952 C CA . GLN B 1 185 ? 22.016 -18.641 -12.688 1 92.94 185 GLN B CA 1
ATOM 5953 C C . GLN B 1 185 ? 23.25 -18.562 -11.789 1 92.94 185 GLN B C 1
ATOM 5955 O O . GLN B 1 185 ? 24.203 -19.312 -11.977 1 92.94 185 GLN B O 1
ATOM 5960 N N . ARG B 1 186 ? 23.203 -17.734 -10.766 1 92.75 186 ARG B N 1
ATOM 5961 C CA . ARG B 1 186 ? 24.344 -17.5 -9.898 1 92.75 186 ARG B CA 1
ATOM 5962 C C . ARG B 1 186 ? 24.344 -18.453 -8.703 1 92.75 186 ARG B C 1
ATOM 5964 O O . ARG B 1 186 ? 25.234 -18.406 -7.863 1 92.75 186 ARG B O 1
ATOM 5971 N N . VAL B 1 187 ? 23.422 -19.344 -8.641 1 95.69 187 VAL B N 1
ATOM 5972 C CA . VAL B 1 187 ? 23.328 -20.312 -7.555 1 95.69 187 VAL B CA 1
ATOM 5973 C C . VAL B 1 187 ? 24.656 -21.047 -7.398 1 95.69 187 VAL B C 1
ATOM 5975 O O . VAL B 1 187 ? 25.281 -21.438 -8.383 1 95.69 187 VAL B O 1
ATOM 5978 N N . MET B 1 188 ? 25.047 -21.234 -6.078 1 95.44 188 MET B N 1
ATOM 5979 C CA . MET B 1 188 ? 26.375 -21.781 -5.82 1 95.44 188 MET B CA 1
ATOM 5980 C C . MET B 1 188 ? 26.297 -23.062 -4.996 1 95.44 188 MET B C 1
ATOM 5982 O O . MET B 1 188 ? 27.266 -23.812 -4.891 1 95.44 188 MET B O 1
ATOM 5986 N N . LEU B 1 189 ? 25.156 -23.344 -4.344 1 98 189 LEU B N 1
ATOM 5987 C CA . LEU B 1 189 ? 25.047 -24.625 -3.627 1 98 189 LEU B CA 1
ATOM 5988 C C . LEU B 1 189 ? 25.578 -25.766 -4.473 1 98 189 LEU B C 1
ATOM 5990 O O . LEU B 1 189 ? 25.156 -25.953 -5.617 1 98 189 LEU B O 1
ATOM 5994 N N . LYS B 1 190 ? 26.469 -26.531 -3.889 1 98.12 190 LYS B N 1
ATOM 5995 C CA . LYS B 1 190 ? 27.219 -27.531 -4.652 1 98.12 190 LYS B CA 1
ATOM 5996 C C . LYS B 1 190 ? 26.594 -28.906 -4.539 1 98.12 190 LYS B C 1
ATOM 5998 O O . LYS B 1 190 ? 26.188 -29.328 -3.449 1 98.12 190 LYS B O 1
ATOM 6003 N N . ALA B 1 191 ? 26.5 -29.547 -5.672 1 98.56 191 ALA B N 1
ATOM 6004 C CA . ALA B 1 191 ? 26.156 -30.969 -5.734 1 98.56 191 ALA B CA 1
ATOM 6005 C C . ALA B 1 191 ? 27.328 -31.797 -6.211 1 98.56 191 ALA B C 1
ATOM 6007 O O . ALA B 1 191 ? 27.875 -31.562 -7.297 1 98.56 191 ALA B O 1
ATOM 6008 N N . THR B 1 192 ? 27.734 -32.656 -5.398 1 97.44 192 THR B N 1
ATOM 6009 C CA . THR B 1 192 ? 28.812 -33.594 -5.742 1 97.44 192 THR B CA 1
ATOM 6010 C C . THR B 1 192 ? 28.359 -35.031 -5.59 1 97.44 192 THR B C 1
ATOM 6012 O O . THR B 1 192 ? 27.297 -35.281 -5.047 1 97.44 192 THR B O 1
ATOM 6015 N N . GLN B 1 193 ? 29.203 -35.906 -6.141 1 96.5 193 GLN B N 1
ATOM 6016 C CA . GLN B 1 193 ? 28.859 -37.312 -6.047 1 96.5 193 GLN B CA 1
ATOM 6017 C C . GLN B 1 193 ? 29.922 -38.094 -5.254 1 96.5 193 GLN B C 1
ATOM 6019 O O . GLN B 1 193 ? 31.109 -37.875 -5.453 1 96.5 193 GLN B O 1
ATOM 6024 N N . ASP B 1 194 ? 29.406 -38.906 -4.391 1 96.25 194 ASP B N 1
ATOM 6025 C CA . ASP B 1 194 ? 30.281 -39.875 -3.738 1 96.25 194 ASP B CA 1
ATOM 6026 C C . ASP B 1 194 ? 30.75 -40.938 -4.727 1 96.25 194 ASP B C 1
ATOM 6028 O O . ASP B 1 194 ? 30.266 -41 -5.852 1 96.25 194 ASP B O 1
ATOM 6032 N N . GLU B 1 195 ? 31.656 -41.844 -4.18 1 95.94 195 GLU B N 1
ATOM 6033 C CA . GLU B 1 195 ? 32.188 -42.906 -5.012 1 95.94 195 GLU B CA 1
ATOM 6034 C C . GLU B 1 195 ? 31.109 -43.844 -5.48 1 95.94 195 GLU B C 1
ATOM 6036 O O . GLU B 1 195 ? 31.188 -44.406 -6.586 1 95.94 195 GLU B O 1
ATOM 6041 N N . ASP B 1 196 ? 30.141 -43.969 -4.703 1 95.06 196 ASP B N 1
ATOM 6042 C CA . ASP B 1 196 ? 29.094 -44.906 -5.027 1 95.06 196 ASP B CA 1
ATOM 6043 C C . ASP B 1 196 ? 27.984 -44.25 -5.863 1 95.06 196 ASP B C 1
ATOM 6045 O O . ASP B 1 196 ? 26.953 -44.875 -6.129 1 95.06 196 ASP B O 1
ATOM 6049 N N . GLY B 1 197 ? 28.109 -43.031 -6.137 1 95.12 197 GLY B N 1
ATOM 6050 C CA . GLY B 1 197 ? 27.188 -42.344 -7.027 1 95.12 197 GLY B CA 1
ATOM 6051 C C . GLY B 1 197 ? 26.172 -41.5 -6.293 1 95.12 197 GLY B C 1
ATOM 6052 O O . GLY B 1 197 ? 25.375 -40.812 -6.918 1 95.12 197 GLY B O 1
ATOM 6053 N N . THR B 1 198 ? 26.266 -41.594 -5.047 1 96.44 198 THR B N 1
ATOM 6054 C CA . THR B 1 198 ? 25.312 -40.844 -4.246 1 96.44 198 THR B CA 1
ATOM 6055 C C . THR B 1 198 ? 25.594 -39.344 -4.328 1 96.44 198 THR B C 1
ATOM 6057 O O . THR B 1 198 ? 26.734 -38.906 -4.129 1 96.44 198 THR B O 1
ATOM 6060 N N . TRP B 1 199 ? 24.547 -38.531 -4.586 1 98.25 199 TRP B N 1
ATOM 6061 C CA . 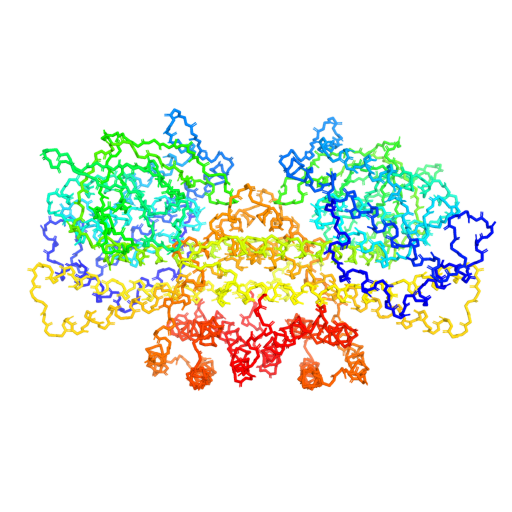TRP B 1 199 ? 24.703 -37.094 -4.633 1 98.25 199 TRP B CA 1
ATOM 6062 C C . TRP B 1 199 ? 24.703 -36.5 -3.229 1 98.25 199 TRP B C 1
ATOM 6064 O O . TRP B 1 199 ? 23.938 -36.938 -2.359 1 98.25 199 TRP B O 1
ATOM 6074 N N . ARG B 1 200 ? 25.578 -35.531 -3.029 1 98.56 200 ARG B N 1
ATOM 6075 C CA . ARG B 1 200 ? 25.688 -34.781 -1.788 1 98.56 200 ARG B CA 1
ATOM 6076 C C . ARG B 1 200 ? 25.547 -33.281 -2.045 1 98.56 200 ARG B C 1
ATOM 6078 O O . ARG B 1 200 ? 26.156 -32.75 -2.961 1 98.56 200 ARG B O 1
ATOM 6085 N N . LEU B 1 201 ? 24.703 -32.656 -1.278 1 98.81 201 LEU B N 1
ATOM 6086 C CA . LEU B 1 201 ? 24.531 -31.219 -1.382 1 98.81 201 LEU B CA 1
ATOM 6087 C C . LEU B 1 201 ? 25.234 -30.5 -0.243 1 98.81 201 LEU B C 1
ATOM 6089 O O . LEU B 1 201 ? 25.156 -30.922 0.911 1 98.81 201 LEU B O 1
ATOM 6093 N N . ASN B 1 202 ? 25.969 -29.469 -0.515 1 98.69 202 ASN B N 1
ATOM 6094 C CA . ASN B 1 202 ? 26.672 -28.641 0.447 1 98.69 202 ASN B CA 1
ATOM 6095 C C . ASN B 1 202 ? 26.5 -27.156 0.128 1 98.69 202 ASN B C 1
ATOM 6097 O O . ASN B 1 202 ? 26.734 -26.719 -1.005 1 98.69 202 ASN B O 1
ATOM 6101 N N . GLY B 1 203 ? 26.062 -26.422 1.042 1 98.12 203 GLY B N 1
ATOM 6102 C CA . GLY B 1 203 ? 25.875 -25 0.843 1 98.12 203 GLY B CA 1
ATOM 6103 C C . GLY B 1 203 ? 24.719 -24.422 1.632 1 98.12 203 GLY B C 1
ATOM 6104 O O . GLY B 1 203 ? 24.359 -24.953 2.691 1 98.12 203 GLY B O 1
ATOM 6105 N N . VAL B 1 204 ? 24.219 -23.266 1.181 1 98 204 VAL B N 1
ATOM 6106 C CA . VAL B 1 204 ? 23.203 -22.562 1.958 1 98 204 VAL B CA 1
ATOM 6107 C C . VAL B 1 204 ? 22.078 -22.094 1.035 1 98 204 VAL B C 1
ATOM 6109 O O . VAL B 1 204 ? 22.328 -21.719 -0.115 1 98 204 VAL B O 1
ATOM 6112 N N . LYS B 1 205 ? 20.906 -22.25 1.437 1 98.12 205 LYS B N 1
ATOM 6113 C CA . LYS B 1 205 ? 19.734 -21.609 0.832 1 98.12 205 LYS B CA 1
ATOM 6114 C C . LYS B 1 205 ? 19.094 -20.609 1.784 1 98.12 205 LYS B C 1
ATOM 6116 O O . LYS B 1 205 ? 19.188 -20.75 3.004 1 98.12 205 LYS B O 1
ATOM 6121 N N . ARG B 1 206 ? 18.516 -19.594 1.195 1 95.81 206 ARG B N 1
ATOM 6122 C CA . ARG B 1 206 ? 17.859 -18.531 1.959 1 95.81 206 ARG B CA 1
ATOM 6123 C C . ARG B 1 206 ? 16.469 -18.25 1.404 1 95.81 206 ARG B C 1
ATOM 6125 O O . ARG B 1 206 ? 16.203 -18.453 0.216 1 95.81 206 ARG B O 1
ATOM 6132 N N . PHE B 1 207 ? 15.539 -17.828 2.287 1 97.69 207 PHE B N 1
ATOM 6133 C CA . PHE B 1 207 ? 14.172 -17.453 1.923 1 97.69 207 PHE B CA 1
ATOM 6134 C C . PHE B 1 207 ? 13.422 -18.672 1.377 1 97.69 207 PHE B C 1
ATOM 6136 O O . PHE B 1 207 ? 12.719 -18.562 0.37 1 97.69 207 PHE B O 1
ATOM 6143 N N . ILE B 1 208 ? 13.594 -19.766 2.051 1 98.31 208 ILE B N 1
ATOM 6144 C CA . ILE B 1 208 ? 12.906 -20.969 1.592 1 98.31 208 ILE B CA 1
ATOM 6145 C C . ILE B 1 208 ? 11.578 -21.109 2.326 1 98.31 208 ILE B C 1
ATOM 6147 O O . ILE B 1 208 ? 11.555 -21.406 3.521 1 98.31 208 ILE B O 1
ATOM 6151 N N . THR B 1 209 ? 10.5 -20.859 1.604 1 98.12 209 THR B N 1
ATOM 6152 C CA . THR B 1 209 ? 9.164 -21.062 2.162 1 98.12 209 THR B CA 1
ATOM 6153 C C . THR B 1 209 ? 8.961 -22.516 2.562 1 98.12 209 THR B C 1
ATOM 6155 O O . THR B 1 209 ? 9.211 -23.422 1.77 1 98.12 209 THR B O 1
ATOM 6158 N N . ASN B 1 210 ? 8.602 -22.719 3.746 1 98.44 210 ASN B N 1
ATOM 6159 C CA . ASN B 1 210 ? 8.383 -24.062 4.305 1 98.44 210 ASN B CA 1
ATOM 6160 C C . ASN B 1 210 ? 9.656 -24.891 4.281 1 98.44 210 ASN B C 1
ATOM 6162 O O . ASN B 1 210 ? 9.633 -26.062 3.9 1 98.44 210 ASN B O 1
ATOM 6166 N N . GLY B 1 211 ? 10.812 -24.297 4.641 1 97.75 211 GLY B N 1
ATOM 6167 C CA . GLY B 1 211 ? 12.156 -24.781 4.418 1 97.75 211 GLY B CA 1
ATOM 6168 C C . GLY B 1 211 ? 12.477 -26.031 5.219 1 97.75 211 GLY B C 1
ATOM 6169 O O . GLY B 1 211 ? 13.5 -26.688 4.988 1 97.75 211 GLY B O 1
ATOM 6170 N N . ASP B 1 212 ? 11.633 -26.5 6.148 1 98 212 ASP B N 1
ATOM 6171 C CA . ASP B 1 212 ? 11.844 -27.75 6.891 1 98 212 ASP B CA 1
ATOM 6172 C C . ASP B 1 212 ? 10.758 -28.766 6.566 1 98 212 ASP B C 1
ATOM 6174 O O . ASP B 1 212 ? 10.383 -29.578 7.422 1 98 212 ASP B O 1
ATOM 6178 N N . SER B 1 213 ? 10.234 -28.688 5.355 1 98.44 213 SER B N 1
ATOM 6179 C CA . SER B 1 213 ? 9.219 -29.625 4.867 1 98.44 213 SER B CA 1
ATOM 6180 C C . SER B 1 213 ? 9.789 -31.031 4.707 1 98.44 213 SER B C 1
ATOM 6182 O O . SER B 1 213 ? 10.977 -31.25 4.926 1 98.44 213 SER B O 1
ATOM 6184 N N . ASP B 1 214 ? 8.961 -31.969 4.336 1 98.62 214 ASP B N 1
ATOM 6185 C CA . ASP B 1 214 ? 9.344 -33.375 4.25 1 98.62 214 ASP B CA 1
ATOM 6186 C C . ASP B 1 214 ? 10.219 -33.625 3.021 1 98.62 214 ASP B C 1
ATOM 6188 O O . ASP B 1 214 ? 11.188 -34.375 3.094 1 98.62 214 ASP B O 1
ATOM 6192 N N . ILE B 1 215 ? 9.828 -33.125 1.902 1 98.75 215 ILE B N 1
ATOM 6193 C CA . ILE B 1 215 ? 10.523 -33.344 0.639 1 98.75 215 ILE B CA 1
ATOM 6194 C C . ILE B 1 215 ? 10.859 -31.984 0.004 1 98.75 215 ILE B C 1
ATOM 6196 O O . ILE B 1 215 ? 10.016 -31.094 -0.05 1 98.75 215 ILE B O 1
ATOM 6200 N N . HIS B 1 216 ? 12.086 -31.781 -0.457 1 98.69 216 HIS B N 1
ATOM 6201 C CA . HIS B 1 216 ? 12.547 -30.547 -1.083 1 98.69 216 HIS B CA 1
ATOM 6202 C C . HIS B 1 216 ? 12.938 -30.781 -2.539 1 98.69 216 HIS B C 1
ATOM 6204 O O . HIS B 1 216 ? 13.523 -31.812 -2.873 1 98.69 216 HIS B O 1
ATOM 6210 N N . LEU B 1 217 ? 12.578 -29.891 -3.383 1 98.44 217 LEU B N 1
ATOM 6211 C CA . LEU B 1 217 ? 13.242 -29.75 -4.672 1 98.44 217 LEU B CA 1
ATOM 6212 C C . LEU B 1 217 ? 14.32 -28.672 -4.613 1 98.44 217 LEU B C 1
ATOM 6214 O O . LEU B 1 217 ? 14.016 -27.5 -4.332 1 98.44 217 LEU B O 1
ATOM 6218 N N . VAL B 1 218 ? 15.555 -29.016 -4.863 1 98.56 218 VAL B N 1
ATOM 6219 C CA . VAL B 1 218 ? 16.688 -28.141 -4.598 1 98.56 218 VAL B CA 1
ATOM 6220 C C . VAL B 1 218 ? 17.453 -27.875 -5.895 1 98.56 218 VAL B C 1
ATOM 6222 O O . VAL B 1 218 ? 17.859 -28.797 -6.594 1 98.56 218 VAL B O 1
ATOM 6225 N N . LEU B 1 219 ? 17.625 -26.625 -6.246 1 98.44 219 LEU B N 1
ATOM 6226 C CA . LEU B 1 219 ? 18.5 -26.25 -7.344 1 98.44 219 LEU B CA 1
ATOM 6227 C C . LEU B 1 219 ? 19.953 -26.156 -6.871 1 98.44 219 LEU B C 1
ATOM 6229 O O . LEU B 1 219 ? 20.25 -25.438 -5.914 1 98.44 219 LEU B O 1
ATOM 6233 N N . ALA B 1 220 ? 20.797 -26.891 -7.488 1 98.5 220 ALA B N 1
ATOM 6234 C CA . ALA B 1 220 ? 22.203 -26.906 -7.086 1 98.5 220 ALA B CA 1
ATOM 6235 C C . ALA B 1 220 ? 23.125 -27.016 -8.305 1 98.5 220 ALA B C 1
ATOM 6237 O O . ALA B 1 220 ? 22.688 -27.453 -9.367 1 98.5 220 ALA B O 1
ATOM 6238 N N . ARG B 1 221 ? 24.328 -26.547 -8.086 1 98.31 221 ARG B N 1
ATOM 6239 C CA . ARG B 1 221 ? 25.312 -26.578 -9.164 1 98.31 221 ARG B CA 1
ATOM 6240 C C . ARG B 1 221 ? 26.016 -27.938 -9.219 1 98.31 221 ARG B C 1
ATOM 6242 O O . ARG B 1 221 ? 26.797 -28.266 -8.328 1 98.31 221 ARG B O 1
ATOM 6249 N N . SER B 1 222 ? 25.781 -28.688 -10.258 1 97.75 222 SER B N 1
ATOM 6250 C CA . SER B 1 222 ? 26.312 -30.047 -10.414 1 97.75 222 SER B CA 1
ATOM 6251 C C . SER B 1 222 ? 27.531 -30.062 -11.32 1 97.75 222 SER B C 1
ATOM 6253 O O . SER B 1 222 ? 28.25 -31.062 -11.375 1 97.75 222 SER B O 1
ATOM 6255 N N . GLU B 1 223 ? 27.672 -28.953 -12.141 1 96.75 223 GLU B N 1
ATOM 6256 C CA . GLU B 1 223 ? 28.812 -28.859 -13.039 1 96.75 223 GLU B CA 1
ATOM 6257 C C . GLU B 1 223 ? 29.844 -27.875 -12.5 1 96.75 223 GLU B C 1
ATOM 6259 O O . GLU B 1 223 ? 29.734 -26.672 -12.695 1 96.75 223 GLU B O 1
ATOM 6264 N N . GLU B 1 224 ? 30.938 -28.453 -12 1 91.88 224 GLU B N 1
ATOM 6265 C CA . GLU B 1 224 ? 31.984 -27.625 -11.414 1 91.88 224 GLU B CA 1
ATOM 6266 C C . GLU B 1 224 ? 32.531 -26.625 -12.438 1 91.88 224 GLU B C 1
ATOM 6268 O O . GLU B 1 224 ? 32.719 -26.969 -13.609 1 91.88 224 GLU B O 1
ATOM 6273 N N . GLY B 1 225 ? 32.781 -25.5 -11.984 1 92.44 225 GLY B N 1
ATOM 6274 C CA . GLY B 1 225 ? 33.438 -24.5 -12.82 1 92.44 225 GLY B CA 1
ATOM 6275 C C . GLY B 1 225 ? 32.469 -23.703 -13.664 1 92.44 225 GLY B C 1
ATOM 6276 O O . GLY B 1 225 ? 32.844 -22.734 -14.336 1 92.44 225 GLY B O 1
ATOM 6277 N N . THR B 1 226 ? 31.219 -24.062 -13.672 1 93.69 226 THR B N 1
ATOM 6278 C CA . THR B 1 226 ? 30.234 -23.328 -14.438 1 93.69 226 THR B CA 1
ATOM 6279 C C . THR B 1 226 ? 29.656 -22.172 -13.617 1 93.69 226 THR B C 1
ATOM 6281 O O . THR B 1 226 ? 29.719 -22.203 -12.383 1 93.69 226 THR B O 1
ATOM 6284 N N . LYS B 1 227 ? 29.234 -21.125 -14.367 1 89.81 227 LYS B N 1
ATOM 6285 C CA . LYS B 1 227 ? 28.688 -19.953 -13.688 1 89.81 227 LYS B CA 1
ATOM 6286 C C . LYS B 1 227 ? 27.312 -19.594 -14.25 1 89.81 227 LYS B C 1
ATOM 6288 O O . LYS B 1 227 ? 26.734 -18.578 -13.867 1 89.81 227 LYS B O 1
ATOM 6293 N N . ASP B 1 228 ? 26.859 -20.453 -15.148 1 93.44 228 ASP B N 1
ATOM 6294 C CA . ASP B 1 228 ? 25.578 -20.156 -15.781 1 93.44 228 ASP B CA 1
ATOM 6295 C C . ASP B 1 228 ? 24.578 -21.266 -15.531 1 93.44 228 ASP B C 1
ATOM 6297 O O . ASP B 1 228 ? 24.844 -22.203 -14.781 1 93.44 228 ASP B O 1
ATOM 6301 N N . GLY B 1 229 ? 23.406 -21.125 -16.094 1 94.06 229 GLY B N 1
ATOM 6302 C CA . GLY B 1 229 ? 22.281 -22.016 -15.836 1 94.06 229 GLY B CA 1
ATOM 6303 C C . GLY B 1 229 ? 22.531 -23.438 -16.297 1 94.06 229 GLY B C 1
ATOM 6304 O O . GLY B 1 229 ? 21.922 -24.375 -15.781 1 94.06 229 GLY B O 1
ATOM 6305 N N . ARG B 1 230 ? 23.453 -23.672 -17.172 1 94.19 230 ARG B N 1
ATOM 6306 C CA . ARG B 1 230 ? 23.734 -25 -17.719 1 94.19 230 ARG B CA 1
ATOM 6307 C C . ARG B 1 230 ? 24.5 -25.859 -16.734 1 94.19 230 ARG B C 1
ATOM 6309 O O . ARG B 1 230 ? 24.609 -27.062 -16.906 1 94.19 230 ARG B O 1
ATOM 6316 N N . GLY B 1 231 ? 24.938 -25.234 -15.766 1 96.81 231 GLY B N 1
ATOM 6317 C CA . GLY B 1 231 ? 25.641 -25.984 -14.727 1 96.81 231 GLY B CA 1
ATOM 6318 C C . GLY B 1 231 ? 24.734 -26.391 -13.578 1 96.81 231 GLY B C 1
ATOM 6319 O O . GLY B 1 231 ? 25.203 -27 -12.602 1 96.81 231 GLY B O 1
ATOM 6320 N N . LEU B 1 232 ? 23.469 -26.078 -13.703 1 98.06 232 LEU B N 1
ATOM 6321 C CA . LEU B 1 232 ? 22.562 -26.281 -12.578 1 98.06 232 LEU B CA 1
ATOM 6322 C C . LEU B 1 232 ? 21.641 -27.453 -12.836 1 98.06 232 LEU B C 1
ATOM 6324 O O . LEU B 1 232 ? 21.172 -27.656 -13.961 1 98.06 232 LEU B O 1
ATOM 6328 N N . SER B 1 233 ? 21.453 -28.234 -11.852 1 98.38 233 SER B N 1
ATOM 6329 C CA . SER B 1 233 ? 20.562 -29.391 -11.875 1 98.38 233 SER B CA 1
ATOM 6330 C C . SER B 1 233 ? 19.562 -29.344 -10.719 1 98.38 233 SER B C 1
ATOM 6332 O O . SER B 1 233 ? 19.734 -28.562 -9.773 1 98.38 233 SER B O 1
ATOM 6334 N N . MET B 1 234 ? 18.5 -30.062 -10.844 1 98.19 234 MET B N 1
ATOM 6335 C CA . MET B 1 234 ? 17.469 -30.156 -9.805 1 98.19 234 MET B CA 1
ATOM 6336 C C . MET B 1 234 ? 17.609 -31.438 -9 1 98.19 234 MET B C 1
ATOM 6338 O O . MET B 1 234 ? 17.828 -32.5 -9.57 1 98.19 234 MET B O 1
ATOM 6342 N N . PHE B 1 235 ? 17.547 -31.328 -7.703 1 98.69 235 PHE B N 1
ATOM 6343 C CA . PHE B 1 235 ? 17.719 -32.469 -6.824 1 98.69 235 PHE B CA 1
ATOM 6344 C C . PHE B 1 235 ? 16.516 -32.625 -5.895 1 98.69 235 PHE B C 1
ATOM 6346 O O . PHE B 1 235 ? 15.812 -31.641 -5.617 1 98.69 235 PHE B O 1
ATOM 6353 N N . ILE B 1 236 ? 16.266 -33.844 -5.453 1 98.69 236 ILE B N 1
ATOM 6354 C CA . ILE B 1 236 ? 15.273 -34.156 -4.441 1 98.69 236 ILE B CA 1
ATOM 6355 C C . ILE B 1 236 ? 15.961 -34.469 -3.113 1 98.69 236 ILE B C 1
ATOM 6357 O O . ILE B 1 236 ? 16.812 -35.344 -3.035 1 98.69 236 ILE B O 1
ATOM 6361 N N . TYR B 1 237 ? 15.672 -33.75 -2.109 1 98.69 237 TYR B N 1
ATOM 6362 C CA . TYR B 1 237 ? 16.156 -34 -0.757 1 98.69 237 TYR B CA 1
ATOM 6363 C C . TYR B 1 237 ? 15.016 -34.469 0.143 1 98.69 237 TYR B C 1
ATOM 6365 O O . TYR B 1 237 ? 13.961 -33.844 0.204 1 98.69 237 TYR B O 1
ATOM 6373 N N . ASP B 1 238 ? 15.141 -35.562 0.784 1 98.69 238 ASP B N 1
ATOM 6374 C CA . ASP B 1 238 ? 14.219 -36.125 1.779 1 98.69 238 ASP B CA 1
ATOM 6375 C C . ASP B 1 238 ? 14.695 -35.812 3.195 1 98.69 238 ASP B C 1
ATOM 6377 O O . ASP B 1 238 ? 15.773 -36.25 3.609 1 98.69 238 ASP B O 1
ATOM 6381 N N . LYS B 1 239 ? 13.891 -35.094 3.865 1 98.38 239 LYS B N 1
ATOM 6382 C CA . LYS B 1 239 ? 14.25 -34.688 5.215 1 98.38 239 LYS B CA 1
ATOM 6383 C C . LYS B 1 239 ? 14.695 -35.875 6.062 1 98.38 239 LYS B C 1
ATOM 6385 O O . LYS B 1 239 ? 15.562 -35.75 6.93 1 98.38 239 LYS B O 1
ATOM 6390 N N . ARG B 1 240 ? 14.219 -37.031 5.863 1 97.56 240 ARG B N 1
ATOM 6391 C CA . ARG B 1 240 ? 14.516 -38.25 6.609 1 97.56 240 ARG B CA 1
ATOM 6392 C C . ARG B 1 240 ? 15.984 -38.656 6.461 1 97.56 240 ARG B C 1
ATOM 6394 O O . ARG B 1 240 ? 16.531 -39.406 7.281 1 97.56 240 ARG B O 1
ATOM 6401 N N . ASP B 1 241 ? 16.625 -38.156 5.43 1 97.5 241 ASP B N 1
ATOM 6402 C CA . ASP B 1 241 ? 18 -38.5 5.152 1 97.5 241 ASP B CA 1
ATOM 6403 C C . ASP B 1 241 ? 18.969 -37.656 5.961 1 97.5 241 ASP B C 1
ATOM 6405 O O . ASP B 1 241 ? 20.172 -37.969 6.039 1 97.5 241 ASP B O 1
ATOM 6409 N N . GLY B 1 242 ? 18.5 -36.594 6.555 1 97.31 242 GLY B N 1
ATOM 6410 C CA . GLY B 1 242 ? 19.359 -35.688 7.332 1 97.31 242 GLY B CA 1
ATOM 6411 C C . GLY B 1 242 ? 20.312 -34.875 6.477 1 97.31 242 GLY B C 1
ATOM 6412 O O . GLY B 1 242 ? 20.219 -34.906 5.246 1 97.31 242 GLY B O 1
ATOM 6413 N N . GLY B 1 243 ? 21.141 -34.094 7.184 1 98.31 243 GLY B N 1
ATOM 6414 C CA . GLY B 1 243 ? 22.156 -33.312 6.477 1 98.31 243 GLY B CA 1
ATOM 6415 C C . GLY B 1 243 ? 21.766 -31.875 6.219 1 98.31 243 GLY B C 1
ATOM 6416 O O . GLY B 1 243 ? 22.547 -31.094 5.703 1 98.31 243 GLY B O 1
ATOM 6417 N N . VAL B 1 244 ? 20.547 -31.562 6.535 1 98.62 244 VAL B N 1
ATOM 6418 C CA . VAL B 1 244 ? 20.078 -30.188 6.371 1 98.62 244 VAL B CA 1
ATOM 6419 C C . VAL B 1 244 ? 19.562 -29.656 7.703 1 98.62 244 VAL B C 1
ATOM 6421 O O . VAL B 1 244 ? 18.844 -30.344 8.422 1 98.62 244 VAL B O 1
ATOM 6424 N N . THR B 1 245 ? 19.953 -28.5 8.055 1 98.31 245 THR B N 1
ATOM 6425 C CA . THR B 1 245 ? 19.484 -27.844 9.273 1 98.31 245 THR B CA 1
ATOM 6426 C C . THR B 1 245 ? 18.906 -26.469 8.953 1 98.31 245 THR B C 1
ATOM 6428 O O . THR B 1 245 ? 19.344 -25.797 8.016 1 98.31 245 THR B O 1
ATOM 6431 N N . VAL B 1 246 ? 17.891 -26.109 9.695 1 98.62 246 VAL B N 1
ATOM 6432 C CA . VAL B 1 246 ? 17.344 -24.75 9.633 1 98.62 246 VAL B CA 1
ATOM 6433 C C . VAL B 1 246 ? 18.188 -23.812 10.5 1 98.62 246 VAL B C 1
ATOM 6435 O O . VAL B 1 246 ? 18.234 -23.969 11.727 1 98.62 246 VAL B O 1
ATOM 6438 N N . ARG B 1 247 ? 18.844 -22.984 9.922 1 97.56 247 ARG B N 1
ATOM 6439 C CA . ARG B 1 247 ? 19.703 -22.062 10.648 1 97.56 247 ARG B CA 1
ATOM 6440 C C . ARG B 1 247 ? 18.891 -20.938 11.281 1 97.56 247 ARG B C 1
ATOM 6442 O O . ARG B 1 247 ? 19.203 -20.5 12.391 1 97.56 247 ARG B O 1
ATOM 6449 N N . HIS B 1 248 ? 17.906 -20.562 10.492 1 95.94 248 HIS B N 1
ATOM 6450 C CA . HIS B 1 248 ? 17.141 -19.391 10.891 1 95.94 248 HIS B CA 1
ATOM 6451 C C . HIS B 1 248 ? 15.758 -19.391 10.234 1 95.94 248 HIS B C 1
ATOM 6453 O O . HIS B 1 248 ? 15.594 -19.875 9.117 1 95.94 248 HIS B O 1
ATOM 6459 N N . ILE B 1 249 ? 14.711 -18.938 11.008 1 97.94 249 ILE B N 1
ATOM 6460 C CA . ILE B 1 249 ? 13.414 -18.609 10.43 1 97.94 249 ILE B CA 1
ATOM 6461 C C . ILE B 1 249 ? 13.281 -17.094 10.281 1 97.94 249 ILE B C 1
ATOM 6463 O O . ILE B 1 249 ? 13.469 -16.344 11.25 1 97.94 249 ILE B O 1
ATOM 6467 N N . GLU B 1 250 ? 12.953 -16.625 9.125 1 97.62 250 GLU B N 1
ATOM 6468 C CA . GLU B 1 250 ? 12.883 -15.188 8.844 1 97.62 250 GLU B CA 1
ATOM 6469 C C . GLU B 1 250 ? 11.75 -14.531 9.625 1 97.62 250 GLU B C 1
ATOM 6471 O O . GLU B 1 250 ? 10.656 -15.086 9.734 1 97.62 250 GLU B O 1
ATOM 6476 N N . HIS B 1 251 ? 11.977 -13.453 10.312 1 97.38 251 HIS B N 1
ATOM 6477 C CA . HIS B 1 251 ? 10.953 -12.594 10.906 1 97.38 251 HIS B CA 1
ATOM 6478 C C . HIS B 1 251 ? 10.359 -11.648 9.867 1 97.38 251 HIS B C 1
ATOM 6480 O O . HIS B 1 251 ? 10.969 -10.633 9.531 1 97.38 251 HIS B O 1
ATOM 6486 N N . LYS B 1 252 ? 9.102 -11.883 9.508 1 98.19 252 LYS B N 1
ATOM 6487 C CA . LYS B 1 252 ? 8.562 -11.266 8.297 1 98.19 252 LYS B CA 1
ATOM 6488 C C . LYS B 1 252 ? 7.473 -10.25 8.633 1 98.19 252 LYS B C 1
ATOM 6490 O O . LYS B 1 252 ? 6.898 -10.297 9.727 1 98.19 252 LYS B O 1
ATOM 6495 N N . LEU B 1 253 ? 7.148 -9.406 7.672 1 98.5 253 LEU B N 1
ATOM 6496 C CA . LEU B 1 253 ? 6.094 -8.398 7.742 1 98.5 253 LEU B CA 1
ATOM 6497 C C . LEU B 1 253 ? 4.719 -9.062 7.781 1 98.5 253 LEU B C 1
ATOM 6499 O O . LEU B 1 253 ? 3.82 -8.586 8.484 1 98.5 253 LEU B O 1
ATOM 6503 N N . GLY B 1 254 ? 4.504 -10.094 7.043 1 98.5 254 GLY B N 1
ATOM 6504 C CA . GLY B 1 254 ? 3.236 -10.797 6.926 1 98.5 254 GLY B CA 1
ATOM 6505 C C . GLY B 1 254 ? 3.398 -12.273 6.605 1 98.5 254 GLY B C 1
ATOM 6506 O O . GLY B 1 254 ? 4.492 -12.82 6.73 1 98.5 254 GLY B O 1
ATOM 6507 N N . ILE B 1 255 ? 2.238 -12.961 6.367 1 98.38 255 ILE B N 1
ATOM 6508 C CA . ILE B 1 255 ? 2.197 -14.398 6.121 1 98.38 255 ILE B CA 1
ATOM 6509 C C . ILE B 1 255 ? 2.941 -15.133 7.234 1 98.38 255 ILE B C 1
ATOM 6511 O O . ILE B 1 255 ? 3.754 -16.016 6.961 1 98.38 255 ILE B O 1
ATOM 6515 N N . HIS B 1 256 ? 2.691 -14.742 8.414 1 98.06 256 HIS B N 1
ATOM 6516 C CA . HIS B 1 256 ? 3.463 -15.203 9.562 1 98.06 256 HIS B CA 1
ATOM 6517 C C . HIS B 1 256 ? 3.354 -16.719 9.727 1 98.06 256 HIS B C 1
ATOM 6519 O O . HIS B 1 256 ? 4.293 -17.359 10.195 1 98.06 256 HIS B O 1
ATOM 6525 N N . GLY B 1 257 ? 2.23 -17.25 9.367 1 98.25 257 GLY B N 1
ATOM 6526 C CA . GLY B 1 257 ? 2.02 -18.688 9.555 1 98.25 257 GLY B CA 1
ATOM 6527 C C . GLY B 1 257 ? 2.922 -19.547 8.688 1 98.25 257 GLY B C 1
ATOM 6528 O O . GLY B 1 257 ? 3.162 -20.703 9 1 98.25 257 GLY B O 1
ATOM 6529 N N . SER B 1 258 ? 3.367 -19.031 7.582 1 98.44 258 SER B N 1
ATOM 6530 C CA . SER B 1 258 ? 4.242 -19.75 6.656 1 98.44 258 SER B CA 1
ATOM 6531 C C . SER B 1 258 ? 5.711 -19.531 7.016 1 98.44 258 SER B C 1
ATOM 6533 O O . SER B 1 258 ? 6.234 -18.438 6.891 1 98.44 258 SER B O 1
ATOM 6535 N N . PRO B 1 259 ? 6.371 -20.594 7.484 1 98.62 259 PRO B N 1
ATOM 6536 C CA . PRO B 1 259 ? 7.793 -20.406 7.793 1 98.62 259 PRO B CA 1
ATOM 6537 C C . PRO B 1 259 ? 8.641 -20.156 6.551 1 98.62 259 PRO B C 1
ATOM 6539 O O . PRO B 1 259 ? 8.391 -20.75 5.5 1 98.62 259 PRO B O 1
ATOM 6542 N N . THR B 1 260 ? 9.531 -19.25 6.574 1 98.5 260 THR B N 1
ATOM 6543 C CA . THR B 1 260 ? 10.578 -18.984 5.59 1 98.5 260 THR B CA 1
ATOM 6544 C C . THR B 1 260 ? 11.961 -19.172 6.211 1 98.5 260 THR B C 1
ATOM 6546 O O . THR B 1 260 ? 12.32 -18.469 7.156 1 98.5 260 THR B O 1
ATOM 6549 N N . CYS B 1 261 ? 12.742 -20.109 5.68 1 98.5 261 CYS B N 1
ATOM 6550 C CA . CYS B 1 261 ? 13.898 -20.594 6.43 1 98.5 261 CYS B CA 1
ATOM 6551 C C . CYS B 1 261 ? 15.188 -20.312 5.668 1 98.5 261 CYS B C 1
ATOM 6553 O O . CYS B 1 261 ? 15.18 -20.203 4.441 1 98.5 261 CYS B O 1
ATOM 6555 N N . GLU B 1 262 ? 16.203 -20.094 6.387 1 98.12 262 GLU B N 1
ATOM 6556 C CA . GLU B 1 262 ? 17.562 -20.281 5.906 1 98.12 262 GLU B CA 1
ATOM 6557 C C . GLU B 1 262 ? 18.062 -21.688 6.203 1 98.12 262 GLU B C 1
ATOM 6559 O O . GLU B 1 262 ? 18 -22.156 7.344 1 98.12 262 GLU B O 1
ATOM 6564 N N . LEU B 1 263 ? 18.547 -22.312 5.172 1 98.62 263 LEU B N 1
ATOM 6565 C CA . LEU B 1 263 ? 18.922 -23.719 5.293 1 98.62 263 LEU B CA 1
ATOM 6566 C C . LEU B 1 263 ? 20.422 -23.906 5.062 1 98.62 263 LEU B C 1
ATOM 6568 O O . LEU B 1 263 ? 21.016 -23.25 4.207 1 98.62 263 LEU B O 1
ATOM 6572 N N . VAL B 1 264 ? 21 -24.797 5.848 1 98.75 264 VAL B N 1
ATOM 6573 C CA . VAL B 1 264 ? 22.375 -25.219 5.656 1 98.75 264 VAL B CA 1
ATOM 6574 C C . VAL B 1 264 ? 22.422 -26.703 5.266 1 98.75 264 VAL B C 1
ATOM 6576 O O . VAL B 1 264 ? 21.906 -27.547 5.988 1 98.75 264 VAL B O 1
ATOM 6579 N N . TYR B 1 265 ? 23 -26.953 4.117 1 98.75 265 TYR B N 1
ATOM 6580 C CA . TYR B 1 265 ? 23.234 -28.297 3.635 1 98.75 265 TYR B CA 1
ATOM 6581 C C . TYR B 1 265 ? 24.656 -28.766 3.949 1 98.75 265 TYR B C 1
ATOM 6583 O O . TYR B 1 265 ? 25.625 -28.109 3.559 1 98.75 265 TYR B O 1
ATOM 6591 N N . LYS B 1 266 ? 24.734 -29.812 4.656 1 98.62 266 LYS B N 1
ATOM 6592 C CA . LYS B 1 266 ? 26.031 -30.406 4.969 1 98.62 266 LYS B CA 1
ATOM 6593 C C . LYS B 1 266 ? 26.047 -31.891 4.574 1 98.62 266 LYS B C 1
ATOM 6595 O O . LYS B 1 266 ? 25.594 -32.75 5.332 1 98.62 266 LYS B O 1
ATOM 6600 N N . ASN B 1 267 ? 26.688 -32.125 3.508 1 98.44 267 ASN B N 1
ATOM 6601 C CA . ASN B 1 267 ? 26.766 -33.469 2.939 1 98.44 267 ASN B CA 1
ATOM 6602 C C . ASN B 1 267 ? 25.391 -34.156 2.904 1 98.44 267 ASN B C 1
ATOM 6604 O O . ASN B 1 267 ? 25.25 -35.312 3.305 1 98.44 267 ASN B O 1
ATOM 6608 N N . ALA B 1 268 ? 24.422 -33.406 2.525 1 98.75 268 ALA B N 1
ATOM 6609 C CA . ALA B 1 268 ? 23.062 -33.938 2.504 1 98.75 268 ALA B CA 1
ATOM 6610 C C . ALA B 1 268 ? 22.844 -34.875 1.321 1 98.75 268 ALA B C 1
ATOM 6612 O O . ALA B 1 268 ? 23.078 -34.5 0.17 1 98.75 268 ALA B O 1
ATOM 6613 N N . LYS B 1 269 ? 22.422 -36 1.604 1 98.62 269 LYS B N 1
ATOM 6614 C CA . LYS B 1 269 ? 22.109 -36.969 0.548 1 98.62 269 LYS B CA 1
ATOM 6615 C C . LYS B 1 269 ? 20.922 -36.5 -0.294 1 98.62 269 LYS B C 1
ATOM 6617 O O . LYS B 1 269 ? 19.938 -35.969 0.241 1 98.62 269 LYS B O 1
ATOM 6622 N N . ALA B 1 270 ? 21.031 -36.656 -1.608 1 98.56 270 ALA B N 1
ATOM 6623 C CA . ALA B 1 270 ? 19.953 -36.219 -2.504 1 98.56 270 ALA B CA 1
ATOM 6624 C C . ALA B 1 270 ? 19.891 -37.125 -3.738 1 98.56 270 ALA B C 1
ATOM 6626 O O . ALA B 1 270 ? 20.797 -37.906 -3.994 1 98.56 270 ALA B O 1
ATOM 6627 N N . GLU B 1 271 ? 18.812 -37 -4.426 1 98.19 271 GLU B N 1
ATOM 6628 C CA . GLU B 1 271 ? 18.594 -37.688 -5.695 1 98.19 271 GLU B CA 1
ATOM 6629 C C . GLU B 1 271 ? 18.453 -36.688 -6.844 1 98.19 271 GLU B C 1
ATOM 6631 O O . GLU B 1 271 ? 17.797 -35.656 -6.699 1 98.19 271 GLU B O 1
ATOM 6636 N N . LEU B 1 272 ? 19.125 -37 -7.938 1 98.19 272 LEU B N 1
ATOM 6637 C CA . LEU B 1 272 ? 18.969 -36.188 -9.125 1 98.19 272 LEU B CA 1
ATOM 6638 C C . LEU B 1 272 ? 17.562 -36.312 -9.711 1 98.19 272 LEU B C 1
ATOM 6640 O O . LEU B 1 272 ? 17.078 -37.406 -9.891 1 98.19 272 LEU B O 1
ATOM 6644 N N . CYS B 1 273 ? 16.875 -35.281 -9.906 1 97.62 273 CYS B N 1
ATOM 6645 C CA . CYS B 1 273 ? 15.602 -35.25 -10.625 1 97.62 273 CYS B CA 1
ATOM 6646 C C . CYS B 1 273 ? 15.812 -34.938 -12.102 1 97.62 273 CYS B C 1
ATOM 6648 O O . CYS B 1 273 ? 16.297 -33.875 -12.461 1 97.62 273 CYS B O 1
ATOM 6650 N N . GLY B 1 274 ? 15.398 -35.812 -12.922 1 96.94 274 GLY B N 1
ATOM 6651 C CA . GLY B 1 274 ? 15.633 -35.625 -14.344 1 96.94 274 GLY B CA 1
ATOM 6652 C C . GLY B 1 274 ? 17.094 -35.75 -14.727 1 96.94 274 GLY B C 1
ATOM 6653 O O . GLY B 1 274 ? 17.781 -36.688 -14.289 1 96.94 274 GLY B O 1
ATOM 6654 N N . ASN B 1 275 ? 17.516 -34.75 -15.625 1 97.12 275 ASN B N 1
ATOM 6655 C CA . ASN B 1 275 ? 18.875 -34.781 -16.141 1 97.12 275 ASN B CA 1
ATOM 6656 C C . ASN B 1 275 ? 19.719 -33.656 -15.57 1 97.12 275 ASN B C 1
ATOM 6658 O O . ASN B 1 275 ? 19.188 -32.594 -15.219 1 97.12 275 ASN B O 1
ATOM 6662 N N . THR B 1 276 ? 20.984 -33.969 -15.469 1 97 276 THR B N 1
ATOM 6663 C CA . THR B 1 276 ? 21.875 -32.906 -15.086 1 97 276 THR B CA 1
ATOM 6664 C C . THR B 1 276 ? 21.812 -31.75 -16.078 1 97 276 THR B C 1
ATOM 6666 O O . THR B 1 276 ? 21.391 -31.938 -17.234 1 97 276 THR B O 1
ATOM 6669 N N . ARG B 1 277 ? 22.062 -30.609 -15.672 1 96.44 277 ARG B N 1
ATOM 6670 C CA . ARG B 1 277 ? 22.25 -29.406 -16.484 1 96.44 277 ARG B CA 1
ATOM 6671 C C . ARG B 1 277 ? 20.906 -28.844 -16.922 1 96.44 277 ARG B C 1
ATOM 6673 O O . ARG B 1 277 ? 20.844 -27.766 -17.531 1 96.44 277 ARG B O 1
ATOM 6680 N N . LEU B 1 278 ? 19.812 -29.5 -16.578 1 97.06 278 LEU B N 1
ATOM 6681 C CA . LEU B 1 278 ? 18.516 -29.016 -17.016 1 97.06 278 LEU B CA 1
ATOM 6682 C C . LEU B 1 278 ? 17.734 -28.406 -15.859 1 97.06 278 LEU B C 1
ATOM 6684 O O . LEU B 1 278 ? 16.562 -28.047 -16.016 1 97.06 278 LEU B O 1
ATOM 6688 N N . GLY B 1 279 ? 18.375 -28.328 -14.719 1 96.06 279 GLY B N 1
ATOM 6689 C CA . GLY B 1 279 ? 17.703 -27.844 -13.516 1 96.06 279 GLY B CA 1
ATOM 6690 C C . GLY B 1 279 ? 17.062 -26.484 -13.688 1 96.06 279 GLY B C 1
ATOM 6691 O O . GLY B 1 279 ? 15.844 -26.344 -13.523 1 96.06 279 GLY B O 1
ATOM 6692 N N . LEU B 1 280 ? 17.828 -25.5 -14.062 1 94.81 280 LEU B N 1
ATOM 6693 C CA . LEU B 1 280 ? 17.312 -24.141 -14.195 1 94.81 280 LEU B CA 1
ATOM 6694 C C . LEU B 1 280 ? 16.641 -23.953 -15.555 1 94.81 280 LEU B C 1
ATOM 6696 O O . LEU B 1 280 ? 15.547 -23.391 -15.633 1 94.81 280 LEU B O 1
ATOM 6700 N N . ILE B 1 281 ? 17.203 -24.453 -16.609 1 92 281 ILE B N 1
ATOM 6701 C CA . ILE B 1 281 ? 16.828 -24.156 -18 1 92 281 ILE B CA 1
ATOM 6702 C C . ILE B 1 281 ? 15.469 -24.766 -18.297 1 92 281 ILE B C 1
ATOM 6704 O O . ILE B 1 281 ? 14.742 -24.266 -19.172 1 92 281 ILE B O 1
ATOM 6708 N N . LYS B 1 282 ? 15.141 -25.812 -17.516 1 94.06 282 LYS B N 1
ATOM 6709 C CA . LYS B 1 282 ? 13.891 -26.484 -17.859 1 94.06 282 LYS B CA 1
ATOM 6710 C C . LYS B 1 282 ? 13.047 -26.734 -16.609 1 94.06 282 LYS B C 1
ATOM 6712 O O . LYS B 1 282 ? 11.883 -26.344 -16.547 1 94.06 282 LYS B O 1
ATOM 6717 N N . TYR B 1 283 ? 13.57 -27.328 -15.617 1 95.25 283 TYR B N 1
ATOM 6718 C CA . TYR B 1 283 ? 12.773 -27.844 -14.508 1 95.25 283 TYR B CA 1
ATOM 6719 C C . TYR B 1 283 ? 12.297 -26.703 -13.609 1 95.25 283 TYR B C 1
ATOM 6721 O O . TYR B 1 283 ? 11.125 -26.641 -13.25 1 95.25 283 TYR B O 1
ATOM 6729 N N . VAL B 1 284 ? 13.195 -25.781 -13.289 1 92.69 284 VAL B N 1
ATOM 6730 C CA . VAL B 1 284 ? 12.828 -24.641 -12.445 1 92.69 284 VAL B CA 1
ATOM 6731 C C . VAL B 1 284 ? 11.852 -23.734 -13.195 1 92.69 284 VAL B C 1
ATOM 6733 O O . VAL B 1 284 ? 10.938 -23.172 -12.602 1 92.69 284 VAL B O 1
ATOM 6736 N N . MET B 1 285 ? 12 -23.562 -14.414 1 87.38 285 MET B N 1
ATOM 6737 C CA . MET B 1 285 ? 11.086 -22.734 -15.188 1 87.38 285 MET B CA 1
ATOM 6738 C C . MET B 1 285 ? 9.664 -23.281 -15.141 1 87.38 285 MET B C 1
ATOM 6740 O O . MET B 1 285 ? 8.703 -22.531 -14.969 1 87.38 285 MET B O 1
ATOM 6744 N N . ALA B 1 286 ? 9.578 -24.578 -15.328 1 88.69 286 ALA B N 1
ATOM 6745 C CA . ALA B 1 286 ? 8.273 -25.234 -15.219 1 88.69 286 ALA B CA 1
ATOM 6746 C C . ALA B 1 286 ? 7.684 -25.047 -13.828 1 88.69 286 ALA B C 1
ATOM 6748 O O . ALA B 1 286 ? 6.492 -24.766 -13.68 1 88.69 286 ALA B O 1
ATOM 6749 N N . LEU B 1 287 ? 8.531 -25.219 -12.867 1 91.19 287 LEU B N 1
ATOM 6750 C CA . LEU B 1 287 ? 8.148 -25.078 -11.469 1 91.19 287 LEU B CA 1
ATOM 6751 C C . LEU B 1 287 ? 7.656 -23.656 -11.18 1 91.19 287 LEU B C 1
ATOM 6753 O O . LEU B 1 287 ? 6.625 -23.469 -10.539 1 91.19 287 LEU B O 1
ATOM 6757 N N . MET B 1 288 ? 8.32 -22.703 -11.734 1 89.25 288 MET B N 1
ATOM 6758 C CA . MET B 1 288 ? 8.023 -21.297 -11.461 1 89.25 288 MET B CA 1
ATOM 6759 C C . MET B 1 288 ? 6.703 -20.891 -12.109 1 89.25 288 MET B C 1
ATOM 6761 O O . MET B 1 288 ? 5.961 -20.078 -11.555 1 89.25 288 MET B O 1
ATOM 6765 N N . ASN B 1 289 ? 6.418 -21.375 -13.234 1 89.69 289 ASN B N 1
ATOM 6766 C CA . ASN B 1 289 ? 5.152 -21.062 -13.891 1 89.69 289 ASN B CA 1
ATOM 6767 C C . ASN B 1 289 ? 3.961 -21.547 -13.07 1 89.69 289 ASN B C 1
ATOM 6769 O O . ASN B 1 289 ? 2.951 -20.859 -12.961 1 89.69 289 ASN B O 1
ATOM 6773 N N . GLY B 1 290 ? 4.121 -22.75 -12.539 1 92.88 290 GLY B N 1
ATOM 6774 C CA . GLY B 1 290 ? 3.086 -23.234 -11.641 1 92.88 290 GLY B CA 1
ATOM 6775 C C . GLY B 1 290 ? 2.939 -22.406 -10.383 1 92.88 290 GLY B C 1
ATOM 6776 O O . GLY B 1 290 ? 1.822 -22.141 -9.938 1 92.88 290 GLY B O 1
ATOM 6777 N N . ALA B 1 291 ? 4.078 -22.016 -9.859 1 95.19 291 ALA B N 1
ATOM 6778 C CA . ALA B 1 291 ? 4.078 -21.203 -8.648 1 95.19 291 ALA B CA 1
ATOM 6779 C C . ALA B 1 291 ? 3.428 -19.844 -8.891 1 95.19 291 ALA B C 1
ATOM 6781 O O . ALA B 1 291 ? 2.703 -19.328 -8.031 1 95.19 291 ALA B O 1
ATOM 6782 N N . ARG B 1 292 ? 3.736 -19.266 -10 1 97.31 292 ARG B N 1
ATOM 6783 C CA . ARG B 1 292 ? 3.18 -17.953 -10.352 1 97.31 292 ARG B CA 1
ATOM 6784 C C . ARG B 1 292 ? 1.66 -18.031 -10.469 1 97.31 292 ARG B C 1
ATOM 6786 O O . ARG B 1 292 ? 0.958 -17.109 -10.023 1 97.31 292 ARG B O 1
ATOM 6793 N N . LEU B 1 293 ? 1.145 -19.078 -11.078 1 98 293 LEU B N 1
ATOM 6794 C CA . LEU B 1 293 ? -0.3 -19.266 -11.117 1 98 293 LEU B CA 1
ATOM 6795 C C . LEU B 1 293 ? -0.871 -19.406 -9.711 1 98 293 LEU B C 1
ATOM 6797 O O . LEU B 1 293 ? -1.953 -18.891 -9.422 1 98 293 LEU B O 1
ATOM 6801 N N . GLY B 1 294 ? -0.125 -20.141 -8.859 1 98.19 294 GLY B N 1
ATOM 6802 C CA . GLY B 1 294 ? -0.521 -20.266 -7.469 1 98.19 294 GLY B CA 1
ATOM 6803 C C . GLY B 1 294 ? -0.604 -18.938 -6.75 1 98.19 294 GLY B C 1
ATOM 6804 O O . GLY B 1 294 ? -1.527 -18.703 -5.965 1 98.19 294 GLY B O 1
ATOM 6805 N N . ILE B 1 295 ? 0.347 -18.047 -6.996 1 98.62 295 ILE B N 1
ATOM 6806 C CA . ILE B 1 295 ? 0.361 -16.734 -6.359 1 98.62 295 ILE B CA 1
ATOM 6807 C C . ILE B 1 295 ? -0.809 -15.906 -6.875 1 98.62 295 ILE B C 1
ATOM 6809 O O . ILE B 1 295 ? -1.401 -15.125 -6.125 1 98.62 295 ILE B O 1
ATOM 6813 N N . ALA B 1 296 ? -1.131 -16.047 -8.18 1 98.88 296 ALA B N 1
ATOM 6814 C CA . ALA B 1 296 ? -2.314 -15.367 -8.711 1 98.88 296 ALA B CA 1
ATOM 6815 C C . ALA B 1 296 ? -3.568 -15.781 -7.949 1 98.88 296 ALA B C 1
ATOM 6817 O O . ALA B 1 296 ? -4.395 -14.945 -7.59 1 98.88 296 ALA B O 1
ATOM 6818 N N . ALA B 1 297 ? -3.701 -17.062 -7.668 1 98.88 297 ALA B N 1
ATOM 6819 C CA . ALA B 1 297 ? -4.852 -17.578 -6.93 1 98.88 297 ALA B CA 1
ATOM 6820 C C . ALA B 1 297 ? -4.852 -17.062 -5.492 1 98.88 297 ALA B C 1
ATOM 6822 O O . ALA B 1 297 ? -5.902 -16.703 -4.953 1 98.88 297 ALA B O 1
ATOM 6823 N N . GLN B 1 298 ? -3.664 -17.094 -4.859 1 98.88 298 GLN B N 1
ATOM 6824 C CA . GLN B 1 298 ? -3.502 -16.547 -3.521 1 98.88 298 GLN B CA 1
ATOM 6825 C C . GLN B 1 298 ? -3.957 -15.086 -3.475 1 98.88 298 GLN B C 1
ATOM 6827 O O . GLN B 1 298 ? -4.656 -14.68 -2.545 1 98.88 298 GLN B O 1
ATOM 6832 N N . SER B 1 299 ? -3.576 -14.32 -4.504 1 98.94 299 SER B N 1
ATOM 6833 C CA . SER B 1 299 ? -3.908 -12.898 -4.602 1 98.94 299 SER B CA 1
ATOM 6834 C C . SER B 1 299 ? -5.414 -12.695 -4.719 1 98.94 299 SER B C 1
ATOM 6836 O O . SER B 1 299 ? -5.984 -11.844 -4.031 1 98.94 299 SER B O 1
ATOM 6838 N N . VAL B 1 300 ? -6.055 -13.469 -5.562 1 98.94 300 VAL B N 1
ATOM 6839 C CA . VAL B 1 300 ? -7.5 -13.352 -5.746 1 98.94 300 VAL B CA 1
ATOM 6840 C C . VAL B 1 300 ? -8.211 -13.68 -4.438 1 98.94 300 VAL B C 1
ATOM 6842 O O . VAL B 1 300 ? -9.211 -13.047 -4.09 1 98.94 300 VAL B O 1
ATOM 6845 N N . GLY B 1 301 ? -7.727 -14.703 -3.713 1 98.94 301 GLY B N 1
ATOM 6846 C CA . GLY B 1 301 ? -8.305 -15.039 -2.42 1 98.94 301 GLY B CA 1
ATOM 6847 C C . GLY B 1 301 ? -8.266 -13.891 -1.435 1 98.94 301 GLY B C 1
ATOM 6848 O O . GLY B 1 301 ? -9.281 -13.578 -0.799 1 98.94 301 GLY B O 1
ATOM 6849 N N . VAL B 1 302 ? -7.117 -13.242 -1.33 1 98.94 302 VAL B N 1
ATOM 6850 C CA . VAL B 1 302 ? -6.961 -12.141 -0.391 1 98.94 302 VAL B CA 1
ATOM 6851 C C . VAL B 1 302 ? -7.762 -10.93 -0.873 1 98.94 302 VAL B C 1
ATOM 6853 O O . VAL B 1 302 ? -8.328 -10.195 -0.065 1 98.94 302 VAL B O 1
ATOM 6856 N N . GLU B 1 303 ? -7.848 -10.719 -2.25 1 98.81 303 GLU B N 1
ATOM 6857 C CA . GLU B 1 303 ? -8.727 -9.688 -2.797 1 98.81 303 GLU B CA 1
ATOM 6858 C C . GLU B 1 303 ? -10.164 -9.883 -2.326 1 98.81 303 GLU B C 1
ATOM 6860 O O . GLU B 1 303 ? -10.82 -8.93 -1.908 1 98.81 303 GLU B O 1
ATOM 6865 N N . GLN B 1 304 ? -10.625 -11.109 -2.414 1 98.81 304 GLN B N 1
ATOM 6866 C CA . GLN B 1 304 ? -11.992 -11.445 -2.031 1 98.81 304 GLN B CA 1
ATOM 6867 C C . GLN B 1 304 ? -12.242 -11.141 -0.558 1 98.81 304 GLN B C 1
ATOM 6869 O O . GLN B 1 304 ? -13.258 -10.539 -0.207 1 98.81 304 GLN B O 1
ATOM 6874 N N . GLU B 1 305 ? -11.305 -11.602 0.283 1 98.81 305 GLU B N 1
ATOM 6875 C CA . GLU B 1 305 ? -11.508 -11.414 1.717 1 98.81 305 GLU B CA 1
ATOM 6876 C C . GLU B 1 305 ? -11.438 -9.938 2.098 1 98.81 305 GLU B C 1
ATOM 6878 O O . GLU B 1 305 ? -12.172 -9.484 2.977 1 98.81 305 GLU B O 1
ATOM 6883 N N . ALA B 1 306 ? -10.508 -9.148 1.49 1 98.88 306 ALA B N 1
ATOM 6884 C CA . ALA B 1 306 ? -10.438 -7.707 1.718 1 98.88 306 ALA B CA 1
ATOM 6885 C C . ALA B 1 306 ? -11.758 -7.031 1.353 1 98.88 306 ALA B C 1
ATOM 6887 O O . ALA B 1 306 ? -12.242 -6.164 2.084 1 98.88 306 ALA B O 1
ATOM 6888 N N . TYR B 1 307 ? -12.312 -7.414 0.167 1 98.75 307 TYR B N 1
ATOM 6889 C CA . TYR B 1 307 ? -13.609 -6.895 -0.25 1 98.75 307 TYR B CA 1
ATOM 6890 C C . TYR B 1 307 ? -14.695 -7.258 0.759 1 98.75 307 TYR B C 1
ATOM 6892 O O . TYR B 1 307 ? -15.516 -6.41 1.13 1 98.75 307 TYR B O 1
ATOM 6900 N N . ASN B 1 308 ? -14.695 -8.539 1.259 1 98.56 308 ASN B N 1
ATOM 6901 C CA . ASN B 1 308 ? -15.672 -8.984 2.248 1 98.56 308 ASN B CA 1
ATOM 6902 C C . ASN B 1 308 ? -15.617 -8.133 3.51 1 98.56 308 ASN B C 1
ATOM 6904 O O . ASN B 1 308 ? -16.656 -7.715 4.023 1 98.56 308 ASN B O 1
ATOM 6908 N N . GLU B 1 309 ? -14.406 -7.867 3.98 1 98.56 309 GLU B N 1
ATOM 6909 C CA . GLU B 1 309 ? -14.219 -7.086 5.199 1 98.56 309 GLU B CA 1
ATOM 6910 C C . GLU B 1 309 ? -14.711 -5.652 5.016 1 98.56 309 GLU B C 1
ATOM 6912 O O . GLU B 1 309 ? -15.422 -5.117 5.871 1 98.56 309 GLU B O 1
ATOM 6917 N N . GLY B 1 310 ? -14.289 -5.02 3.893 1 98.56 310 GLY B N 1
ATOM 6918 C CA . GLY B 1 310 ? -14.719 -3.658 3.619 1 98.56 310 GLY B CA 1
ATOM 6919 C C . GLY B 1 310 ? -16.234 -3.529 3.494 1 98.56 310 GLY B C 1
ATOM 6920 O O . GLY B 1 310 ? -16.828 -2.607 4.055 1 98.56 310 GLY B O 1
ATOM 6921 N N . LEU B 1 311 ? -16.844 -4.469 2.76 1 98.44 311 LEU B N 1
ATOM 6922 C CA . LEU B 1 311 ? -18.281 -4.457 2.541 1 98.44 311 LEU B CA 1
ATOM 6923 C C . LEU B 1 311 ? -19.031 -4.625 3.857 1 98.44 311 LEU B C 1
ATOM 6925 O O . LEU B 1 311 ? -19.984 -3.889 4.137 1 98.44 311 LEU B O 1
ATOM 6929 N N . ALA B 1 312 ? -18.656 -5.656 4.664 1 98.19 312 ALA B N 1
ATOM 6930 C CA . ALA B 1 312 ? -19.312 -5.922 5.941 1 98.19 312 ALA B CA 1
ATOM 6931 C C . ALA B 1 312 ? -19.25 -4.707 6.859 1 98.19 312 ALA B C 1
ATOM 6933 O O . ALA B 1 312 ? -20.25 -4.336 7.48 1 98.19 312 ALA B O 1
ATOM 6934 N N . TYR B 1 313 ? -18.078 -4.07 6.953 1 98.25 313 TYR B N 1
ATOM 6935 C CA . TYR B 1 313 ? -17.906 -2.9 7.805 1 98.25 313 TYR B CA 1
ATOM 6936 C C . TYR B 1 313 ? -18.75 -1.733 7.312 1 98.25 313 TYR B C 1
ATOM 6938 O O . TYR B 1 313 ? -19.375 -1.036 8.109 1 98.25 313 TYR B O 1
ATOM 6946 N N . ALA B 1 314 ? -18.75 -1.488 6.02 1 98.31 314 ALA B N 1
ATOM 6947 C CA . ALA B 1 314 ? -19.469 -0.367 5.426 1 98.31 314 ALA B CA 1
ATOM 6948 C C . ALA B 1 314 ? -20.984 -0.508 5.648 1 98.31 314 ALA B C 1
ATOM 6950 O O . ALA B 1 314 ? -21.688 0.49 5.82 1 98.31 314 ALA B O 1
ATOM 6951 N N . LYS B 1 315 ? -21.5 -1.752 5.637 1 98.06 315 LYS B N 1
ATOM 6952 C CA . LYS B 1 315 ? -22.922 -2.018 5.82 1 98.06 315 LYS B CA 1
ATOM 6953 C C . LYS B 1 315 ? -23.359 -1.724 7.254 1 98.06 315 LYS B C 1
ATOM 6955 O O . LYS B 1 315 ? -24.516 -1.383 7.504 1 98.06 315 LYS B O 1
ATOM 6960 N N . GLU B 1 316 ? -22.422 -1.794 8.172 1 96.88 316 GLU B N 1
ATOM 6961 C CA . GLU B 1 316 ? -22.766 -1.688 9.594 1 96.88 316 GLU B CA 1
ATOM 6962 C C . GLU B 1 316 ? -22.438 -0.302 10.133 1 96.88 316 GLU B C 1
ATOM 6964 O O . GLU B 1 316 ? -23.219 0.275 10.891 1 96.88 316 GLU B O 1
ATOM 6969 N N . ARG B 1 317 ? -21.312 0.217 9.812 1 95.62 317 ARG B N 1
ATOM 6970 C CA . ARG B 1 317 ? -20.844 1.488 10.352 1 95.62 317 ARG B CA 1
ATOM 6971 C C . ARG B 1 317 ? -21.703 2.646 9.859 1 95.62 317 ARG B C 1
ATOM 6973 O O . ARG B 1 317 ? -22.078 2.684 8.688 1 95.62 317 ARG B O 1
ATOM 6980 N N . ALA B 1 318 ? -22.062 3.545 10.758 1 94.31 318 ALA B N 1
ATOM 6981 C CA . ALA B 1 318 ? -22.828 4.738 10.398 1 94.31 318 ALA B CA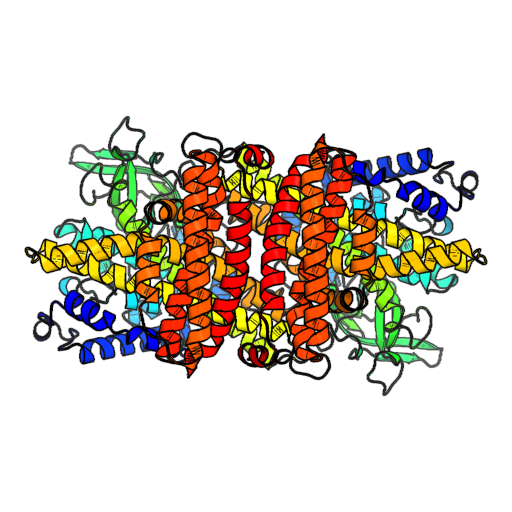 1
ATOM 6982 C C . ALA B 1 318 ? -22.109 6.008 10.852 1 94.31 318 ALA B C 1
ATOM 6984 O O . ALA B 1 318 ? -21.5 6.035 11.93 1 94.31 318 ALA B O 1
ATOM 6985 N N . GLN B 1 319 ? -22.016 6.98 10.047 1 90.62 319 GLN B N 1
ATOM 6986 C CA . GLN B 1 319 ? -21.547 8.336 10.305 1 90.62 319 GLN B CA 1
ATOM 6987 C C . GLN B 1 319 ? -22.438 9.367 9.617 1 90.62 319 GLN B C 1
ATOM 6989 O O . GLN B 1 319 ? -23.031 9.086 8.586 1 90.62 319 GLN B O 1
ATOM 6994 N N . PHE B 1 320 ? -22.531 10.57 10.242 1 91.25 320 PHE B N 1
ATOM 6995 C CA . PHE B 1 320 ? -23.312 11.672 9.703 1 91.25 320 PHE B CA 1
ATOM 6996 C C . PHE B 1 320 ? -24.766 11.242 9.484 1 91.25 320 PHE B C 1
ATOM 6998 O O . PHE B 1 320 ? -25.375 11.609 8.484 1 91.25 320 PHE B O 1
ATOM 7005 N N . GLY B 1 321 ? -25.219 10.305 10.289 1 90 321 GLY B N 1
ATOM 7006 C CA . GLY B 1 321 ? -26.625 9.906 10.32 1 90 321 GLY B CA 1
ATOM 7007 C C . GLY B 1 321 ? -26.969 8.875 9.273 1 90 321 GLY B C 1
ATOM 7008 O O . GLY B 1 321 ? -28.156 8.555 9.078 1 90 321 GLY B O 1
ATOM 7009 N N . GLU B 1 322 ? -25.953 8.367 8.602 1 94 322 GLU B N 1
ATOM 7010 C CA . GLU B 1 322 ? -26.188 7.41 7.531 1 94 322 GLU B CA 1
ATOM 7011 C C . GLU B 1 322 ? -25.125 6.309 7.527 1 94 322 GLU B C 1
ATOM 7013 O O . GLU B 1 322 ? -24 6.523 7.98 1 94 322 GLU B O 1
ATOM 7018 N N . LYS B 1 323 ? -25.547 5.062 7.047 1 96.69 323 LYS B N 1
ATOM 7019 C CA . LYS B 1 323 ? -24.562 4.008 6.848 1 96.69 323 LYS B CA 1
ATOM 7020 C C . LYS B 1 323 ? -23.5 4.43 5.836 1 96.69 323 LYS B C 1
ATOM 7022 O O . LYS B 1 323 ? -23.812 5.043 4.816 1 96.69 323 LYS B O 1
ATOM 7027 N N . ILE B 1 324 ? -22.25 4.09 6.082 1 96.75 324 ILE B N 1
ATOM 7028 C CA . ILE B 1 324 ? -21.203 4.664 5.258 1 96.75 324 ILE B CA 1
ATOM 7029 C C . ILE B 1 324 ? -21.188 3.992 3.887 1 96.75 324 ILE B C 1
ATOM 7031 O O . ILE B 1 324 ? -20.578 4.504 2.941 1 96.75 324 ILE B O 1
ATOM 7035 N N . ILE B 1 325 ? -21.875 2.836 3.705 1 97.88 325 ILE B N 1
ATOM 7036 C CA . ILE B 1 325 ? -21.969 2.166 2.414 1 97.88 325 ILE B CA 1
ATOM 7037 C C . ILE B 1 325 ? -22.656 3.084 1.407 1 97.88 325 ILE B C 1
ATOM 7039 O O . ILE B 1 325 ? -22.516 2.906 0.196 1 97.88 325 ILE B O 1
ATOM 7043 N N . ASN B 1 326 ? -23.391 4.109 1.912 1 96.75 326 ASN B N 1
ATOM 7044 C CA . ASN B 1 326 ? -24.141 5.012 1.05 1 96.75 326 ASN B CA 1
ATOM 7045 C C . ASN B 1 326 ? -23.328 6.246 0.674 1 96.75 326 ASN B C 1
ATOM 7047 O O . ASN B 1 326 ? -23.781 7.066 -0.127 1 96.75 326 ASN B O 1
ATOM 7051 N N . PHE B 1 327 ? -22.125 6.41 1.248 1 95.75 327 PHE B N 1
ATOM 7052 C CA . PHE B 1 327 ? -21.25 7.523 0.896 1 95.75 327 PHE B CA 1
ATOM 7053 C C . PHE B 1 327 ? -20.578 7.277 -0.448 1 95.75 327 PHE B C 1
ATOM 7055 O O . PHE B 1 327 ? -19.969 6.227 -0.659 1 95.75 327 PHE B O 1
ATOM 7062 N N . PRO B 1 328 ? -20.594 8.211 -1.394 1 95.81 328 PRO B N 1
ATOM 7063 C CA . PRO B 1 328 ? -19.969 8.023 -2.703 1 95.81 328 PRO B CA 1
ATOM 7064 C C . PRO B 1 328 ? -18.5 7.621 -2.598 1 95.81 328 PRO B C 1
ATOM 7066 O O . PRO B 1 328 ? -18.031 6.766 -3.355 1 95.81 328 PRO B O 1
ATOM 7069 N N . ALA B 1 329 ? -17.797 8.172 -1.667 1 95.31 329 ALA B N 1
ATOM 7070 C CA . ALA B 1 329 ? -16.375 7.852 -1.504 1 95.31 329 ALA B CA 1
ATOM 7071 C C . ALA B 1 329 ? -16.188 6.391 -1.117 1 95.31 329 ALA B C 1
ATOM 7073 O O . ALA B 1 329 ? -15.195 5.762 -1.514 1 95.31 329 ALA B O 1
ATOM 7074 N N . VAL B 1 330 ? -17.141 5.816 -0.345 1 97.5 330 VAL B N 1
ATOM 7075 C CA . VAL B 1 330 ? -17.031 4.449 0.148 1 97.5 330 VAL B CA 1
ATOM 7076 C C . VAL B 1 330 ? -17.453 3.469 -0.941 1 97.5 330 VAL B C 1
ATOM 7078 O O . VAL B 1 330 ? -16.75 2.496 -1.224 1 97.5 330 VAL B O 1
ATOM 7081 N N . TYR B 1 331 ? -18.656 3.746 -1.579 1 97.94 331 TYR B N 1
ATOM 7082 C CA . TYR B 1 331 ? -19.062 2.783 -2.592 1 97.94 331 TYR B CA 1
ATOM 7083 C C . TYR B 1 331 ? -18.188 2.883 -3.832 1 97.94 331 TYR B C 1
ATOM 7085 O O . TYR B 1 331 ? -18.094 1.932 -4.613 1 97.94 331 TYR B O 1
ATOM 7093 N N . ASP B 1 332 ? -17.453 4.031 -4.074 1 97.81 332 ASP B N 1
ATOM 7094 C CA . ASP B 1 332 ? -16.438 4.086 -5.109 1 97.81 332 ASP B CA 1
ATOM 7095 C C . ASP B 1 332 ? -15.312 3.086 -4.832 1 97.81 332 ASP B C 1
ATOM 7097 O O . ASP B 1 332 ? -14.914 2.33 -5.723 1 97.81 332 ASP B O 1
ATOM 7101 N N . MET B 1 333 ? -14.789 3.039 -3.576 1 98.06 333 MET B N 1
ATOM 7102 C CA . MET B 1 333 ? -13.734 2.1 -3.203 1 98.06 333 MET B CA 1
ATOM 7103 C C . MET B 1 333 ? -14.227 0.659 -3.312 1 98.06 333 MET B C 1
ATOM 7105 O O . MET B 1 333 ? -13.547 -0.189 -3.898 1 98.06 333 MET B O 1
ATOM 7109 N N . LEU B 1 334 ? -15.445 0.409 -2.816 1 98.75 334 LEU B N 1
ATOM 7110 C CA . LEU B 1 334 ? -16 -0.942 -2.812 1 98.75 334 LEU B CA 1
ATOM 7111 C C . LEU B 1 334 ? -16.203 -1.449 -4.234 1 98.75 334 LEU B C 1
ATOM 7113 O O . LEU B 1 334 ? -15.898 -2.605 -4.535 1 98.75 334 LEU B O 1
ATOM 7117 N N . SER B 1 335 ? -16.75 -0.541 -5.109 1 98.69 335 SER B N 1
ATOM 7118 C CA . SER B 1 335 ? -17.016 -0.959 -6.48 1 98.69 335 SER B CA 1
ATOM 7119 C C . SER B 1 335 ? -15.727 -1.25 -7.234 1 98.69 335 SER B C 1
ATOM 7121 O O . SER B 1 335 ? -15.664 -2.197 -8.023 1 98.69 335 SER B O 1
ATOM 7123 N N . ARG B 1 336 ? -14.711 -0.509 -7.02 1 98.5 336 ARG B N 1
ATOM 7124 C CA . ARG B 1 336 ? -13.422 -0.756 -7.66 1 98.5 336 ARG B CA 1
ATOM 7125 C C . ARG B 1 336 ? -12.781 -2.033 -7.129 1 98.5 336 ARG B C 1
ATOM 7127 O O . ARG B 1 336 ? -12.172 -2.789 -7.883 1 98.5 336 ARG B O 1
ATOM 7134 N N . MET B 1 337 ? -12.859 -2.244 -5.797 1 98.81 337 MET B N 1
ATOM 7135 C CA . MET B 1 337 ? -12.367 -3.484 -5.207 1 98.81 337 MET B CA 1
ATOM 7136 C C . MET B 1 337 ? -13.023 -4.695 -5.867 1 98.81 337 MET B C 1
ATOM 7138 O O . MET B 1 337 ? -12.328 -5.641 -6.258 1 98.81 337 MET B O 1
ATOM 7142 N N . LYS B 1 338 ? -14.32 -4.617 -6.016 1 98.81 338 LYS B N 1
ATOM 7143 C CA . LYS B 1 338 ? -15.086 -5.727 -6.582 1 98.81 338 LYS B CA 1
ATOM 7144 C C . LYS B 1 338 ? -14.758 -5.914 -8.062 1 98.81 338 LYS B C 1
ATOM 7146 O O . LYS B 1 338 ? -14.648 -7.047 -8.539 1 98.81 338 LYS B O 1
ATOM 7151 N N . ALA B 1 339 ? -14.617 -4.828 -8.781 1 98.88 339 ALA B N 1
ATOM 7152 C CA . ALA B 1 339 ? -14.297 -4.887 -10.211 1 98.88 339 ALA B CA 1
ATOM 7153 C C . ALA B 1 339 ? -12.93 -5.52 -10.438 1 98.88 339 ALA B C 1
ATOM 7155 O O . ALA B 1 339 ? -12.773 -6.363 -11.32 1 98.88 339 ALA B O 1
ATOM 7156 N N . LYS B 1 340 ? -11.945 -5.109 -9.656 1 98.88 340 LYS B N 1
ATOM 7157 C CA . LYS B 1 340 ? -10.609 -5.695 -9.75 1 98.88 340 LYS B CA 1
ATOM 7158 C C . LYS B 1 340 ? -10.633 -7.18 -9.406 1 98.88 340 LYS B C 1
ATOM 7160 O O . LYS B 1 340 ? -9.984 -7.988 -10.07 1 98.88 340 LYS B O 1
ATOM 7165 N N . LEU B 1 341 ? -11.391 -7.504 -8.375 1 98.88 341 LEU B N 1
ATOM 7166 C CA . LEU B 1 341 ? -11.531 -8.891 -7.945 1 98.88 341 LEU B CA 1
ATOM 7167 C C . LEU B 1 341 ? -12.125 -9.75 -9.055 1 98.88 341 LEU B C 1
ATOM 7169 O O . LEU B 1 341 ? -11.57 -10.789 -9.406 1 98.88 341 LEU B O 1
ATOM 7173 N N . ASP B 1 342 ? -13.219 -9.273 -9.641 1 98.88 342 ASP B N 1
ATOM 7174 C CA . ASP B 1 342 ? -13.922 -10.047 -10.656 1 98.88 342 ASP B CA 1
ATOM 7175 C C . ASP B 1 342 ? -13.094 -10.156 -11.93 1 98.88 342 ASP B C 1
ATOM 7177 O O . ASP B 1 342 ? -12.977 -11.242 -12.516 1 98.88 342 ASP B O 1
ATOM 7181 N N . ALA B 1 343 ? -12.508 -9.07 -12.359 1 98.94 343 ALA B N 1
ATOM 7182 C CA . ALA B 1 343 ? -11.664 -9.094 -13.555 1 98.94 343 ALA B CA 1
ATOM 7183 C C . ALA B 1 343 ? -10.414 -9.945 -13.328 1 98.94 343 ALA B C 1
ATOM 7185 O O . ALA B 1 343 ? -10.008 -10.703 -14.211 1 98.94 343 ALA B O 1
ATOM 7186 N N . GLY B 1 344 ? -9.797 -9.773 -12.156 1 98.88 344 GLY B N 1
ATOM 7187 C CA . GLY B 1 344 ? -8.625 -10.57 -11.812 1 98.88 344 GLY B CA 1
ATOM 7188 C C . GLY B 1 344 ? -8.914 -12.055 -11.742 1 98.88 344 GLY B C 1
ATOM 7189 O O . GLY B 1 344 ? -8.102 -12.875 -12.172 1 98.88 344 GLY B O 1
ATOM 7190 N N . ARG B 1 345 ? -10.07 -12.422 -11.195 1 98.81 345 ARG B N 1
ATOM 7191 C CA . ARG B 1 345 ? -10.5 -13.812 -11.133 1 98.81 345 ARG B CA 1
ATOM 7192 C C . ARG B 1 345 ? -10.703 -14.391 -12.531 1 98.81 345 ARG B C 1
ATOM 7194 O O . ARG B 1 345 ? -10.32 -15.523 -12.805 1 98.81 345 ARG B O 1
ATOM 7201 N N . SER B 1 346 ? -11.312 -13.578 -13.391 1 98.88 346 SER B N 1
ATOM 7202 C CA . SER B 1 346 ? -11.484 -14 -14.781 1 98.88 346 SER B CA 1
ATOM 7203 C C . SER B 1 346 ? -10.141 -14.305 -15.438 1 98.88 346 SER B C 1
ATOM 7205 O O . SER B 1 346 ? -10 -15.297 -16.141 1 98.88 346 SER B O 1
ATOM 7207 N N . LEU B 1 347 ? -9.188 -13.461 -15.227 1 98.94 347 LEU B N 1
ATOM 7208 C CA . LEU B 1 347 ? -7.852 -13.648 -15.773 1 98.94 347 LEU B CA 1
ATOM 7209 C C . LEU B 1 347 ? -7.199 -14.906 -15.195 1 98.94 347 LEU B C 1
ATOM 7211 O O . LEU B 1 347 ? -6.582 -15.68 -15.93 1 98.94 347 LEU B O 1
ATOM 7215 N N . LEU B 1 348 ? -7.316 -15.086 -13.898 1 98.88 348 LEU B N 1
ATOM 7216 C CA . LEU B 1 348 ? -6.758 -16.25 -13.219 1 98.88 348 LEU B CA 1
ATOM 7217 C C . LEU B 1 348 ? -7.273 -17.547 -13.836 1 98.88 348 LEU B C 1
ATOM 7219 O O . LEU B 1 348 ? -6.484 -18.406 -14.227 1 98.88 348 LEU B O 1
ATOM 7223 N N . TYR B 1 349 ? -8.578 -17.656 -13.984 1 98.81 349 TYR B N 1
ATOM 7224 C CA . TYR B 1 349 ? -9.156 -18.938 -14.406 1 98.81 349 TYR B CA 1
ATOM 7225 C C . TYR B 1 349 ? -9.008 -19.125 -15.906 1 98.81 349 TYR B C 1
ATOM 7227 O O . TYR B 1 349 ? -8.883 -20.266 -16.375 1 98.81 349 TYR B O 1
ATOM 7235 N N . CYS B 1 350 ? -8.938 -18.016 -16.672 1 98.69 350 CYS B N 1
ATOM 7236 C CA . CYS B 1 350 ? -8.555 -18.141 -18.078 1 98.69 350 CYS B CA 1
ATOM 7237 C C . CYS B 1 350 ? -7.168 -18.75 -18.219 1 98.69 350 CYS B C 1
ATOM 7239 O O . CYS B 1 350 ? -6.988 -19.734 -18.953 1 98.69 350 CYS B O 1
ATOM 7241 N N . CYS B 1 351 ? -6.242 -18.219 -17.484 1 98.75 351 CYS B N 1
ATOM 7242 C CA . CYS B 1 351 ? -4.871 -18.703 -17.5 1 98.75 351 CYS B CA 1
ATOM 7243 C C . CYS B 1 351 ? -4.801 -20.156 -17.031 1 98.75 351 CYS B C 1
ATOM 7245 O O . CYS B 1 351 ? -4.109 -20.984 -17.641 1 98.75 351 CYS B O 1
ATOM 7247 N N . ALA B 1 352 ? -5.52 -20.469 -15.961 1 98.69 352 ALA B N 1
ATOM 7248 C CA . ALA B 1 352 ? -5.5 -21.828 -15.406 1 98.69 352 ALA B CA 1
ATOM 7249 C C . ALA B 1 352 ? -5.969 -22.844 -16.438 1 98.69 352 ALA B C 1
ATOM 7251 O O . ALA B 1 352 ? -5.398 -23.938 -16.547 1 98.69 352 ALA B O 1
ATOM 7252 N N . ARG B 1 353 ? -7.012 -22.531 -17.219 1 98.69 353 ARG B N 1
ATOM 7253 C CA . ARG B 1 353 ? -7.516 -23.453 -18.234 1 98.69 353 ARG B CA 1
ATOM 7254 C C . ARG B 1 353 ? -6.504 -23.641 -19.359 1 98.69 353 ARG B C 1
ATOM 7256 O O . ARG B 1 353 ? -6.352 -24.734 -19.891 1 98.69 353 ARG B O 1
ATOM 7263 N N . TYR B 1 354 ? -5.82 -22.5 -19.766 1 98.56 354 TYR B N 1
ATOM 7264 C CA . TYR B 1 354 ? -4.762 -22.625 -20.766 1 98.56 354 TYR B CA 1
ATOM 7265 C C . TYR B 1 354 ? -3.67 -23.578 -20.281 1 98.56 354 TYR B C 1
ATOM 7267 O O . TYR B 1 354 ? -3.209 -24.422 -21.047 1 98.56 354 TYR B O 1
ATOM 7275 N N . VAL B 1 355 ? -3.303 -23.453 -19.031 1 98.25 355 VAL B N 1
ATOM 7276 C CA . VAL B 1 355 ? -2.277 -24.297 -18.438 1 98.25 355 VAL B CA 1
ATOM 7277 C C . VAL B 1 355 ? -2.75 -25.75 -18.406 1 98.25 355 VAL B C 1
ATOM 7279 O O . VAL B 1 355 ? -1.979 -26.656 -18.719 1 98.25 355 VAL B O 1
ATOM 7282 N N . ASP B 1 356 ? -4.016 -25.984 -18.109 1 98.5 356 ASP B N 1
ATOM 7283 C CA . ASP B 1 356 ? -4.566 -27.328 -18.047 1 98.5 356 ASP B CA 1
ATOM 7284 C C . ASP B 1 356 ? -4.488 -28.031 -19.406 1 98.5 356 ASP B C 1
ATOM 7286 O O . ASP B 1 356 ? -4.09 -29.188 -19.484 1 98.5 356 ASP B O 1
ATOM 7290 N N . ILE B 1 357 ? -4.832 -27.328 -20.453 1 98.38 357 ILE B N 1
ATOM 7291 C CA . ILE B 1 357 ? -4.91 -27.938 -21.766 1 98.38 357 ILE B CA 1
ATOM 7292 C C . ILE B 1 357 ? -3.514 -28.359 -22.234 1 98.38 357 ILE B C 1
ATOM 7294 O O . ILE B 1 357 ? -3.295 -29.5 -22.625 1 98.38 357 ILE B O 1
ATOM 7298 N N . TYR B 1 358 ? -2.553 -27.453 -22.172 1 96.69 358 TYR B N 1
ATOM 7299 C CA . TYR B 1 358 ? -1.248 -27.844 -22.688 1 96.69 358 TYR B CA 1
ATOM 7300 C C . TYR B 1 358 ? -0.593 -28.891 -21.797 1 96.69 358 TYR B C 1
ATOM 7302 O O . TYR B 1 358 ? 0.079 -29.812 -22.297 1 96.69 358 TYR B O 1
ATOM 7310 N N . LYS B 1 359 ? -0.786 -28.844 -20.453 1 96.56 359 LYS B N 1
ATOM 7311 C CA . LYS B 1 359 ? -0.189 -29.828 -19.562 1 96.56 359 LYS B CA 1
ATOM 7312 C C . LYS B 1 359 ? -0.799 -31.203 -19.781 1 96.56 359 LYS B C 1
ATOM 7314 O O . LYS B 1 359 ? -0.105 -32.219 -19.688 1 96.56 359 LYS B O 1
ATOM 7319 N N . ALA B 1 360 ? -2.152 -31.25 -19.984 1 97.12 360 ALA B N 1
ATOM 7320 C CA . ALA B 1 360 ? -2.812 -32.531 -20.25 1 97.12 360 ALA B CA 1
ATOM 7321 C C . ALA B 1 360 ? -2.309 -33.125 -21.562 1 97.12 360 ALA B C 1
ATOM 7323 O O . ALA B 1 360 ? -2.086 -34.344 -21.641 1 97.12 360 ALA B O 1
ATOM 7324 N N . LEU B 1 361 ? -2.166 -32.281 -22.578 1 98 361 LEU B N 1
ATOM 7325 C CA . LEU B 1 361 ? -1.679 -32.781 -23.859 1 98 361 LEU B CA 1
ATOM 7326 C C . LEU B 1 361 ? -0.226 -33.219 -23.766 1 98 361 LEU B C 1
ATOM 7328 O O . LEU B 1 361 ? 0.171 -34.219 -24.391 1 98 361 LEU B O 1
ATOM 7332 N N . GLU B 1 362 ? 0.54 -32.5 -22.953 1 96.12 362 GLU B N 1
ATOM 7333 C CA . GLU B 1 362 ? 1.912 -32.906 -22.703 1 96.12 362 GLU B CA 1
ATOM 7334 C C . GLU B 1 362 ? 1.947 -34.281 -22.016 1 96.12 362 GLU B C 1
ATOM 7336 O O . GLU B 1 362 ? 2.809 -35.125 -22.312 1 96.12 362 GLU B O 1
ATOM 7341 N N . ASP B 1 363 ? 1.093 -34.469 -21.094 1 95.56 363 ASP B N 1
ATOM 7342 C CA . ASP B 1 363 ? 1.008 -35.719 -20.375 1 95.56 363 ASP B CA 1
ATOM 7343 C C . ASP B 1 363 ? 0.612 -36.875 -21.328 1 95.56 363 ASP B C 1
ATOM 7345 O O . ASP B 1 363 ? 1.196 -37.938 -21.266 1 95.56 363 ASP B O 1
ATOM 7349 N N . ILE B 1 364 ? -0.343 -36.656 -22.172 1 95.69 364 ILE B N 1
ATOM 7350 C CA . ILE B 1 364 ? -0.79 -37.625 -23.141 1 95.69 364 ILE B CA 1
ATOM 7351 C C . ILE B 1 364 ? 0.354 -37.969 -24.094 1 95.69 364 ILE B C 1
ATOM 7353 O O . ILE B 1 364 ? 0.525 -39.125 -24.484 1 95.69 364 ILE B O 1
ATOM 7357 N N . ALA B 1 365 ? 1.118 -36.969 -24.391 1 95.88 365 ALA B N 1
ATOM 7358 C CA . ALA B 1 365 ? 2.219 -37.125 -25.328 1 95.88 365 ALA B CA 1
ATOM 7359 C C . ALA B 1 365 ? 3.293 -38.062 -24.766 1 95.88 365 ALA B C 1
ATOM 7361 O O . ALA B 1 365 ? 4.062 -38.656 -25.516 1 95.88 365 ALA B O 1
ATOM 7362 N N . ARG B 1 366 ? 3.404 -38.156 -23.453 1 90.62 366 ARG B N 1
ATOM 7363 C CA . ARG B 1 366 ? 4.363 -39.062 -22.828 1 90.62 366 ARG B CA 1
ATOM 7364 C C . ARG B 1 366 ? 3.975 -40.531 -23.031 1 90.62 366 ARG B C 1
ATOM 7366 O O . ARG B 1 366 ? 4.84 -41.406 -23.094 1 90.62 366 ARG B O 1
ATOM 7373 N N . ASP B 1 367 ? 2.727 -40.844 -23.219 1 89.19 367 ASP B N 1
ATOM 7374 C CA . ASP B 1 367 ? 2.221 -42.219 -23.312 1 89.19 367 ASP B CA 1
ATOM 7375 C C . ASP B 1 367 ? 1.935 -42.594 -24.766 1 89.19 367 ASP B C 1
ATOM 7377 O O . ASP B 1 367 ? 1.991 -43.75 -25.125 1 89.19 367 ASP B O 1
ATOM 7381 N N . SER B 1 368 ? 1.485 -41.594 -25.531 1 92.06 368 SER B N 1
ATOM 7382 C CA . SER B 1 368 ? 1.102 -41.844 -26.906 1 92.06 368 SER B CA 1
ATOM 7383 C C . SER B 1 368 ? 1.389 -40.656 -27.797 1 92.06 368 SER B C 1
ATOM 7385 O O . SER B 1 368 ? 1.466 -39.5 -27.328 1 92.06 368 SER B O 1
ATOM 7387 N N . LYS B 1 369 ? 1.502 -40.938 -29.141 1 95.75 369 LYS B N 1
ATOM 7388 C CA . LYS B 1 369 ? 1.729 -39.844 -30.094 1 95.75 369 LYS B CA 1
ATOM 7389 C C . LYS B 1 369 ? 0.478 -39 -30.266 1 95.75 369 LYS B C 1
ATOM 7391 O O . LYS B 1 369 ? -0.615 -39.531 -30.484 1 95.75 369 LYS B O 1
ATOM 7396 N N . LEU B 1 370 ? 0.635 -37.719 -30.109 1 97.19 370 LEU B N 1
ATOM 7397 C CA . LEU B 1 370 ? -0.483 -36.812 -30.328 1 97.19 370 LEU B CA 1
ATOM 7398 C C . LEU B 1 370 ? -0.846 -36.75 -31.797 1 97.19 370 LEU B C 1
ATOM 7400 O O . LEU B 1 370 ? 0.025 -36.875 -32.656 1 97.19 370 LEU B O 1
ATOM 7404 N N . THR B 1 371 ? -2.119 -36.625 -32.156 1 96.88 371 THR B N 1
ATOM 7405 C CA . THR B 1 371 ? -2.521 -36.312 -33.5 1 96.88 371 THR B CA 1
ATOM 7406 C C . THR B 1 371 ? -1.983 -34.938 -33.938 1 96.88 371 THR B C 1
ATOM 7408 O O . THR B 1 371 ? -1.582 -34.156 -33.094 1 96.88 371 THR B O 1
ATOM 7411 N N . PRO B 1 372 ? -1.912 -34.719 -35.25 1 97.25 372 PRO B N 1
ATOM 7412 C CA . PRO B 1 372 ? -1.478 -33.375 -35.719 1 97.25 372 PRO B CA 1
ATOM 7413 C C . PRO B 1 372 ? -2.305 -32.25 -35.125 1 97.25 372 PRO B C 1
ATOM 7415 O O . PRO B 1 372 ? -1.758 -31.203 -34.781 1 97.25 372 PRO B O 1
ATOM 7418 N N . GLU B 1 373 ? -3.549 -32.469 -34.969 1 97.25 373 GLU B N 1
ATOM 7419 C CA . GLU B 1 373 ? -4.441 -31.469 -34.406 1 97.25 373 GLU B CA 1
ATOM 7420 C C . GLU B 1 373 ? -4.121 -31.234 -32.938 1 97.25 373 GLU B C 1
ATOM 7422 O O . GLU B 1 373 ? -4.102 -30.078 -32.469 1 97.25 373 GLU B O 1
ATOM 7427 N N . GLU B 1 374 ? -3.873 -32.281 -32.188 1 96.81 374 GLU B N 1
ATOM 7428 C CA . GLU B 1 374 ? -3.531 -32.188 -30.781 1 96.81 374 GLU B CA 1
ATOM 7429 C C . GLU B 1 374 ? -2.193 -31.484 -30.594 1 96.81 374 GLU B C 1
ATOM 7431 O O . GLU B 1 374 ? -2.02 -30.719 -29.625 1 96.81 374 GLU B O 1
ATOM 7436 N N . ARG B 1 375 ? -1.277 -31.766 -31.438 1 97.69 375 ARG B N 1
ATOM 7437 C CA . ARG B 1 375 ? 0.027 -31.109 -31.375 1 97.69 375 ARG B CA 1
ATOM 7438 C C . ARG B 1 375 ? -0.103 -29.609 -31.578 1 97.69 375 ARG B C 1
ATOM 7440 O O . ARG B 1 375 ? 0.572 -28.828 -30.906 1 97.69 375 ARG B O 1
ATOM 7447 N N . GLN B 1 376 ? -0.917 -29.25 -32.562 1 97.88 376 GLN B N 1
ATOM 7448 C CA . GLN B 1 376 ? -1.157 -27.844 -32.812 1 97.88 376 GLN B CA 1
ATOM 7449 C C . GLN B 1 376 ? -1.849 -27.172 -31.625 1 97.88 376 GLN B C 1
ATOM 7451 O O . GLN B 1 376 ? -1.542 -26.031 -31.281 1 97.88 376 GLN B O 1
ATOM 7456 N N . GLU B 1 377 ? -2.766 -27.891 -31.062 1 98 377 GLU B N 1
ATOM 7457 C CA . GLU B 1 377 ? -3.465 -27.391 -29.875 1 98 377 GLU B CA 1
ATOM 7458 C C . GLU B 1 377 ? -2.504 -27.203 -28.703 1 98 377 GLU B C 1
ATOM 7460 O O . GLU B 1 377 ? -2.57 -26.203 -28 1 98 377 GLU B O 1
ATOM 7465 N N . MET B 1 378 ? -1.655 -28.172 -28.516 1 98 378 MET B N 1
ATOM 7466 C CA . MET B 1 378 ? -0.667 -28.094 -27.453 1 98 378 MET B CA 1
ATOM 7467 C C . MET B 1 378 ? 0.228 -26.875 -27.625 1 98 378 MET B C 1
ATOM 7469 O O . MET B 1 378 ? 0.49 -26.141 -26.656 1 98 378 MET B O 1
ATOM 7473 N N . LYS B 1 379 ? 0.692 -26.656 -28.828 1 97.5 379 LYS B N 1
ATOM 7474 C CA . LYS B 1 379 ? 1.54 -25.5 -29.125 1 97.5 379 LYS B CA 1
ATOM 7475 C C . LYS B 1 379 ? 0.805 -24.203 -28.844 1 97.5 379 LYS B C 1
ATOM 7477 O O . LYS B 1 379 ? 1.372 -23.266 -28.25 1 97.5 379 LYS B O 1
ATOM 7482 N N . LYS B 1 380 ? -0.414 -24.125 -29.281 1 97.31 380 LYS B N 1
ATOM 7483 C CA . LYS B 1 380 ? -1.237 -22.938 -29.078 1 97.31 380 LYS B CA 1
ATOM 7484 C C . LYS B 1 380 ? -1.4 -22.625 -27.594 1 97.31 380 LYS B C 1
ATOM 7486 O O . LYS B 1 380 ? -1.143 -21.5 -27.172 1 97.31 380 LYS B O 1
ATOM 7491 N N . TYR B 1 381 ? -1.731 -23.594 -26.844 1 97.94 381 TYR B N 1
ATOM 7492 C CA . TYR B 1 381 ? -2.057 -23.359 -25.438 1 97.94 381 TYR B CA 1
ATOM 7493 C C . TYR B 1 381 ? -0.792 -23.219 -24.594 1 97.94 381 TYR B C 1
ATOM 7495 O O . TYR B 1 381 ? -0.808 -22.578 -23.547 1 97.94 381 TYR B O 1
ATOM 7503 N N . THR B 1 382 ? 0.317 -23.797 -25.047 1 97.06 382 THR B N 1
ATOM 7504 C CA . THR B 1 382 ? 1.596 -23.5 -24.406 1 97.06 382 THR B CA 1
ATOM 7505 C C . THR B 1 382 ? 1.928 -22.016 -24.516 1 97.06 382 THR B C 1
ATOM 7507 O O . THR B 1 382 ? 2.293 -21.391 -23.531 1 97.06 382 THR B O 1
ATOM 7510 N N . ARG B 1 383 ? 1.734 -21.5 -25.672 1 96.19 383 ARG B N 1
ATOM 7511 C CA . ARG B 1 383 ? 2.012 -20.094 -25.922 1 96.19 383 ARG B CA 1
ATOM 7512 C C . ARG B 1 383 ? 1.08 -19.203 -25.094 1 96.19 383 ARG B C 1
ATOM 7514 O O . ARG B 1 383 ? 1.513 -18.203 -24.516 1 96.19 383 ARG B O 1
ATOM 7521 N N . LEU B 1 384 ? -0.153 -19.531 -25.047 1 97.62 384 LEU B N 1
ATOM 7522 C CA . LEU B 1 384 ? -1.135 -18.766 -24.281 1 97.62 384 LEU B CA 1
ATOM 7523 C C . LEU B 1 384 ? -0.81 -18.797 -22.797 1 97.62 384 LEU B C 1
ATOM 7525 O O . LEU B 1 384 ? -0.862 -17.766 -22.125 1 97.62 384 LEU B O 1
ATOM 7529 N N . ALA B 1 385 ? -0.474 -20 -22.328 1 97.81 385 ALA B N 1
ATOM 7530 C CA . ALA B 1 385 ? -0.129 -20.125 -20.906 1 97.81 385 ALA B CA 1
ATOM 7531 C C . ALA B 1 385 ? 1.111 -19.312 -20.578 1 97.81 385 ALA B C 1
ATOM 7533 O O . ALA B 1 385 ? 1.158 -18.656 -19.531 1 97.81 385 ALA B O 1
ATOM 7534 N N . ASP B 1 386 ? 2.096 -19.344 -21.438 1 96.44 386 ASP B N 1
ATOM 7535 C CA . ASP B 1 386 ? 3.33 -18.594 -21.219 1 96.44 386 ASP B CA 1
ATOM 7536 C C . ASP B 1 386 ? 3.059 -17.078 -21.188 1 96.44 386 ASP B C 1
ATOM 7538 O O . ASP B 1 386 ? 3.689 -16.359 -20.422 1 96.44 386 ASP B O 1
ATOM 7542 N N . ALA B 1 387 ? 2.145 -16.656 -21.984 1 97.56 387 ALA B N 1
ATOM 7543 C CA . ALA B 1 387 ? 1.83 -15.227 -22.078 1 97.56 387 ALA B CA 1
ATOM 7544 C C . ALA B 1 387 ? 0.966 -14.773 -20.906 1 97.56 387 ALA B C 1
ATOM 7546 O O . ALA B 1 387 ? 1.177 -13.695 -20.344 1 97.56 387 ALA B O 1
ATOM 7547 N N . PHE B 1 388 ? 0.032 -15.578 -20.453 1 98.56 388 PHE B N 1
ATOM 7548 C CA . PHE B 1 388 ? -0.99 -15.133 -19.516 1 98.56 388 PHE B CA 1
ATOM 7549 C C . PHE B 1 388 ? -0.525 -15.32 -18.078 1 98.56 388 PHE B C 1
ATOM 7551 O O . PHE B 1 388 ? -1.032 -14.664 -17.172 1 98.56 388 PHE B O 1
ATOM 7558 N N . THR B 1 389 ? 0.425 -16.234 -17.844 1 98.5 389 THR B N 1
ATOM 7559 C CA . THR B 1 389 ? 0.858 -16.516 -16.484 1 98.5 389 THR B CA 1
ATOM 7560 C C . THR B 1 389 ? 1.47 -15.281 -15.836 1 98.5 389 THR B C 1
ATOM 7562 O O . THR B 1 389 ? 1.074 -14.891 -14.734 1 98.5 389 THR B O 1
ATOM 7565 N N . PRO B 1 390 ? 2.43 -14.602 -16.547 1 98.25 390 PRO B N 1
ATOM 7566 C CA . PRO B 1 390 ? 2.977 -13.406 -15.914 1 98.25 390 PRO B CA 1
ATOM 7567 C C . PRO B 1 390 ? 1.938 -12.297 -15.75 1 98.25 390 PRO B C 1
ATOM 7569 O O . PRO B 1 390 ? 2.006 -11.523 -14.789 1 98.25 390 PRO B O 1
ATOM 7572 N N . LEU B 1 391 ? 0.929 -12.258 -16.609 1 98.56 391 LEU B N 1
ATOM 7573 C CA . LEU B 1 391 ? -0.145 -11.281 -16.484 1 98.56 391 LEU B CA 1
ATOM 7574 C C . LEU B 1 391 ? -1.018 -11.57 -15.273 1 98.56 391 LEU B C 1
ATOM 7576 O O . LEU B 1 391 ? -1.355 -10.664 -14.508 1 98.56 391 LEU B O 1
ATOM 7580 N N . ALA B 1 392 ? -1.366 -12.844 -15.109 1 98.81 392 ALA B N 1
ATOM 7581 C CA . ALA B 1 392 ? -2.213 -13.258 -13.992 1 98.81 392 ALA B CA 1
ATOM 7582 C C . ALA B 1 392 ? -1.53 -12.984 -12.656 1 98.81 392 ALA B C 1
ATOM 7584 O O . ALA B 1 392 ? -2.146 -12.438 -11.734 1 98.81 392 ALA B O 1
ATOM 7585 N N . LYS B 1 393 ? -0.275 -13.344 -12.594 1 98.69 393 LYS B N 1
ATOM 7586 C CA . LYS B 1 393 ? 0.482 -13.148 -11.359 1 98.69 393 LYS B CA 1
ATOM 7587 C C . LYS B 1 393 ? 0.668 -11.672 -11.055 1 98.69 393 LYS B C 1
ATOM 7589 O O . LYS B 1 393 ? 0.347 -11.211 -9.953 1 98.69 393 LYS B O 1
ATOM 7594 N N . GLY B 1 394 ? 1.127 -10.922 -12.023 1 98.62 394 GLY B N 1
ATOM 7595 C CA . GLY B 1 394 ? 1.48 -9.531 -11.781 1 98.62 394 GLY B CA 1
ATOM 7596 C C . GLY B 1 394 ? 0.278 -8.648 -11.5 1 98.62 394 GLY B C 1
ATOM 7597 O O . GLY B 1 394 ? 0.286 -7.867 -10.547 1 98.62 394 GLY B O 1
ATOM 7598 N N . MET B 1 395 ? -0.81 -8.742 -12.25 1 98.81 395 MET B N 1
ATOM 7599 C CA . MET B 1 395 ? -1.986 -7.895 -12.086 1 98.81 395 MET B CA 1
ATOM 7600 C C . MET B 1 395 ? -2.701 -8.203 -10.773 1 98.81 395 MET B C 1
ATOM 7602 O O . MET B 1 395 ? -3.047 -7.289 -10.023 1 98.81 395 MET B O 1
ATOM 7606 N N . ASN B 1 396 ? -2.861 -9.484 -10.523 1 98.94 396 ASN B N 1
ATOM 7607 C CA . ASN B 1 396 ? -3.639 -9.844 -9.344 1 98.94 396 ASN B CA 1
ATOM 7608 C C . ASN B 1 396 ? -2.873 -9.547 -8.055 1 98.94 396 ASN B C 1
ATOM 7610 O O . ASN B 1 396 ? -3.475 -9.203 -7.039 1 98.94 396 ASN B O 1
ATOM 7614 N N . SER B 1 397 ? -1.514 -9.742 -8.062 1 98.81 397 SER B N 1
ATOM 7615 C CA . SER B 1 397 ? -0.735 -9.422 -6.867 1 98.81 397 SER B CA 1
ATOM 7616 C C . SER B 1 397 ? -0.833 -7.941 -6.523 1 98.81 397 SER B C 1
ATOM 7618 O O . SER B 1 397 ? -0.997 -7.578 -5.355 1 98.81 397 SER B O 1
ATOM 7620 N N . GLU B 1 398 ? -0.802 -7.062 -7.539 1 98.81 398 GLU B N 1
ATOM 7621 C CA . GLU B 1 398 ? -0.943 -5.625 -7.316 1 98.81 398 GLU B CA 1
ATOM 7622 C C . GLU B 1 398 ? -2.357 -5.273 -6.863 1 98.81 398 GLU B C 1
ATOM 7624 O O . GLU B 1 398 ? -2.545 -4.398 -6.016 1 98.81 398 GLU B O 1
ATOM 7629 N N . TYR B 1 399 ? -3.375 -5.957 -7.441 1 98.88 399 TYR B N 1
ATOM 7630 C CA . TYR B 1 399 ? -4.758 -5.707 -7.055 1 98.88 399 TYR B CA 1
ATOM 7631 C C . TYR B 1 399 ? -5.008 -6.129 -5.613 1 98.88 399 TYR B C 1
ATOM 7633 O O . TYR B 1 399 ? -5.77 -5.477 -4.891 1 98.88 399 TYR B O 1
ATOM 7641 N N . ALA B 1 400 ? -4.375 -7.238 -5.203 1 98.94 400 ALA B N 1
ATOM 7642 C CA . ALA B 1 400 ? -4.52 -7.668 -3.814 1 98.94 400 ALA B CA 1
ATOM 7643 C C . ALA B 1 400 ? -3.984 -6.609 -2.854 1 98.94 400 ALA B C 1
ATOM 7645 O O . ALA B 1 400 ? -4.594 -6.34 -1.817 1 98.94 400 ALA B O 1
ATOM 7646 N N . ASN B 1 401 ? -2.834 -6.023 -3.195 1 98.81 401 ASN B N 1
ATOM 7647 C CA . ASN B 1 401 ? -2.268 -4.953 -2.383 1 98.81 401 ASN B CA 1
ATOM 7648 C C . ASN B 1 401 ? -3.205 -3.75 -2.307 1 98.81 401 ASN B C 1
ATOM 7650 O O . ASN B 1 401 ? -3.438 -3.205 -1.226 1 98.81 401 ASN B O 1
ATOM 7654 N N . GLN B 1 402 ? -3.797 -3.373 -3.414 1 98.69 402 GLN B N 1
ATOM 7655 C CA . GLN B 1 402 ? -4.672 -2.205 -3.451 1 98.69 402 GLN B CA 1
ATOM 7656 C C . GLN B 1 402 ? -5.977 -2.471 -2.701 1 98.69 402 GLN B C 1
ATOM 7658 O O . GLN B 1 402 ? -6.461 -1.605 -1.97 1 98.69 402 GLN B O 1
ATOM 7663 N N . ASN B 1 403 ? -6.586 -3.678 -2.93 1 98.88 403 ASN B N 1
ATOM 7664 C CA . ASN B 1 403 ? -7.824 -4.012 -2.236 1 98.88 403 ASN B CA 1
ATOM 7665 C C . ASN B 1 403 ? -7.637 -4.023 -0.723 1 98.88 403 ASN B C 1
ATOM 7667 O O . ASN B 1 403 ? -8.5 -3.557 0.018 1 98.88 403 ASN B O 1
ATOM 7671 N N . ALA B 1 404 ? -6.5 -4.602 -0.275 1 98.88 404 ALA B N 1
ATOM 7672 C CA . ALA B 1 404 ? -6.223 -4.617 1.159 1 98.88 404 ALA B CA 1
ATOM 7673 C C . ALA B 1 404 ? -6.027 -3.205 1.698 1 98.88 404 ALA B C 1
ATOM 7675 O O . ALA B 1 404 ? -6.473 -2.889 2.805 1 98.88 404 ALA B O 1
ATOM 7676 N N . TYR B 1 405 ? -5.383 -2.355 0.926 1 98.75 405 TYR B N 1
ATOM 7677 C CA . TYR B 1 405 ? -5.211 -0.951 1.283 1 98.75 405 TYR B CA 1
ATOM 7678 C C . TYR B 1 405 ? -6.559 -0.257 1.435 1 98.75 405 TYR B C 1
ATOM 7680 O O . TYR B 1 405 ? -6.789 0.457 2.412 1 98.75 405 TYR B O 1
ATOM 7688 N N . ASP B 1 406 ? -7.453 -0.446 0.518 1 98.75 406 ASP B N 1
ATOM 7689 C CA . ASP B 1 406 ? -8.758 0.208 0.517 1 98.75 406 ASP B CA 1
ATOM 7690 C C . ASP B 1 406 ? -9.633 -0.318 1.649 1 98.75 406 ASP B C 1
ATOM 7692 O O . ASP B 1 406 ? -10.438 0.427 2.219 1 98.75 406 ASP B O 1
ATOM 7696 N N . ALA B 1 407 ? -9.484 -1.621 1.954 1 98.88 407 ALA B N 1
ATOM 7697 C CA . ALA B 1 407 ? -10.25 -2.182 3.066 1 98.88 407 ALA B CA 1
ATOM 7698 C C . ALA B 1 407 ? -9.938 -1.451 4.371 1 98.88 407 ALA B C 1
ATOM 7700 O O . ALA B 1 407 ? -10.844 -1.148 5.152 1 98.88 407 ALA B O 1
ATOM 7701 N N . ILE B 1 408 ? -8.695 -1.12 4.598 1 98.75 408 ILE B N 1
ATOM 7702 C CA . ILE B 1 408 ? -8.305 -0.369 5.785 1 98.75 408 ILE B CA 1
ATOM 7703 C C . ILE B 1 408 ? -8.914 1.032 5.73 1 98.75 408 ILE B C 1
ATOM 7705 O O . ILE B 1 408 ? -9.398 1.543 6.742 1 98.75 408 ILE B O 1
ATOM 7709 N N . SER B 1 409 ? -8.883 1.626 4.547 1 98.5 409 SER B N 1
ATOM 7710 C CA . SER B 1 409 ? -9.438 2.967 4.387 1 98.5 409 SER B CA 1
ATOM 7711 C C . SER B 1 409 ? -10.922 2.998 4.746 1 98.5 409 SER B C 1
ATOM 7713 O O . SER B 1 409 ? -11.391 3.941 5.387 1 98.5 409 SER B O 1
ATOM 7715 N N . ILE B 1 410 ? -11.633 1.982 4.359 1 98.38 410 ILE B N 1
ATOM 7716 C CA . ILE B 1 410 ? -13.062 1.902 4.637 1 98.38 410 ILE B CA 1
ATOM 7717 C C . ILE B 1 410 ? -13.297 1.772 6.141 1 98.38 410 ILE B C 1
ATOM 7719 O O . ILE B 1 410 ? -14.227 2.373 6.684 1 98.38 410 ILE B O 1
ATOM 7723 N N . HIS B 1 411 ? -12.398 1.087 6.848 1 97.88 411 HIS B N 1
ATOM 7724 C CA . HIS B 1 411 ? -12.508 0.886 8.289 1 97.88 411 HIS B CA 1
ATOM 7725 C C . HIS B 1 411 ? -12.078 2.131 9.055 1 97.88 411 HIS B C 1
ATOM 7727 O O . HIS B 1 411 ? -12.438 2.305 10.219 1 97.88 411 HIS B O 1
ATOM 7733 N N . GLY B 1 412 ? -11.281 3.033 8.406 1 96.31 412 GLY B N 1
ATOM 7734 C CA . GLY B 1 412 ? -10.734 4.176 9.117 1 96.31 412 GLY B CA 1
ATOM 7735 C C . GLY B 1 412 ? -9.75 3.789 10.211 1 96.31 412 GLY B C 1
ATOM 7736 O O . GLY B 1 412 ? -8.883 2.945 10 1 96.31 412 GLY B O 1
ATOM 7737 N N . GLY B 1 413 ? -9.812 4.402 11.336 1 96.44 413 GLY B N 1
ATOM 7738 C CA . GLY B 1 413 ? -8.914 4.121 12.445 1 96.44 413 GLY B CA 1
ATOM 7739 C C . GLY B 1 413 ? -8.969 2.678 12.906 1 96.44 413 GLY B C 1
ATOM 7740 O O . GLY B 1 413 ? -7.949 2.102 13.289 1 96.44 413 GLY B O 1
ATOM 7741 N N . SER B 1 414 ? -10.172 2.104 12.844 1 96.81 414 SER B N 1
ATOM 7742 C CA . SER B 1 414 ? -10.336 0.712 13.258 1 96.81 414 SER B CA 1
ATOM 7743 C C . SER B 1 414 ? -9.484 -0.22 12.398 1 96.81 414 SER B C 1
ATOM 7745 O O . SER B 1 414 ? -8.953 -1.213 12.898 1 96.81 414 SER B O 1
ATOM 7747 N N . GLY B 1 415 ? -9.352 0.096 11.109 1 97.94 415 GLY B N 1
ATOM 7748 C CA . GLY B 1 415 ? -8.586 -0.743 10.195 1 97.94 415 GLY B CA 1
ATOM 7749 C C . GLY B 1 415 ? -7.105 -0.772 10.508 1 97.94 415 GLY B C 1
ATOM 7750 O O . GLY B 1 415 ? -6.375 -1.636 10.016 1 97.94 415 GLY B O 1
ATOM 7751 N N . PHE B 1 416 ? -6.656 0.161 11.375 1 98.06 416 PHE B N 1
ATOM 7752 C CA . PHE B 1 416 ? -5.25 0.304 11.727 1 98.06 416 PHE B CA 1
ATOM 7753 C C . PHE B 1 416 ? -4.934 -0.459 13.008 1 98.06 416 PHE B C 1
ATOM 7755 O O . PHE B 1 416 ? -3.775 -0.535 13.422 1 98.06 416 PHE B O 1
ATOM 7762 N N . ILE B 1 417 ? -5.992 -1.053 13.641 1 97.81 417 ILE B N 1
ATOM 7763 C CA . ILE B 1 417 ? -5.855 -1.776 14.898 1 97.81 417 ILE B CA 1
ATOM 7764 C C . ILE B 1 417 ? -5.695 -3.27 14.625 1 97.81 417 ILE B C 1
ATOM 7766 O O . ILE B 1 417 ? -6.383 -3.824 13.766 1 97.81 417 ILE B O 1
ATOM 7770 N N . MET B 1 418 ? -4.859 -3.902 15.344 1 97.12 418 MET B N 1
ATOM 7771 C CA . MET B 1 418 ? -4.43 -5.273 15.078 1 97.12 418 MET B CA 1
ATOM 7772 C C . MET B 1 418 ? -5.586 -6.25 15.273 1 97.12 418 MET B C 1
ATOM 7774 O O . MET B 1 418 ? -5.539 -7.379 14.781 1 97.12 418 MET B O 1
ATOM 7778 N N . GLU B 1 419 ? -6.668 -5.789 15.922 1 95.31 419 GLU B N 1
ATOM 7779 C CA . GLU B 1 419 ? -7.812 -6.656 16.188 1 95.31 419 GLU B CA 1
ATOM 7780 C C . GLU B 1 419 ? -8.648 -6.863 14.922 1 95.31 419 GLU B C 1
ATOM 7782 O O . GLU B 1 419 ? -9.477 -7.773 14.859 1 95.31 419 GLU B O 1
ATOM 7787 N N . TYR B 1 420 ? -8.492 -5.992 13.984 1 97.06 420 TYR B N 1
ATOM 7788 C CA . TYR B 1 420 ? -9.258 -6.117 12.75 1 97.06 420 TYR B CA 1
ATOM 7789 C C . TYR B 1 420 ? -8.477 -6.902 11.703 1 97.06 420 TYR B C 1
ATOM 7791 O O . TYR B 1 420 ? -7.266 -6.707 11.547 1 97.06 420 TYR B O 1
ATOM 7799 N N . LYS B 1 421 ? -9.156 -7.75 10.992 1 97.31 421 LYS B N 1
ATOM 7800 C CA . LYS B 1 421 ? -8.57 -8.68 10.031 1 97.31 421 LYS B CA 1
ATOM 7801 C C . LYS B 1 421 ? -7.918 -7.934 8.875 1 97.31 421 LYS B C 1
ATOM 7803 O O . LYS B 1 421 ? -6.91 -8.383 8.32 1 97.31 421 LYS B O 1
ATOM 7808 N N . CYS B 1 422 ? -8.398 -6.742 8.469 1 98.31 422 CYS B N 1
ATOM 7809 C CA . CYS B 1 422 ? -7.98 -6.051 7.254 1 98.31 422 CYS B CA 1
ATOM 7810 C C . CYS B 1 422 ? -6.504 -5.68 7.316 1 98.31 422 CYS B C 1
ATOM 7812 O O . CYS B 1 422 ? -5.816 -5.68 6.297 1 98.31 422 CYS B O 1
ATOM 7814 N N . GLN B 1 423 ? -5.977 -5.344 8.547 1 98.44 423 GLN B N 1
ATOM 7815 C CA . GLN B 1 423 ? -4.559 -5.012 8.633 1 98.44 423 GLN B CA 1
ATOM 7816 C C . GLN B 1 423 ? -3.688 -6.234 8.359 1 98.44 423 GLN B C 1
ATOM 7818 O O . GLN B 1 423 ? -2.611 -6.117 7.773 1 98.44 423 GLN B O 1
ATOM 7823 N N . ARG B 1 424 ? -4.07 -7.453 8.789 1 98.5 424 ARG B N 1
ATOM 7824 C CA . ARG B 1 424 ? -3.32 -8.664 8.477 1 98.5 424 ARG B CA 1
ATOM 7825 C C . ARG B 1 424 ? -3.311 -8.922 6.973 1 98.5 424 ARG B C 1
ATOM 7827 O O . ARG B 1 424 ? -2.277 -9.289 6.406 1 98.5 424 ARG B O 1
ATOM 7834 N N . LEU B 1 425 ? -4.551 -8.758 6.328 1 98.88 425 LEU B N 1
ATOM 7835 C CA . LEU B 1 425 ? -4.637 -8.93 4.879 1 98.88 425 LEU B CA 1
ATOM 7836 C C . LEU B 1 425 ? -3.678 -7.988 4.16 1 98.88 425 LEU B C 1
ATOM 7838 O O . LEU B 1 425 ? -3.045 -8.375 3.176 1 98.88 425 LEU B O 1
ATOM 7842 N N . PHE B 1 426 ? -3.51 -6.801 4.738 1 98.88 426 PHE B N 1
ATOM 7843 C CA . PHE B 1 426 ? -2.613 -5.785 4.195 1 98.88 426 PHE B CA 1
ATOM 7844 C C . PHE B 1 426 ? -1.159 -6.223 4.328 1 98.88 426 PHE B C 1
ATOM 7846 O O . PHE B 1 426 ? -0.393 -6.145 3.365 1 98.88 426 PHE B O 1
ATOM 7853 N N . ARG B 1 427 ? -0.759 -6.695 5.41 1 98.75 427 ARG B N 1
ATOM 7854 C CA . ARG B 1 427 ? 0.6 -7.18 5.625 1 98.75 427 ARG B CA 1
ATOM 7855 C C . ARG B 1 427 ? 0.885 -8.406 4.766 1 98.75 427 ARG B C 1
ATOM 7857 O O . ARG B 1 427 ? 1.955 -8.516 4.16 1 98.75 427 ARG B O 1
ATOM 7864 N N . ASP B 1 428 ? -0.083 -9.297 4.648 1 98.81 428 ASP B N 1
ATOM 7865 C CA . ASP B 1 428 ? 0.095 -10.531 3.902 1 98.81 428 ASP B CA 1
ATOM 7866 C C . ASP B 1 428 ? 0.24 -10.258 2.406 1 98.81 428 ASP B C 1
ATOM 7868 O O . ASP B 1 428 ? 1.083 -10.859 1.738 1 98.81 428 ASP B O 1
ATOM 7872 N N . ALA B 1 429 ? -0.558 -9.359 1.866 1 98.88 429 ALA B N 1
ATOM 7873 C CA . ALA B 1 429 ? -0.621 -9.117 0.429 1 98.88 429 ALA B CA 1
ATOM 7874 C C . ALA B 1 429 ? 0.71 -8.586 -0.095 1 98.88 429 ALA B C 1
ATOM 7876 O O . ALA B 1 429 ? 1.039 -8.766 -1.27 1 98.88 429 ALA B O 1
ATOM 7877 N N . ARG B 1 430 ? 1.487 -7.996 0.832 1 98.75 430 ARG B N 1
ATOM 7878 C CA . ARG B 1 430 ? 2.646 -7.227 0.388 1 98.75 430 ARG B CA 1
ATOM 7879 C C . ARG B 1 430 ? 3.666 -8.125 -0.304 1 98.75 430 ARG B C 1
ATOM 7881 O O . ARG B 1 430 ? 4.34 -7.695 -1.243 1 98.75 430 ARG B O 1
ATOM 7888 N N . ILE B 1 431 ? 3.771 -9.367 0.04 1 98.62 431 ILE B N 1
ATOM 7889 C CA . ILE B 1 431 ? 4.797 -10.266 -0.484 1 98.62 431 ILE B CA 1
ATOM 7890 C C . ILE B 1 431 ? 4.367 -10.789 -1.852 1 98.62 431 ILE B C 1
ATOM 7892 O O . ILE B 1 431 ? 5.191 -11.32 -2.605 1 98.62 431 ILE B O 1
ATOM 7896 N N . PHE B 1 432 ? 3.057 -10.648 -2.252 1 98.75 432 PHE B N 1
ATOM 7897 C CA . PHE B 1 432 ? 2.531 -11.258 -3.467 1 98.75 432 PHE B CA 1
ATOM 7898 C C . PHE B 1 432 ? 3.189 -10.664 -4.703 1 98.75 432 PHE B C 1
ATOM 7900 O O . PHE B 1 432 ? 3.348 -11.344 -5.719 1 98.75 432 PHE B O 1
ATOM 7907 N N . SER B 1 433 ? 3.619 -9.414 -4.602 1 98.38 433 SER B N 1
ATOM 7908 C CA . SER B 1 433 ? 4.254 -8.742 -5.73 1 98.38 433 SER B CA 1
ATOM 7909 C C . SER B 1 433 ? 5.766 -8.93 -5.711 1 98.38 433 SER B C 1
ATOM 7911 O O . SER B 1 433 ? 6.488 -8.297 -6.48 1 98.38 433 SER B O 1
ATOM 7913 N N . ILE B 1 434 ? 6.277 -9.812 -4.801 1 97.69 434 ILE B N 1
ATOM 7914 C CA . ILE B 1 434 ? 7.723 -9.945 -4.637 1 97.69 434 ILE B CA 1
ATOM 7915 C C . ILE B 1 434 ? 8.141 -11.391 -4.922 1 97.69 434 ILE B C 1
ATOM 7917 O O . ILE B 1 434 ? 8.945 -11.641 -5.828 1 97.69 434 ILE B O 1
ATOM 7921 N N . TYR B 1 435 ? 7.539 -12.352 -4.172 1 95.75 435 TYR B N 1
ATOM 7922 C CA . TYR B 1 435 ? 8.047 -13.703 -4.34 1 95.75 435 TYR B CA 1
ATOM 7923 C C . TYR B 1 435 ? 7.5 -14.336 -5.609 1 95.75 435 TYR B C 1
ATOM 7925 O O . TYR B 1 435 ? 6.543 -13.836 -6.199 1 95.75 435 TYR B O 1
ATOM 7933 N N . GLU B 1 436 ? 8.234 -15.344 -6.137 1 94.81 436 GLU B N 1
ATOM 7934 C CA . GLU B 1 436 ? 7.984 -16.031 -7.398 1 94.81 436 GLU B CA 1
ATOM 7935 C C . GLU B 1 436 ? 8.078 -15.062 -8.578 1 94.81 436 GLU B C 1
ATOM 7937 O O . GLU B 1 436 ? 7.363 -15.211 -9.57 1 94.81 436 GLU B O 1
ATOM 7942 N N . GLY B 1 437 ? 8.961 -14.055 -8.406 1 94.19 437 GLY B N 1
ATOM 7943 C CA . GLY B 1 437 ? 9.156 -13.016 -9.406 1 94.19 437 GLY B CA 1
ATOM 7944 C C . GLY B 1 437 ? 8.414 -11.734 -9.094 1 94.19 437 GLY B C 1
ATOM 7945 O O . GLY B 1 437 ? 7.18 -11.727 -9.031 1 94.19 437 GLY B O 1
ATOM 7946 N N . THR B 1 438 ? 9.172 -10.656 -8.883 1 96.19 438 THR B N 1
ATOM 7947 C CA . THR B 1 438 ? 8.578 -9.352 -8.602 1 96.19 438 THR B CA 1
ATOM 7948 C C . THR B 1 438 ? 7.676 -8.914 -9.75 1 96.19 438 THR B C 1
ATOM 7950 O O . THR B 1 438 ? 7.707 -9.5 -10.828 1 96.19 438 THR B O 1
ATOM 7953 N N . THR B 1 439 ? 6.836 -7.918 -9.516 1 97.62 439 THR B N 1
ATOM 7954 C CA . THR B 1 439 ? 6.027 -7.344 -10.594 1 97.62 439 THR B CA 1
ATOM 7955 C C . THR B 1 439 ? 6.906 -6.934 -11.766 1 97.62 439 THR B C 1
ATOM 7957 O O . THR B 1 439 ? 6.523 -7.109 -12.93 1 97.62 439 THR B O 1
ATOM 7960 N N . GLN B 1 440 ? 8.094 -6.41 -11.555 1 96.69 440 GLN B N 1
ATOM 7961 C CA . GLN B 1 440 ? 9.023 -5.996 -12.594 1 96.69 440 GLN B CA 1
ATOM 7962 C C . GLN B 1 440 ? 9.492 -7.191 -13.422 1 96.69 440 GLN B C 1
ATOM 7964 O O . GLN B 1 440 ? 9.656 -7.086 -14.641 1 96.69 440 GLN B O 1
ATOM 7969 N N . LEU B 1 441 ? 9.672 -8.312 -12.75 1 95.75 441 LEU B N 1
ATOM 7970 C CA . LEU B 1 441 ? 10.086 -9.508 -13.477 1 95.75 441 LEU B CA 1
ATOM 7971 C C . LEU B 1 441 ? 8.93 -10.07 -14.297 1 95.75 441 LEU B C 1
ATOM 7973 O O . LEU B 1 441 ? 9.148 -10.664 -15.359 1 95.75 441 LEU B O 1
ATOM 7977 N N . GLN B 1 442 ? 7.672 -9.914 -13.797 1 98 442 GLN B N 1
ATOM 7978 C CA . GLN B 1 442 ? 6.523 -10.305 -14.609 1 98 442 GLN B CA 1
ATOM 7979 C C . GLN B 1 442 ? 6.445 -9.469 -15.883 1 98 442 GLN B C 1
ATOM 7981 O O . GLN B 1 442 ? 6.09 -9.984 -16.953 1 98 442 GLN B O 1
ATOM 7986 N N . VAL B 1 443 ? 6.777 -8.195 -15.758 1 98.12 443 VAL B N 1
ATOM 7987 C CA . VAL B 1 443 ? 6.82 -7.312 -16.922 1 98.12 443 VAL B CA 1
ATOM 7988 C C . VAL B 1 443 ? 7.855 -7.824 -17.922 1 98.12 443 VAL B C 1
ATOM 7990 O O . VAL B 1 443 ? 7.582 -7.906 -19.125 1 98.12 443 VAL B O 1
ATOM 7993 N N . VAL B 1 444 ? 9 -8.234 -17.422 1 95.69 444 VAL B N 1
ATOM 7994 C CA . VAL B 1 444 ? 10.07 -8.75 -18.266 1 95.69 444 VAL B CA 1
ATOM 7995 C C . VAL B 1 444 ? 9.609 -10.031 -18.969 1 95.69 444 VAL B C 1
ATOM 7997 O O . VAL B 1 444 ? 9.891 -10.234 -20.141 1 95.69 444 VAL B O 1
ATOM 8000 N N . ALA B 1 445 ? 8.891 -10.812 -18.234 1 95.5 445 ALA B N 1
ATOM 8001 C CA . ALA B 1 445 ? 8.43 -12.086 -18.781 1 95.5 445 ALA B CA 1
ATOM 8002 C C . ALA B 1 445 ? 7.367 -11.875 -19.859 1 95.5 445 ALA B C 1
ATOM 8004 O O . ALA B 1 445 ? 7.289 -12.641 -20.828 1 95.5 445 ALA B O 1
ATOM 8005 N N . ALA B 1 446 ? 6.582 -10.82 -19.75 1 97.94 446 ALA B N 1
ATOM 8006 C CA . ALA B 1 446 ? 5.43 -10.617 -20.625 1 97.94 446 ALA B CA 1
ATOM 8007 C C . ALA B 1 446 ? 5.816 -9.789 -21.844 1 97.94 446 ALA B C 1
ATOM 8009 O O . ALA B 1 446 ? 5.16 -9.867 -22.891 1 97.94 446 ALA B O 1
ATOM 8010 N N . ILE B 1 447 ? 6.859 -8.961 -21.781 1 97.44 447 ILE B N 1
ATOM 8011 C CA . ILE B 1 447 ? 7.137 -7.914 -22.766 1 97.44 447 ILE B CA 1
ATOM 8012 C C . ILE B 1 447 ? 7.383 -8.539 -24.125 1 97.44 447 ILE B C 1
ATOM 8014 O O . ILE B 1 447 ? 7.035 -7.949 -25.156 1 97.44 447 ILE B O 1
ATOM 8018 N N . ARG B 1 448 ? 8.039 -9.727 -24.188 1 95.69 448 ARG B N 1
ATOM 8019 C CA . ARG B 1 448 ? 8.289 -10.367 -25.469 1 95.69 448 ARG B CA 1
ATOM 8020 C C . ARG B 1 448 ? 6.98 -10.656 -26.203 1 95.69 448 ARG B C 1
ATOM 8022 O O . ARG B 1 448 ? 6.902 -10.508 -27.422 1 95.69 448 ARG B O 1
ATOM 8029 N N . TYR B 1 449 ? 5.938 -11.055 -25.5 1 97.56 449 TYR B N 1
ATOM 8030 C CA . TYR B 1 449 ? 4.641 -11.352 -26.094 1 97.56 449 TYR B CA 1
ATOM 8031 C C . TYR B 1 449 ? 3.902 -10.078 -26.469 1 97.56 449 TYR B C 1
ATOM 8033 O O . TYR B 1 449 ? 3.025 -10.086 -27.344 1 97.56 449 TYR B O 1
ATOM 8041 N N . ILE B 1 450 ? 4.246 -8.992 -25.781 1 98.19 450 ILE B N 1
ATOM 8042 C CA . ILE B 1 450 ? 3.662 -7.695 -26.109 1 98.19 450 ILE B CA 1
ATOM 8043 C C . ILE B 1 450 ? 4.254 -7.176 -27.406 1 98.19 450 ILE B C 1
ATOM 8045 O O . ILE B 1 450 ? 3.52 -6.801 -28.328 1 98.19 450 ILE B O 1
ATOM 8049 N N . THR B 1 451 ? 5.527 -7.238 -27.547 1 96 451 THR B N 1
ATOM 8050 C CA . THR B 1 451 ? 6.211 -6.594 -28.656 1 96 451 THR B CA 1
ATOM 8051 C C . THR B 1 451 ? 6.113 -7.449 -29.922 1 96 451 THR B C 1
ATOM 8053 O O . THR B 1 451 ? 6.16 -6.926 -31.031 1 96 451 THR B O 1
ATOM 8056 N N . ASN B 1 452 ? 5.996 -8.789 -29.75 1 95.44 452 ASN B N 1
ATOM 8057 C CA . ASN B 1 452 ? 5.926 -9.625 -30.953 1 95.44 452 ASN B CA 1
ATOM 8058 C C . ASN B 1 452 ? 4.492 -9.75 -31.469 1 95.44 452 ASN B C 1
ATOM 8060 O O . ASN B 1 452 ? 4.238 -10.469 -32.438 1 95.44 452 ASN B O 1
ATOM 8064 N N . GLY B 1 453 ? 3.512 -9.156 -30.766 1 96.38 453 GLY B N 1
ATOM 8065 C CA . GLY B 1 453 ? 2.156 -9.055 -31.281 1 96.38 453 GLY B CA 1
ATOM 8066 C C . GLY B 1 453 ? 1.242 -10.156 -30.781 1 96.38 453 GLY B C 1
ATOM 8067 O O . GLY B 1 453 ? 0.061 -10.195 -31.125 1 96.38 453 GLY B O 1
ATOM 8068 N N . THR B 1 454 ? 1.738 -11.008 -29.891 1 97.19 454 THR B N 1
ATOM 8069 C CA . THR B 1 454 ? 0.942 -12.125 -29.391 1 97.19 454 THR B CA 1
ATOM 8070 C C . THR B 1 454 ? -0.296 -11.609 -28.656 1 97.19 454 THR B C 1
ATOM 8072 O O . THR B 1 454 ? -1.418 -12.016 -28.969 1 97.19 454 THR B O 1
ATOM 8075 N N . TYR B 1 455 ? -0.15 -10.727 -27.734 1 98.44 455 TYR B N 1
ATOM 8076 C CA . TYR B 1 455 ? -1.276 -10.188 -26.984 1 98.44 455 TYR B CA 1
ATOM 8077 C C . TYR B 1 455 ? -2.23 -9.43 -27.891 1 98.44 455 TYR B C 1
ATOM 8079 O O . TYR B 1 455 ? -3.451 -9.539 -27.75 1 98.44 455 TYR B O 1
ATOM 8087 N N . LEU B 1 456 ? -1.659 -8.633 -28.797 1 98.31 456 LEU B N 1
ATOM 8088 C CA . LEU B 1 456 ? -2.49 -7.855 -29.719 1 98.31 456 LEU B CA 1
ATOM 8089 C C . LEU B 1 456 ? -3.4 -8.766 -30.531 1 98.31 456 LEU B C 1
ATOM 8091 O O . LEU B 1 456 ? -4.586 -8.477 -30.703 1 98.31 456 LEU B O 1
ATOM 8095 N N . ASN B 1 457 ? -2.816 -9.859 -31.031 1 98 457 ASN B N 1
ATOM 8096 C CA . ASN B 1 457 ? -3.604 -10.812 -31.812 1 98 457 ASN B CA 1
ATOM 8097 C C . ASN B 1 457 ? -4.707 -11.445 -30.969 1 98 457 ASN B C 1
ATOM 8099 O O . ASN B 1 457 ? -5.832 -11.625 -31.438 1 98 457 ASN B O 1
ATOM 8103 N N . ILE B 1 458 ? -4.383 -11.781 -29.734 1 98.06 458 ILE B N 1
ATOM 8104 C CA . ILE B 1 458 ? -5.363 -12.359 -28.828 1 98.06 458 ILE B CA 1
ATOM 8105 C C . ILE B 1 458 ? -6.48 -11.352 -28.562 1 98.06 458 ILE B C 1
ATOM 8107 O O . ILE B 1 458 ? -7.66 -11.711 -28.562 1 98.06 458 ILE B O 1
ATOM 8111 N N . ILE B 1 459 ? -6.145 -10.094 -28.297 1 98.69 459 ILE B N 1
ATOM 8112 C CA . ILE B 1 459 ? -7.094 -9.016 -28.031 1 98.69 459 ILE B CA 1
ATOM 8113 C C . ILE B 1 459 ? -8.031 -8.852 -29.219 1 98.69 459 ILE B C 1
ATOM 8115 O O . ILE B 1 459 ? -9.25 -8.727 -29.047 1 98.69 459 ILE B O 1
ATOM 8119 N N . LYS B 1 460 ? -7.473 -8.852 -30.406 1 98.25 460 LYS B N 1
ATOM 8120 C CA . LYS B 1 460 ? -8.281 -8.719 -31.609 1 98.25 460 LYS B CA 1
ATOM 8121 C C . LYS B 1 460 ? -9.25 -9.883 -31.75 1 98.25 460 LYS B C 1
ATOM 8123 O O . LYS B 1 460 ? -10.406 -9.703 -32.156 1 98.25 460 LYS B O 1
ATOM 8128 N N . GLU B 1 461 ? -8.766 -11.047 -31.438 1 97.5 461 GLU B N 1
ATOM 8129 C CA . GLU B 1 461 ? -9.633 -12.219 -31.469 1 97.5 461 GLU B CA 1
ATOM 8130 C C . GLU B 1 461 ? -10.75 -12.102 -30.438 1 97.5 461 GLU B C 1
ATOM 8132 O O . GLU B 1 461 ? -11.906 -12.406 -30.734 1 97.5 461 GLU B O 1
ATOM 8137 N N . MET B 1 462 ? -10.414 -11.711 -29.234 1 97.75 462 MET B N 1
ATOM 8138 C CA . MET B 1 462 ? -11.406 -11.547 -28.172 1 97.75 462 MET B CA 1
ATOM 8139 C C . MET B 1 462 ? -12.445 -10.5 -28.562 1 97.75 462 MET B C 1
ATOM 8141 O O . MET B 1 462 ? -13.617 -10.633 -28.203 1 97.75 462 MET B O 1
ATOM 8145 N N . LEU B 1 463 ? -12.047 -9.477 -29.25 1 98.31 463 LEU B N 1
ATOM 8146 C CA . LEU B 1 463 ? -12.922 -8.383 -29.656 1 98.31 463 LEU B CA 1
ATOM 8147 C C . LEU B 1 463 ? -13.953 -8.852 -30.672 1 98.31 463 LEU B C 1
ATOM 8149 O O . LEU B 1 463 ? -14.977 -8.188 -30.891 1 98.31 463 LEU B O 1
ATOM 8153 N N . GLU B 1 464 ? -13.734 -9.984 -31.281 1 97.31 464 GLU B N 1
ATOM 8154 C CA . GLU B 1 464 ? -14.664 -10.539 -32.25 1 97.31 464 GLU B CA 1
ATOM 8155 C C . GLU B 1 464 ? -15.852 -11.203 -31.578 1 97.31 464 GLU B C 1
ATOM 8157 O O . GLU B 1 464 ? -16.906 -11.422 -32.188 1 97.31 464 GLU B O 1
ATOM 8162 N N . SER B 1 465 ? -15.703 -11.539 -30.297 1 95.38 465 SER B N 1
ATOM 8163 C CA . SER B 1 465 ? -16.781 -12.203 -29.578 1 95.38 465 SER B CA 1
ATOM 8164 C C . SER B 1 465 ? -17.953 -11.258 -29.328 1 95.38 465 SER B C 1
ATOM 8166 O O . SER B 1 465 ? -17.75 -10.062 -29.078 1 95.38 465 SER B O 1
ATOM 8168 N N . GLU B 1 466 ? -19.188 -11.766 -29.391 1 95.81 466 GLU B N 1
ATOM 8169 C CA . GLU B 1 466 ? -20.391 -10.961 -29.141 1 95.81 466 GLU B CA 1
ATOM 8170 C C . GLU B 1 466 ? -20.594 -10.75 -27.641 1 95.81 466 GLU B C 1
ATOM 8172 O O . GLU B 1 466 ? -20.281 -11.617 -26.828 1 95.81 466 GLU B O 1
ATOM 8177 N N . VAL B 1 467 ? -21.047 -9.594 -27.281 1 97.94 467 VAL B N 1
ATOM 8178 C CA . VAL B 1 467 ? -21.453 -9.289 -25.922 1 97.94 467 VAL B CA 1
ATOM 8179 C C . VAL B 1 467 ? -22.938 -8.945 -25.875 1 97.94 467 VAL B C 1
ATOM 8181 O O . VAL B 1 467 ? -23.562 -8.719 -26.922 1 97.94 467 VAL B O 1
ATOM 8184 N N . SER B 1 468 ? -23.594 -8.984 -24.703 1 97.69 468 SER B N 1
ATOM 8185 C CA . SER B 1 468 ? -25 -8.602 -24.578 1 97.69 468 SER B CA 1
ATOM 8186 C C . SER B 1 468 ? -25.203 -7.152 -25.016 1 97.69 468 SER B C 1
ATOM 8188 O O . SER B 1 468 ? -24.266 -6.355 -25.016 1 97.69 468 SER B O 1
ATOM 8190 N N . ASP B 1 469 ? -26.391 -6.758 -25.391 1 97.31 469 ASP B N 1
ATOM 8191 C CA . ASP B 1 469 ? -26.734 -5.445 -25.938 1 97.31 469 ASP B CA 1
ATOM 8192 C C . ASP B 1 469 ? -26.328 -4.328 -24.984 1 97.31 469 ASP B C 1
ATOM 8194 O O . ASP B 1 469 ? -25.828 -3.285 -25.406 1 97.31 469 ASP B O 1
ATOM 8198 N N . GLU B 1 470 ? -26.531 -4.59 -23.734 1 96.06 470 GLU B N 1
ATOM 8199 C CA . GLU B 1 470 ? -26.281 -3.57 -22.719 1 96.06 470 GLU B CA 1
ATOM 8200 C C . GLU B 1 470 ? -24.781 -3.305 -22.547 1 96.06 470 GLU B C 1
ATOM 8202 O O . GLU B 1 470 ? -24.391 -2.275 -22 1 96.06 470 GLU B O 1
ATOM 8207 N N . LEU B 1 471 ? -23.938 -4.223 -23.078 1 98.06 471 LEU B N 1
ATOM 8208 C CA . LEU B 1 471 ? -22.5 -4.113 -22.875 1 98.06 471 LEU B CA 1
ATOM 8209 C C . LEU B 1 471 ? -21.797 -3.67 -24.141 1 98.06 471 LEU B C 1
ATOM 8211 O O . LEU B 1 471 ? -20.578 -3.479 -24.141 1 98.06 471 LEU B O 1
ATOM 8215 N N . LYS B 1 472 ? -22.484 -3.494 -25.281 1 98.19 472 LYS B N 1
ATOM 8216 C CA . LYS B 1 472 ? -21.906 -3.156 -26.578 1 98.19 472 LYS B CA 1
ATOM 8217 C C . LYS B 1 472 ? -21.141 -1.839 -26.5 1 98.19 472 LYS B C 1
ATOM 8219 O O . LYS B 1 472 ? -20.078 -1.697 -27.125 1 98.19 472 LYS B O 1
ATOM 8224 N N . ALA B 1 473 ? -21.734 -0.896 -25.75 1 97.56 473 ALA B N 1
ATOM 8225 C CA . ALA B 1 473 ? -21.062 0.394 -25.609 1 97.56 473 ALA B CA 1
ATOM 8226 C C . ALA B 1 473 ? -19.719 0.243 -24.906 1 97.56 473 ALA B C 1
ATOM 8228 O O . ALA B 1 473 ? -18.75 0.923 -25.234 1 97.56 473 ALA B O 1
ATOM 8229 N N . LEU B 1 474 ? -19.703 -0.563 -23.859 1 98.31 474 LEU B N 1
ATOM 8230 C CA . LEU B 1 474 ? -18.453 -0.817 -23.141 1 98.31 474 LEU B CA 1
ATOM 8231 C C . LEU B 1 474 ? -17.438 -1.51 -24.047 1 98.31 474 LEU B C 1
ATOM 8233 O O . LEU B 1 474 ? -16.25 -1.174 -24.016 1 98.31 474 LEU B O 1
ATOM 8237 N N . LYS B 1 475 ? -17.891 -2.486 -24.781 1 98.62 475 LYS B N 1
ATOM 8238 C CA . LYS B 1 475 ? -17 -3.182 -25.703 1 98.62 475 LYS B CA 1
ATOM 8239 C C . LYS B 1 475 ? -16.391 -2.213 -26.719 1 98.62 475 LYS B C 1
ATOM 8241 O O . LYS B 1 475 ? -15.219 -2.328 -27.062 1 98.62 475 LYS B O 1
ATOM 8246 N N . ALA B 1 476 ? -17.188 -1.312 -27.219 1 98.44 476 ALA B N 1
ATOM 8247 C CA . ALA B 1 476 ? -16.703 -0.312 -28.172 1 98.44 476 ALA B CA 1
ATOM 8248 C C . ALA B 1 476 ? -15.586 0.529 -27.562 1 98.44 476 ALA B C 1
ATOM 8250 O O . ALA B 1 476 ? -14.633 0.905 -28.25 1 98.44 476 ALA B O 1
ATOM 8251 N N . ARG B 1 477 ? -15.734 0.866 -26.266 1 98.25 477 ARG B N 1
ATOM 8252 C CA . ARG B 1 477 ? -14.672 1.577 -25.562 1 98.25 477 ARG B CA 1
ATOM 8253 C C . ARG B 1 477 ? -13.375 0.765 -25.547 1 98.25 477 ARG B C 1
ATOM 8255 O O . ARG B 1 477 ? -12.297 1.305 -25.797 1 98.25 477 ARG B O 1
ATOM 8262 N N . VAL B 1 478 ? -13.508 -0.525 -25.281 1 98.88 478 VAL B N 1
ATOM 8263 C CA . VAL B 1 478 ? -12.336 -1.389 -25.188 1 98.88 478 VAL B CA 1
ATOM 8264 C C . VAL B 1 478 ? -11.672 -1.508 -26.562 1 98.88 478 VAL B C 1
ATOM 8266 O O . VAL B 1 478 ? -10.445 -1.573 -26.656 1 98.88 478 VAL B O 1
ATOM 8269 N N . ALA B 1 479 ? -12.445 -1.578 -27.594 1 98.81 479 ALA B N 1
ATOM 8270 C CA . ALA B 1 479 ? -11.906 -1.639 -28.953 1 98.81 479 ALA B CA 1
ATOM 8271 C C . ALA B 1 479 ? -11.023 -0.427 -29.25 1 98.81 479 ALA B C 1
ATOM 8273 O O . ALA B 1 479 ? -9.969 -0.554 -29.875 1 98.81 479 ALA B O 1
ATOM 8274 N N . LYS B 1 480 ? -11.5 0.744 -28.812 1 98.69 480 LYS B N 1
ATOM 8275 C CA . LYS B 1 480 ? -10.703 1.954 -29 1 98.69 480 LYS B CA 1
ATOM 8276 C C . LYS B 1 480 ? -9.398 1.875 -28.203 1 98.69 480 LYS B C 1
ATOM 8278 O O . LYS B 1 480 ? -8.367 2.381 -28.656 1 98.69 480 LYS B O 1
ATOM 8283 N N . LEU B 1 481 ? -9.461 1.267 -27.016 1 98.81 481 LEU B N 1
ATOM 8284 C CA . LEU B 1 481 ? -8.258 1.093 -26.219 1 98.81 481 LEU B CA 1
ATOM 8285 C C . LEU B 1 481 ? -7.258 0.184 -26.922 1 98.81 481 LEU B C 1
ATOM 8287 O O . LEU B 1 481 ? -6.047 0.391 -26.828 1 98.81 481 LEU B O 1
ATOM 8291 N N . ALA B 1 482 ? -7.758 -0.868 -27.562 1 98.81 482 ALA B N 1
ATOM 8292 C CA . ALA B 1 482 ? -6.891 -1.778 -28.312 1 98.81 482 ALA B CA 1
ATOM 8293 C C . ALA B 1 482 ? -6.137 -1.041 -29.406 1 98.81 482 ALA B C 1
ATOM 8295 O O . ALA B 1 482 ? -4.969 -1.336 -29.688 1 98.81 482 ALA B O 1
ATOM 8296 N N . ASP B 1 483 ? -6.805 -0.072 -30.078 1 98.75 483 ASP B N 1
ATOM 8297 C CA . ASP B 1 483 ? -6.152 0.74 -31.109 1 98.75 483 ASP B CA 1
ATOM 8298 C C . ASP B 1 483 ? -5.02 1.573 -30.5 1 98.75 483 ASP B C 1
ATOM 8300 O O . ASP B 1 483 ? -3.945 1.681 -31.094 1 98.75 483 ASP B O 1
ATOM 8304 N N . LEU B 1 484 ? -5.309 2.176 -29.391 1 98.75 484 LEU B N 1
ATOM 8305 C CA . LEU B 1 484 ? -4.297 2.969 -28.703 1 98.75 484 LEU B CA 1
ATOM 8306 C C . LEU B 1 484 ? -3.127 2.094 -28.266 1 98.75 484 LEU B C 1
ATOM 8308 O O . LEU B 1 484 ? -1.971 2.521 -28.312 1 98.75 484 LEU B O 1
ATOM 8312 N N . TYR B 1 485 ? -3.463 0.912 -27.828 1 98.75 485 TYR B N 1
ATOM 8313 C CA . TYR B 1 485 ? -2.465 -0.068 -27.406 1 98.75 485 TYR B CA 1
ATOM 8314 C C . TYR B 1 485 ? -1.544 -0.435 -28.562 1 98.75 485 TYR B C 1
ATOM 8316 O O . TYR B 1 485 ? -0.32 -0.446 -28.422 1 98.75 485 TYR B O 1
ATOM 8324 N N . GLU B 1 486 ? -2.09 -0.728 -29.656 1 98.69 486 GLU B N 1
ATOM 8325 C CA . GLU B 1 486 ? -1.303 -1.05 -30.844 1 98.69 486 GLU B CA 1
ATOM 8326 C C . GLU B 1 486 ? -0.396 0.114 -31.234 1 98.69 486 GLU B C 1
ATOM 8328 O O . GLU B 1 486 ? 0.771 -0.09 -31.578 1 98.69 486 GLU B O 1
ATOM 8333 N N . ALA B 1 487 ? -0.948 1.317 -31.203 1 98.69 487 ALA B N 1
ATOM 8334 C CA . ALA B 1 487 ? -0.157 2.506 -31.516 1 98.69 487 ALA B CA 1
ATOM 8335 C C . ALA B 1 487 ? 1.003 2.662 -30.531 1 98.69 487 ALA B C 1
ATOM 8337 O O . ALA B 1 487 ? 2.098 3.08 -30.922 1 98.69 487 ALA B O 1
ATOM 8338 N N . ALA B 1 488 ? 0.772 2.363 -29.25 1 98.62 488 ALA B N 1
ATOM 8339 C CA . ALA B 1 488 ? 1.808 2.467 -28.234 1 98.62 488 ALA B CA 1
ATOM 8340 C C . ALA B 1 488 ? 2.926 1.457 -28.469 1 98.62 488 ALA B C 1
ATOM 8342 O O . ALA B 1 488 ? 4.105 1.782 -28.344 1 98.62 488 ALA B O 1
ATOM 8343 N N . ILE B 1 489 ? 2.523 0.218 -28.797 1 98.31 489 ILE B N 1
ATOM 8344 C CA . ILE B 1 489 ? 3.508 -0.815 -29.109 1 98.31 489 ILE B CA 1
ATOM 8345 C C . ILE B 1 489 ? 4.395 -0.356 -30.266 1 98.31 489 ILE B C 1
ATOM 8347 O O . ILE B 1 489 ? 5.621 -0.479 -30.203 1 98.31 489 ILE B O 1
ATOM 8351 N N . ASN B 1 490 ? 3.768 0.185 -31.297 1 98 490 ASN B N 1
ATOM 8352 C CA . ASN B 1 490 ? 4.504 0.642 -32.469 1 98 490 ASN B CA 1
ATOM 8353 C C . ASN B 1 490 ? 5.457 1.785 -32.125 1 98 490 ASN B C 1
ATOM 8355 O O . ASN B 1 490 ? 6.59 1.819 -32.594 1 98 490 ASN B O 1
ATOM 8359 N N . LYS B 1 491 ? 4.977 2.705 -31.281 1 97.88 491 LYS B N 1
ATOM 8360 C CA . LYS B 1 491 ? 5.805 3.824 -30.844 1 97.88 491 LYS B CA 1
ATOM 8361 C C . LYS B 1 491 ? 7.047 3.332 -30.109 1 97.88 491 LYS B C 1
ATOM 8363 O O . LYS B 1 491 ? 8.156 3.826 -30.359 1 97.88 491 LYS B O 1
ATOM 8368 N N . VAL B 1 492 ? 6.895 2.391 -29.25 1 97.5 492 VAL B N 1
ATOM 8369 C CA . VAL B 1 492 ? 8.008 1.872 -28.453 1 97.5 492 VAL B CA 1
ATOM 8370 C C . VAL B 1 492 ? 8.992 1.144 -29.359 1 97.5 492 VAL B C 1
ATOM 8372 O O . VAL B 1 492 ? 10.203 1.315 -29.234 1 97.5 492 VAL B O 1
ATOM 8375 N N . LYS B 1 493 ? 8.492 0.373 -30.281 1 95.19 493 LYS B N 1
ATOM 8376 C CA . LYS B 1 493 ? 9.344 -0.365 -31.219 1 95.19 493 LYS B CA 1
ATOM 8377 C C . LYS B 1 493 ? 10.148 0.586 -32.094 1 95.19 493 LYS B C 1
ATOM 8379 O O . LYS B 1 493 ? 11.305 0.315 -32.406 1 95.19 493 LYS B O 1
ATOM 8384 N N . GLU B 1 494 ? 9.578 1.668 -32.438 1 95.06 494 GLU B N 1
ATOM 8385 C CA . GLU B 1 494 ? 10.203 2.637 -33.344 1 95.06 494 GLU B CA 1
ATOM 8386 C C . GLU B 1 494 ? 11.375 3.342 -32.656 1 95.06 494 GLU B C 1
ATOM 8388 O O . GLU B 1 494 ? 12.281 3.838 -33.344 1 95.06 494 GLU B O 1
ATOM 8393 N N . ALA B 1 495 ? 11.305 3.416 -31.375 1 93.06 495 ALA B N 1
ATOM 8394 C CA . ALA B 1 495 ? 12.383 4.09 -30.672 1 93.06 495 ALA B CA 1
ATOM 8395 C C . ALA B 1 495 ? 13.719 3.395 -30.906 1 93.06 495 ALA B C 1
ATOM 8397 O O . ALA B 1 495 ? 14.781 4.023 -30.828 1 93.06 495 ALA B O 1
ATOM 8398 N N . ASN B 1 496 ? 13.734 2.111 -31.266 1 91.44 496 ASN B N 1
ATOM 8399 C CA . ASN B 1 496 ? 14.922 1.302 -31.531 1 91.44 496 ASN B CA 1
ATOM 8400 C C . ASN B 1 496 ? 15.984 1.5 -30.453 1 91.44 496 ASN B C 1
ATOM 8402 O O . ASN B 1 496 ? 17.141 1.755 -30.766 1 91.44 496 ASN B O 1
ATOM 8406 N N . ASP B 1 497 ? 15.617 1.644 -29.234 1 93.75 497 ASP B N 1
ATOM 8407 C CA . ASP B 1 497 ? 16.453 1.808 -28.062 1 93.75 497 ASP B CA 1
ATOM 8408 C C . ASP B 1 497 ? 16.016 0.881 -26.938 1 93.75 497 ASP B C 1
ATOM 8410 O O . ASP B 1 497 ? 14.914 1.031 -26.391 1 93.75 497 ASP B O 1
ATOM 8414 N N . GLN B 1 498 ? 16.891 -0.003 -26.531 1 93.69 498 GLN B N 1
ATOM 8415 C CA . GLN B 1 498 ? 16.531 -1.058 -25.578 1 93.69 498 GLN B CA 1
ATOM 8416 C C . GLN B 1 498 ? 16.188 -0.478 -24.219 1 93.69 498 GLN B C 1
ATOM 8418 O O . GLN B 1 498 ? 15.305 -0.983 -23.516 1 93.69 498 GLN B O 1
ATOM 8423 N N . ALA B 1 499 ? 16.922 0.515 -23.828 1 92.94 499 ALA B N 1
ATOM 8424 C CA . ALA B 1 499 ? 16.656 1.125 -22.531 1 92.94 499 ALA B CA 1
ATOM 8425 C C . ALA B 1 499 ? 15.258 1.74 -22.484 1 92.94 499 ALA B C 1
ATOM 8427 O O . ALA B 1 499 ? 14.578 1.67 -21.469 1 92.94 499 ALA B O 1
ATOM 8428 N N . VAL B 1 500 ? 14.867 2.35 -23.594 1 95.56 500 VAL B N 1
ATOM 8429 C CA . VAL B 1 500 ? 13.539 2.939 -23.703 1 95.56 500 VAL B CA 1
ATOM 8430 C C . VAL B 1 500 ? 12.477 1.836 -23.688 1 95.56 500 VAL B C 1
ATOM 8432 O O . VAL B 1 500 ? 11.438 1.97 -23.047 1 95.56 500 VAL B O 1
ATOM 8435 N N . HIS B 1 501 ? 12.797 0.747 -24.438 1 96.62 501 HIS B N 1
ATOM 8436 C CA . HIS B 1 501 ? 11.891 -0.4 -24.438 1 96.62 501 HIS B CA 1
ATOM 8437 C C . HIS B 1 501 ? 11.648 -0.912 -23.031 1 96.62 501 HIS B C 1
ATOM 8439 O O . HIS B 1 501 ? 10.508 -1.104 -22.625 1 96.62 501 HIS B O 1
ATOM 8445 N N . ASP B 1 502 ? 12.742 -1.028 -22.281 1 96.38 502 ASP B N 1
ATOM 8446 C CA . ASP B 1 502 ? 12.664 -1.564 -20.922 1 96.38 502 ASP B CA 1
ATOM 8447 C C . ASP B 1 502 ? 11.945 -0.591 -19.984 1 96.38 502 ASP B C 1
ATOM 8449 O O . ASP B 1 502 ? 11.172 -1.009 -19.125 1 96.38 502 ASP B O 1
ATOM 8453 N N . PHE B 1 503 ? 12.195 0.676 -20.188 1 97.31 503 PHE B N 1
ATOM 8454 C CA . PHE B 1 503 ? 11.625 1.709 -19.328 1 97.31 503 PHE B CA 1
ATOM 8455 C C . PHE B 1 503 ? 10.117 1.8 -19.516 1 97.31 503 PHE B C 1
ATOM 8457 O O . PHE B 1 503 ? 9.375 1.972 -18.547 1 97.31 503 PHE B O 1
ATOM 8464 N N . LEU B 1 504 ? 9.625 1.668 -20.734 1 98.12 504 LEU B N 1
ATOM 8465 C CA . LEU B 1 504 ? 8.211 1.86 -21.031 1 98.12 504 LEU B CA 1
ATOM 8466 C C . LEU B 1 504 ? 7.453 0.542 -20.953 1 98.12 504 LEU B C 1
ATOM 8468 O O . LEU B 1 504 ? 6.23 0.515 -21.094 1 98.12 504 LEU B O 1
ATOM 8472 N N . ALA B 1 505 ? 8.172 -0.555 -20.625 1 98.25 505 ALA B N 1
ATOM 8473 C CA . ALA B 1 505 ? 7.609 -1.9 -20.625 1 98.25 505 ALA B CA 1
ATOM 8474 C C . ALA B 1 505 ? 6.473 -2.023 -19.609 1 98.25 505 ALA B C 1
ATOM 8476 O O . ALA B 1 505 ? 5.469 -2.686 -19.875 1 98.25 505 ALA B O 1
ATOM 8477 N N . ARG B 1 506 ? 6.617 -1.405 -18.453 1 98.31 506 ARG B N 1
ATOM 8478 C CA . ARG B 1 506 ? 5.609 -1.512 -17.406 1 98.31 506 ARG B CA 1
ATOM 8479 C C . ARG B 1 506 ? 4.277 -0.924 -17.875 1 98.31 506 ARG B C 1
ATOM 8481 O O . ARG B 1 506 ? 3.217 -1.484 -17.594 1 98.31 506 ARG B O 1
ATOM 8488 N N . ARG B 1 507 ? 4.309 0.232 -18.531 1 98.69 507 ARG B N 1
ATOM 8489 C CA . ARG B 1 507 ? 3.082 0.86 -19.016 1 98.69 507 ARG B CA 1
ATOM 8490 C C . ARG B 1 507 ? 2.404 -0.005 -20.078 1 98.69 507 ARG B C 1
ATOM 8492 O O . ARG B 1 507 ? 1.179 -0.147 -20.078 1 98.69 507 ARG B O 1
ATOM 8499 N N . LEU B 1 508 ? 3.254 -0.58 -20.984 1 98.75 508 LEU B N 1
ATOM 8500 C CA . LEU B 1 508 ? 2.695 -1.496 -21.969 1 98.75 508 LEU B CA 1
ATOM 8501 C C . LEU B 1 508 ? 2.068 -2.711 -21.297 1 98.75 508 LEU B C 1
ATOM 8503 O O . LEU B 1 508 ? 1.008 -3.182 -21.703 1 98.75 508 LEU B O 1
ATOM 8507 N N . TYR B 1 509 ? 2.75 -3.203 -20.281 1 98.81 509 TYR B N 1
ATOM 8508 C CA . TYR B 1 509 ? 2.26 -4.336 -19.5 1 98.81 509 TYR B CA 1
ATOM 8509 C C . TYR B 1 509 ? 0.909 -4.02 -18.875 1 98.81 509 TYR B C 1
ATOM 8511 O O . TYR B 1 509 ? -0.024 -4.824 -18.953 1 98.81 509 TYR B O 1
ATOM 8519 N N . ASN B 1 510 ? 0.776 -2.852 -18.281 1 98.81 510 ASN B N 1
ATOM 8520 C CA . ASN B 1 510 ? -0.475 -2.439 -17.641 1 98.81 510 ASN B CA 1
ATOM 8521 C C . ASN B 1 510 ? -1.599 -2.303 -18.672 1 98.81 510 ASN B C 1
ATOM 8523 O O . ASN B 1 510 ? -2.73 -2.717 -18.422 1 98.81 510 ASN B O 1
ATOM 8527 N N . MET B 1 511 ? -1.292 -1.692 -19.812 1 98.88 511 MET B N 1
ATOM 8528 C CA . MET B 1 511 ? -2.279 -1.575 -20.875 1 98.88 511 MET B CA 1
ATOM 8529 C C . MET B 1 511 ? -2.783 -2.949 -21.312 1 98.88 511 MET B C 1
ATOM 8531 O O . MET B 1 511 ? -3.984 -3.141 -21.5 1 98.88 511 MET B O 1
ATOM 8535 N N . THR B 1 512 ? -1.812 -3.875 -21.438 1 98.94 512 THR B N 1
ATOM 8536 C CA . THR B 1 512 ? -2.16 -5.238 -21.828 1 98.94 512 THR B CA 1
ATOM 8537 C C . THR B 1 512 ? -3.129 -5.855 -20.812 1 98.94 512 THR B C 1
ATOM 8539 O O . THR B 1 512 ? -4.184 -6.371 -21.203 1 98.94 512 THR B O 1
ATOM 8542 N N . GLY B 1 513 ? -2.75 -5.809 -19.516 1 98.88 513 GLY B N 1
ATOM 8543 C CA . GLY B 1 513 ? -3.592 -6.379 -18.469 1 98.88 513 GLY B CA 1
ATOM 8544 C C . GLY B 1 513 ? -4.977 -5.762 -18.422 1 98.88 513 GLY B C 1
ATOM 8545 O O . GLY B 1 513 ? -5.977 -6.477 -18.328 1 98.88 513 GLY B O 1
ATOM 8546 N N . ASP B 1 514 ? -5.062 -4.43 -18.547 1 98.88 514 ASP B N 1
ATOM 8547 C CA . ASP B 1 514 ? -6.32 -3.691 -18.469 1 98.88 514 ASP B CA 1
ATOM 8548 C C . ASP B 1 514 ? -7.254 -4.094 -19.609 1 98.88 514 ASP B C 1
ATOM 8550 O O . ASP B 1 514 ? -8.445 -4.312 -19.391 1 98.88 514 ASP B O 1
ATOM 8554 N N . ILE B 1 515 ? -6.703 -4.18 -20.797 1 98.94 515 ILE B N 1
ATOM 8555 C CA . ILE B 1 515 ? -7.523 -4.461 -21.969 1 98.94 515 ILE B CA 1
ATOM 8556 C C . ILE B 1 515 ? -7.973 -5.918 -21.953 1 98.94 515 ILE B C 1
ATOM 8558 O O . ILE B 1 515 ? -9.156 -6.215 -22.156 1 98.94 515 ILE B O 1
ATOM 8562 N N . VAL B 1 516 ? -7.031 -6.832 -21.641 1 98.94 516 VAL B N 1
ATOM 8563 C CA . VAL B 1 516 ? -7.359 -8.25 -21.609 1 98.94 516 VAL B CA 1
ATOM 8564 C C . VAL B 1 516 ? -8.43 -8.508 -20.531 1 98.94 516 VAL B C 1
ATOM 8566 O O . VAL B 1 516 ? -9.422 -9.188 -20.797 1 98.94 516 VAL B O 1
ATOM 8569 N N . MET B 1 517 ? -8.273 -7.957 -19.375 1 98.94 517 MET B N 1
ATOM 8570 C CA . MET B 1 517 ? -9.211 -8.188 -18.281 1 98.94 517 MET B CA 1
ATOM 8571 C C . MET B 1 517 ? -10.555 -7.52 -18.562 1 98.94 517 MET B C 1
ATOM 8573 O O . MET B 1 517 ? -11.602 -8.023 -18.156 1 98.94 517 MET B O 1
ATOM 8577 N N . SER B 1 518 ? -10.547 -6.352 -19.266 1 98.94 518 SER B N 1
ATOM 8578 C CA . SER B 1 518 ? -11.805 -5.734 -19.688 1 98.94 518 SER B CA 1
ATOM 8579 C C . SER B 1 518 ? -12.594 -6.672 -20.594 1 98.94 518 SER B C 1
ATOM 8581 O O . SER B 1 518 ? -13.812 -6.82 -20.438 1 98.94 518 SER B O 1
ATOM 8583 N N . LEU B 1 519 ? -11.883 -7.293 -21.531 1 98.88 519 LEU B N 1
ATOM 8584 C CA . LEU B 1 519 ? -12.547 -8.18 -22.484 1 98.88 519 LEU B CA 1
ATOM 8585 C C . LEU B 1 519 ? -13.039 -9.445 -21.781 1 98.88 519 LEU B C 1
ATOM 8587 O O . LEU B 1 519 ? -14.125 -9.938 -22.094 1 98.88 519 LEU B O 1
ATOM 8591 N N . LEU B 1 520 ? -12.258 -9.961 -20.844 1 98.81 520 LEU B N 1
ATOM 8592 C CA . LEU B 1 520 ? -12.656 -11.148 -20.109 1 98.81 520 LEU B CA 1
ATOM 8593 C C . LEU B 1 520 ? -13.898 -10.883 -19.266 1 98.81 520 LEU B C 1
ATOM 8595 O O . LEU B 1 520 ? -14.82 -11.695 -19.234 1 98.81 520 LEU B O 1
ATOM 8599 N N . ILE B 1 521 ? -13.938 -9.773 -18.547 1 98.81 521 ILE B N 1
ATOM 8600 C CA . ILE B 1 521 ? -15.055 -9.492 -17.656 1 98.81 521 ILE B CA 1
ATOM 8601 C C . ILE B 1 521 ? -16.312 -9.172 -18.469 1 98.81 521 ILE B C 1
ATOM 8603 O O . ILE B 1 521 ? -17.422 -9.469 -18.031 1 98.81 521 ILE B O 1
ATOM 8607 N N . LEU B 1 522 ? -16.156 -8.547 -19.672 1 98.81 522 LEU B N 1
ATOM 8608 C CA . LEU B 1 522 ? -17.297 -8.328 -20.562 1 98.81 522 LEU B CA 1
ATOM 8609 C C . LEU B 1 522 ? -17.906 -9.648 -21 1 98.81 522 LEU B C 1
ATOM 8611 O O . LEU B 1 522 ? -19.125 -9.781 -21.062 1 98.81 522 LEU B O 1
ATOM 8615 N N . ASP B 1 523 ? -17.031 -10.602 -21.312 1 98.44 523 ASP B N 1
ATOM 8616 C CA . ASP B 1 523 ? -17.5 -11.938 -21.672 1 98.44 523 ASP B CA 1
ATOM 8617 C C . ASP B 1 523 ? -18.266 -12.578 -20.516 1 98.44 523 ASP B C 1
ATOM 8619 O O . ASP B 1 523 ? -19.344 -13.141 -20.719 1 98.44 523 ASP B O 1
ATOM 8623 N N . ASP B 1 524 ? -17.75 -12.492 -19.297 1 98.44 524 ASP B N 1
ATOM 8624 C CA . ASP B 1 524 ? -18.406 -13.039 -18.109 1 98.44 524 ASP B CA 1
ATOM 8625 C C . ASP B 1 524 ? -19.734 -12.344 -17.844 1 98.44 524 ASP B C 1
ATOM 8627 O O . ASP B 1 524 ? -20.734 -13 -17.516 1 98.44 524 ASP B O 1
ATOM 8631 N N . ALA B 1 525 ? -19.703 -11.023 -17.984 1 98.62 525 ALA B N 1
ATOM 8632 C CA . ALA B 1 525 ? -20.922 -10.242 -17.734 1 98.62 525 ALA B CA 1
ATOM 8633 C C . ALA B 1 525 ? -22 -10.578 -18.75 1 98.62 525 ALA B C 1
ATOM 8635 O O . ALA B 1 525 ? -23.188 -10.5 -18.453 1 98.62 525 ALA B O 1
ATOM 8636 N N . THR B 1 526 ? -21.594 -10.898 -20 1 98.44 526 THR B N 1
ATOM 8637 C CA . THR B 1 526 ? -22.547 -11.312 -21.031 1 98.44 526 THR B CA 1
ATOM 8638 C C . THR B 1 526 ? -23.25 -12.602 -20.625 1 98.44 526 THR B C 1
ATOM 8640 O O . THR B 1 526 ? -24.453 -12.75 -20.844 1 98.44 526 THR B O 1
ATOM 8643 N N . LYS B 1 527 ? -22.562 -13.5 -20.016 1 97.56 527 LYS B N 1
ATOM 8644 C CA . LYS B 1 527 ? -23.094 -14.805 -19.641 1 97.56 527 LYS B CA 1
ATOM 8645 C C . LYS B 1 527 ? -23.859 -14.719 -18.328 1 97.56 527 LYS B C 1
ATOM 8647 O O . LYS B 1 527 ? -24.812 -15.469 -18.109 1 97.56 527 LYS B O 1
ATOM 8652 N N . SER B 1 528 ? -23.391 -13.898 -17.438 1 98.19 528 SER B N 1
ATOM 8653 C CA . SER B 1 528 ? -24.047 -13.719 -16.141 1 98.19 528 SER B CA 1
ATOM 8654 C C . SER B 1 528 ? -24.062 -12.258 -15.727 1 98.19 528 SER B C 1
ATOM 8656 O O . SER B 1 528 ? -23.25 -11.836 -14.883 1 98.19 528 SER B O 1
ATOM 8658 N N . PRO B 1 529 ? -24.984 -11.492 -16.266 1 97.81 529 PRO B N 1
ATOM 8659 C CA . PRO B 1 529 ? -25.047 -10.062 -15.938 1 97.81 529 PRO B CA 1
ATOM 8660 C C . PR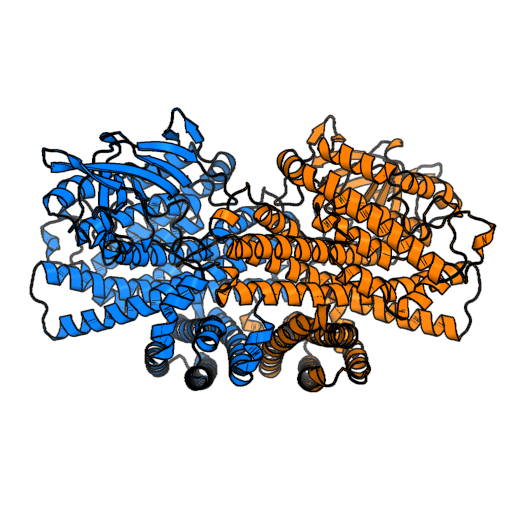O B 1 529 ? -25.297 -9.812 -14.461 1 97.81 529 PRO B C 1
ATOM 8662 O O . PRO B 1 529 ? -24.812 -8.828 -13.898 1 97.81 529 PRO B O 1
ATOM 8665 N N . GLU B 1 530 ? -26.031 -10.711 -13.789 1 96.88 530 GLU B N 1
ATOM 8666 C CA . GLU B 1 530 ? -26.375 -10.539 -12.383 1 96.88 530 GLU B CA 1
ATOM 8667 C C . GLU B 1 530 ? -25.109 -10.555 -11.508 1 96.88 530 GLU B C 1
ATOM 8669 O O . GLU B 1 530 ? -25.062 -9.867 -10.492 1 96.88 530 GLU B O 1
ATOM 8674 N N . LEU B 1 531 ? -24.078 -11.227 -11.961 1 97.88 531 LEU B N 1
ATOM 8675 C CA . LEU B 1 531 ? -22.859 -11.359 -11.156 1 97.88 531 LEU B CA 1
ATOM 8676 C C . LEU B 1 531 ? -21.844 -10.305 -11.555 1 97.88 531 LEU B C 1
ATOM 8678 O O . LEU B 1 531 ? -21.016 -9.891 -10.727 1 97.88 531 LEU B O 1
ATOM 8682 N N . PHE B 1 532 ? -21.844 -9.898 -12.898 1 98.5 532 PHE B N 1
ATOM 8683 C CA . PHE B 1 532 ? -20.594 -9.281 -13.336 1 98.5 532 PHE B CA 1
ATOM 8684 C C . PHE B 1 532 ? -20.875 -7.961 -14.055 1 98.5 532 PHE B C 1
ATOM 8686 O O . PHE B 1 532 ? -19.938 -7.23 -14.398 1 98.5 532 PHE B O 1
ATOM 8693 N N . ALA B 1 533 ? -22.156 -7.586 -14.312 1 98.25 533 ALA B N 1
ATOM 8694 C CA . ALA B 1 533 ? -22.453 -6.398 -15.109 1 98.25 533 ALA B CA 1
ATOM 8695 C C . ALA B 1 533 ? -21.906 -5.141 -14.453 1 98.25 533 ALA B C 1
ATOM 8697 O O . ALA B 1 533 ? -21.312 -4.289 -15.133 1 98.25 533 ALA B O 1
ATOM 8698 N N . LYS B 1 534 ? -22.109 -4.965 -13.133 1 98.19 534 LYS B N 1
ATOM 8699 C CA . LYS B 1 534 ? -21.594 -3.793 -12.43 1 98.19 534 LYS B CA 1
ATOM 8700 C C . LYS B 1 534 ? -20.062 -3.756 -12.477 1 98.19 534 LYS B C 1
ATOM 8702 O O . LYS B 1 534 ? -19.469 -2.707 -12.734 1 98.19 534 LYS B O 1
ATOM 8707 N N . SER B 1 535 ? -19.453 -4.906 -12.234 1 98.69 535 SER B N 1
ATOM 8708 C CA . SER B 1 535 ? -18 -4.992 -12.273 1 98.69 535 SER B CA 1
ATOM 8709 C C . SER B 1 535 ? -17.469 -4.641 -13.664 1 98.69 535 SER B C 1
ATOM 8711 O O . SER B 1 535 ? -16.422 -4.008 -13.789 1 98.69 535 SER B O 1
ATOM 8713 N N . ALA B 1 536 ? -18.141 -5.113 -14.703 1 98.81 536 ALA B N 1
ATOM 8714 C CA . ALA B 1 536 ? -17.734 -4.797 -16.062 1 98.81 536 ALA B CA 1
ATOM 8715 C C . ALA B 1 536 ? -17.781 -3.295 -16.328 1 98.81 536 ALA B C 1
ATOM 8717 O O . ALA B 1 536 ? -16.859 -2.729 -16.922 1 98.81 536 ALA B O 1
ATOM 8718 N N . ASN B 1 537 ? -18.859 -2.658 -15.844 1 98.69 537 ASN B N 1
ATOM 8719 C CA . ASN B 1 537 ? -19.016 -1.217 -16.016 1 98.69 537 ASN B CA 1
ATOM 8720 C C . ASN B 1 537 ? -17.906 -0.45 -15.289 1 98.69 537 ASN B C 1
ATOM 8722 O O . ASN B 1 537 ? -17.328 0.475 -15.852 1 98.69 537 ASN B O 1
ATOM 8726 N N . VAL B 1 538 ? -17.641 -0.878 -14.102 1 98.69 538 VAL B N 1
ATOM 8727 C CA . VAL B 1 538 ? -16.656 -0.188 -13.289 1 98.69 538 VAL B CA 1
ATOM 8728 C C . VAL B 1 538 ? -15.258 -0.445 -13.852 1 98.69 538 VAL B C 1
ATOM 8730 O O . VAL B 1 538 ? -14.469 0.489 -14.031 1 98.69 538 VAL B O 1
ATOM 8733 N N . TYR B 1 539 ? -14.898 -1.688 -14.18 1 98.88 539 TYR B N 1
ATOM 8734 C CA . TYR B 1 539 ? -13.547 -2.055 -14.57 1 98.88 539 TYR B CA 1
ATOM 8735 C C . TYR B 1 539 ? -13.172 -1.418 -15.906 1 98.88 539 TYR B C 1
ATOM 8737 O O . TYR B 1 539 ? -12.055 -0.923 -16.078 1 98.88 539 TYR B O 1
ATOM 8745 N N . VAL B 1 540 ? -14.047 -1.501 -16.906 1 98.88 540 VAL B N 1
ATOM 8746 C CA . VAL B 1 540 ? -13.742 -0.976 -18.234 1 98.88 540 VAL B CA 1
ATOM 8747 C C . VAL B 1 540 ? -13.453 0.521 -18.141 1 98.88 540 VAL B C 1
ATOM 8749 O O . VAL B 1 540 ? -12.547 1.026 -18.797 1 98.88 540 VAL B O 1
ATOM 8752 N N . ARG B 1 541 ? -14.211 1.218 -17.328 1 98.5 541 ARG B N 1
ATOM 8753 C CA . ARG B 1 541 ? -14 2.652 -17.172 1 98.5 541 ARG B CA 1
ATOM 8754 C C . ARG B 1 541 ? -12.664 2.939 -16.484 1 98.5 541 ARG B C 1
ATOM 8756 O O . ARG B 1 541 ? -11.961 3.875 -16.875 1 98.5 541 ARG B O 1
ATOM 8763 N N . MET B 1 542 ? -12.359 2.129 -15.469 1 98.31 542 MET B N 1
ATOM 8764 C CA . MET B 1 542 ? -11.062 2.254 -14.805 1 98.31 542 MET B CA 1
ATOM 8765 C C . MET B 1 542 ? -9.93 1.972 -15.781 1 98.31 542 MET B C 1
ATOM 8767 O O . MET B 1 542 ? -8.922 2.689 -15.797 1 98.31 542 MET B O 1
ATOM 8771 N N . ALA B 1 543 ? -10.086 0.881 -16.547 1 98.75 543 ALA B N 1
ATOM 8772 C CA . ALA B 1 543 ? -9.086 0.501 -17.531 1 98.75 543 ALA B CA 1
ATOM 8773 C C . ALA B 1 543 ? -8.906 1.603 -18.578 1 98.75 543 ALA B C 1
ATOM 8775 O O . ALA B 1 543 ? -7.777 1.901 -18.984 1 98.75 543 ALA B O 1
ATOM 8776 N N . GLU B 1 544 ? -10.031 2.158 -19.078 1 98.75 544 GLU B N 1
ATOM 8777 C CA . GLU B 1 544 ? -9.977 3.24 -20.062 1 98.75 544 GLU B CA 1
ATOM 8778 C C . GLU B 1 544 ? -9.18 4.426 -19.531 1 98.75 544 GLU B C 1
ATOM 8780 O O . GLU B 1 544 ? -8.328 4.977 -20.234 1 98.75 544 GLU B O 1
ATOM 8785 N N . GLU B 1 545 ? -9.492 4.797 -18.281 1 98.62 545 GLU B N 1
ATOM 8786 C CA . GLU B 1 545 ? -8.789 5.891 -17.625 1 98.62 545 GLU B CA 1
ATOM 8787 C C . GLU B 1 545 ? -7.281 5.648 -17.609 1 98.62 545 GLU B C 1
ATOM 8789 O O . GLU B 1 545 ? -6.5 6.535 -17.953 1 98.62 545 GLU B O 1
ATOM 8794 N N . GLU B 1 546 ? -6.852 4.449 -17.266 1 98.56 546 GLU B N 1
ATOM 8795 C CA . GLU B 1 546 ? -5.434 4.109 -17.141 1 98.56 546 GLU B CA 1
ATOM 8796 C C . GLU B 1 546 ? -4.77 4.004 -18.5 1 98.56 546 GLU B C 1
ATOM 8798 O O . GLU B 1 546 ? -3.67 4.52 -18.703 1 98.56 546 GLU B O 1
ATOM 8803 N N . VAL B 1 547 ? -5.398 3.33 -19.438 1 98.81 547 VAL B N 1
ATOM 8804 C CA . VAL B 1 547 ? -4.824 3.088 -20.766 1 98.81 547 VAL B CA 1
ATOM 8805 C C . VAL B 1 547 ? -4.637 4.414 -21.5 1 98.81 547 VAL B C 1
ATOM 8807 O O . VAL B 1 547 ? -3.633 4.613 -22.188 1 98.81 547 VAL B O 1
ATOM 8810 N N . LEU B 1 548 ? -5.617 5.32 -21.375 1 98.69 548 LEU B N 1
ATOM 8811 C CA . LEU B 1 548 ? -5.492 6.625 -22.016 1 98.69 548 LEU B CA 1
ATOM 8812 C C . LEU B 1 548 ? -4.281 7.379 -21.469 1 98.69 548 LEU B C 1
ATOM 8814 O O . LEU B 1 548 ? -3.531 7.992 -22.234 1 98.69 548 LEU B O 1
ATOM 8818 N N . GLY B 1 549 ? -4.105 7.297 -20.141 1 98.56 549 GLY B N 1
ATOM 8819 C CA . GLY B 1 549 ? -2.934 7.918 -19.547 1 98.56 549 GLY B CA 1
ATOM 8820 C C . GLY B 1 549 ? -1.63 7.309 -20.016 1 98.56 549 GLY B C 1
ATOM 8821 O O . GLY B 1 549 ? -0.703 8.031 -20.391 1 98.56 549 GLY B O 1
ATOM 8822 N N . HIS B 1 550 ? -1.531 5.996 -20.031 1 98.75 550 HIS B N 1
ATOM 8823 C CA . HIS B 1 550 ? -0.326 5.293 -20.453 1 98.75 550 HIS B CA 1
ATOM 8824 C C . HIS B 1 550 ? -0.019 5.566 -21.922 1 98.75 550 HIS B C 1
ATOM 8826 O O . HIS B 1 550 ? 1.142 5.754 -22.297 1 98.75 550 HIS B O 1
ATOM 8832 N N . SER B 1 551 ? -1.081 5.5 -22.734 1 98.69 551 SER B N 1
ATOM 8833 C CA . SER B 1 551 ? -0.904 5.754 -24.172 1 98.69 551 SER B CA 1
ATOM 8834 C C . SER B 1 551 ? -0.315 7.137 -24.406 1 98.69 551 SER B C 1
ATOM 8836 O O . SER B 1 551 ? 0.624 7.289 -25.203 1 98.69 551 SER B O 1
ATOM 8838 N N . ALA B 1 552 ? -0.855 8.141 -23.75 1 98.31 552 ALA B N 1
ATOM 8839 C CA . ALA B 1 552 ? -0.354 9.5 -23.906 1 98.31 552 ALA B CA 1
ATOM 8840 C C . ALA B 1 552 ? 1.098 9.609 -23.453 1 98.31 552 ALA B C 1
ATOM 8842 O O . ALA B 1 552 ? 1.912 10.273 -24.094 1 98.31 552 ALA B O 1
ATOM 8843 N N . TYR B 1 553 ? 1.408 8.977 -22.312 1 98.56 553 TYR B N 1
ATOM 8844 C CA . TYR B 1 553 ? 2.77 8.984 -21.797 1 98.56 553 TYR B CA 1
ATOM 8845 C C . TYR B 1 553 ? 3.75 8.414 -22.812 1 98.56 553 TYR B C 1
ATOM 8847 O O . TYR B 1 553 ? 4.793 9.008 -23.078 1 98.56 553 TYR B O 1
ATOM 8855 N N . ILE B 1 554 ? 3.428 7.258 -23.359 1 98.56 554 ILE B N 1
ATOM 8856 C CA . ILE B 1 554 ? 4.289 6.559 -24.297 1 98.56 554 ILE B CA 1
ATOM 8857 C C . ILE B 1 554 ? 4.453 7.391 -25.562 1 98.56 554 ILE B C 1
ATOM 8859 O O . ILE B 1 554 ? 5.57 7.559 -26.062 1 98.56 554 ILE B O 1
ATOM 8863 N N . GLN B 1 555 ? 3.314 7.953 -26.094 1 98.06 555 GLN B N 1
ATOM 8864 C CA . GLN B 1 555 ? 3.352 8.711 -27.344 1 98.06 555 GLN B CA 1
ATOM 8865 C C . GLN B 1 555 ? 4.203 9.969 -27.188 1 98.06 555 GLN B C 1
ATOM 8867 O O . GLN B 1 555 ? 4.832 10.414 -28.156 1 98.06 555 GLN B O 1
ATOM 8872 N N . ASN B 1 556 ? 4.273 10.516 -25.953 1 96.81 556 ASN B N 1
ATOM 8873 C CA . ASN B 1 556 ? 4.98 11.773 -25.719 1 96.81 556 ASN B CA 1
ATOM 8874 C C . ASN B 1 556 ? 6.418 11.531 -25.266 1 96.81 556 ASN B C 1
ATOM 8876 O O . ASN B 1 556 ? 7.184 12.484 -25.094 1 96.81 556 ASN B O 1
ATOM 8880 N N . PHE B 1 557 ? 6.824 10.305 -25.109 1 97.25 557 PHE B N 1
ATOM 8881 C CA . PHE B 1 557 ? 8.141 10 -24.562 1 97.25 557 PHE B CA 1
ATOM 8882 C C . PHE B 1 557 ? 9.195 9.984 -25.656 1 97.25 557 PHE B C 1
ATOM 8884 O O . PHE B 1 557 ? 8.969 9.43 -26.734 1 97.25 557 PHE B O 1
ATOM 8891 N N . GLN B 1 558 ? 10.312 10.641 -25.484 1 95.5 558 GLN B N 1
ATOM 8892 C CA . GLN B 1 558 ? 11.461 10.641 -26.391 1 95.5 558 GLN B CA 1
ATOM 8893 C C . GLN B 1 558 ? 12.68 9.992 -25.719 1 95.5 558 GLN B C 1
ATOM 8895 O O . GLN B 1 558 ? 12.789 9.977 -24.5 1 95.5 558 GLN B O 1
ATOM 8900 N N . VAL B 1 559 ? 13.57 9.469 -26.531 1 95.38 559 VAL B N 1
ATOM 8901 C CA . VAL B 1 559 ? 14.727 8.727 -26.047 1 95.38 559 VAL B CA 1
ATOM 8902 C C . VAL B 1 559 ? 15.547 9.609 -25.094 1 95.38 559 VAL B C 1
ATOM 8904 O O . VAL B 1 559 ? 16.016 9.141 -24.062 1 95.38 559 VAL B O 1
ATOM 8907 N N . GLU B 1 560 ? 15.625 10.914 -25.422 1 95 560 GLU B N 1
ATOM 8908 C CA . GLU B 1 560 ? 16.438 11.844 -24.641 1 95 560 GLU B CA 1
ATOM 8909 C C . GLU B 1 560 ? 15.836 12.062 -23.25 1 95 560 GLU B C 1
ATOM 8911 O O . GLU B 1 560 ? 16.531 12.477 -22.328 1 95 560 GLU B O 1
ATOM 8916 N N . ASP B 1 561 ? 14.562 11.789 -23.078 1 95.81 561 ASP B N 1
ATOM 8917 C CA . ASP B 1 561 ? 13.883 11.977 -21.812 1 95.81 561 ASP B CA 1
ATOM 8918 C C . ASP B 1 561 ? 14.414 11 -20.766 1 95.81 561 ASP B C 1
ATOM 8920 O O . ASP B 1 561 ? 14.336 11.266 -19.562 1 95.81 561 ASP B O 1
ATOM 8924 N N . LEU B 1 562 ? 14.93 9.828 -21.172 1 96.38 562 LEU B N 1
ATOM 8925 C CA . LEU B 1 562 ? 15.344 8.742 -20.297 1 96.38 562 LEU B CA 1
ATOM 8926 C C . LEU B 1 562 ? 16.422 9.219 -19.312 1 96.38 562 LEU B C 1
ATOM 8928 O O . LEU B 1 562 ? 16.484 8.734 -18.188 1 96.38 562 LEU B O 1
ATOM 8932 N N . ASP B 1 563 ? 17.203 10.195 -19.719 1 95.94 563 ASP B N 1
ATOM 8933 C CA . ASP B 1 563 ? 18.312 10.688 -18.891 1 95.94 563 ASP B CA 1
ATOM 8934 C C . ASP B 1 563 ? 17.797 11.305 -17.594 1 95.94 563 ASP B C 1
ATOM 8936 O O . ASP B 1 563 ? 18.5 11.297 -16.578 1 95.94 563 ASP B O 1
ATOM 8940 N N . ASN B 1 564 ? 16.578 11.766 -17.594 1 96.81 564 ASN B N 1
ATOM 8941 C CA . ASN B 1 564 ? 15.992 12.406 -16.406 1 96.81 564 ASN B CA 1
ATOM 8942 C C . ASN B 1 564 ? 15.617 11.383 -15.344 1 96.81 564 ASN B C 1
ATOM 8944 O O . ASN B 1 564 ? 15.383 11.742 -14.195 1 96.81 564 ASN B O 1
ATOM 8948 N N . PHE B 1 565 ? 15.57 10.117 -15.688 1 97 565 PHE B N 1
ATOM 8949 C CA . PHE B 1 565 ? 15.094 9.078 -14.789 1 97 565 PHE B CA 1
ATOM 8950 C C . PHE B 1 565 ? 16.266 8.312 -14.18 1 97 565 PHE B C 1
ATOM 8952 O O . PHE B 1 565 ? 16.109 7.645 -13.156 1 97 565 PHE B O 1
ATOM 8959 N N . LYS B 1 566 ? 17.359 8.406 -14.805 1 91.94 566 LYS B N 1
ATOM 8960 C CA . LYS B 1 566 ? 18.531 7.664 -14.328 1 91.94 566 LYS B CA 1
ATOM 8961 C C . LYS B 1 566 ? 19.125 8.312 -13.086 1 91.94 566 LYS B C 1
ATOM 8963 O O . LYS B 1 566 ? 19.172 9.539 -12.984 1 91.94 566 LYS B O 1
ATOM 8968 N N . ALA B 1 567 ? 19.297 7.566 -12.062 1 78 567 ALA B N 1
ATOM 8969 C CA . ALA B 1 567 ? 19.781 8 -10.758 1 78 567 ALA B CA 1
ATOM 8970 C C . ALA B 1 567 ? 21.219 8.5 -10.859 1 78 567 ALA B C 1
ATOM 8972 O O . ALA B 1 567 ? 21.984 8.062 -11.719 1 78 567 ALA B O 1
#

=== Feature glossary ===
The features interleaved in this record are:

— What the protein is —

Sequence gives the chain of amino acids in standard one-letter code (A=alanine, C=cysteine, …, Y=tyrosine), read N→C. It is the only feature that is directly encoded by the gene; all structural features are derived from the folded form of this sequence.

Database cross-references. InterPro integrates a dozen domain/family signature databases into unified entries with residue-range hits. GO terms attach function/process/location labels with evidence codes. CATH codes position the fold in a four-level structural taxonomy. Organism is the NCBI-taxonomy species name.

— Where its atoms are —

Atomic coordinates in PDBx/mmCIF format — the same representation the Protein Data Bank distributes. Each line of the _atom_site loop places one backbone atom in Cartesian space (units: ångströms, origin: arbitrary).

The six renders are orthographic views along the three Cartesian axes in both directions. Representation (cartoon, sticks, or surface) and color scheme (sequence-rainbow or by-chain) vary across proteins so the training set covers all the common visualization conventions.

— Local backbone conformation —

Eight-state secondary structure (DSSP): H is the canonical α-helix, G the tighter 3₁₀-helix, I the wider π-helix; E/B are β-structure, T and S are turns and bends, and '-' is everything else. DSSP derives these from the pattern of main-chain N–H···O=C hydrogen bonds, not from the sequence.

P-SEA three-state annotation labels each residue as helix, strand, or coil based purely on the geometry of the Cα trace. It serves as a fallback when the full backbone (and thus DSSP) is unavailable.

The φ/ψ torsion pair specifies the backbone conformation at each residue. φ rotates about the N–Cα bond, ψ about the Cα–C bond. Steric clashes forbid most of the (φ, ψ) plane — the allowed regions (α-helix basin, β-sheet basin, left-handed helix) are the Ramachandran-allowed regions.

— Global shape and packing —

The geometric summary reports three shape descriptors. Rg (radius of gyration) measures how spread out the Cα atoms are about their centre of mass; compact globular proteins have small Rg, elongated or unfolded ones large. Cα contacts (<8 Å, |i−j|>4) count long-range residue pairs in spatial proximity — high for tightly packed folds, near zero for rods or random coil. The bounding-box extents give the protein's footprint along x, y, z in Å.

Solvent-accessible surface area (SASA) is the area in Å² traced out by the centre of a 1.4 Å probe sphere (a water molecule) rolled over the protein's van der Waals surface (Shrake–Rupley / Lee–Richards construction). Buried residues have near-zero SASA; fully exposed residues can exceed 200 Å². The total SASA scales roughly with the number of surface residues.

The contact map is a binary N×N matrix image: pixel (i, j) is dark where Cα_i and Cα_j are within 8 Å and |i−j|>4. Because the |i−j|>4 filter removes local helical contacts, off-diagonal stripes parallel to the main diagonal indicate parallel β-sheets; stripes perpendicular to it indicate antiparallel β-sheets. The Ramachandran plot scatters every residue's (φ, ψ) pair against the sterically allowed regions. The PAE heatmap renders the predicted-aligned-error matrix.

— Structural neighborhood —

3Di is Foldseek's structural alphabet. Each residue is assigned one of twenty discrete states based on how its Cα sits relative to its spatial (not sequential) neighbors. Aligning 3Di strings finds structural homologs roughly as well as full 3D superposition, but orders of magnitude faster.

Nearest PDB neighbors are the top structural matches found by Foldseek when searching this structure against the entire Protein Data Bank. Each hit reports a TM-score (0 to 1; >0.5 almost always implies the same fold) and an E-value. These are *structural* homologs — they may share no detectable sequence similarity.

— Confidence and disorder —

For AlphaFold models, the B-factor field carries pLDDT — the model's own estimate of local accuracy on a 0–100 scale. Regions with pLDDT<50 should be treated as essentially unmodeled; they often correspond to intrinsically disordered segments.

Crystallographic B-factors measure how much each atom's electron density is smeared out, in Å². They rise in mobile loops and surface residues and fall in the buried interior. In AlphaFold models this column is repurposed to hold pLDDT instead.

Predicted aligned error is AlphaFold's pairwise confidence. Unlike pLDDT (per-residue), PAE is per-residue-pair and captures whether two parts of the structure are correctly placed relative to each other. Units are ångströms of expected positional error.